Protein AF-A0A946W293-F1 (afdb_monomer_lite)

pLDDT: mean 84.21, std 13.29, range [35.47, 98.38]

Sequence (820 aa):
MEEGNEYVFERINNSFSIKEGKSREVYISENETFKIKIEKNTPDSLIIFTYKFLESYEEGTARKGVINRTDRFFPAFNETQTTLTHAQDFIKSILSRSVFRFSINHKTKEIELLNRVELLEEFHLRLVEQGNTNREIENAINYLNRERLFISEEQLSFLTLFHNTKISDGRIVHQNKSGEKYIINERNGEFIKFGDQNFDNVVSGKEYQKYWINIENGLITNYSTIQYDSIKSNNIQFRLNKRIWRVKETDFRLLYSQRVPQKTIFISGEIENPLSNKIHVRILDKPFGTDLKTKTLILDENGSFSANINYCHEGFVYVENENNNKFNPPATYVFYAEPGDTIRFDSKGMQMPWKTTFSGIRKTEAELIQELREKINIAKDSRISGTSKKILDYEPIFGISIVNGEAKLVGEIEPIFNAIKNLEQIAKNYEPQISEMAFSFITNEIKAYFLGGIFDFGSKIIRRQDLSLREIPRENDYQNLLSQIDLIDVHEVYNNYGLHSRKCINHYLNYHFTKANKIKTRYITSYGFHFMPGTEMKIQFSRMVLSGSPLYREIANALSEILIEDKSKIYLVRKVQLSDFAINNFNLLIRLCNDLELVNEIKNIIKQHEKLQNDTYLPELEFVNRKDQTVIFNDFKGDKPSIFYFSSNWIGGRYQFDELVTEHPEINFIMIVEGSNFKQWEDYTKAADPKATHLLYYNDSSSFSDIFQRNTTHLVFNKSGEFEEYASSTKDAIQKAKASLQPKKIELNKSQLELIIILLGVVLALFIIGLVIWKWRVRQRFRKEAQIRKLRELELTAIRSQMNPHFLFNSLNSVQNLVQ

Radius of gyration: 41.63 Å; chains: 1; bounding box: 131×132×122 Å

Secondary structure (DSSP, 8-state):
--TTEEEEEEEEEEEEEEETTS-EEEEEEEEEEEEEEEEEEETTTEEEEEEEEEEEEEEEE-STT-EEEEESSS----SSTTS-TTHHHHHHHHHHH-EEEEEEETTT--EEETTHHHHHHHHHHHHHHTT--HHHHHHHHHHHHH-SSSS-HHHHHTTTTTTT--EETTTEEEPTTT--EEEEEEEETTEEEEE-TTTTSPPTT-EEEEEEEETTT--EEEEEEEEE-SS----HHHHHTTEEEEEEEEEEEEEEEEEPPPSEEEEEEEESS-SSSEEEEEE--SSSSSPPEEEEEE--TTSEEEEEEE--S-EEEEEEE--SSTTS--EEEEEEE-TT-EEEEEEE-SSSSPEEEEEETTHHHHHHHHHHHHH------TTS-S--SSTTSS----EEEEETTEEEEES-SHHHHHHHHHHHHHHTTTGGGS-HHHHHHHHHHHHHHHHHHHHHHHHHHHHHHHH-SSPPP--HHHHHHHHHHTT--GGGG--TT-HHHHHHHHHHHHHHHHHH-------EETTEE-----HHHHHHHHHHH--HHHHHHHHHHHHHHHHSGGG----GGGHHHHHHHHHHHHHHHHHH---HHHHHHHHHHHHHHHHHTSTT------EE-TTS-EE-GGGG-SSS-EEEEEESSSSTTHHHHHHHHHH-TTSEEEEEEEES-HHHHHHHHHHH--SSEEEEEETTS--HHHHHSSSEEEEEE-TT--EEEEESSHHHHHHHHHHHHS-------HHHHHHHHHHHHHHHHHHHHHHHHHHHHHHHHHHHHHHHHHHHHHHHHHHHHHS-HHHHHHHHHHHHTT--

Structure (mmCIF, N/CA/C/O backbone):
data_AF-A0A946W293-F1
#
_entry.id   AF-A0A946W293-F1
#
loop_
_atom_site.group_PDB
_atom_site.id
_atom_site.type_symbol
_atom_site.label_atom_id
_atom_site.label_alt_id
_atom_site.label_comp_id
_atom_site.label_asym_id
_atom_site.label_entity_id
_atom_site.label_seq_id
_atom_site.pdbx_PDB_ins_code
_atom_site.Cartn_x
_atom_site.Cartn_y
_atom_site.Cartn_z
_atom_site.occupancy
_atom_site.B_iso_or_equiv
_atom_site.auth_seq_id
_atom_site.auth_comp_id
_atom_site.auth_asym_id
_atom_site.auth_atom_id
_atom_site.pdbx_PDB_model_num
ATOM 1 N N . MET A 1 1 ? -29.892 -0.212 11.013 1.00 83.31 1 MET A N 1
ATOM 2 C CA . MET A 1 1 ? -28.800 -0.363 10.020 1.00 83.31 1 MET A CA 1
ATOM 3 C C . MET A 1 1 ? -29.385 -0.249 8.621 1.00 83.31 1 MET A C 1
ATOM 5 O O . MET A 1 1 ? -30.474 -0.763 8.403 1.00 83.31 1 MET A O 1
ATOM 9 N N . GLU A 1 2 ? -28.712 0.424 7.697 1.00 88.31 2 GLU A N 1
ATOM 10 C CA . GLU A 1 2 ? -29.261 0.792 6.381 1.00 88.31 2 GLU A CA 1
ATOM 11 C C . GLU A 1 2 ? -28.607 0.005 5.244 1.00 88.31 2 GLU A C 1
ATOM 13 O O . GLU A 1 2 ? -27.416 -0.294 5.298 1.00 88.31 2 GLU A O 1
ATOM 18 N N . GLU A 1 3 ? -29.385 -0.321 4.211 1.00 93.00 3 GLU A N 1
ATOM 19 C CA . GLU A 1 3 ? -28.896 -1.022 3.022 1.00 93.00 3 GLU A CA 1
ATOM 20 C C . GLU A 1 3 ? -27.856 -0.188 2.262 1.00 93.00 3 GLU A C 1
ATOM 22 O O . GLU A 1 3 ? -28.058 0.997 2.005 1.00 93.00 3 GLU A O 1
ATOM 27 N N . GLY A 1 4 ? -26.732 -0.808 1.893 1.00 92.88 4 GLY A N 1
ATOM 28 C CA . GLY A 1 4 ? -25.633 -0.131 1.203 1.00 92.88 4 GLY A CA 1
ATOM 29 C C . GLY A 1 4 ? -24.685 0.652 2.116 1.00 92.88 4 GLY A C 1
ATOM 30 O O . GLY A 1 4 ? -23.723 1.230 1.604 1.00 92.88 4 GLY A O 1
ATOM 31 N N . ASN A 1 5 ? -24.902 0.637 3.435 1.00 94.25 5 ASN A N 1
ATOM 32 C CA . ASN A 1 5 ? -23.978 1.216 4.410 1.00 94.25 5 ASN A CA 1
ATOM 33 C C . ASN A 1 5 ? -23.011 0.171 4.979 1.00 94.25 5 ASN A C 1
ATOM 35 O O . ASN A 1 5 ? -23.312 -1.024 5.074 1.00 94.25 5 ASN A O 1
ATOM 39 N N . GLU A 1 6 ? -21.839 0.652 5.380 1.00 95.06 6 GLU A N 1
ATOM 40 C CA . GLU A 1 6 ? -20.861 -0.070 6.178 1.00 95.06 6 GLU A CA 1
ATOM 41 C C . GLU A 1 6 ? -20.699 0.563 7.565 1.00 95.06 6 GLU A C 1
ATOM 43 O O . GLU A 1 6 ? -20.819 1.775 7.745 1.00 95.06 6 GLU A O 1
ATOM 48 N N . TYR A 1 7 ? -20.445 -0.292 8.548 1.00 94.12 7 TYR A N 1
ATOM 49 C CA . TYR A 1 7 ? -20.261 0.032 9.954 1.00 94.12 7 TYR A CA 1
ATOM 50 C C . TYR A 1 7 ? -18.963 -0.622 10.407 1.00 94.12 7 TYR A C 1
ATOM 52 O O . TYR A 1 7 ? -18.803 -1.836 10.241 1.00 94.12 7 TYR A O 1
ATOM 60 N N . VAL A 1 8 ? -18.041 0.157 10.962 1.00 94.00 8 VAL A N 1
ATOM 61 C CA . VAL A 1 8 ? -16.779 -0.365 11.489 1.00 94.00 8 VAL A CA 1
ATOM 62 C C . VAL A 1 8 ? -16.781 -0.259 12.998 1.00 94.00 8 VAL A C 1
ATOM 64 O O . VAL A 1 8 ? -17.025 0.807 13.564 1.00 94.00 8 VAL A O 1
ATOM 67 N N . PHE A 1 9 ? -16.518 -1.391 13.635 1.00 94.31 9 PHE A N 1
ATOM 68 C CA . PHE A 1 9 ? -16.503 -1.543 15.076 1.00 94.31 9 PHE A CA 1
ATOM 69 C C . PHE A 1 9 ? -15.120 -1.973 15.541 1.00 94.31 9 PHE A C 1
ATOM 71 O O . PHE A 1 9 ? -14.425 -2.717 14.850 1.00 94.31 9 PHE A O 1
ATOM 78 N N . GLU A 1 10 ? -14.772 -1.544 16.742 1.00 95.31 10 GLU A N 1
ATOM 79 C CA . GLU A 1 10 ? -13.630 -2.025 17.500 1.00 95.31 10 GLU A CA 1
ATOM 80 C C . GLU A 1 10 ? -14.145 -2.768 18.728 1.00 95.31 10 GLU A C 1
ATOM 82 O O . GLU A 1 10 ? -15.101 -2.337 19.387 1.00 95.31 10 GLU A O 1
ATOM 87 N N . ARG A 1 11 ? -13.494 -3.885 19.040 1.00 94.44 11 ARG A N 1
ATOM 88 C CA . ARG A 1 11 ? -13.686 -4.614 20.280 1.00 94.44 11 ARG A CA 1
ATOM 89 C C . ARG A 1 11 ? -12.347 -4.926 20.927 1.00 94.44 11 ARG A C 1
ATOM 91 O O . ARG A 1 11 ? -11.474 -5.522 20.298 1.00 94.44 11 ARG A O 1
ATOM 98 N N . ILE A 1 12 ? -12.248 -4.606 22.209 1.00 94.31 12 ILE A N 1
ATOM 99 C CA . ILE A 1 12 ? -11.079 -4.858 23.043 1.00 94.31 12 ILE A CA 1
ATOM 100 C C . ILE A 1 12 ? -11.509 -5.740 24.213 1.00 94.31 12 ILE A C 1
ATOM 102 O O . ILE A 1 12 ? -12.321 -5.331 25.039 1.00 94.31 12 ILE A O 1
ATOM 106 N N . ASN A 1 13 ? -10.959 -6.950 24.299 1.00 92.19 13 ASN A N 1
ATOM 107 C CA . ASN A 1 13 ? -11.162 -7.857 25.425 1.00 92.19 13 ASN A CA 1
ATOM 108 C C . ASN A 1 13 ? -9.906 -7.877 26.295 1.00 92.19 13 ASN A C 1
ATOM 110 O O . ASN A 1 13 ? -8.884 -8.463 25.936 1.00 92.19 13 ASN A O 1
ATOM 114 N N . ASN A 1 14 ? -9.995 -7.284 27.477 1.00 91.50 14 ASN A N 1
ATOM 115 C CA . ASN A 1 14 ? -8.913 -7.224 28.441 1.00 91.50 14 ASN A CA 1
ATOM 116 C C . ASN A 1 14 ? -9.081 -8.288 29.525 1.00 91.50 14 ASN A C 1
ATOM 118 O O . ASN A 1 14 ? -10.124 -8.416 30.166 1.00 91.50 14 ASN A O 1
ATOM 122 N N . SER A 1 15 ? -7.999 -9.010 29.800 1.00 88.12 15 SER A N 1
ATOM 123 C CA . SER A 1 15 ? -7.855 -9.858 30.981 1.00 88.12 15 SER A CA 1
ATOM 124 C C . SER A 1 15 ? -6.751 -9.298 31.869 1.00 88.12 15 SER A C 1
ATOM 126 O O . SER A 1 15 ? -5.567 -9.329 31.522 1.00 88.12 15 SER A O 1
ATOM 128 N N . PHE A 1 16 ? -7.120 -8.795 33.046 1.00 85.75 16 PHE A N 1
ATOM 129 C CA . PHE A 1 16 ? -6.193 -8.126 33.960 1.00 85.75 16 PHE A CA 1
ATOM 130 C C . PHE A 1 16 ? -6.392 -8.545 35.414 1.00 85.75 16 PHE A C 1
ATOM 132 O O . PHE A 1 16 ? -7.347 -9.235 35.772 1.00 85.75 16 PHE A O 1
ATOM 139 N N . SER A 1 17 ? -5.460 -8.150 36.282 1.00 82.06 17 SER A N 1
ATOM 140 C CA . SER A 1 17 ? -5.677 -8.201 37.729 1.00 82.06 17 SER A CA 1
ATOM 141 C C . SER A 1 17 ? -5.714 -6.825 38.353 1.00 82.06 17 SER A C 1
ATOM 143 O O . SER A 1 17 ? -5.031 -5.911 37.894 1.00 82.06 17 SER A O 1
ATOM 145 N N . ILE A 1 18 ? -6.435 -6.726 39.462 1.00 78.62 18 ILE A N 1
ATOM 146 C CA . ILE A 1 18 ? -6.460 -5.541 40.315 1.00 78.62 18 ILE A CA 1
ATOM 147 C C . ILE A 1 18 ? -5.609 -5.801 41.560 1.00 78.62 18 ILE A C 1
ATOM 149 O O . ILE A 1 18 ? -5.798 -6.824 42.222 1.00 78.62 18 ILE A O 1
ATOM 153 N N . LYS A 1 19 ? -4.697 -4.881 41.899 1.00 75.38 19 LYS A N 1
ATOM 154 C CA . LYS A 1 19 ? -3.853 -4.949 43.109 1.00 75.38 19 LYS A CA 1
ATOM 155 C C . LYS A 1 19 ? -4.466 -4.250 44.331 1.00 75.38 19 LYS A C 1
ATOM 157 O O . LYS A 1 19 ? -5.359 -3.413 44.193 1.00 75.38 19 LYS A O 1
ATOM 162 N N . GLU A 1 20 ? -3.960 -4.547 45.532 1.00 66.94 20 GLU A N 1
ATOM 163 C CA . GLU A 1 20 ? -4.176 -3.754 46.753 1.00 66.94 20 GLU A CA 1
ATOM 164 C C . GLU A 1 20 ? -3.676 -2.328 46.498 1.00 66.94 20 GLU A C 1
ATOM 166 O O . GLU A 1 20 ? -2.476 -2.085 46.395 1.00 66.94 20 GLU A O 1
ATOM 171 N N . GLY A 1 21 ? -4.622 -1.403 46.294 1.00 67.38 21 GLY A N 1
ATOM 172 C CA . GLY A 1 21 ? -4.373 -0.048 45.782 1.00 67.38 21 GLY A CA 1
ATOM 173 C C . GLY A 1 21 ? -5.111 0.301 44.480 1.00 67.38 21 GLY A C 1
ATOM 174 O O . GLY A 1 21 ? -4.962 1.414 43.993 1.00 67.38 21 GLY A O 1
ATOM 175 N N . LYS A 1 22 ? -5.920 -0.617 43.925 1.00 67.12 22 LYS A N 1
ATOM 176 C CA . LYS A 1 22 ? -6.733 -0.453 42.699 1.00 67.12 22 LYS A CA 1
ATOM 177 C C . LYS A 1 22 ? -5.949 -0.268 41.387 1.00 67.12 22 LYS A C 1
ATOM 179 O O . LYS A 1 22 ? -6.559 0.041 40.367 1.00 67.12 22 LYS A O 1
ATOM 184 N N . SER A 1 23 ? -4.635 -0.500 41.360 1.00 76.69 23 SER A N 1
ATOM 185 C CA . SER A 1 23 ? -3.886 -0.492 40.097 1.00 76.69 23 SER A CA 1
ATOM 186 C C . SER A 1 23 ? -4.216 -1.721 39.242 1.00 76.69 23 SER A C 1
ATOM 188 O O . SER A 1 23 ? -4.349 -2.835 39.763 1.00 76.69 23 SER A O 1
ATOM 190 N N . ARG A 1 24 ? -4.368 -1.499 37.929 1.00 79.50 24 ARG A N 1
ATOM 191 C CA . ARG A 1 24 ? -4.620 -2.536 36.922 1.00 79.50 24 ARG A CA 1
ATOM 192 C C . ARG A 1 24 ? -3.291 -3.072 36.390 1.00 79.50 24 ARG A C 1
ATOM 194 O O . ARG A 1 24 ? -2.370 -2.310 36.114 1.00 79.50 24 ARG A O 1
ATOM 201 N N . GLU A 1 25 ? -3.194 -4.387 36.254 1.00 77.12 25 GLU A N 1
ATOM 202 C CA . GLU A 1 25 ? -2.090 -5.067 35.574 1.00 77.12 25 GLU A CA 1
ATOM 203 C C . GLU A 1 25 ? -2.697 -5.977 34.506 1.00 77.12 25 GLU A C 1
ATOM 205 O O . GLU A 1 25 ? -3.203 -7.054 34.836 1.00 77.12 25 GLU A O 1
ATOM 210 N N . VAL A 1 26 ? -2.721 -5.490 33.260 1.00 74.50 26 VAL A N 1
ATOM 211 C CA . VAL A 1 26 ? -3.220 -6.225 32.089 1.00 74.50 26 VAL A CA 1
ATOM 212 C C . VAL A 1 26 ? -2.249 -7.340 31.754 1.00 74.50 26 VAL A C 1
ATOM 214 O O . VAL A 1 26 ? -1.045 -7.118 31.744 1.00 74.50 26 VAL A O 1
ATOM 217 N N . TYR A 1 27 ? -2.772 -8.542 31.531 1.00 77.44 27 TYR A N 1
ATOM 218 C CA . TYR A 1 27 ? -1.967 -9.693 31.132 1.00 77.44 27 TYR A CA 1
ATOM 219 C C . TYR A 1 27 ? -2.100 -9.990 29.655 1.00 77.44 27 TYR A C 1
ATOM 221 O O . TYR A 1 27 ? -1.113 -10.388 29.045 1.00 77.44 27 TYR A O 1
ATOM 229 N N . ILE A 1 28 ? -3.325 -9.859 29.142 1.00 85.69 28 ILE A N 1
ATOM 230 C CA . ILE A 1 28 ? -3.716 -10.161 27.771 1.00 85.69 28 ILE A CA 1
ATOM 231 C C . ILE A 1 28 ? -4.770 -9.132 27.357 1.00 85.69 28 ILE A C 1
ATOM 233 O O . ILE A 1 28 ? -5.695 -8.859 28.130 1.00 85.69 28 ILE A O 1
ATOM 237 N N . SER A 1 29 ? -4.621 -8.587 26.157 1.00 88.88 29 SER A N 1
ATOM 238 C CA . SER A 1 29 ? -5.587 -7.734 25.475 1.00 88.88 29 SER A CA 1
ATOM 239 C C . SER A 1 29 ? -5.796 -8.280 24.063 1.00 88.88 29 SER A C 1
ATOM 241 O O . SER A 1 29 ? -4.865 -8.288 23.259 1.00 88.88 29 SER A O 1
ATOM 243 N N . GLU A 1 30 ? -6.991 -8.784 23.764 1.00 90.50 30 GLU A N 1
ATOM 244 C CA . GLU A 1 30 ? -7.372 -9.141 22.395 1.00 90.50 30 GLU A CA 1
ATOM 245 C C . GLU A 1 30 ? -8.069 -7.948 21.749 1.00 90.50 30 GLU A C 1
ATOM 247 O O . GLU A 1 30 ? -9.084 -7.475 22.259 1.00 90.50 30 GLU A O 1
ATOM 252 N N . ASN A 1 31 ? -7.539 -7.485 20.624 1.00 92.81 31 ASN A N 1
ATOM 253 C CA . ASN A 1 31 ? -8.018 -6.315 19.905 1.00 92.81 31 ASN A CA 1
ATOM 254 C C . ASN A 1 31 ? -8.483 -6.750 18.520 1.00 92.81 31 ASN A C 1
ATOM 256 O O . ASN A 1 31 ? -7.751 -7.414 17.779 1.00 92.81 31 ASN A O 1
ATOM 260 N N . GLU A 1 32 ? -9.718 -6.403 18.182 1.00 93.94 32 GLU A N 1
ATOM 261 C CA . GLU A 1 32 ? -10.331 -6.754 16.912 1.00 93.94 32 GLU A CA 1
ATOM 262 C C . GLU A 1 32 ? -11.094 -5.565 16.349 1.00 93.94 32 GLU A C 1
ATOM 264 O O . GLU A 1 32 ? -12.043 -5.071 16.958 1.00 93.94 32 GLU A O 1
ATOM 269 N N . THR A 1 33 ? -10.722 -5.168 15.140 1.00 94.75 33 THR A N 1
ATOM 270 C CA . THR A 1 33 ? -11.469 -4.194 14.349 1.00 94.75 33 THR A CA 1
ATOM 271 C C . THR A 1 33 ? -12.159 -4.953 13.234 1.00 94.75 33 THR A C 1
ATOM 273 O O . THR A 1 33 ? -11.529 -5.749 12.535 1.00 94.75 33 THR A O 1
ATOM 276 N N . PHE A 1 34 ? -13.456 -4.743 13.045 1.00 95.06 34 PHE A N 1
ATOM 277 C CA . PHE A 1 34 ? -14.222 -5.455 12.031 1.00 95.06 34 PHE A CA 1
ATOM 278 C C . PHE A 1 34 ? -15.276 -4.575 11.378 1.00 95.06 34 PHE A C 1
ATOM 280 O O . PHE A 1 34 ? -15.775 -3.604 11.942 1.00 95.06 34 PHE A O 1
ATOM 287 N N . LYS A 1 35 ? -15.630 -4.954 10.156 1.00 95.62 35 LYS A N 1
ATOM 288 C CA . LYS A 1 35 ? -16.569 -4.251 9.303 1.00 95.62 35 LYS A CA 1
ATOM 289 C C . LYS A 1 35 ? -17.809 -5.085 9.046 1.00 95.62 35 LYS A C 1
ATOM 291 O O . LYS A 1 35 ? -17.712 -6.233 8.613 1.00 95.62 35 LYS A O 1
ATOM 296 N N . ILE A 1 36 ? -18.965 -4.462 9.234 1.00 96.06 36 ILE A N 1
ATOM 297 C CA . ILE A 1 36 ? -20.269 -4.971 8.825 1.00 96.06 36 ILE A CA 1
ATOM 298 C C . ILE A 1 36 ? -20.767 -4.140 7.647 1.00 96.06 36 ILE A C 1
ATOM 300 O O . ILE A 1 36 ? -20.940 -2.934 7.777 1.00 96.06 36 ILE A O 1
ATOM 304 N N . LYS A 1 37 ? -21.035 -4.775 6.507 1.00 96.81 37 LYS A N 1
ATOM 305 C CA . LYS A 1 37 ? -21.672 -4.134 5.347 1.00 96.81 37 LYS A CA 1
ATOM 306 C C . LYS A 1 37 ? -23.055 -4.724 5.141 1.00 96.81 37 LYS A C 1
ATOM 308 O O . LYS A 1 37 ? -23.185 -5.938 5.005 1.00 96.81 37 LYS A O 1
ATOM 313 N N . ILE A 1 38 ? -24.070 -3.873 5.077 1.00 95.81 38 ILE A N 1
ATOM 314 C CA . ILE A 1 38 ? -25.452 -4.299 4.857 1.00 95.81 38 ILE A CA 1
ATOM 315 C C . ILE A 1 38 ? -25.694 -4.442 3.359 1.00 95.81 38 ILE A C 1
ATOM 317 O O . ILE A 1 38 ? -25.649 -3.465 2.610 1.00 95.81 38 ILE A O 1
ATOM 321 N N . GLU A 1 39 ? -25.950 -5.669 2.921 1.00 95.75 39 GLU A N 1
ATOM 322 C CA . GLU A 1 39 ? -26.249 -5.975 1.521 1.00 95.75 39 GLU A CA 1
ATOM 323 C C . GLU A 1 39 ? -27.724 -5.774 1.198 1.00 95.75 39 GLU A C 1
ATOM 325 O O . GLU A 1 39 ? -28.056 -5.338 0.102 1.00 95.75 39 GLU A O 1
ATOM 330 N N . LYS A 1 40 ? -28.599 -6.130 2.142 1.00 94.19 40 LYS A N 1
ATOM 331 C CA . LYS A 1 40 ? -30.047 -6.045 1.983 1.00 94.19 40 LYS A CA 1
ATOM 332 C C . LYS A 1 40 ? -30.706 -5.810 3.330 1.00 94.19 40 LYS A C 1
ATOM 334 O O . LYS A 1 40 ? -30.386 -6.512 4.291 1.00 94.19 40 LYS A O 1
ATOM 339 N N . ASN A 1 41 ? -31.664 -4.893 3.392 1.00 90.00 41 ASN A N 1
ATOM 340 C CA . ASN A 1 41 ? -32.513 -4.718 4.567 1.00 90.00 41 ASN A CA 1
ATOM 341 C C . ASN A 1 41 ? -33.989 -4.702 4.153 1.00 90.00 41 ASN A C 1
ATOM 343 O O . ASN A 1 41 ? -34.473 -3.746 3.556 1.00 90.00 41 ASN A O 1
ATOM 347 N N . THR A 1 42 ? -34.714 -5.777 4.470 1.00 87.06 42 THR A N 1
ATOM 348 C CA . THR A 1 42 ? -36.175 -5.833 4.341 1.00 87.06 42 THR A CA 1
ATOM 349 C C . THR A 1 42 ? -36.794 -5.613 5.723 1.00 87.06 42 THR A C 1
ATOM 351 O O . THR A 1 42 ? -36.698 -6.526 6.557 1.00 87.06 42 THR A O 1
ATOM 354 N N . PRO A 1 43 ? -37.436 -4.452 5.966 1.00 78.31 43 PRO A N 1
ATOM 355 C CA . PRO A 1 43 ? -38.003 -4.107 7.266 1.00 78.31 43 PRO A CA 1
ATOM 356 C C . PRO A 1 43 ? -38.867 -5.231 7.844 1.00 78.31 43 PRO A C 1
ATOM 358 O O . PRO A 1 43 ? -39.636 -5.865 7.120 1.00 78.31 43 PRO A O 1
ATOM 361 N N . ASP A 1 44 ? -38.695 -5.503 9.139 1.00 74.94 44 ASP A N 1
ATOM 362 C CA . ASP A 1 44 ? -39.435 -6.512 9.918 1.00 74.94 44 ASP A CA 1
ATOM 363 C C . ASP A 1 44 ? -39.382 -7.955 9.381 1.00 74.94 44 ASP A C 1
ATOM 365 O O . ASP A 1 44 ? -40.132 -8.834 9.822 1.00 74.94 44 ASP A O 1
ATOM 369 N N . SER A 1 45 ? -38.474 -8.230 8.442 1.00 85.44 45 SER A N 1
ATOM 370 C CA . SER A 1 45 ? -38.320 -9.543 7.823 1.00 85.44 45 SER A CA 1
ATOM 371 C C . SER A 1 45 ? -36.890 -10.054 7.939 1.00 85.44 45 SER A C 1
ATOM 373 O O . SER A 1 45 ? -36.641 -11.007 8.678 1.00 85.44 45 SER A O 1
ATOM 375 N N . LEU A 1 46 ? -35.954 -9.450 7.204 1.00 90.69 46 LEU A N 1
ATOM 376 C CA . LEU A 1 46 ? -34.625 -10.018 6.995 1.00 90.69 46 LEU A CA 1
ATOM 377 C C . LEU A 1 46 ? -33.579 -8.927 6.750 1.00 90.69 46 LEU A C 1
ATOM 379 O O . LEU A 1 46 ? -33.769 -8.081 5.875 1.00 90.69 46 LEU A O 1
ATOM 383 N N . ILE A 1 47 ? -32.440 -9.025 7.432 1.00 91.94 47 ILE A N 1
ATOM 384 C CA . ILE A 1 47 ? -31.213 -8.296 7.082 1.00 91.94 47 ILE A CA 1
ATOM 385 C C . ILE A 1 47 ? -30.183 -9.297 6.572 1.00 91.94 47 ILE A C 1
ATOM 387 O O . ILE A 1 47 ? -29.964 -10.322 7.211 1.00 91.94 47 ILE A O 1
ATOM 391 N N . ILE A 1 48 ? -29.533 -8.988 5.451 1.00 96.19 48 ILE A N 1
ATOM 392 C CA . ILE A 1 48 ? -28.359 -9.710 4.949 1.00 96.19 48 ILE A CA 1
ATOM 393 C C . ILE A 1 48 ? -27.160 -8.774 5.034 1.00 96.19 48 ILE A C 1
ATOM 395 O O . ILE A 1 48 ? -27.225 -7.627 4.581 1.00 96.19 48 ILE A O 1
ATOM 399 N N . PHE A 1 49 ? -26.064 -9.260 5.604 1.00 96.19 49 PHE A N 1
ATOM 400 C CA . PHE A 1 49 ? -24.853 -8.473 5.785 1.00 96.19 49 PHE A CA 1
ATOM 401 C C . PHE A 1 49 ? -23.596 -9.326 5.661 1.00 96.19 49 PHE A C 1
ATOM 403 O O . PHE A 1 49 ? -23.617 -10.533 5.900 1.00 96.19 49 PHE A O 1
ATOM 410 N N . THR A 1 50 ? -22.481 -8.684 5.326 1.00 97.75 50 THR A N 1
ATOM 411 C CA . THR A 1 50 ? -21.155 -9.296 5.420 1.00 97.75 50 THR A CA 1
ATOM 412 C C . THR A 1 50 ? -20.433 -8.808 6.659 1.00 97.75 50 THR A C 1
ATOM 414 O O . THR A 1 50 ? -20.470 -7.614 6.944 1.00 97.75 50 THR A O 1
ATOM 417 N N . TYR A 1 51 ? -19.719 -9.702 7.328 1.00 96.50 51 TYR A N 1
ATOM 418 C CA . TYR A 1 51 ? -18.803 -9.428 8.424 1.00 96.50 51 TYR A CA 1
ATOM 419 C C . TYR A 1 51 ? -17.376 -9.744 7.962 1.00 96.50 51 TYR A C 1
ATOM 421 O O . TYR A 1 51 ? -17.122 -10.825 7.424 1.00 96.50 51 TYR A O 1
ATOM 429 N N . LYS A 1 52 ? -16.444 -8.813 8.164 1.00 95.81 52 LYS A N 1
ATOM 430 C CA . LYS A 1 52 ? -15.033 -8.976 7.796 1.00 95.81 52 LYS A CA 1
ATOM 431 C C . LYS A 1 52 ? -14.134 -8.359 8.864 1.00 95.81 52 LYS A C 1
ATOM 433 O O . LYS A 1 52 ? -14.322 -7.195 9.204 1.00 95.81 52 LYS A O 1
ATOM 438 N N . PHE A 1 53 ? -13.125 -9.090 9.330 1.00 94.81 53 PHE A N 1
ATOM 439 C CA . PHE A 1 53 ? -12.076 -8.506 10.167 1.00 94.81 53 PHE A CA 1
ATOM 440 C C . PHE A 1 53 ? -11.210 -7.538 9.346 1.00 94.81 53 PHE A C 1
ATOM 442 O O . PHE A 1 53 ? -10.863 -7.808 8.195 1.00 94.81 53 PHE A O 1
ATOM 449 N N . LEU A 1 54 ? -10.889 -6.393 9.935 1.00 92.25 54 LEU A N 1
ATOM 450 C CA . LEU A 1 54 ? -9.919 -5.427 9.419 1.00 92.25 54 LEU A CA 1
ATOM 451 C C . LEU A 1 54 ? -8.592 -5.560 10.166 1.00 92.25 54 LEU A C 1
ATOM 453 O O . LEU A 1 54 ? -7.537 -5.500 9.547 1.00 92.25 54 LEU A O 1
ATOM 457 N N . GLU A 1 55 ? -8.660 -5.807 11.474 1.00 91.56 55 GLU A N 1
ATOM 458 C CA . GLU A 1 55 ? -7.505 -6.052 12.332 1.00 91.56 55 GLU A CA 1
ATOM 459 C C . GLU A 1 55 ? -7.854 -7.112 13.373 1.00 91.56 55 GLU A C 1
ATOM 461 O O . GLU A 1 55 ? -9.003 -7.224 13.811 1.00 91.56 55 GLU A O 1
ATOM 466 N N . SER A 1 56 ? -6.868 -7.917 13.762 1.00 92.12 56 SER A N 1
ATOM 467 C CA . SER A 1 56 ? -7.048 -8.917 14.807 1.00 92.12 56 SER A CA 1
ATOM 468 C C . SER A 1 56 ? -5.699 -9.296 15.402 1.00 92.12 56 SER A C 1
ATOM 470 O O . SER A 1 56 ? -4.872 -9.929 14.738 1.00 92.12 56 SER A O 1
ATOM 472 N N . TYR A 1 57 ? -5.457 -8.898 16.645 1.00 89.94 57 TYR A N 1
ATOM 473 C CA . TYR A 1 57 ? -4.211 -9.195 17.336 1.00 89.94 57 TYR A CA 1
ATOM 474 C C . TYR A 1 57 ? -4.428 -9.395 18.835 1.00 89.94 57 TYR A C 1
ATOM 476 O O . TYR A 1 57 ? -5.391 -8.915 19.427 1.00 89.94 57 TYR A O 1
ATOM 484 N N . GLU A 1 58 ? -3.515 -10.133 19.450 1.00 88.25 58 GLU A N 1
ATOM 485 C CA . GLU A 1 58 ? -3.447 -10.304 20.897 1.00 88.25 58 GLU A CA 1
ATOM 486 C C . GLU A 1 58 ? -2.137 -9.711 21.408 1.00 88.25 58 GLU A C 1
ATOM 488 O O . GLU A 1 58 ? -1.076 -9.985 20.853 1.00 88.25 58 GLU A O 1
ATOM 493 N N . GLU A 1 59 ? -2.199 -8.921 22.472 1.00 85.69 59 GLU A N 1
ATOM 494 C CA . GLU A 1 59 ? -1.029 -8.388 23.163 1.00 85.69 59 GLU A CA 1
ATOM 495 C C . GLU A 1 59 ? -0.970 -8.914 24.591 1.00 85.69 59 GLU A C 1
ATOM 497 O O . GLU A 1 59 ? -1.927 -8.804 25.357 1.00 85.69 59 GLU A O 1
ATOM 502 N N . GLY A 1 60 ? 0.178 -9.477 24.962 1.00 74.88 60 GLY A N 1
ATOM 503 C CA . GLY A 1 60 ? 0.447 -9.978 26.301 1.00 74.88 60 GLY A CA 1
ATOM 504 C C . GLY A 1 60 ? 1.667 -9.333 26.951 1.00 74.88 60 GLY A C 1
ATOM 505 O O . GLY A 1 60 ? 2.621 -8.925 26.286 1.00 74.88 60 GLY A O 1
ATOM 506 N N . THR A 1 61 ? 1.687 -9.283 28.284 1.00 62.69 61 THR A N 1
ATOM 507 C CA . THR A 1 61 ? 2.862 -8.797 29.028 1.00 62.69 61 THR A CA 1
ATOM 508 C C . THR A 1 61 ? 3.931 -9.886 29.134 1.00 62.69 61 THR A C 1
ATOM 510 O O . THR A 1 61 ? 3.819 -10.793 29.966 1.00 62.69 61 THR A O 1
ATOM 513 N N . ALA A 1 62 ? 5.007 -9.795 28.351 1.00 48.44 62 ALA A N 1
ATOM 514 C CA . ALA A 1 62 ? 6.137 -10.719 28.419 1.00 48.44 62 ALA A CA 1
ATOM 515 C C . ALA A 1 62 ? 7.288 -10.126 29.243 1.00 48.44 62 ALA A C 1
ATOM 517 O O . ALA A 1 62 ? 8.307 -9.704 28.717 1.00 48.44 62 ALA A O 1
ATOM 518 N N . ARG A 1 63 ? 7.158 -10.140 30.579 1.00 49.91 63 ARG A N 1
ATOM 519 C CA . ARG A 1 63 ? 8.142 -9.546 31.519 1.00 49.91 63 ARG A CA 1
ATOM 520 C C . ARG A 1 63 ? 8.341 -8.032 31.277 1.00 49.91 63 ARG A C 1
ATOM 522 O O . ARG A 1 63 ? 7.803 -7.448 30.348 1.00 49.91 63 ARG A O 1
ATOM 529 N N . LYS A 1 64 ? 9.026 -7.354 32.208 1.00 42.72 64 LYS A N 1
ATOM 530 C CA . LYS A 1 64 ? 9.168 -5.883 32.223 1.00 42.72 64 LYS A CA 1
ATOM 531 C C . LYS A 1 64 ? 9.614 -5.336 30.854 1.00 42.72 64 LYS A C 1
ATOM 533 O O . LYS A 1 64 ? 10.777 -5.497 30.502 1.00 42.72 64 LYS A O 1
ATOM 538 N N . GLY A 1 65 ? 8.709 -4.646 30.159 1.00 45.81 65 GLY A N 1
ATOM 539 C CA . GLY A 1 65 ? 9.014 -3.820 28.987 1.00 45.81 65 GLY A CA 1
ATOM 540 C C . GLY A 1 65 ? 8.965 -4.503 27.616 1.00 45.81 65 GLY A C 1
ATOM 541 O O . GLY A 1 65 ? 9.283 -3.831 26.647 1.00 45.81 65 GLY A O 1
ATOM 542 N N . VAL A 1 66 ? 8.574 -5.780 27.502 1.00 50.34 66 VAL A N 1
ATOM 543 C CA . VAL A 1 66 ? 8.380 -6.436 26.191 1.00 50.34 66 VAL A CA 1
ATOM 544 C C . VAL A 1 66 ? 6.905 -6.798 26.019 1.00 50.34 66 VAL A C 1
ATOM 546 O O . VAL A 1 66 ? 6.361 -7.609 26.775 1.00 50.34 66 VAL A O 1
ATOM 549 N N . ILE A 1 67 ? 6.256 -6.178 25.033 1.00 57.91 67 ILE A N 1
ATOM 550 C CA . ILE A 1 67 ? 4.920 -6.565 24.573 1.00 57.91 67 ILE A CA 1
ATOM 551 C C . ILE A 1 67 ? 5.101 -7.792 23.679 1.00 57.91 67 ILE A C 1
ATOM 553 O O . ILE A 1 67 ? 5.859 -7.754 22.712 1.00 57.91 67 ILE A O 1
ATOM 557 N N . ASN A 1 68 ? 4.444 -8.898 24.018 1.00 70.94 68 ASN A N 1
ATOM 558 C CA . ASN A 1 68 ? 4.352 -10.045 23.123 1.00 70.94 68 ASN A CA 1
ATOM 559 C C . ASN A 1 68 ? 3.072 -9.899 22.309 1.00 70.94 68 ASN A C 1
ATOM 561 O O . ASN A 1 68 ? 1.988 -10.068 22.864 1.00 70.94 68 ASN A O 1
ATOM 565 N N . ARG A 1 69 ? 3.203 -9.545 21.030 1.00 79.56 69 ARG A N 1
ATOM 566 C CA . ARG A 1 69 ? 2.075 -9.351 20.120 1.00 79.56 69 ARG A CA 1
ATOM 567 C C . ARG A 1 69 ? 1.954 -10.531 19.160 1.00 79.56 69 ARG A C 1
ATOM 569 O O . ARG A 1 69 ? 2.894 -10.836 18.429 1.00 79.56 69 ARG A O 1
ATOM 576 N N . THR A 1 70 ? 0.779 -11.143 19.124 1.00 84.69 70 THR A N 1
ATOM 577 C CA . THR A 1 70 ? 0.384 -12.148 18.135 1.00 84.69 70 THR A CA 1
ATOM 578 C C . THR A 1 70 ? -0.585 -11.499 17.159 1.00 84.69 70 THR A C 1
ATOM 580 O O . THR A 1 70 ? -1.771 -11.356 17.448 1.00 84.69 70 THR A O 1
ATOM 583 N N . ASP A 1 71 ? -0.078 -11.084 16.002 1.00 88.94 71 ASP A N 1
ATOM 584 C CA . ASP A 1 71 ? -0.889 -10.506 14.932 1.00 88.94 71 ASP A CA 1
ATOM 585 C C . ASP A 1 71 ? -1.405 -11.616 14.006 1.00 88.94 71 ASP A C 1
ATOM 587 O O . ASP A 1 71 ? -0.630 -12.405 13.462 1.00 88.94 71 ASP A O 1
ATOM 591 N N . ARG A 1 72 ? -2.727 -11.713 13.850 1.00 90.12 72 ARG A N 1
ATOM 592 C CA . ARG A 1 72 ? -3.366 -12.799 13.093 1.00 90.12 72 ARG A CA 1
ATOM 593 C C . ARG A 1 72 ? -3.384 -12.523 11.590 1.00 90.12 72 ARG A C 1
ATOM 595 O O . ARG A 1 72 ? -3.476 -13.477 10.816 1.00 90.12 72 ARG A O 1
ATOM 602 N N . PHE A 1 73 ? -3.250 -11.262 11.169 1.00 91.06 73 PHE A N 1
ATOM 603 C CA . PHE A 1 73 ? -3.062 -10.880 9.764 1.00 91.06 73 PHE A CA 1
ATOM 604 C C . PHE A 1 73 ? -1.606 -11.030 9.327 1.00 91.06 73 PHE A C 1
ATOM 606 O O . PHE A 1 73 ? -1.329 -11.481 8.209 1.00 91.06 73 PHE A O 1
ATOM 613 N N . PHE A 1 74 ? -0.689 -10.715 10.238 1.00 90.25 74 PHE A N 1
ATOM 614 C CA . PHE A 1 74 ? 0.752 -10.708 10.015 1.00 90.25 74 PHE A CA 1
ATOM 615 C C . PHE A 1 74 ? 1.497 -11.528 11.088 1.00 90.25 74 PHE A C 1
ATOM 617 O O . PHE A 1 74 ? 2.217 -10.949 11.907 1.00 90.25 74 PHE A O 1
ATOM 624 N N . PRO A 1 75 ? 1.367 -12.873 11.089 1.00 86.69 75 PRO A N 1
ATOM 625 C CA . PRO A 1 75 ? 2.028 -13.742 12.069 1.00 86.69 75 PRO A CA 1
ATOM 626 C C . PRO A 1 75 ? 3.554 -13.597 12.065 1.00 86.69 75 PRO A C 1
ATOM 628 O O . PRO A 1 75 ? 4.133 -13.046 11.128 1.00 86.69 75 PRO A O 1
ATOM 631 N N . ALA A 1 76 ? 4.256 -14.128 13.069 1.00 80.88 76 ALA A N 1
ATOM 632 C CA . ALA A 1 76 ? 5.716 -14.028 13.077 1.00 80.88 76 ALA A CA 1
ATOM 633 C C . ALA A 1 76 ? 6.330 -14.707 11.835 1.00 80.88 76 ALA A C 1
ATOM 635 O O . ALA A 1 76 ? 5.991 -15.833 11.473 1.00 80.88 76 ALA A O 1
ATOM 636 N N . PHE A 1 77 ? 7.250 -14.009 11.168 1.00 80.94 77 PHE A N 1
ATOM 637 C CA . PHE A 1 77 ? 7.798 -14.448 9.886 1.00 80.94 77 PHE A CA 1
ATOM 638 C C . PHE A 1 77 ? 8.932 -15.473 10.068 1.00 80.94 77 PHE A C 1
ATOM 640 O O . PHE A 1 77 ? 10.117 -15.143 9.975 1.00 80.94 77 PHE A O 1
ATOM 647 N N . ASN A 1 78 ? 8.575 -16.725 10.365 1.00 73.62 78 ASN A N 1
ATOM 648 C CA . ASN A 1 78 ? 9.510 -17.842 10.508 1.00 73.62 78 ASN A CA 1
ATOM 649 C C . ASN A 1 78 ? 8.983 -19.126 9.838 1.00 73.62 78 ASN A C 1
ATOM 651 O O . ASN A 1 78 ? 7.787 -19.301 9.634 1.00 73.62 78 ASN A O 1
ATOM 655 N N . GLU A 1 79 ? 9.895 -20.031 9.470 1.00 64.75 79 GLU A N 1
ATOM 656 C CA . GLU A 1 79 ? 9.542 -21.278 8.770 1.00 64.75 79 GLU A CA 1
ATOM 657 C C . GLU A 1 79 ? 8.938 -22.346 9.697 1.00 64.75 79 GLU A C 1
ATOM 659 O O . GLU A 1 79 ? 8.292 -23.276 9.221 1.00 64.75 79 GLU A O 1
ATOM 664 N N . THR A 1 80 ? 9.146 -22.229 11.013 1.00 55.12 80 THR A N 1
ATOM 665 C CA . THR A 1 80 ? 8.850 -23.286 11.993 1.00 55.12 80 THR A CA 1
ATOM 666 C C . THR A 1 80 ? 7.489 -23.156 12.682 1.00 55.12 80 THR A C 1
ATOM 668 O O . THR A 1 80 ? 7.097 -24.081 13.385 1.00 55.12 80 THR A O 1
ATOM 671 N N . GLN A 1 81 ? 6.760 -22.045 12.526 1.00 52.56 81 GLN A N 1
ATOM 672 C CA . GLN A 1 81 ? 5.440 -21.847 13.156 1.00 52.56 81 GLN A CA 1
ATOM 673 C C . GLN A 1 81 ? 4.262 -22.467 12.394 1.00 52.56 81 GLN A C 1
ATOM 675 O O . GLN A 1 81 ? 3.117 -22.307 12.805 1.00 52.56 81 GLN A O 1
ATOM 680 N N . THR A 1 82 ? 4.510 -23.199 11.312 1.00 46.50 82 THR A N 1
ATOM 681 C CA . THR A 1 82 ? 3.448 -23.825 10.509 1.00 46.50 82 THR A CA 1
ATOM 682 C C . THR A 1 82 ? 2.808 -25.050 11.169 1.00 46.50 82 THR A C 1
ATOM 684 O O . THR A 1 82 ? 1.823 -25.560 10.650 1.00 46.50 82 THR 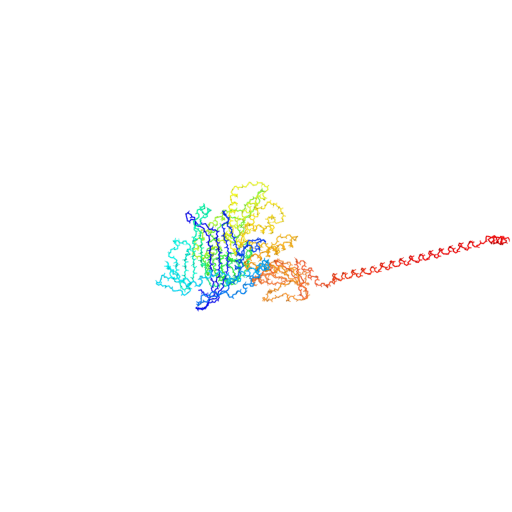A O 1
ATOM 687 N N . THR A 1 83 ? 3.313 -25.525 12.314 1.00 44.62 83 THR A N 1
ATOM 688 C CA . THR A 1 83 ? 2.731 -26.678 13.017 1.00 44.62 83 THR A CA 1
ATOM 689 C C . THR A 1 83 ? 1.610 -26.269 13.975 1.00 44.62 83 THR A C 1
ATOM 691 O O . THR A 1 83 ? 1.767 -25.335 14.762 1.00 44.62 83 THR A O 1
ATOM 694 N N . LEU A 1 84 ? 0.516 -27.038 13.978 1.00 49.84 84 LEU A N 1
ATOM 695 C CA . LEU A 1 84 ? -0.708 -26.914 14.796 1.00 49.84 84 LEU A CA 1
ATOM 696 C C . LEU A 1 84 ? -0.516 -27.059 16.328 1.00 49.84 84 LEU A C 1
ATOM 698 O O . LEU A 1 84 ? -1.394 -27.550 17.037 1.00 49.84 84 LEU A O 1
ATOM 702 N N . THR A 1 85 ? 0.612 -26.631 16.894 1.00 42.62 85 THR A N 1
ATOM 703 C CA . THR A 1 85 ? 0.886 -26.721 18.338 1.00 42.62 85 THR A CA 1
ATOM 704 C C . THR A 1 85 ? 0.009 -25.789 19.187 1.00 42.62 85 THR A C 1
ATOM 706 O O . THR A 1 85 ? -0.185 -26.064 20.369 1.00 42.62 85 THR A O 1
ATOM 709 N N . HIS A 1 86 ? -0.594 -24.751 18.588 1.00 51.28 86 HIS A N 1
ATOM 710 C CA . HIS A 1 86 ? -1.593 -23.869 19.213 1.00 51.28 86 HIS A CA 1
ATOM 711 C C . HIS A 1 86 ? -2.855 -23.769 18.337 1.00 51.28 86 HIS A C 1
ATOM 713 O O . HIS A 1 86 ? -3.089 -22.772 17.658 1.00 51.28 86 HIS A O 1
ATOM 719 N N . ALA A 1 87 ? -3.675 -24.826 18.328 1.00 52.47 87 ALA A N 1
ATOM 720 C CA . ALA A 1 87 ? -4.832 -24.954 17.432 1.00 52.47 87 ALA A CA 1
ATOM 721 C C . ALA A 1 87 ? -5.819 -23.765 17.461 1.00 52.47 87 ALA A C 1
ATOM 723 O O . ALA A 1 87 ? -6.454 -23.485 16.451 1.00 52.47 87 ALA A O 1
ATOM 724 N N . GLN A 1 88 ? -5.944 -23.043 18.580 1.00 60.38 88 GLN A N 1
ATOM 725 C CA . GLN A 1 88 ? -6.870 -21.907 18.688 1.00 60.38 88 GLN A CA 1
ATOM 726 C C . GLN A 1 88 ? -6.400 -20.663 17.921 1.00 60.38 88 GLN A C 1
ATOM 728 O O . GLN A 1 88 ? -7.196 -20.085 17.184 1.00 60.38 88 GLN A O 1
ATOM 733 N N . ASP A 1 89 ? -5.128 -20.276 18.032 1.00 65.69 89 ASP A N 1
ATOM 734 C CA . ASP A 1 89 ? -4.599 -19.093 17.331 1.00 65.69 89 ASP A CA 1
ATOM 735 C C . ASP A 1 89 ? -4.572 -19.303 15.821 1.00 65.69 89 ASP A C 1
ATOM 737 O O . ASP A 1 89 ? -4.888 -18.407 15.038 1.00 65.69 89 ASP A O 1
ATOM 741 N N . PHE A 1 90 ? -4.278 -20.535 15.421 1.00 68.06 90 PHE A N 1
ATOM 742 C CA . PHE A 1 90 ? -4.307 -20.959 14.036 1.00 68.06 90 PHE A CA 1
ATOM 743 C C . PHE A 1 90 ? -5.703 -20.842 13.407 1.00 68.06 90 PHE A C 1
ATOM 745 O O . PHE A 1 90 ? -5.852 -20.257 12.336 1.00 68.06 90 PHE A O 1
ATOM 752 N N . ILE A 1 91 ? -6.746 -21.333 14.086 1.00 79.56 91 ILE A N 1
ATOM 753 C CA . ILE A 1 91 ? -8.124 -21.190 13.601 1.00 79.56 91 ILE A CA 1
ATOM 754 C C . ILE A 1 91 ? -8.515 -19.714 13.519 1.00 79.56 91 ILE A C 1
ATOM 756 O O . ILE A 1 91 ? -9.020 -19.284 12.484 1.00 79.56 91 ILE A O 1
ATOM 760 N N . LYS A 1 92 ? -8.228 -18.913 14.554 1.00 82.25 92 LYS A N 1
ATOM 761 C CA . LYS A 1 92 ? -8.519 -17.470 14.530 1.00 82.25 92 LYS A CA 1
ATOM 762 C C . LYS A 1 92 ? -7.840 -16.772 13.346 1.00 82.25 92 LYS A C 1
ATOM 764 O O . LYS A 1 92 ? -8.460 -15.925 12.719 1.00 82.25 92 LYS A O 1
ATOM 769 N N . SER A 1 93 ? -6.619 -17.172 12.996 1.00 82.94 93 SER A N 1
ATOM 770 C CA . SER A 1 93 ? -5.876 -16.647 11.846 1.00 82.94 93 SER A CA 1
ATOM 771 C C . SER A 1 93 ? -6.576 -16.902 10.505 1.00 82.94 93 SER A C 1
ATOM 773 O O . SER A 1 93 ? -6.665 -15.996 9.675 1.00 82.94 93 SER A O 1
ATOM 775 N N . ILE A 1 94 ? -7.144 -18.095 10.317 1.00 87.62 94 ILE A N 1
ATOM 776 C CA . ILE A 1 94 ? -7.954 -18.420 9.135 1.00 87.62 94 ILE A CA 1
ATOM 777 C C . ILE A 1 94 ? -9.232 -17.576 9.121 1.00 87.62 94 ILE A C 1
ATOM 779 O O . ILE A 1 94 ? -9.548 -16.962 8.105 1.00 87.62 94 ILE A O 1
ATOM 783 N N . LEU A 1 95 ? -9.927 -17.478 10.260 1.00 89.75 95 LEU A N 1
ATOM 784 C CA . LEU A 1 95 ? -11.160 -16.693 10.373 1.00 89.75 95 LEU A CA 1
ATOM 785 C C . LEU A 1 95 ? -10.932 -15.205 10.076 1.00 89.75 95 LEU A C 1
ATOM 787 O O . LEU A 1 95 ? -11.778 -14.574 9.448 1.00 89.75 95 LEU A O 1
ATOM 791 N N . SER A 1 96 ? -9.786 -14.648 10.480 1.00 87.56 96 SER A N 1
ATOM 792 C CA . SER A 1 96 ? -9.428 -13.248 10.229 1.00 87.56 96 SER A CA 1
ATOM 793 C C . SER A 1 96 ? -9.331 -12.904 8.737 1.00 87.56 96 SER A C 1
ATOM 795 O O . SER A 1 96 ? -9.598 -11.767 8.360 1.00 87.56 96 SER A O 1
ATOM 797 N N . ARG A 1 97 ? -8.995 -13.868 7.870 1.00 88.81 97 ARG A N 1
ATOM 798 C CA . ARG A 1 97 ? -8.872 -13.654 6.417 1.00 88.81 97 ARG A CA 1
ATOM 799 C C . ARG A 1 97 ? -10.216 -13.610 5.685 1.00 88.81 97 ARG A C 1
ATOM 801 O O . ARG A 1 97 ? -10.294 -13.033 4.599 1.00 88.81 97 ARG A O 1
ATOM 808 N N . SER A 1 98 ? -11.248 -14.225 6.252 1.00 92.62 98 SER A N 1
ATOM 809 C CA . SER A 1 98 ? -12.458 -14.585 5.514 1.00 92.62 98 SER A CA 1
ATOM 810 C C . SER A 1 98 ? -13.578 -13.553 5.616 1.00 92.62 98 SER A C 1
ATOM 812 O O . SER A 1 98 ? -13.637 -12.719 6.523 1.00 92.62 98 SER A O 1
ATOM 814 N N . VAL A 1 99 ? -14.489 -13.611 4.642 1.00 95.69 99 VAL A N 1
ATOM 815 C CA . VAL A 1 99 ? -15.690 -12.773 4.596 1.00 95.69 99 VAL A CA 1
ATOM 816 C C . VAL A 1 99 ? -16.902 -13.640 4.901 1.00 95.69 99 VAL A C 1
ATOM 818 O O . VAL A 1 99 ? -17.276 -14.519 4.126 1.00 95.69 99 VAL A O 1
ATOM 821 N N . PHE A 1 100 ? -17.541 -13.374 6.031 1.00 97.00 100 PHE A N 1
ATOM 822 C CA . PHE A 1 100 ? -18.712 -14.117 6.476 1.00 97.00 100 PHE A CA 1
ATOM 823 C C . PHE A 1 100 ? -19.965 -13.406 5.997 1.00 97.00 100 PHE A C 1
ATOM 825 O O . PHE A 1 100 ? -20.091 -12.197 6.171 1.00 97.00 100 PHE A O 1
ATOM 832 N N . ARG A 1 101 ? -20.903 -14.140 5.409 1.00 97.81 101 ARG A N 1
ATOM 833 C CA . ARG A 1 101 ? -22.168 -13.599 4.921 1.00 97.81 101 ARG A CA 1
ATOM 834 C C . ARG A 1 101 ? -23.295 -14.145 5.776 1.00 97.81 101 ARG A C 1
ATOM 836 O O . ARG A 1 101 ? -23.580 -15.336 5.743 1.00 97.81 101 ARG A O 1
ATOM 843 N N . PHE A 1 102 ? -23.936 -13.277 6.539 1.00 96.75 102 PHE A N 1
ATOM 844 C CA . PHE A 1 102 ? -24.960 -13.649 7.502 1.00 96.75 102 PHE A CA 1
ATOM 845 C C . PHE A 1 102 ? -26.336 -13.143 7.085 1.00 96.75 102 PHE A C 1
ATOM 847 O O . PHE A 1 102 ? -26.465 -12.157 6.354 1.00 96.75 102 PHE A O 1
ATOM 854 N N . SER A 1 103 ? -27.369 -13.789 7.619 1.00 95.06 103 SER A N 1
ATOM 855 C CA . SER A 1 103 ? -28.712 -13.234 7.683 1.00 95.06 103 SER A CA 1
ATOM 856 C C . SER A 1 103 ? -29.208 -13.140 9.124 1.00 95.06 103 SER A C 1
ATOM 858 O O . SER A 1 103 ? -28.857 -13.970 9.960 1.00 95.06 103 SER A O 1
ATOM 860 N N . ILE A 1 104 ? -30.013 -12.117 9.412 1.00 91.81 104 ILE A N 1
ATOM 861 C CA . ILE A 1 104 ? -30.778 -11.977 10.655 1.00 91.81 104 ILE A CA 1
ATOM 862 C C . ILE A 1 104 ? -32.255 -12.017 10.298 1.00 91.81 104 ILE A C 1
ATOM 864 O O . ILE A 1 104 ? -32.744 -11.144 9.577 1.00 91.81 104 ILE A O 1
ATOM 868 N N . ASN A 1 105 ? -32.973 -12.996 10.840 1.00 88.88 105 ASN A N 1
ATOM 869 C CA . ASN A 1 105 ? -34.427 -13.037 10.769 1.00 88.88 105 ASN A CA 1
ATOM 870 C C . ASN A 1 105 ? -35.015 -12.204 11.916 1.00 88.88 105 ASN A C 1
ATOM 872 O O . ASN A 1 105 ? -34.848 -12.539 13.087 1.00 88.88 105 ASN A O 1
ATOM 876 N N . HIS A 1 106 ? -35.739 -11.133 11.597 1.00 80.62 106 HIS A N 1
ATOM 877 C CA . HIS A 1 106 ? -36.297 -10.231 12.611 1.00 80.62 106 HIS A CA 1
ATOM 878 C C . HIS A 1 106 ? -37.393 -10.869 13.473 1.00 80.62 106 HIS A C 1
ATOM 880 O O . HIS A 1 106 ? -37.567 -10.498 14.636 1.00 80.62 106 HIS A O 1
ATOM 886 N N . LYS A 1 107 ? -38.115 -11.854 12.930 1.00 81.56 107 LYS A N 1
ATOM 887 C CA . LYS A 1 107 ? -39.207 -12.537 13.634 1.00 81.56 107 LYS A CA 1
ATOM 888 C C . LYS A 1 107 ? -38.680 -13.567 14.624 1.00 81.56 107 LYS A C 1
ATOM 890 O O . LYS A 1 107 ? -39.146 -13.600 15.760 1.00 81.56 107 LYS A O 1
ATOM 895 N N . THR A 1 108 ? -37.720 -14.394 14.207 1.00 84.50 108 THR A N 1
ATOM 896 C CA . THR A 1 108 ? -37.145 -15.447 15.065 1.00 84.50 108 THR A CA 1
ATOM 897 C C . THR A 1 108 ? -35.956 -14.959 15.890 1.00 84.50 108 THR A C 1
ATOM 899 O O . THR A 1 108 ? -35.630 -15.572 16.902 1.00 84.50 108 THR A O 1
ATOM 902 N N . LYS A 1 109 ? -35.350 -13.824 15.510 1.00 82.31 109 LYS A N 1
ATOM 903 C CA . LYS A 1 109 ? -34.103 -13.270 16.072 1.00 82.31 109 LYS A CA 1
ATOM 904 C C . LYS A 1 109 ? -32.891 -14.180 15.854 1.00 82.31 109 LYS A C 1
ATOM 906 O O . LYS A 1 109 ? -31.871 -14.025 16.523 1.00 82.31 109 LYS A O 1
ATOM 911 N N . GLU A 1 110 ? -33.000 -15.128 14.931 1.00 87.56 110 GLU A N 1
ATOM 912 C CA . GLU A 1 110 ? -31.931 -16.066 14.615 1.00 87.56 110 GLU A CA 1
ATOM 913 C C . GLU A 1 110 ? -30.962 -15.461 13.603 1.00 87.56 110 GLU A C 1
ATOM 915 O O . GLU A 1 110 ? -31.364 -14.789 12.649 1.00 87.56 110 GLU A O 1
ATOM 920 N N . ILE A 1 111 ? -29.678 -15.731 13.834 1.00 91.44 111 ILE A N 1
ATOM 921 C CA . ILE A 1 111 ? -28.590 -15.413 12.912 1.00 91.44 111 ILE A CA 1
ATOM 922 C C . ILE A 1 111 ? -28.200 -16.696 12.188 1.00 91.44 111 ILE A C 1
ATOM 924 O O . ILE A 1 111 ? -27.936 -17.708 12.843 1.00 91.44 111 ILE A O 1
ATOM 928 N N . GLU A 1 112 ? -28.131 -16.654 10.864 1.00 94.25 112 GLU A N 1
ATOM 929 C CA . GLU A 1 112 ? -27.728 -17.772 10.009 1.00 94.25 112 GLU A CA 1
ATOM 930 C C . GLU A 1 112 ? -26.526 -17.381 9.145 1.00 94.25 112 GLU A C 1
ATOM 932 O O . GLU A 1 112 ? -26.480 -16.276 8.606 1.00 94.25 112 GLU A O 1
ATOM 937 N N . LEU A 1 113 ? -25.552 -18.285 9.006 1.00 96.50 113 LEU A N 1
ATOM 938 C CA . LEU A 1 113 ? -24.408 -18.124 8.108 1.00 96.50 113 LEU A CA 1
ATOM 939 C C . LEU A 1 113 ? -24.765 -18.677 6.723 1.00 96.50 113 LEU A C 1
ATOM 941 O O . LEU A 1 113 ? -24.946 -19.882 6.564 1.00 96.50 113 LEU A O 1
ATOM 945 N N . LEU A 1 114 ? -24.840 -17.798 5.726 1.00 97.12 114 LEU A N 1
ATOM 946 C CA . LEU A 1 114 ? -25.317 -18.115 4.381 1.00 97.12 114 LEU A CA 1
ATOM 947 C C . LEU A 1 114 ? -24.256 -18.780 3.496 1.00 97.12 114 LEU A C 1
ATOM 949 O O . LEU A 1 114 ? -24.613 -19.582 2.644 1.00 97.12 114 LEU A O 1
ATOM 953 N N . ASN A 1 115 ? -22.974 -18.446 3.673 1.00 97.25 115 ASN A N 1
ATOM 954 C CA . ASN A 1 115 ? -21.866 -18.921 2.828 1.00 97.25 115 ASN A CA 1
ATOM 955 C C . ASN A 1 115 ? -20.988 -19.978 3.520 1.00 97.25 115 ASN A C 1
ATOM 957 O O . ASN A 1 115 ? -19.760 -19.968 3.424 1.00 97.25 115 ASN A O 1
ATOM 961 N N . ARG A 1 116 ? -21.605 -20.861 4.313 1.00 95.50 116 ARG A N 1
ATOM 962 C CA . ARG A 1 116 ? -20.871 -21.811 5.161 1.00 95.50 116 ARG A CA 1
ATOM 963 C C . ARG A 1 116 ? -20.074 -22.843 4.357 1.00 95.50 116 ARG A C 1
ATOM 965 O O . ARG A 1 116 ? -18.988 -23.224 4.787 1.00 95.50 116 ARG A O 1
ATOM 972 N N . VAL A 1 117 ? -20.624 -23.331 3.244 1.00 94.88 117 VAL A N 1
ATOM 973 C CA . VAL A 1 117 ? -19.981 -24.368 2.419 1.00 94.88 117 VAL A CA 1
ATOM 974 C C . VAL A 1 117 ? -18.754 -23.787 1.726 1.00 94.88 117 VAL A C 1
ATOM 976 O O . VAL A 1 117 ? -17.671 -24.355 1.831 1.00 94.88 117 VAL A O 1
ATOM 979 N N . GLU A 1 118 ? -18.905 -22.607 1.129 1.00 96.50 118 GLU A N 1
ATOM 980 C CA . GLU A 1 118 ? -17.829 -21.876 0.465 1.00 96.50 118 GLU A CA 1
ATOM 981 C C . GLU A 1 118 ? -16.687 -21.556 1.440 1.00 96.50 118 GLU A C 1
ATOM 983 O O . GLU A 1 118 ? -15.518 -21.725 1.103 1.00 96.50 118 GLU A O 1
ATOM 988 N N . LEU A 1 119 ? -17.012 -21.166 2.679 1.00 96.06 119 LEU A N 1
ATOM 989 C CA . LEU A 1 119 ? -16.009 -20.918 3.718 1.00 96.06 119 LEU A CA 1
ATOM 990 C C . LEU A 1 119 ? -15.238 -22.184 4.105 1.00 96.06 119 LEU A C 1
ATOM 992 O O . LEU A 1 119 ? -14.030 -22.120 4.290 1.00 96.06 119 LEU A O 1
ATOM 996 N N . LEU A 1 120 ? -15.891 -23.345 4.211 1.00 94.19 120 LEU A N 1
ATOM 997 C CA . LEU A 1 120 ? -15.185 -24.597 4.511 1.00 94.19 120 LEU A CA 1
ATOM 998 C C . LEU A 1 120 ? -14.227 -25.008 3.393 1.00 94.19 120 LEU A C 1
ATOM 1000 O O . LEU A 1 120 ? -13.142 -25.515 3.685 1.00 94.19 120 LEU A O 1
ATOM 1004 N N . GLU A 1 121 ? -14.609 -24.783 2.137 1.00 94.44 121 GLU A N 1
ATOM 1005 C CA . GLU A 1 121 ? -13.726 -24.984 0.987 1.00 94.44 121 GLU A CA 1
ATOM 1006 C C . GLU A 1 121 ? -12.540 -24.011 1.027 1.00 94.44 121 GLU A C 1
ATOM 1008 O O . GLU A 1 121 ? -11.394 -24.440 0.884 1.00 94.44 121 GLU A O 1
ATOM 1013 N N . GLU A 1 122 ? -12.787 -22.727 1.309 1.00 93.62 122 GLU A N 1
ATOM 1014 C CA . GLU A 1 122 ? -11.743 -21.709 1.488 1.00 93.62 122 GLU A CA 1
ATOM 1015 C C . GLU A 1 122 ? -10.773 -22.093 2.613 1.00 93.62 122 GLU A C 1
ATOM 1017 O O . GLU A 1 122 ? -9.554 -22.050 2.428 1.00 93.62 122 GLU A O 1
ATOM 1022 N N . PHE A 1 123 ? -11.295 -22.532 3.761 1.00 93.38 123 PHE A N 1
ATOM 1023 C CA . PHE A 1 123 ? -10.493 -22.990 4.891 1.00 93.38 123 PHE A CA 1
ATOM 1024 C C . PHE A 1 123 ? -9.653 -24.201 4.501 1.00 93.38 123 PHE A C 1
ATOM 1026 O O . PHE A 1 123 ? -8.451 -24.208 4.747 1.00 93.38 123 PHE A O 1
ATOM 1033 N N . HIS A 1 124 ? -10.242 -25.203 3.845 1.00 93.00 124 HIS A N 1
ATOM 1034 C CA . HIS A 1 124 ? -9.508 -26.380 3.391 1.00 93.00 124 HIS A CA 1
ATOM 1035 C C . HIS A 1 124 ? -8.357 -25.999 2.450 1.00 93.00 124 HIS A C 1
ATOM 1037 O O . HIS A 1 124 ? -7.215 -26.399 2.681 1.00 93.00 124 HIS A O 1
ATOM 1043 N N . LEU A 1 125 ? -8.631 -25.175 1.434 1.00 91.38 125 LEU A N 1
ATOM 1044 C CA . LEU A 1 125 ? -7.618 -24.687 0.496 1.00 91.38 125 LEU A CA 1
ATOM 1045 C C . LEU A 1 125 ? -6.513 -23.902 1.208 1.00 91.38 125 LEU A C 1
ATOM 1047 O O . LEU A 1 125 ? -5.337 -24.089 0.899 1.00 91.38 125 LEU A O 1
ATOM 1051 N N . ARG A 1 126 ? -6.866 -23.068 2.193 1.00 89.69 126 ARG A N 1
ATOM 1052 C CA . ARG A 1 126 ? -5.890 -22.312 2.983 1.00 89.69 126 ARG A CA 1
ATOM 1053 C C . ARG A 1 126 ? -4.986 -23.228 3.802 1.00 89.69 126 ARG A C 1
ATOM 1055 O O . ARG A 1 126 ? -3.775 -23.018 3.832 1.00 89.69 126 ARG A O 1
ATOM 1062 N N . LEU A 1 127 ? -5.548 -24.259 4.427 1.00 88.12 127 LEU A N 1
ATOM 1063 C CA . LEU A 1 127 ? -4.778 -25.236 5.195 1.00 88.12 127 LEU A CA 1
ATOM 1064 C C . LEU A 1 127 ? -3.795 -26.010 4.301 1.00 88.12 127 LEU A C 1
ATOM 1066 O O . LEU A 1 127 ? -2.658 -26.253 4.712 1.00 88.12 127 LEU A O 1
ATOM 1070 N N . VAL A 1 128 ? -4.207 -26.351 3.075 1.00 88.88 128 VAL A N 1
ATOM 1071 C CA . VAL A 1 128 ? -3.332 -26.963 2.061 1.00 88.88 128 VAL A CA 1
ATOM 1072 C C . VAL A 1 128 ? -2.225 -25.994 1.643 1.00 88.88 128 VAL A C 1
ATOM 1074 O O . VAL A 1 128 ? -1.058 -26.375 1.632 1.00 88.88 128 VAL A O 1
ATOM 1077 N N . GLU A 1 129 ? -2.564 -24.735 1.348 1.00 86.19 129 GLU A N 1
ATOM 1078 C CA . GLU A 1 129 ? -1.598 -23.698 0.961 1.00 86.19 129 GLU A CA 1
ATOM 1079 C C . GLU A 1 129 ? -0.524 -23.498 2.039 1.00 86.19 129 GLU A C 1
ATOM 1081 O O . GLU A 1 129 ? 0.654 -23.369 1.719 1.00 86.19 129 GLU A O 1
ATOM 1086 N N . GLN A 1 130 ? -0.906 -23.557 3.316 1.00 83.81 130 GLN A N 1
ATOM 1087 C CA . GLN A 1 130 ? 0.000 -23.477 4.466 1.00 83.81 130 GLN A CA 1
ATOM 1088 C C . GLN A 1 130 ? 0.925 -24.697 4.632 1.00 83.81 130 GLN A C 1
ATOM 1090 O O . GLN A 1 130 ? 1.879 -24.631 5.409 1.00 83.81 130 GLN A O 1
ATOM 1095 N N . GLY A 1 131 ? 0.698 -25.784 3.888 1.00 83.19 131 GLY A N 1
ATOM 1096 C CA . GLY A 1 131 ? 1.518 -26.997 3.928 1.00 83.19 131 GLY A CA 1
ATOM 1097 C C . GLY A 1 131 ? 1.188 -27.949 5.079 1.00 83.19 131 GLY A C 1
ATOM 1098 O O . GLY A 1 131 ? 2.049 -28.735 5.469 1.00 83.19 131 GLY A O 1
ATOM 1099 N N . ASN A 1 132 ? -0.029 -27.884 5.631 1.00 84.00 132 ASN A N 1
ATOM 1100 C CA . ASN A 1 132 ? -0.470 -28.802 6.683 1.00 84.00 132 ASN A CA 1
ATOM 1101 C C . ASN A 1 132 ? -0.626 -30.235 6.148 1.00 84.00 132 ASN A C 1
ATOM 1103 O O . ASN A 1 132 ? -0.971 -30.457 4.986 1.00 84.00 132 ASN A O 1
ATOM 1107 N N . THR A 1 133 ? -0.424 -31.230 7.010 1.00 88.06 133 THR A N 1
ATOM 1108 C CA . THR A 1 133 ? -0.668 -32.638 6.668 1.00 88.06 133 THR A CA 1
ATOM 1109 C C . THR A 1 133 ? -2.166 -32.942 6.543 1.00 88.06 133 THR A C 1
ATOM 1111 O O . THR A 1 133 ? -2.995 -32.320 7.201 1.00 88.06 133 THR A O 1
ATOM 1114 N N . ASN A 1 134 ? -2.542 -33.974 5.778 1.00 89.75 134 ASN A N 1
ATOM 1115 C CA . ASN A 1 134 ? -3.955 -34.372 5.633 1.00 89.75 134 ASN A CA 1
ATOM 1116 C C . ASN A 1 134 ? -4.665 -34.595 6.983 1.00 89.75 134 ASN A C 1
ATOM 1118 O O . ASN A 1 134 ? -5.819 -34.209 7.141 1.00 89.75 134 ASN A O 1
ATOM 1122 N N . ARG A 1 135 ? -3.965 -35.165 7.975 1.00 88.19 135 ARG A N 1
ATOM 1123 C CA . ARG A 1 135 ? -4.504 -35.395 9.326 1.00 88.19 135 ARG A CA 1
ATOM 1124 C C . ARG A 1 135 ? -4.764 -34.088 10.078 1.00 88.19 135 ARG A C 1
ATOM 1126 O O . ARG A 1 135 ? -5.756 -33.965 10.790 1.00 88.19 135 ARG A O 1
ATOM 1133 N N . GLU A 1 136 ? -3.852 -33.133 9.963 1.00 86.19 136 GLU A N 1
ATOM 1134 C CA . GLU A 1 136 ? -3.979 -31.798 10.549 1.00 86.19 136 GLU A CA 1
ATOM 1135 C C . GLU A 1 136 ? -5.150 -31.026 9.941 1.00 86.19 136 GLU A C 1
ATOM 1137 O O . GLU A 1 136 ? -5.967 -30.468 10.676 1.00 86.19 136 GLU A O 1
ATOM 1142 N N . ILE A 1 137 ? -5.273 -31.078 8.612 1.00 89.38 137 ILE A N 1
ATOM 1143 C CA . ILE A 1 137 ? -6.385 -30.488 7.867 1.00 89.38 137 ILE A CA 1
ATOM 1144 C C . ILE A 1 137 ? -7.709 -31.095 8.337 1.00 89.38 137 ILE A C 1
ATOM 1146 O O . ILE A 1 137 ? -8.631 -30.365 8.694 1.00 89.38 137 ILE A O 1
ATOM 1150 N N . GLU A 1 138 ? -7.799 -32.425 8.392 1.00 90.12 138 GLU A N 1
ATOM 1151 C CA . GLU A 1 138 ? -9.006 -33.129 8.828 1.00 90.12 138 GLU A CA 1
ATOM 1152 C C . GLU A 1 138 ? -9.404 -32.744 10.261 1.00 90.12 138 GLU A C 1
ATOM 1154 O O . GLU A 1 138 ? -10.569 -32.447 10.524 1.00 90.12 138 GLU A O 1
ATOM 1159 N N . ASN A 1 139 ? -8.443 -32.662 11.186 1.00 87.88 139 ASN A N 1
ATOM 1160 C CA . ASN A 1 139 ? -8.697 -32.229 12.562 1.00 87.88 139 ASN A CA 1
ATOM 1161 C C . ASN A 1 139 ? -9.222 -30.786 12.636 1.00 87.88 139 ASN A C 1
ATOM 1163 O O . ASN A 1 139 ? -10.188 -30.527 13.357 1.00 87.88 139 ASN A O 1
ATOM 1167 N N . ALA A 1 140 ? -8.606 -29.857 11.900 1.00 87.69 140 ALA A N 1
ATOM 1168 C CA . ALA A 1 140 ? -9.011 -28.453 11.875 1.00 87.69 140 ALA A CA 1
ATOM 1169 C C . ALA A 1 140 ? -10.416 -28.281 11.276 1.00 87.69 140 ALA A C 1
ATOM 1171 O O . ALA A 1 140 ? -11.262 -27.607 11.864 1.00 87.69 140 ALA A O 1
ATOM 1172 N N . ILE A 1 141 ? -10.700 -28.953 10.157 1.00 90.69 141 ILE A N 1
ATOM 1173 C CA . ILE A 1 141 ? -12.019 -28.933 9.514 1.00 90.69 141 ILE A CA 1
ATOM 1174 C C . ILE A 1 141 ? -13.079 -29.586 10.407 1.00 90.69 141 ILE A C 1
ATOM 1176 O O . ILE A 1 141 ? -14.181 -29.057 10.526 1.00 90.69 141 ILE A O 1
ATOM 1180 N N . ASN A 1 142 ? -12.761 -30.684 11.096 1.00 90.00 142 ASN A N 1
ATOM 1181 C CA . ASN A 1 142 ? -13.673 -31.311 12.056 1.00 90.00 142 ASN A CA 1
ATOM 1182 C C . ASN A 1 142 ? -13.974 -30.408 13.258 1.00 90.00 142 ASN A C 1
ATOM 1184 O O . ASN A 1 142 ? -15.102 -30.414 13.749 1.00 90.00 142 ASN A O 1
ATOM 1188 N N . TYR A 1 143 ? -12.993 -29.636 13.731 1.00 87.81 143 TYR A N 1
ATOM 1189 C CA . TYR A 1 143 ? -13.204 -28.630 14.770 1.00 87.81 143 TYR A CA 1
ATOM 1190 C C . TYR A 1 143 ? -14.128 -27.513 14.272 1.00 87.81 143 TYR A C 1
ATOM 1192 O O . TYR A 1 143 ? -15.171 -27.276 14.876 1.00 87.81 143 TYR A O 1
ATOM 1200 N N . LEU A 1 144 ? -13.801 -26.900 13.130 1.00 88.81 144 LEU A N 1
ATOM 1201 C CA . LEU A 1 144 ? -14.610 -25.850 12.504 1.00 88.81 144 LEU A CA 1
ATOM 1202 C C . LEU A 1 144 ? -16.036 -26.327 12.228 1.00 88.81 144 LEU A C 1
ATOM 1204 O O . LEU A 1 144 ? -16.988 -25.587 12.447 1.00 88.81 144 LEU A O 1
ATOM 1208 N N . ASN A 1 145 ? -16.212 -27.583 11.818 1.00 90.38 145 ASN A N 1
ATOM 1209 C CA . ASN A 1 145 ? -17.529 -28.131 11.521 1.00 90.38 145 ASN A CA 1
ATOM 1210 C C . ASN A 1 145 ? -18.475 -28.204 12.725 1.00 90.38 145 ASN A C 1
ATOM 1212 O O . ASN A 1 145 ? -19.687 -28.248 12.521 1.00 90.38 145 ASN A O 1
ATOM 1216 N N . ARG A 1 146 ? -17.950 -28.198 13.956 1.00 89.69 146 ARG A N 1
ATOM 1217 C CA . ARG A 1 146 ? -18.765 -28.143 15.181 1.00 89.69 146 ARG A CA 1
ATOM 1218 C C . ARG A 1 146 ? -19.323 -26.748 15.439 1.00 89.69 146 ARG A C 1
ATOM 1220 O O . ARG A 1 146 ? -20.344 -26.622 16.109 1.00 89.69 146 ARG A O 1
ATOM 1227 N N . GLU A 1 147 ? -18.685 -25.723 14.887 1.00 88.69 147 GLU A N 1
ATOM 1228 C CA . GLU A 1 147 ? -19.110 -24.340 15.025 1.00 88.69 147 GLU A CA 1
ATOM 1229 C C . GLU A 1 147 ? -20.160 -24.000 13.960 1.00 88.69 147 GLU A C 1
ATOM 1231 O O . GLU A 1 147 ? -19.938 -24.114 12.750 1.00 88.69 147 GLU A O 1
ATOM 1236 N N . ARG A 1 148 ? -21.340 -23.567 14.417 1.00 90.62 148 ARG A N 1
ATOM 1237 C CA . ARG A 1 148 ? -22.468 -23.231 13.533 1.00 90.62 148 ARG A CA 1
ATOM 1238 C C . ARG A 1 148 ? -22.185 -21.993 12.680 1.00 90.62 148 ARG A C 1
ATOM 1240 O O . ARG A 1 148 ? -22.528 -21.979 11.502 1.00 90.62 148 ARG A O 1
ATOM 1247 N N . LEU A 1 149 ? -21.577 -20.970 13.283 1.00 91.00 149 LEU A N 1
ATOM 1248 C CA . LEU A 1 149 ? -21.340 -19.657 12.668 1.00 91.00 149 LEU A CA 1
ATOM 1249 C C . LEU A 1 149 ? -19.852 -19.343 12.434 1.00 91.00 149 LEU A C 1
ATOM 1251 O O . LEU A 1 149 ? -19.556 -18.295 11.864 1.00 91.00 149 LEU A O 1
ATOM 1255 N N . PHE A 1 150 ? -18.937 -20.217 12.878 1.00 91.00 150 PHE A N 1
ATOM 1256 C CA . PHE A 1 150 ? -17.474 -20.030 12.985 1.00 91.00 150 PHE A CA 1
ATOM 1257 C C . PHE A 1 150 ? -17.010 -18.868 13.881 1.00 91.00 150 PHE A C 1
ATOM 1259 O O . PHE A 1 150 ? -16.032 -19.003 14.611 1.00 91.00 150 PHE A O 1
ATOM 1266 N N . ILE A 1 151 ? -17.724 -17.747 13.856 1.00 86.12 151 ILE A N 1
ATOM 1267 C CA . ILE A 1 151 ? -17.614 -16.627 14.785 1.00 86.12 151 ILE A CA 1
ATOM 1268 C C . ILE A 1 151 ? -18.540 -16.890 15.982 1.00 86.12 151 ILE A C 1
ATOM 1270 O O . ILE A 1 151 ? -19.643 -17.414 15.807 1.00 86.12 151 ILE A O 1
ATOM 1274 N N . SER A 1 152 ? -18.118 -16.532 17.202 1.00 83.00 152 SER A N 1
ATOM 1275 C CA . SER A 1 152 ? -18.953 -16.774 18.387 1.00 83.00 152 SER A CA 1
ATOM 1276 C C . SER A 1 152 ? -20.253 -15.958 18.346 1.00 83.00 152 SER A C 1
ATOM 1278 O O . SER A 1 152 ? -20.267 -14.793 17.943 1.00 83.00 152 SER A O 1
ATOM 1280 N N . GLU A 1 153 ? -21.365 -16.554 18.793 1.00 80.69 153 GLU A N 1
ATOM 1281 C CA . GLU A 1 153 ? -22.666 -15.861 18.836 1.00 80.69 153 GLU A CA 1
ATOM 1282 C C . GLU A 1 153 ? -22.621 -14.590 19.688 1.00 80.69 153 GLU A C 1
ATOM 1284 O O . GLU A 1 153 ? -23.323 -13.626 19.398 1.00 80.69 153 GLU A O 1
ATOM 1289 N N . GLU A 1 154 ? -21.768 -14.566 20.712 1.00 79.19 154 GLU A N 1
ATOM 1290 C CA . GLU A 1 154 ? -21.519 -13.390 21.540 1.00 79.19 154 GLU A CA 1
ATOM 1291 C C . GLU A 1 154 ? -21.052 -12.191 20.701 1.00 79.19 154 GLU A C 1
ATOM 1293 O O . GLU A 1 154 ? -21.570 -11.091 20.888 1.00 79.19 154 GLU A O 1
ATOM 1298 N N . GLN A 1 155 ? -20.174 -12.400 19.707 1.00 82.75 155 GLN A N 1
ATOM 1299 C CA . GLN A 1 155 ? -19.666 -11.310 18.858 1.00 82.75 155 GLN A CA 1
ATOM 1300 C C . GLN A 1 155 ? -20.749 -10.687 17.972 1.00 82.75 155 GLN A C 1
ATOM 1302 O O . GLN A 1 155 ? -20.629 -9.532 17.578 1.00 82.75 155 GLN A O 1
ATOM 1307 N N . LEU A 1 156 ? -21.799 -11.444 17.651 1.00 88.31 156 LEU A N 1
ATOM 1308 C CA . LEU A 1 156 ? -22.913 -10.993 16.813 1.00 88.31 156 LEU A CA 1
ATOM 1309 C C . LEU A 1 156 ? -24.151 -10.619 17.641 1.00 88.31 156 LEU A C 1
ATOM 1311 O O . LEU A 1 156 ? -25.111 -10.060 17.114 1.00 88.31 156 LEU A O 1
ATOM 1315 N N . SER A 1 157 ? -24.144 -10.913 18.943 1.00 82.81 157 SER A N 1
ATOM 1316 C CA . SER A 1 157 ? -25.311 -10.779 19.819 1.00 82.81 157 SER A CA 1
ATOM 1317 C C . SER A 1 157 ? -25.825 -9.342 19.922 1.00 82.81 157 SER A C 1
ATOM 1319 O O . SER A 1 157 ? -27.037 -9.132 20.004 1.00 82.81 157 SER A O 1
ATOM 1321 N N . PHE A 1 158 ? -24.934 -8.351 19.820 1.00 87.12 158 PHE A N 1
ATOM 1322 C CA . PHE A 1 158 ? -25.285 -6.929 19.841 1.00 87.12 158 PHE A CA 1
ATOM 1323 C C . PHE A 1 158 ? -26.273 -6.542 18.722 1.00 87.12 158 PHE A C 1
ATOM 1325 O O . PHE A 1 158 ? -27.050 -5.605 18.885 1.00 87.12 158 PHE A O 1
ATOM 1332 N N . LEU A 1 159 ? -26.316 -7.303 17.621 1.00 87.25 159 LEU A N 1
ATOM 1333 C CA . LEU A 1 159 ? -27.245 -7.090 16.506 1.00 87.25 159 LEU A CA 1
ATOM 1334 C C . LEU A 1 159 ? -28.698 -7.452 16.851 1.00 87.25 159 LEU A C 1
ATOM 1336 O O . LEU A 1 159 ? -29.624 -6.982 16.195 1.00 87.25 159 LEU A O 1
ATOM 1340 N N . THR A 1 160 ? -28.915 -8.302 17.860 1.00 84.50 160 THR A N 1
ATOM 1341 C CA . THR A 1 160 ? -30.239 -8.872 18.180 1.00 84.50 160 THR A CA 1
ATOM 1342 C C . THR A 1 160 ? -30.695 -8.613 19.620 1.00 84.50 160 THR A C 1
ATOM 1344 O O . THR A 1 160 ? -31.892 -8.712 19.908 1.00 84.50 160 THR A O 1
ATOM 1347 N N . LEU A 1 161 ? -29.779 -8.227 20.520 1.00 83.31 161 LEU A N 1
ATOM 1348 C CA . LEU A 1 161 ? -29.991 -8.145 21.972 1.00 83.31 161 LEU A CA 1
ATOM 1349 C C . LEU A 1 161 ? -31.241 -7.342 22.381 1.00 83.31 161 LEU A C 1
ATOM 1351 O O . LEU A 1 161 ? -32.035 -7.802 23.207 1.00 83.31 161 LEU A O 1
ATOM 1355 N N . PHE A 1 162 ? -31.435 -6.173 21.763 1.00 81.75 162 PHE A N 1
ATOM 1356 C CA . PHE A 1 162 ? -32.523 -5.230 22.064 1.00 81.75 162 PHE A CA 1
ATOM 1357 C C . PHE A 1 162 ? -33.525 -5.057 20.912 1.00 81.75 162 PHE A C 1
ATOM 1359 O O . PHE A 1 162 ? -34.300 -4.102 20.882 1.00 81.75 162 PHE A O 1
ATOM 1366 N N . HIS A 1 163 ? -33.533 -5.975 19.943 1.00 78.31 163 HIS A N 1
ATOM 1367 C CA . HIS A 1 163 ? -34.424 -5.870 18.790 1.00 78.31 163 HIS A CA 1
ATOM 1368 C C . HIS A 1 163 ? -35.912 -5.915 19.202 1.00 78.31 163 HIS A C 1
ATOM 1370 O O . HIS A 1 163 ? -36.352 -6.872 19.840 1.00 78.31 163 HIS A O 1
ATOM 1376 N N . ASN A 1 164 ? -36.698 -4.894 18.841 1.00 75.12 164 ASN A N 1
ATOM 1377 C CA . ASN A 1 164 ? -38.106 -4.728 19.247 1.00 75.12 164 ASN A CA 1
ATOM 1378 C C . ASN A 1 164 ? -38.338 -4.702 20.774 1.00 75.12 164 ASN A C 1
ATOM 1380 O O . ASN A 1 164 ? -39.429 -5.020 21.256 1.00 75.12 164 ASN A O 1
ATOM 1384 N N . THR A 1 165 ? -37.323 -4.314 21.552 1.00 78.38 165 THR A N 1
ATOM 1385 C CA . THR A 1 165 ? -37.455 -4.105 22.996 1.00 78.38 165 THR A CA 1
ATOM 1386 C C . THR A 1 165 ? -38.338 -2.891 23.293 1.00 78.38 165 THR A C 1
ATOM 1388 O O . THR A 1 165 ? -38.186 -1.825 22.700 1.00 78.38 165 THR A O 1
ATOM 1391 N N . LYS A 1 166 ? -39.237 -3.026 24.275 1.00 76.31 166 LYS A N 1
ATOM 1392 C CA . LYS A 1 166 ? -40.005 -1.898 24.821 1.00 76.31 166 LYS A CA 1
ATOM 1393 C C . LYS A 1 166 ? -39.208 -1.181 25.909 1.00 76.31 166 LYS A C 1
ATOM 1395 O O . LYS A 1 166 ? -38.539 -1.828 26.713 1.00 76.31 166 LYS A O 1
ATOM 1400 N N . ILE A 1 167 ? -39.351 0.141 25.979 1.00 82.88 167 ILE A N 1
ATOM 1401 C CA . ILE A 1 167 ? -38.906 0.940 27.125 1.00 82.88 167 ILE A CA 1
ATOM 1402 C C . ILE A 1 167 ? -40.128 1.187 28.015 1.00 82.88 167 ILE A C 1
ATOM 1404 O O . ILE A 1 167 ? -41.049 1.893 27.604 1.00 82.88 167 ILE A O 1
ATOM 1408 N N . SER A 1 168 ? -40.172 0.596 29.211 1.00 83.06 168 SER A N 1
ATOM 1409 C CA . SER A 1 168 ? -41.270 0.828 30.160 1.00 83.06 168 SER A CA 1
ATOM 1410 C C . SER A 1 168 ? -40.977 2.025 31.061 1.00 83.06 168 SER A C 1
ATOM 1412 O O . SER A 1 168 ? -39.830 2.261 31.454 1.00 83.06 168 SER A O 1
ATOM 1414 N N . ASP A 1 169 ? -42.023 2.794 31.368 1.00 78.31 169 ASP A N 1
ATOM 1415 C CA . ASP A 1 169 ? -41.988 3.976 32.244 1.00 78.31 169 ASP A CA 1
ATOM 1416 C C . ASP A 1 169 ? -40.945 5.036 31.838 1.00 78.31 169 ASP A C 1
ATOM 1418 O O . ASP A 1 169 ? -40.485 5.831 32.656 1.00 78.31 169 ASP A O 1
ATOM 1422 N N . GLY A 1 170 ? -40.516 5.016 30.570 1.00 76.38 170 GLY A N 1
ATOM 1423 C CA . GLY A 1 170 ? -39.461 5.881 30.037 1.00 76.38 170 GLY A CA 1
ATOM 1424 C C . GLY A 1 170 ? -38.077 5.679 30.667 1.00 76.38 170 GLY A C 1
ATOM 1425 O O . GLY A 1 170 ? -37.194 6.500 30.428 1.00 76.38 170 GLY A O 1
ATOM 1426 N N . ARG A 1 171 ? -37.878 4.633 31.483 1.00 82.31 171 ARG A N 1
ATOM 1427 C CA . ARG A 1 171 ? -36.657 4.437 32.288 1.00 82.31 171 ARG A CA 1
ATOM 1428 C C . ARG A 1 171 ? -36.089 3.025 32.261 1.00 82.31 171 ARG A C 1
ATOM 1430 O O . ARG A 1 171 ? -34.921 2.863 32.599 1.00 82.31 171 ARG A O 1
ATOM 1437 N N . ILE A 1 172 ? -36.881 2.017 31.902 1.00 81.56 172 ILE A N 1
ATOM 1438 C CA . ILE A 1 172 ? -36.468 0.613 31.981 1.00 81.56 172 ILE A CA 1
ATOM 1439 C C . ILE A 1 172 ? -36.419 0.011 30.581 1.00 81.56 172 ILE A C 1
ATOM 1441 O O . ILE A 1 172 ? -37.425 0.002 29.874 1.00 81.56 172 ILE A O 1
ATOM 1445 N N . VAL A 1 173 ? -35.262 -0.532 30.211 1.00 81.00 173 VAL A N 1
ATOM 1446 C CA . VAL A 1 173 ? -35.033 -1.266 28.960 1.00 81.00 173 VAL A CA 1
ATOM 1447 C C . VAL A 1 173 ? -35.069 -2.766 29.260 1.00 81.00 173 VAL A C 1
ATOM 1449 O O . VAL A 1 173 ? -34.379 -3.229 30.168 1.00 81.00 173 VAL A O 1
ATOM 1452 N N . HIS A 1 174 ? -35.872 -3.530 28.514 1.00 78.25 174 HIS A N 1
ATOM 1453 C CA . HIS A 1 174 ? -36.039 -4.980 28.716 1.00 78.25 174 HIS A CA 1
ATOM 1454 C C . HIS A 1 174 ? -35.175 -5.786 27.735 1.00 78.25 174 HIS A C 1
ATOM 1456 O O . HIS A 1 174 ? -35.381 -5.726 26.522 1.00 78.25 174 HIS A O 1
ATOM 1462 N N . GLN A 1 175 ? -34.221 -6.572 28.229 1.00 78.19 175 GLN A N 1
ATOM 1463 C CA . GLN A 1 175 ? -33.397 -7.432 27.378 1.00 78.19 175 GLN A CA 1
ATOM 1464 C C . GLN A 1 175 ? -34.195 -8.651 26.901 1.00 78.19 175 GLN A C 1
ATOM 1466 O O . GLN A 1 175 ? -34.817 -9.359 27.692 1.00 78.19 175 GLN A O 1
ATOM 1471 N N . ASN A 1 176 ? -34.140 -8.939 25.599 1.00 66.12 176 ASN A N 1
ATOM 1472 C CA . ASN A 1 176 ? -34.970 -9.981 24.993 1.00 66.12 176 ASN A CA 1
ATOM 1473 C C . ASN A 1 176 ? -34.613 -11.417 25.400 1.00 66.12 176 ASN A C 1
ATOM 1475 O O . ASN A 1 176 ? -35.499 -12.266 25.421 1.00 66.12 176 ASN A O 1
ATOM 1479 N N . LYS A 1 177 ? -33.325 -11.713 25.620 1.00 66.06 177 LYS A N 1
ATOM 1480 C CA . LYS A 1 177 ? -32.822 -13.098 25.714 1.00 66.06 177 LYS A CA 1
ATOM 1481 C C . LYS A 1 177 ? -32.846 -13.648 27.145 1.00 66.06 177 LYS A C 1
ATOM 1483 O O . LYS A 1 177 ? -33.158 -14.815 27.337 1.00 66.06 177 LYS A O 1
ATOM 1488 N N . SER A 1 178 ? -32.544 -12.810 28.136 1.00 67.44 178 SER A N 1
ATOM 1489 C CA . SER A 1 178 ? -32.461 -13.178 29.560 1.00 67.44 178 SER A CA 1
ATOM 1490 C C . SER A 1 178 ? -33.680 -12.729 30.382 1.00 67.44 178 SER A C 1
ATOM 1492 O O . SER A 1 178 ? -33.892 -13.222 31.487 1.00 67.44 178 SER A O 1
ATOM 1494 N N . GLY A 1 179 ? -34.469 -11.774 29.869 1.00 68.31 179 GLY A N 1
ATOM 1495 C CA . GLY A 1 179 ? -35.492 -11.071 30.646 1.00 68.31 179 GLY A CA 1
ATOM 1496 C C . GLY A 1 179 ? -34.930 -10.038 31.634 1.00 68.31 179 GLY A C 1
ATOM 1497 O O . GLY A 1 179 ? -35.685 -9.512 32.456 1.00 68.31 179 GLY A O 1
ATOM 1498 N N . GLU A 1 180 ? -33.628 -9.740 31.572 1.00 76.38 180 GLU A N 1
ATOM 1499 C CA . GLU A 1 180 ? -32.995 -8.716 32.400 1.00 76.38 180 GLU A CA 1
ATOM 1500 C C . GLU A 1 180 ? -33.561 -7.322 32.123 1.00 76.38 180 GLU A C 1
ATOM 1502 O O . GLU A 1 180 ? -34.001 -6.987 31.018 1.00 76.38 180 GLU A O 1
ATOM 1507 N N . LYS A 1 181 ? -33.551 -6.495 33.168 1.00 81.31 181 LYS A N 1
ATOM 1508 C CA . LYS A 1 181 ? -34.037 -5.120 33.131 1.00 81.31 181 LYS A CA 1
ATOM 1509 C C . LYS A 1 181 ? -32.880 -4.185 33.416 1.00 81.31 181 LYS A C 1
ATOM 1511 O O . LYS A 1 181 ? -32.292 -4.244 34.493 1.00 81.31 181 LYS A O 1
ATOM 1516 N N . TYR A 1 182 ? -32.617 -3.289 32.479 1.00 85.69 182 TYR A N 1
ATOM 1517 C CA . TYR A 1 182 ? -31.610 -2.252 32.628 1.00 85.69 182 TYR A CA 1
ATOM 1518 C C . TYR A 1 182 ? -32.260 -0.897 32.833 1.00 85.69 182 TYR A C 1
ATOM 1520 O O . TYR A 1 182 ? -33.374 -0.646 32.369 1.00 85.69 182 TYR A O 1
ATOM 1528 N N . ILE A 1 183 ? -31.545 -0.009 33.515 1.00 85.69 183 ILE A N 1
ATOM 1529 C CA . ILE A 1 183 ? -32.034 1.334 33.807 1.00 85.69 183 ILE A CA 1
ATOM 1530 C C . ILE A 1 183 ? -31.315 2.338 32.925 1.00 85.69 183 ILE A C 1
ATOM 1532 O O . ILE A 1 183 ? -30.098 2.271 32.758 1.00 85.69 183 ILE A O 1
ATOM 1536 N N . ILE A 1 184 ? -32.090 3.260 32.358 1.00 87.38 184 ILE A N 1
ATOM 1537 C CA . ILE A 1 184 ? -31.580 4.410 31.621 1.00 87.38 184 ILE A CA 1
ATOM 1538 C C . ILE A 1 184 ? -30.953 5.375 32.623 1.00 87.38 184 ILE A C 1
ATOM 1540 O O . ILE A 1 184 ? -31.640 5.938 33.476 1.00 87.38 184 ILE A O 1
ATOM 1544 N N . ASN A 1 185 ? -29.643 5.554 32.495 1.00 85.88 185 ASN A N 1
ATOM 1545 C CA . ASN A 1 185 ? -28.837 6.406 33.360 1.00 85.88 185 ASN A CA 1
ATOM 1546 C C . ASN A 1 185 ? -28.700 7.819 32.774 1.00 85.88 185 ASN A C 1
ATOM 1548 O O . ASN A 1 185 ? -28.721 8.794 33.517 1.00 85.88 185 ASN A O 1
ATOM 1552 N N . GLU A 1 186 ? -28.589 7.936 31.446 1.00 86.88 186 GLU A N 1
ATOM 1553 C CA . GLU A 1 186 ? -28.461 9.213 30.731 1.00 86.88 186 GLU A CA 1
ATOM 1554 C C . GLU A 1 186 ? -29.277 9.177 29.428 1.00 86.88 186 GLU A C 1
ATOM 1556 O O . GLU A 1 186 ? -29.399 8.129 28.784 1.00 86.88 186 GLU A O 1
ATOM 1561 N N . ARG A 1 187 ? -29.823 10.332 29.029 1.00 88.00 187 ARG A N 1
ATOM 1562 C CA . ARG A 1 187 ? -30.530 10.525 27.756 1.00 88.00 187 ARG A CA 1
ATOM 1563 C C . ARG A 1 187 ? -30.152 11.871 27.151 1.00 88.00 187 ARG A C 1
ATOM 1565 O O . ARG A 1 187 ? -30.499 12.904 27.715 1.00 88.00 187 ARG A O 1
ATOM 1572 N N . ASN A 1 188 ? -29.511 11.837 25.987 1.00 86.44 188 ASN A N 1
ATOM 1573 C CA . ASN A 1 188 ? -29.084 13.008 25.227 1.00 86.44 188 ASN A CA 1
ATOM 1574 C C . ASN A 1 188 ? -29.672 12.918 23.815 1.00 86.44 188 ASN A C 1
ATOM 1576 O O . ASN A 1 188 ? -29.130 12.231 22.952 1.00 86.44 188 ASN A O 1
ATOM 1580 N N . GLY A 1 189 ? -30.812 13.579 23.596 1.00 86.12 189 GLY A N 1
ATOM 1581 C CA . GLY A 1 189 ? -31.549 13.496 22.332 1.00 86.12 189 GLY A CA 1
ATOM 1582 C C . GLY A 1 189 ? -31.955 12.055 21.997 1.00 86.12 189 GLY A C 1
ATOM 1583 O O . GLY A 1 189 ? -32.676 11.404 22.763 1.00 86.12 189 GLY A O 1
ATOM 1584 N N . GLU A 1 190 ? -31.468 11.572 20.858 1.00 85.88 190 GLU A N 1
ATOM 1585 C CA . GLU A 1 190 ? -31.690 10.227 20.312 1.00 85.88 190 GLU A CA 1
ATOM 1586 C C . GLU A 1 190 ? -30.772 9.157 20.917 1.00 85.88 190 GLU A C 1
ATOM 1588 O O . GLU A 1 190 ? -30.898 7.977 20.600 1.00 85.88 190 GLU A O 1
ATOM 1593 N N . PHE A 1 191 ? -29.840 9.532 21.790 1.00 89.38 191 PHE A N 1
ATOM 1594 C CA . PHE A 1 191 ? -28.933 8.585 22.424 1.00 89.38 191 PHE A CA 1
ATOM 1595 C C . PHE A 1 191 ? -29.350 8.338 23.867 1.00 89.38 191 PHE A C 1
ATOM 1597 O O . PHE A 1 191 ? -29.525 9.272 24.658 1.00 89.38 191 PHE A O 1
ATOM 1604 N N . ILE A 1 192 ? -29.487 7.063 24.227 1.00 90.44 192 ILE A N 1
ATOM 1605 C CA . ILE A 1 192 ? -29.673 6.644 25.617 1.00 90.44 192 ILE A CA 1
ATOM 1606 C C . ILE A 1 192 ? -28.508 5.766 26.056 1.00 90.44 192 ILE A C 1
ATOM 1608 O O . ILE A 1 192 ? -28.012 4.927 25.301 1.00 90.44 192 ILE A O 1
ATOM 1612 N N . LYS A 1 193 ? -28.113 5.945 27.313 1.00 90.75 193 LYS A N 1
ATOM 1613 C CA . LYS A 1 193 ? -27.143 5.105 28.007 1.00 90.75 193 LYS A CA 1
ATOM 1614 C C . LYS A 1 193 ? -27.855 4.371 29.125 1.00 90.75 193 LYS A C 1
ATOM 1616 O O . LYS A 1 193 ? -28.506 4.994 29.967 1.00 90.75 193 LYS A O 1
ATOM 1621 N N . PHE A 1 194 ? -27.721 3.056 29.152 1.00 90.12 194 PHE A N 1
ATOM 1622 C CA . PHE A 1 194 ? -28.404 2.208 30.121 1.00 90.12 194 PHE A CA 1
ATOM 1623 C C . PHE A 1 194 ? -27.541 1.011 30.520 1.00 90.12 194 PHE A C 1
ATOM 1625 O O . PHE A 1 194 ? -26.576 0.673 29.839 1.00 90.12 194 PHE A O 1
ATOM 1632 N N . GLY A 1 195 ? -27.854 0.385 31.649 1.00 88.56 195 GLY A N 1
ATOM 1633 C CA . GLY A 1 195 ? -27.108 -0.778 32.129 1.00 88.56 195 GLY A CA 1
ATOM 1634 C C . GLY A 1 195 ? -27.451 -1.153 33.564 1.00 88.56 195 GLY A C 1
ATOM 1635 O O . GLY A 1 195 ? -28.496 -0.756 34.091 1.00 88.56 195 GLY A O 1
ATOM 1636 N N . ASP A 1 196 ? -26.559 -1.909 34.201 1.00 83.75 196 ASP A N 1
ATOM 1637 C CA . ASP A 1 196 ? -26.648 -2.246 35.623 1.00 83.75 196 ASP A CA 1
ATOM 1638 C C . ASP A 1 196 ? -26.500 -1.005 36.526 1.00 83.75 196 ASP A C 1
ATOM 1640 O O . ASP A 1 196 ? -25.562 -0.220 36.375 1.00 83.75 196 ASP A O 1
ATOM 1644 N N . GLN A 1 197 ? -27.376 -0.867 37.535 1.00 67.88 197 GLN A N 1
ATOM 1645 C CA . GLN A 1 197 ? -27.380 0.263 38.489 1.00 67.88 197 GLN A CA 1
ATOM 1646 C C . GLN A 1 197 ? -26.060 0.449 39.258 1.00 67.88 197 GLN A C 1
ATOM 1648 O O . GLN A 1 197 ? -25.716 1.564 39.631 1.00 67.88 197 GLN A O 1
ATOM 1653 N N . ASN A 1 198 ? -25.340 -0.644 39.520 1.00 65.75 198 ASN A N 1
ATOM 1654 C CA . ASN A 1 198 ? -24.174 -0.693 40.406 1.00 65.75 198 ASN A CA 1
ATOM 1655 C C . ASN A 1 198 ? -22.919 -1.168 39.666 1.00 65.75 198 ASN A C 1
ATOM 1657 O O . ASN A 1 198 ? -22.161 -1.975 40.195 1.00 65.75 198 ASN A O 1
ATOM 1661 N N . PHE A 1 199 ? -22.684 -0.686 38.446 1.00 63.47 199 PHE A N 1
ATOM 1662 C CA . PHE A 1 199 ? -21.481 -1.051 37.686 1.00 63.47 199 PHE A CA 1
ATOM 1663 C C . PHE A 1 199 ? -20.169 -0.768 38.452 1.00 63.47 199 PHE A C 1
ATOM 1665 O O . PHE A 1 199 ? -19.180 -1.460 38.240 1.00 63.47 199 PHE A O 1
ATOM 1672 N N . ASP A 1 200 ? -20.172 0.190 39.390 1.00 60.50 200 ASP A N 1
ATOM 1673 C CA . ASP A 1 200 ? -19.004 0.525 40.221 1.00 60.50 200 ASP A CA 1
ATOM 1674 C C . ASP A 1 200 ? -18.936 -0.272 41.548 1.00 60.50 200 ASP A C 1
ATOM 1676 O O . ASP A 1 200 ? -17.891 -0.307 42.203 1.00 60.50 200 ASP A O 1
ATOM 1680 N N . ASN A 1 201 ? -20.029 -0.940 41.946 1.00 63.56 201 ASN A N 1
ATOM 1681 C CA . ASN A 1 201 ? -20.156 -1.728 43.179 1.00 63.56 201 ASN A CA 1
ATOM 1682 C C . ASN A 1 201 ? -20.297 -3.218 42.837 1.00 63.56 201 ASN A C 1
ATOM 1684 O O . ASN A 1 201 ? -21.398 -3.760 42.695 1.00 63.56 201 ASN A O 1
ATOM 1688 N N . VAL A 1 202 ? -19.145 -3.869 42.691 1.00 61.84 202 VAL A N 1
ATOM 1689 C CA . VAL A 1 202 ? -19.041 -5.164 42.019 1.00 61.84 202 VAL A CA 1
ATOM 1690 C C . VAL A 1 202 ? -19.159 -6.347 42.981 1.00 61.84 202 VAL A C 1
ATOM 1692 O O . VAL A 1 202 ? -18.417 -6.465 43.958 1.00 61.84 202 VAL A O 1
ATOM 1695 N N . VAL A 1 203 ? -20.078 -7.258 42.662 1.00 68.81 203 VAL A N 1
ATOM 1696 C CA . VAL A 1 203 ? -20.242 -8.573 43.278 1.00 68.81 203 VAL A CA 1
ATOM 1697 C C . VAL A 1 203 ? -19.441 -9.602 42.481 1.00 68.81 203 VAL A C 1
ATOM 1699 O O . VAL A 1 203 ? -19.566 -9.703 41.263 1.00 68.81 203 VAL A O 1
ATOM 1702 N N . SER A 1 204 ? -18.633 -10.384 43.195 1.00 69.19 204 SER A N 1
ATOM 1703 C CA . SER A 1 204 ? -17.834 -11.483 42.645 1.00 69.19 204 SER A CA 1
ATOM 1704 C C . SER A 1 204 ? -18.689 -12.454 41.819 1.00 69.19 204 SER A C 1
ATOM 1706 O O . SER A 1 204 ? -19.733 -12.903 42.289 1.00 69.19 204 SER A O 1
ATOM 1708 N N . GLY A 1 205 ? -18.248 -12.795 40.607 1.00 71.31 205 GLY A N 1
ATOM 1709 C CA . GLY A 1 205 ? -18.916 -13.737 39.705 1.00 71.31 205 GLY A CA 1
ATOM 1710 C C . GLY A 1 205 ? -20.038 -13.152 38.839 1.00 71.31 205 GLY A C 1
ATOM 1711 O O . GLY A 1 205 ? -20.357 -13.762 37.818 1.00 71.31 205 GLY A O 1
ATOM 1712 N N . LYS A 1 206 ? -20.600 -11.980 39.175 1.00 80.56 206 LYS A N 1
ATOM 1713 C CA . LYS A 1 206 ? -21.582 -11.292 38.321 1.00 80.56 206 LYS A CA 1
ATOM 1714 C C . LYS A 1 206 ? -20.865 -10.517 37.208 1.00 80.56 206 LYS A C 1
ATOM 1716 O O . LYS A 1 206 ? -19.892 -9.810 37.468 1.00 80.56 206 LYS A O 1
ATOM 1721 N N . GLU A 1 207 ? -21.367 -10.642 35.985 1.00 82.38 207 GLU A N 1
ATOM 1722 C CA . GLU A 1 207 ? -21.011 -9.773 34.864 1.00 82.38 207 GLU A CA 1
ATOM 1723 C C . GLU A 1 207 ? -21.907 -8.530 34.880 1.00 82.38 207 GLU A C 1
ATOM 1725 O O . GLU A 1 207 ? -23.118 -8.627 35.079 1.00 82.38 207 GLU A O 1
ATOM 1730 N N . TYR A 1 208 ? -21.298 -7.361 34.725 1.00 85.62 208 TYR A N 1
ATOM 1731 C CA . TYR A 1 208 ? -21.978 -6.073 34.688 1.00 85.62 208 TYR A CA 1
ATOM 1732 C C . TYR A 1 208 ? -21.890 -5.493 33.290 1.00 85.62 208 TYR A C 1
ATOM 1734 O O . TYR A 1 208 ? -20.826 -5.556 32.676 1.00 85.62 208 TYR A O 1
ATOM 1742 N N . GLN A 1 209 ? -22.976 -4.889 32.812 1.00 88.25 209 GLN A N 1
ATOM 1743 C CA . GLN A 1 209 ? -23.087 -4.443 31.426 1.00 88.25 209 GLN A CA 1
ATOM 1744 C C . GLN A 1 209 ? -23.598 -3.001 31.323 1.00 88.25 209 GLN A C 1
ATOM 1746 O O . GLN A 1 209 ? -24.450 -2.549 32.097 1.00 88.25 209 GLN A O 1
ATOM 1751 N N . LYS A 1 210 ? -23.058 -2.266 30.349 1.00 90.50 210 LYS A N 1
ATOM 1752 C CA . LYS A 1 210 ? -23.452 -0.903 29.969 1.00 90.50 210 LYS A CA 1
ATOM 1753 C C . LYS A 1 210 ? -23.569 -0.815 28.455 1.00 90.50 210 LYS A C 1
ATOM 1755 O O . LYS A 1 210 ? -22.709 -1.328 27.751 1.00 90.50 210 LYS A O 1
ATOM 1760 N N . TYR A 1 211 ? -24.591 -0.116 27.978 1.00 91.62 211 TYR A N 1
ATOM 1761 C CA . TYR A 1 211 ? -24.910 0.024 26.563 1.00 91.62 211 TYR A CA 1
ATOM 1762 C C . TYR A 1 211 ? -25.216 1.479 26.211 1.00 91.62 211 TYR A C 1
ATOM 1764 O O . TYR A 1 211 ? -25.830 2.207 26.997 1.00 91.62 211 TYR A O 1
ATOM 1772 N N . TRP A 1 212 ? -24.835 1.864 24.996 1.00 92.06 212 TRP A N 1
ATOM 1773 C CA . TRP A 1 212 ? -25.195 3.112 24.340 1.00 92.06 212 TRP A CA 1
ATOM 1774 C C . TRP A 1 212 ? -25.898 2.768 23.035 1.00 92.06 212 TRP A C 1
ATOM 1776 O O . TRP A 1 212 ? -25.360 2.024 22.214 1.00 92.06 212 TRP A O 1
ATOM 1786 N N . ILE A 1 213 ? -27.109 3.286 22.859 1.00 90.12 213 ILE A N 1
ATOM 1787 C CA . ILE A 1 213 ? -27.932 3.007 21.682 1.00 90.12 213 ILE A CA 1
ATOM 1788 C C . ILE A 1 213 ? -28.487 4.310 21.113 1.00 90.12 213 ILE A C 1
ATOM 1790 O O . ILE A 1 213 ? -28.919 5.189 21.867 1.00 90.12 213 ILE A O 1
ATOM 1794 N N . ASN A 1 214 ? -28.503 4.407 19.787 1.00 87.75 214 ASN A N 1
ATOM 1795 C CA . ASN A 1 214 ? -29.324 5.379 19.079 1.00 87.75 214 ASN A CA 1
ATOM 1796 C C . ASN A 1 214 ? -30.747 4.806 18.956 1.00 87.75 214 ASN A C 1
ATOM 1798 O O . ASN A 1 214 ? -30.950 3.743 18.366 1.00 87.75 214 ASN A O 1
ATOM 1802 N N . ILE A 1 215 ? -31.734 5.485 19.542 1.00 84.75 215 ILE A N 1
ATOM 1803 C CA . ILE A 1 215 ? -33.120 4.999 19.586 1.00 84.75 215 ILE A CA 1
ATOM 1804 C C . ILE A 1 215 ? -33.888 5.187 18.272 1.00 84.75 215 ILE A C 1
ATOM 1806 O O . ILE A 1 215 ? -34.926 4.549 18.120 1.00 84.75 215 ILE A O 1
ATOM 1810 N N . GLU A 1 216 ? -33.416 6.013 17.334 1.00 82.00 216 GLU A N 1
ATOM 1811 C CA . GLU A 1 216 ? -34.070 6.174 16.027 1.00 82.00 216 GLU A CA 1
ATOM 1812 C C . GLU A 1 216 ? -33.815 4.979 15.116 1.00 82.00 216 GLU A C 1
ATOM 1814 O O . GLU A 1 216 ? -34.733 4.464 14.481 1.00 82.00 216 GLU A O 1
ATOM 1819 N N . ASN A 1 217 ? -32.568 4.509 15.069 1.00 78.88 217 ASN A N 1
ATOM 1820 C CA . ASN A 1 217 ? -32.156 3.434 14.164 1.00 78.88 217 ASN A CA 1
ATOM 1821 C C . ASN A 1 217 ? -31.855 2.101 14.876 1.00 78.88 217 ASN A C 1
ATOM 1823 O O . ASN A 1 217 ? -31.553 1.103 14.208 1.00 78.88 217 ASN A O 1
ATOM 1827 N N . GLY A 1 218 ? -31.927 2.081 16.212 1.00 80.06 218 GLY A N 1
ATOM 1828 C CA . GLY A 1 218 ? -31.700 0.911 17.063 1.00 80.06 218 GLY A CA 1
ATOM 1829 C C . GLY A 1 218 ? -30.245 0.435 17.117 1.00 80.06 218 GLY A C 1
ATOM 1830 O O . GLY A 1 218 ? -29.994 -0.691 17.545 1.00 80.06 218 GLY A O 1
ATOM 1831 N N . LEU A 1 219 ? -29.286 1.241 16.652 1.00 86.19 219 LEU A N 1
ATOM 1832 C CA . LEU A 1 219 ? -27.875 0.872 16.585 1.00 86.19 219 LEU A CA 1
ATOM 1833 C C . LEU A 1 219 ? -27.215 0.995 17.959 1.00 86.19 219 LEU A C 1
ATOM 1835 O O . LEU A 1 219 ? -27.170 2.082 18.537 1.00 86.19 219 LEU A O 1
ATOM 1839 N N . ILE A 1 220 ? -26.653 -0.110 18.455 1.00 89.38 220 ILE A N 1
ATOM 1840 C CA . ILE A 1 220 ? -25.745 -0.082 19.604 1.00 89.38 220 ILE A CA 1
ATOM 1841 C C . ILE A 1 220 ? -24.425 0.521 19.128 1.00 89.38 220 ILE A C 1
ATOM 1843 O O . ILE A 1 220 ? -23.709 -0.096 18.338 1.00 89.38 220 ILE A O 1
ATOM 1847 N N . THR A 1 221 ? -24.116 1.729 19.588 1.00 89.44 221 THR A N 1
ATOM 1848 C CA . THR A 1 221 ? -22.863 2.407 19.246 1.00 89.44 221 THR A CA 1
ATOM 1849 C C . THR A 1 221 ? -21.738 1.972 20.162 1.00 89.44 221 THR A C 1
ATOM 1851 O O . THR A 1 221 ? -20.596 1.918 19.729 1.00 89.44 221 THR A O 1
ATOM 1854 N N . ASN A 1 222 ? -22.033 1.649 21.421 1.00 92.62 222 ASN A N 1
ATOM 1855 C CA . ASN A 1 222 ? -21.026 1.215 22.377 1.00 92.62 222 ASN A CA 1
ATOM 1856 C C . ASN A 1 222 ? -21.631 0.220 23.360 1.00 92.62 222 ASN A C 1
ATOM 1858 O O . ASN A 1 222 ? -22.806 0.328 23.725 1.00 92.62 222 ASN A O 1
ATOM 1862 N N . TYR A 1 223 ? -20.814 -0.701 23.850 1.00 91.75 223 TYR A N 1
ATOM 1863 C CA . TYR A 1 223 ? -21.116 -1.419 25.078 1.00 91.75 223 TYR A CA 1
ATOM 1864 C C . TYR A 1 223 ? -19.832 -1.744 25.832 1.00 91.75 223 TYR A C 1
ATOM 1866 O O . TYR A 1 223 ? -18.773 -1.894 25.228 1.00 91.75 223 TYR A O 1
ATOM 1874 N N . SER A 1 224 ? -19.944 -1.864 27.149 1.00 91.69 224 SER A N 1
ATOM 1875 C CA . SER A 1 224 ? -18.855 -2.351 27.989 1.00 91.69 224 SER A CA 1
ATOM 1876 C C . SER A 1 224 ? -19.380 -3.415 28.937 1.00 91.69 224 SER A C 1
ATOM 1878 O O . SER A 1 224 ? -20.443 -3.238 29.545 1.00 91.69 224 SER A O 1
ATOM 1880 N N . THR A 1 225 ? -18.626 -4.498 29.092 1.00 89.81 225 THR A N 1
ATOM 1881 C CA . THR A 1 225 ? -18.886 -5.526 30.100 1.00 89.81 225 THR A CA 1
ATOM 1882 C C . THR A 1 225 ? -17.702 -5.645 31.047 1.00 89.81 225 THR A C 1
ATOM 1884 O O . THR A 1 225 ? -16.555 -5.433 30.661 1.00 89.81 225 THR A O 1
ATOM 1887 N N . ILE A 1 226 ? -17.969 -5.948 32.316 1.00 88.19 226 ILE A N 1
ATOM 1888 C CA . ILE A 1 226 ? -16.922 -6.216 33.302 1.00 88.19 226 ILE A CA 1
ATOM 1889 C C . ILE A 1 226 ? -17.349 -7.343 34.237 1.00 88.19 226 ILE A C 1
ATOM 1891 O O . ILE A 1 226 ? -18.443 -7.330 34.804 1.00 88.19 226 ILE A O 1
ATOM 1895 N N . GLN A 1 227 ? -16.473 -8.327 34.423 1.00 87.12 227 GLN A N 1
ATOM 1896 C CA . GLN A 1 227 ? -16.705 -9.469 35.299 1.00 87.12 227 GLN A CA 1
ATOM 1897 C C . GLN A 1 227 ? -15.507 -9.697 36.216 1.00 87.12 227 GLN A C 1
ATOM 1899 O O . GLN A 1 227 ? -14.361 -9.798 35.772 1.00 87.12 227 GLN A O 1
ATOM 1904 N N . TYR A 1 228 ? -15.790 -9.830 37.510 1.00 83.75 228 TYR A N 1
ATOM 1905 C CA . TYR A 1 228 ? -14.796 -10.150 38.527 1.00 83.75 228 TYR A CA 1
ATOM 1906 C C . TYR A 1 228 ? -14.862 -11.641 38.824 1.00 83.75 228 TYR A C 1
ATOM 1908 O O . TYR A 1 228 ? -15.940 -12.184 39.072 1.00 83.75 228 TYR A O 1
ATOM 1916 N N . ASP A 1 229 ? -13.708 -12.298 38.799 1.00 77.44 229 ASP A N 1
ATOM 1917 C CA . ASP A 1 229 ? -13.616 -13.743 38.975 1.00 77.44 229 ASP A CA 1
ATOM 1918 C C . ASP A 1 229 ? -14.140 -14.165 40.357 1.00 77.44 229 ASP A C 1
ATOM 1920 O O . ASP A 1 229 ? -13.850 -13.510 41.358 1.00 77.44 229 ASP A O 1
ATOM 1924 N N . SER A 1 230 ? -14.903 -15.263 40.422 1.00 64.06 230 SER A N 1
ATOM 1925 C CA . SER A 1 230 ? -15.665 -15.641 41.629 1.00 64.06 230 SER A CA 1
ATOM 1926 C C . SER A 1 230 ? -14.785 -15.972 42.850 1.00 64.06 230 SER A C 1
ATOM 1928 O O . SER A 1 230 ? -15.230 -15.869 43.998 1.00 64.06 230 SER A O 1
ATOM 1930 N N . ILE A 1 231 ? -13.518 -16.329 42.610 1.00 59.62 231 ILE A N 1
ATOM 1931 C CA . ILE A 1 231 ? -12.549 -16.793 43.605 1.00 59.62 231 ILE A CA 1
ATOM 1932 C C . ILE A 1 231 ? -11.469 -15.719 43.810 1.00 59.62 231 ILE A C 1
ATOM 1934 O O . ILE A 1 231 ? -10.644 -15.477 42.927 1.00 59.62 231 ILE A O 1
ATOM 1938 N N . LYS A 1 232 ? -11.385 -15.137 45.017 1.00 58.88 232 LYS A N 1
ATOM 1939 C CA . LYS A 1 232 ? -10.169 -14.417 45.440 1.00 58.88 232 LYS A CA 1
ATOM 1940 C C . LYS A 1 232 ? -9.009 -15.413 45.454 1.00 58.88 232 LYS A C 1
ATOM 1942 O O . LYS A 1 232 ? -9.027 -16.373 46.222 1.00 58.88 232 LYS A O 1
ATOM 1947 N N . SER A 1 233 ? -8.017 -15.208 44.591 1.00 52.78 233 SER A N 1
ATOM 1948 C CA . SER A 1 233 ? -6.902 -16.143 44.418 1.00 52.78 233 SER A CA 1
ATOM 1949 C C . SER A 1 233 ? -6.155 -16.375 45.739 1.00 52.78 233 SER A C 1
ATOM 1951 O O . SER A 1 233 ? -5.484 -15.483 46.255 1.00 52.78 233 SER A O 1
ATOM 1953 N N . ASN A 1 234 ? -6.241 -17.593 46.284 1.00 53.09 234 ASN A N 1
ATOM 1954 C CA . ASN A 1 234 ? -5.475 -18.024 47.463 1.00 53.09 234 ASN A CA 1
ATOM 1955 C C . ASN A 1 234 ? -4.034 -18.453 47.119 1.00 53.09 234 ASN A C 1
ATOM 1957 O O . ASN A 1 234 ? -3.324 -18.986 47.970 1.00 53.09 234 ASN A O 1
ATOM 1961 N N . ASN A 1 235 ? -3.583 -18.228 45.881 1.00 61.91 235 ASN A N 1
ATOM 1962 C CA . ASN A 1 235 ? -2.234 -18.565 45.446 1.00 61.91 235 ASN A CA 1
ATOM 1963 C C . ASN A 1 235 ? -1.199 -17.633 46.114 1.00 61.91 235 ASN A C 1
ATOM 1965 O O . ASN A 1 235 ? -1.325 -16.407 46.070 1.00 61.91 235 ASN A O 1
ATOM 1969 N N . ILE A 1 236 ? -0.150 -18.216 46.705 1.00 61.09 236 ILE A N 1
ATOM 1970 C CA . ILE A 1 236 ? 0.946 -17.504 47.383 1.00 61.09 236 ILE A CA 1
ATOM 1971 C C . ILE A 1 236 ? 1.589 -16.447 46.469 1.00 61.09 236 ILE A C 1
ATOM 1973 O O . ILE A 1 236 ? 1.831 -15.330 46.920 1.00 61.09 236 ILE A O 1
ATOM 1977 N N . GLN A 1 237 ? 1.781 -16.734 45.175 1.00 58.22 237 GLN A N 1
ATOM 1978 C CA . GLN A 1 237 ? 2.295 -15.747 44.211 1.00 58.22 237 GLN A CA 1
ATOM 1979 C C . GLN A 1 237 ? 1.345 -14.557 44.000 1.00 58.22 237 GLN A C 1
ATOM 1981 O O . GLN A 1 237 ? 1.803 -13.435 43.795 1.00 58.22 237 GLN A O 1
ATOM 1986 N N . PHE A 1 238 ? 0.027 -14.775 44.068 1.00 62.66 238 PHE A N 1
ATOM 1987 C CA . PHE A 1 238 ? -0.968 -13.704 43.947 1.00 62.66 238 PHE A CA 1
ATOM 1988 C C . PHE A 1 238 ? -0.937 -12.774 45.167 1.00 62.66 238 PHE A C 1
ATOM 1990 O O . PHE A 1 238 ? -0.939 -11.555 44.990 1.00 62.66 238 PHE A O 1
ATOM 1997 N N . ARG A 1 239 ? -0.811 -13.327 46.385 1.00 61.41 239 ARG A N 1
ATOM 1998 C CA . ARG A 1 239 ? -0.653 -12.532 47.619 1.00 61.41 239 ARG A CA 1
ATOM 1999 C C . ARG A 1 239 ? 0.679 -11.784 47.677 1.00 61.41 239 ARG A C 1
ATOM 2001 O O . ARG A 1 239 ? 0.680 -10.606 48.015 1.00 61.41 239 ARG A O 1
ATOM 2008 N N . LEU A 1 240 ? 1.791 -12.424 47.302 1.00 59.72 240 LEU A N 1
ATOM 2009 C CA . LEU A 1 240 ? 3.115 -11.780 47.265 1.00 59.72 240 LEU A CA 1
ATOM 2010 C C . LEU A 1 240 ? 3.145 -10.571 46.315 1.00 59.72 240 LEU A C 1
ATOM 2012 O O . LEU A 1 240 ? 3.778 -9.564 46.618 1.00 59.72 240 LEU A O 1
ATOM 2016 N N . ASN A 1 241 ? 2.398 -10.637 45.208 1.00 60.28 241 ASN A N 1
ATOM 2017 C CA . ASN A 1 241 ? 2.264 -9.544 44.241 1.00 60.28 241 ASN A CA 1
ATOM 2018 C C . ASN A 1 241 ? 1.117 -8.566 44.560 1.00 60.28 241 ASN A C 1
ATOM 2020 O O . ASN A 1 241 ? 0.802 -7.711 43.726 1.00 60.28 241 ASN A O 1
ATOM 2024 N N . LYS A 1 242 ? 0.489 -8.686 45.741 1.00 65.88 242 LYS A N 1
ATOM 2025 C CA . LYS A 1 242 ? -0.647 -7.871 46.198 1.00 65.88 242 LYS A CA 1
ATOM 2026 C C . LYS A 1 242 ? -1.843 -7.866 45.235 1.00 65.88 242 LYS A C 1
ATOM 2028 O O . LYS A 1 242 ? -2.521 -6.855 45.122 1.00 65.88 242 LYS A O 1
ATOM 2033 N N . ARG A 1 243 ? -2.107 -8.946 44.494 1.00 66.88 243 ARG A N 1
ATOM 2034 C CA . ARG A 1 243 ? -3.220 -9.040 43.526 1.00 66.88 243 ARG A CA 1
ATOM 2035 C C . ARG A 1 243 ? -4.487 -9.572 44.215 1.00 66.88 243 ARG A C 1
ATOM 2037 O O . ARG A 1 243 ? -4.431 -10.609 44.866 1.00 66.88 243 ARG A O 1
ATOM 2044 N N . ILE A 1 244 ? -5.622 -8.886 44.051 1.00 70.38 244 ILE A N 1
ATOM 2045 C CA . ILE A 1 244 ? -6.898 -9.171 44.739 1.00 70.38 244 ILE A CA 1
ATOM 2046 C C . ILE A 1 244 ? -7.896 -9.895 43.828 1.00 70.38 244 ILE A C 1
ATOM 2048 O O . ILE A 1 244 ? -8.516 -10.870 44.249 1.00 70.38 244 ILE A O 1
ATOM 2052 N N . TRP A 1 245 ? -8.054 -9.419 42.591 1.00 74.44 245 TRP A N 1
ATOM 2053 C CA . TRP A 1 245 ? -9.061 -9.909 41.645 1.00 74.44 245 TRP A CA 1
ATOM 2054 C C . TRP A 1 245 ? -8.437 -10.193 40.289 1.00 74.44 245 TRP A C 1
ATOM 2056 O O . TRP A 1 245 ? -7.531 -9.468 39.874 1.00 74.44 245 TRP A O 1
ATOM 2066 N N . ARG A 1 246 ? -8.951 -11.207 39.593 1.00 79.88 246 ARG A N 1
ATOM 2067 C CA . ARG A 1 246 ? -8.842 -11.320 38.137 1.00 79.88 246 ARG A CA 1
ATOM 2068 C C . ARG A 1 246 ? -10.123 -10.741 37.539 1.00 79.88 246 ARG A C 1
ATOM 2070 O O . ARG A 1 246 ? -11.204 -10.962 38.081 1.00 79.88 246 ARG A O 1
ATOM 2077 N N . VAL A 1 247 ? -9.980 -9.959 36.481 1.00 85.06 247 VAL A N 1
ATOM 2078 C CA . VAL A 1 247 ? -11.074 -9.228 35.846 1.00 85.06 247 VAL A CA 1
ATOM 2079 C C . VAL A 1 247 ? -11.014 -9.469 34.349 1.00 85.06 247 VAL A C 1
ATOM 2081 O O . VAL A 1 247 ? -9.928 -9.454 33.763 1.00 85.06 247 VAL A O 1
ATOM 2084 N N . LYS A 1 248 ? -12.185 -9.709 33.767 1.00 89.25 248 LYS A N 1
ATOM 2085 C CA . LYS A 1 248 ? -12.414 -9.663 32.327 1.00 89.25 248 LYS A CA 1
ATOM 2086 C C . LYS A 1 248 ? -13.225 -8.413 32.024 1.00 89.25 248 LYS A C 1
ATOM 2088 O O . LYS A 1 248 ? -14.207 -8.153 32.716 1.00 89.25 248 LYS A O 1
ATOM 2093 N N . GLU A 1 249 ? -12.790 -7.646 31.044 1.00 91.25 249 GLU A N 1
ATOM 2094 C CA . GLU A 1 249 ? -13.448 -6.422 30.594 1.00 91.25 249 GLU A CA 1
ATOM 2095 C C . GLU A 1 249 ? -13.522 -6.472 29.072 1.00 91.25 249 GLU A C 1
ATOM 2097 O O . GLU A 1 249 ? -12.521 -6.779 28.426 1.00 91.25 249 GLU A O 1
ATOM 2102 N N . THR A 1 250 ? -14.694 -6.206 28.515 1.00 92.56 250 THR A N 1
ATOM 2103 C CA . THR A 1 250 ? -14.875 -6.040 27.075 1.00 92.56 250 THR A CA 1
ATOM 2104 C C . THR A 1 250 ? -15.330 -4.624 26.828 1.00 92.56 250 THR A C 1
ATOM 2106 O O . THR A 1 250 ? -16.349 -4.214 27.377 1.00 92.56 250 THR A O 1
ATOM 2109 N N . ASP A 1 251 ? -14.617 -3.912 25.970 1.00 93.62 251 ASP A N 1
ATOM 2110 C CA . ASP A 1 251 ? -15.030 -2.626 25.436 1.00 93.62 251 ASP A CA 1
ATOM 2111 C C . ASP A 1 251 ? -15.351 -2.781 23.955 1.00 93.62 251 ASP A C 1
ATOM 2113 O O . ASP A 1 251 ? -14.600 -3.389 23.195 1.00 93.62 251 ASP A O 1
ATOM 2117 N N . PHE A 1 252 ? -16.495 -2.248 23.551 1.00 94.44 252 PHE A N 1
ATOM 2118 C CA . PHE A 1 252 ? -16.978 -2.277 22.183 1.00 94.44 252 PHE A CA 1
ATOM 2119 C C . PHE A 1 252 ? -17.422 -0.883 21.771 1.00 94.44 252 PHE A C 1
ATOM 2121 O O . PHE A 1 252 ? -18.195 -0.231 22.485 1.00 94.44 252 PH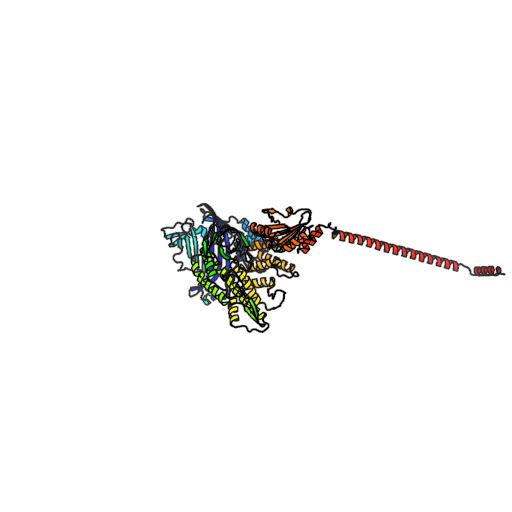E A O 1
ATOM 2128 N N . ARG A 1 253 ? -16.979 -0.431 20.598 1.00 94.12 253 ARG A N 1
ATOM 2129 C CA . ARG A 1 253 ? -17.372 0.865 20.043 1.00 94.12 253 ARG A CA 1
ATOM 2130 C C . ARG A 1 253 ? -17.517 0.828 18.528 1.00 94.12 253 ARG A C 1
ATOM 2132 O O . ARG A 1 253 ? -16.728 0.209 17.826 1.00 94.12 253 ARG A O 1
ATOM 2139 N N . LEU A 1 254 ? -18.514 1.542 18.027 1.00 92.62 254 LEU A N 1
ATOM 2140 C CA . LEU A 1 254 ? -18.629 1.955 16.638 1.00 92.62 254 LEU A CA 1
ATOM 2141 C C . LEU A 1 254 ? -17.599 3.060 16.404 1.00 92.62 254 LEU A C 1
ATOM 2143 O O . LEU A 1 254 ? -17.687 4.119 17.023 1.00 92.62 254 LEU A O 1
ATOM 2147 N N . LEU A 1 255 ? -16.641 2.809 15.517 1.00 91.12 255 LEU A N 1
ATOM 2148 C CA . LEU A 1 255 ? -15.666 3.811 15.095 1.00 91.12 255 LEU A CA 1
ATOM 2149 C C . LEU A 1 255 ? -16.313 4.788 14.111 1.00 91.12 255 LEU A C 1
ATOM 2151 O O . LEU A 1 255 ? -16.226 6.000 14.285 1.00 91.12 255 LEU A O 1
ATOM 2155 N N . TYR A 1 256 ? -17.001 4.257 13.097 1.00 88.69 256 TYR A N 1
ATOM 2156 C CA . TYR A 1 256 ? -17.734 5.054 12.118 1.00 88.69 256 TYR A CA 1
ATOM 2157 C C . TYR A 1 256 ? -18.789 4.231 11.374 1.00 88.69 256 TYR A C 1
ATOM 2159 O O . TYR A 1 256 ? -18.756 2.997 11.340 1.00 88.69 256 TYR A O 1
ATOM 2167 N N . SER A 1 257 ? -19.716 4.941 10.732 1.00 90.38 257 SER A N 1
ATOM 2168 C CA . SER A 1 257 ? -20.681 4.371 9.797 1.00 90.38 257 SER A CA 1
ATOM 2169 C C . SER A 1 257 ? -20.875 5.295 8.606 1.00 90.38 257 SER A C 1
ATOM 2171 O O . SER A 1 257 ? -21.078 6.494 8.797 1.00 90.38 257 SER A O 1
ATOM 2173 N N . GLN A 1 258 ? -20.862 4.740 7.400 1.00 89.81 258 GLN A N 1
ATOM 2174 C CA . GLN A 1 258 ? -21.011 5.509 6.168 1.00 89.81 258 GLN A CA 1
ATOM 2175 C C . GLN A 1 258 ? -21.626 4.671 5.051 1.00 89.81 258 GLN A C 1
ATOM 2177 O O . GLN A 1 258 ? -21.686 3.443 5.133 1.00 89.81 258 GLN A O 1
ATOM 2182 N N . ARG A 1 259 ? -22.055 5.329 3.973 1.00 91.81 259 ARG A N 1
ATOM 2183 C CA . ARG A 1 259 ? -22.396 4.626 2.736 1.00 91.81 259 ARG A CA 1
ATOM 2184 C C . ARG A 1 259 ? -21.135 4.014 2.148 1.00 91.81 259 ARG A C 1
ATOM 2186 O O . ARG A 1 259 ? -20.098 4.667 2.146 1.00 91.81 259 ARG A O 1
ATOM 2193 N N . VAL A 1 260 ? -21.228 2.784 1.641 1.00 90.75 260 VAL A N 1
ATOM 2194 C CA . VAL A 1 260 ? -20.076 2.095 1.045 1.00 90.75 260 VAL A CA 1
ATOM 2195 C C . VAL A 1 260 ? -19.489 2.980 -0.058 1.00 90.75 260 VAL A C 1
ATOM 2197 O O . VAL A 1 260 ? -20.194 3.259 -1.038 1.00 90.75 260 VAL A O 1
ATOM 2200 N N . PRO A 1 261 ? -18.236 3.436 0.096 1.00 89.31 261 PRO A N 1
ATOM 2201 C CA . PRO A 1 261 ? -17.667 4.405 -0.819 1.00 89.31 261 PRO A CA 1
ATOM 2202 C C . PRO A 1 261 ? -17.406 3.793 -2.196 1.00 89.31 261 PRO A C 1
ATOM 2204 O O . PRO A 1 261 ? -17.158 2.591 -2.344 1.00 89.31 261 PRO A O 1
ATOM 2207 N N . GLN A 1 262 ? -17.438 4.640 -3.225 1.00 91.19 262 GLN A N 1
ATOM 2208 C CA . GLN A 1 262 ? -16.924 4.266 -4.541 1.00 91.19 262 GLN A CA 1
ATOM 2209 C C . GLN A 1 262 ? -15.396 4.165 -4.471 1.00 91.19 262 GLN A C 1
ATOM 2211 O O . GLN A 1 262 ? -14.754 4.948 -3.779 1.00 91.19 262 GLN A O 1
ATOM 2216 N N . LYS A 1 263 ? -14.791 3.218 -5.199 1.00 94.06 263 LYS A N 1
ATOM 2217 C CA . LYS A 1 263 ? -13.324 3.038 -5.253 1.00 94.06 263 LYS A CA 1
ATOM 2218 C C . LYS A 1 263 ? -12.636 4.069 -6.155 1.00 94.06 263 LYS A C 1
ATOM 2220 O O . LYS A 1 263 ? -11.832 3.730 -7.025 1.00 94.06 263 LYS A O 1
ATOM 2225 N N . THR A 1 264 ? -13.020 5.325 -5.996 1.00 95.06 264 THR A N 1
ATOM 2226 C CA . THR A 1 264 ? -12.557 6.448 -6.799 1.00 95.06 264 THR A CA 1
ATOM 2227 C C . THR A 1 264 ? -12.499 7.711 -5.952 1.00 95.06 264 THR A C 1
ATOM 2229 O O . THR A 1 264 ? -13.249 7.831 -4.990 1.00 95.06 264 THR A O 1
ATOM 2232 N N . ILE A 1 265 ? -11.675 8.675 -6.343 1.00 95.25 265 ILE A N 1
ATOM 2233 C CA . ILE A 1 265 ? -11.705 10.046 -5.822 1.00 95.25 265 ILE A CA 1
ATOM 2234 C C . ILE A 1 265 ? -12.004 11.013 -6.954 1.00 95.25 265 ILE A C 1
ATOM 2236 O O . ILE A 1 265 ? -11.463 10.885 -8.057 1.00 95.25 265 ILE A O 1
ATOM 2240 N N . PHE A 1 266 ? -12.838 12.006 -6.665 1.00 96.12 266 PHE A N 1
ATOM 2241 C CA . PHE A 1 266 ? -13.080 13.111 -7.579 1.00 96.12 266 PHE A CA 1
ATOM 2242 C C . PHE A 1 266 ? -12.236 14.311 -7.156 1.00 96.12 266 PHE A C 1
ATOM 2244 O O . PHE A 1 266 ? -12.380 14.818 -6.046 1.00 96.12 266 PHE A O 1
ATOM 2251 N N . ILE A 1 267 ? -11.353 14.774 -8.037 1.00 95.94 267 ILE A N 1
ATOM 2252 C CA . ILE A 1 267 ? -10.494 15.934 -7.786 1.00 95.94 267 ILE A CA 1
ATOM 2253 C C . ILE A 1 267 ? -10.826 17.007 -8.809 1.00 95.94 267 ILE A C 1
ATOM 2255 O O . ILE A 1 267 ? -10.897 16.731 -10.006 1.00 95.94 267 ILE A O 1
ATOM 2259 N N . SER A 1 268 ? -11.001 18.239 -8.345 1.00 96.56 268 SER A N 1
ATOM 2260 C CA . SER A 1 268 ? -11.227 19.400 -9.202 1.00 96.56 268 SER A CA 1
ATOM 2261 C C . SER A 1 268 ? -10.576 20.655 -8.636 1.00 96.56 268 SER A C 1
ATOM 2263 O O . SER A 1 268 ? -10.211 20.705 -7.461 1.00 96.56 268 SER A O 1
ATOM 2265 N N . GLY A 1 269 ? -10.441 21.681 -9.462 1.00 96.06 269 GLY A N 1
ATOM 2266 C CA . GLY A 1 269 ? -9.915 22.953 -8.999 1.00 96.06 269 GLY A CA 1
ATOM 2267 C C . GLY A 1 269 ? -9.623 23.935 -10.113 1.00 96.06 269 GLY A C 1
ATOM 2268 O O . GLY A 1 269 ? -9.785 23.618 -11.292 1.00 96.06 269 GLY A O 1
ATOM 2269 N N . GLU A 1 270 ? -9.167 25.111 -9.705 1.00 96.50 270 GLU A N 1
ATOM 2270 C CA . GLU A 1 270 ? -8.727 26.201 -10.572 1.00 96.50 270 GLU A CA 1
ATOM 2271 C C . GLU A 1 270 ? -7.390 26.751 -10.058 1.00 96.50 270 GLU A C 1
ATOM 2273 O O . GLU A 1 270 ? -7.223 26.990 -8.859 1.00 96.50 270 GLU A O 1
ATOM 2278 N N . ILE A 1 271 ? -6.424 26.951 -10.954 1.00 95.12 271 ILE A N 1
ATOM 2279 C CA . ILE A 1 271 ? -5.147 27.598 -10.639 1.00 95.12 271 ILE A CA 1
ATOM 2280 C C . ILE A 1 271 ? -5.014 28.842 -11.513 1.00 95.12 271 ILE A C 1
ATOM 2282 O O . ILE A 1 271 ? -4.825 28.747 -12.723 1.00 95.12 271 ILE A O 1
ATOM 2286 N N . GLU A 1 272 ? -5.074 30.015 -10.889 1.00 93.44 272 GLU A N 1
ATOM 2287 C CA . GLU A 1 272 ? -4.847 31.295 -11.552 1.00 93.44 272 GLU A CA 1
ATOM 2288 C C . GLU A 1 272 ? -3.349 31.456 -11.874 1.00 93.44 272 GLU A C 1
ATOM 2290 O O . GLU A 1 272 ? -2.502 31.389 -10.982 1.00 93.44 272 GLU A O 1
ATOM 2295 N N . ASN A 1 273 ? -3.014 31.699 -13.146 1.00 90.44 273 ASN A N 1
ATOM 2296 C CA . ASN A 1 273 ? -1.633 31.828 -13.645 1.00 90.44 273 ASN A CA 1
ATOM 2297 C C . ASN A 1 273 ? -0.740 30.604 -13.336 1.00 90.44 273 ASN A C 1
ATOM 2299 O O . ASN A 1 273 ? 0.295 30.753 -12.680 1.00 90.44 273 ASN A O 1
ATOM 2303 N N . PRO A 1 274 ? -1.103 29.394 -13.795 1.00 92.88 274 PRO A N 1
ATOM 2304 C CA . PRO A 1 274 ? -0.376 28.177 -13.453 1.00 92.88 274 PRO A CA 1
ATOM 2305 C C . PRO A 1 274 ? 1.044 28.169 -14.056 1.00 92.88 274 PRO A C 1
ATOM 2307 O O . PRO A 1 274 ? 1.301 28.756 -15.108 1.00 92.88 274 PRO A O 1
ATOM 2310 N N . LEU A 1 275 ? 1.981 27.461 -13.413 1.00 91.06 275 LEU A N 1
ATOM 2311 C CA . LEU A 1 275 ? 3.378 27.308 -13.859 1.00 91.06 275 LEU A CA 1
ATOM 2312 C C . LEU A 1 275 ? 3.500 26.581 -15.211 1.00 91.06 275 LEU A C 1
ATOM 2314 O O . LEU A 1 275 ? 4.473 26.768 -15.948 1.00 91.06 275 LEU A O 1
ATOM 2318 N N . SER A 1 276 ? 2.512 25.747 -15.524 1.00 92.69 276 SER A N 1
ATOM 2319 C CA . SER A 1 276 ? 2.278 25.118 -16.823 1.00 92.69 276 SER A CA 1
ATOM 2320 C C . SER A 1 276 ? 0.803 24.735 -16.948 1.00 92.69 276 SER A C 1
ATOM 2322 O O . SER A 1 276 ? 0.065 24.745 -15.966 1.00 92.69 276 SER A O 1
ATOM 2324 N N . ASN A 1 277 ? 0.374 24.313 -18.135 1.00 92.75 277 ASN A N 1
ATOM 2325 C CA . ASN A 1 277 ? -0.965 23.762 -18.337 1.00 92.75 277 ASN A CA 1
ATOM 2326 C C . ASN A 1 277 ? -1.108 22.299 -17.872 1.00 92.75 277 ASN A C 1
ATOM 2328 O O . ASN A 1 277 ? -2.119 21.675 -18.183 1.00 92.75 277 ASN A O 1
ATOM 2332 N N . LYS A 1 278 ? -0.118 21.721 -17.175 1.00 93.50 278 LYS A N 1
ATOM 2333 C CA . LYS A 1 278 ? -0.154 20.319 -16.743 1.00 93.50 278 LYS A CA 1
ATOM 2334 C C . LYS A 1 278 ? -0.231 20.192 -15.232 1.00 93.50 278 LYS A C 1
ATOM 2336 O O . LYS A 1 278 ? 0.463 20.885 -14.483 1.00 93.50 278 LYS A O 1
ATOM 2341 N N . ILE A 1 279 ? -1.048 19.243 -14.799 1.00 95.31 279 ILE A N 1
ATOM 2342 C CA . ILE A 1 279 ? -1.159 18.824 -13.409 1.00 95.31 279 ILE A CA 1
ATOM 2343 C C . ILE A 1 279 ? -0.900 17.326 -13.319 1.00 95.31 279 ILE A C 1
ATOM 2345 O O . ILE A 1 279 ? -1.439 16.546 -14.099 1.00 95.31 279 ILE A O 1
ATOM 2349 N N . HIS A 1 280 ? -0.105 16.920 -12.338 1.00 95.19 280 HIS A N 1
ATOM 2350 C CA . HIS A 1 280 ? 0.114 15.524 -11.995 1.00 95.19 280 HIS A CA 1
ATOM 2351 C C . HIS A 1 280 ? -0.570 15.221 -10.669 1.00 95.19 280 HIS A C 1
ATOM 2353 O O . HIS A 1 280 ? -0.223 15.796 -9.641 1.00 95.19 280 HIS A O 1
ATOM 2359 N N . VAL A 1 281 ? -1.529 14.300 -10.692 1.00 96.38 281 VAL A N 1
ATOM 2360 C CA . VAL A 1 281 ? -2.090 13.709 -9.478 1.00 96.38 281 VAL A CA 1
ATOM 2361 C C . VAL A 1 281 ? -1.320 12.431 -9.181 1.00 96.38 281 VAL A C 1
ATOM 2363 O O . VAL A 1 281 ? -1.269 11.534 -10.025 1.00 96.38 281 VAL A O 1
ATOM 2366 N N . ARG A 1 282 ? -0.720 12.343 -7.994 1.00 95.94 282 ARG A N 1
ATOM 2367 C CA . ARG A 1 282 ? 0.094 11.206 -7.564 1.00 95.94 282 ARG A CA 1
ATOM 2368 C C . ARG A 1 282 ? -0.483 10.560 -6.312 1.00 95.94 282 ARG A C 1
ATOM 2370 O O . ARG A 1 282 ? -0.722 11.247 -5.318 1.00 95.94 282 ARG A O 1
ATOM 2377 N N . ILE A 1 283 ? -0.658 9.242 -6.363 1.00 95.75 283 ILE A N 1
ATOM 2378 C CA . ILE A 1 283 ? -1.251 8.435 -5.288 1.00 95.75 283 ILE A CA 1
ATOM 2379 C C . ILE A 1 283 ? -0.450 7.154 -5.047 1.00 95.75 283 ILE A C 1
ATOM 2381 O O . ILE A 1 283 ? 0.140 6.594 -5.975 1.00 95.75 283 ILE A O 1
ATOM 2385 N N . LEU A 1 284 ? -0.433 6.680 -3.802 1.00 95.06 284 LEU A N 1
ATOM 2386 C CA . LEU A 1 284 ? 0.183 5.407 -3.434 1.00 95.06 284 LEU A CA 1
ATOM 2387 C C . LEU A 1 284 ? -0.866 4.289 -3.484 1.00 95.06 284 LEU A C 1
ATOM 2389 O O . LEU A 1 284 ? -1.649 4.135 -2.558 1.00 95.06 284 LEU A O 1
ATOM 2393 N N . ASP A 1 285 ? -0.875 3.520 -4.573 1.00 90.38 285 ASP A N 1
ATOM 2394 C CA . ASP A 1 285 ? -1.930 2.523 -4.846 1.00 90.38 285 ASP A CA 1
ATOM 2395 C C . ASP A 1 285 ? -1.503 1.088 -4.473 1.00 90.38 285 ASP A C 1
ATOM 2397 O O . ASP A 1 285 ? -2.316 0.254 -4.090 1.00 90.38 285 ASP A O 1
ATOM 2401 N N . LYS A 1 286 ? -0.198 0.782 -4.540 1.00 92.19 286 LYS A N 1
ATOM 2402 C CA . LYS A 1 286 ? 0.316 -0.574 -4.284 1.00 92.19 286 LYS A CA 1
ATOM 2403 C C . LYS A 1 286 ? 0.355 -0.915 -2.788 1.00 92.19 286 LYS A C 1
ATOM 2405 O O . LYS A 1 286 ? 0.705 -0.046 -1.977 1.00 92.19 286 LYS A O 1
ATOM 2410 N N . PRO A 1 287 ? 0.145 -2.189 -2.396 1.00 95.00 287 PRO A N 1
ATOM 2411 C CA . PRO A 1 287 ? 0.213 -2.612 -0.995 1.00 95.00 287 PRO A CA 1
ATOM 2412 C C . PRO A 1 287 ? 1.629 -2.526 -0.400 1.00 95.00 287 PRO A C 1
ATOM 2414 O O . PRO A 1 287 ? 1.793 -2.517 0.815 1.00 95.00 287 PRO A O 1
ATOM 2417 N N . PHE A 1 288 ? 2.681 -2.422 -1.203 1.00 95.06 288 PHE A N 1
ATOM 2418 C CA . PHE A 1 288 ? 4.039 -2.189 -0.709 1.00 95.06 288 PHE A CA 1
ATOM 2419 C C . PHE A 1 288 ? 4.866 -1.400 -1.723 1.00 95.06 288 PHE A C 1
ATOM 2421 O O . PHE A 1 288 ? 4.423 -1.140 -2.841 1.00 95.06 288 PHE A O 1
ATOM 2428 N N . GLY A 1 289 ? 6.063 -0.985 -1.307 1.00 92.94 289 GLY A N 1
ATOM 2429 C CA . GLY A 1 289 ? 6.918 -0.089 -2.083 1.00 92.94 289 GLY A CA 1
ATOM 2430 C C . GLY A 1 289 ? 6.469 1.371 -2.011 1.00 92.94 289 GLY A C 1
ATOM 2431 O O . GLY A 1 289 ? 5.513 1.716 -1.318 1.00 92.94 289 GLY A O 1
ATOM 2432 N N . THR A 1 290 ? 7.192 2.252 -2.694 1.00 94.00 290 THR A N 1
ATOM 2433 C CA . THR A 1 290 ? 7.008 3.714 -2.604 1.00 94.00 290 THR A CA 1
ATOM 2434 C C . THR A 1 290 ? 6.698 4.364 -3.951 1.00 94.00 290 THR A C 1
ATOM 2436 O O . THR A 1 290 ? 6.762 5.587 -4.068 1.00 94.00 290 THR A O 1
ATOM 2439 N N . ASP A 1 291 ? 6.411 3.563 -4.977 1.00 90.19 291 ASP A N 1
ATOM 2440 C CA . ASP A 1 291 ? 6.107 4.071 -6.313 1.00 90.19 291 ASP A CA 1
ATOM 2441 C C . ASP A 1 291 ? 4.711 4.696 -6.325 1.00 90.19 291 ASP A C 1
ATOM 2443 O O . ASP A 1 291 ? 3.720 4.042 -5.993 1.00 90.19 291 ASP A O 1
ATOM 2447 N N . LEU A 1 292 ? 4.634 5.968 -6.718 1.00 92.62 292 LEU A N 1
ATOM 2448 C CA . LEU A 1 292 ? 3.368 6.676 -6.852 1.00 92.62 292 LEU A CA 1
ATOM 2449 C C . LEU A 1 292 ? 2.817 6.515 -8.267 1.00 92.62 292 LEU A C 1
ATOM 2451 O O . LEU A 1 292 ? 3.474 6.859 -9.255 1.00 92.62 292 LEU A O 1
ATOM 2455 N N . LYS A 1 293 ? 1.567 6.071 -8.360 1.00 91.69 293 LYS A N 1
ATOM 2456 C CA . LYS A 1 293 ? 0.802 6.103 -9.602 1.00 91.69 293 LYS A CA 1
ATOM 2457 C C . LYS A 1 293 ? 0.516 7.555 -9.963 1.00 91.69 293 LYS A C 1
ATOM 2459 O O . LYS A 1 293 ? 0.042 8.310 -9.119 1.00 91.69 293 LYS A O 1
ATOM 2464 N N . THR A 1 294 ? 0.809 7.938 -11.204 1.00 91.81 294 THR A N 1
ATOM 2465 C CA . THR A 1 294 ? 0.713 9.330 -11.664 1.00 91.81 294 THR A CA 1
ATOM 2466 C C . THR A 1 294 ? -0.308 9.475 -12.792 1.00 91.81 294 THR A C 1
ATOM 2468 O O . THR A 1 294 ? -0.134 8.915 -13.877 1.00 91.81 294 THR A O 1
ATOM 2471 N N . LYS A 1 295 ? -1.350 10.280 -12.567 1.00 92.19 295 LYS A N 1
ATOM 2472 C CA . LYS A 1 295 ? -2.323 10.687 -13.588 1.00 92.19 295 LYS A CA 1
ATOM 2473 C C . LYS A 1 295 ? -2.041 12.122 -14.025 1.00 92.19 295 LYS A C 1
ATOM 2475 O O . LYS A 1 295 ? -2.064 13.028 -13.196 1.00 92.19 295 LYS A O 1
ATOM 2480 N N . THR A 1 296 ? -1.780 12.333 -15.315 1.00 93.25 296 THR A N 1
ATOM 2481 C CA . THR A 1 296 ? -1.582 13.682 -15.866 1.00 93.25 296 THR A CA 1
ATOM 2482 C C . THR A 1 296 ? -2.894 14.254 -16.392 1.00 93.25 296 THR A C 1
ATOM 2484 O O . THR A 1 296 ? -3.559 13.650 -17.237 1.00 93.25 296 THR A O 1
ATOM 2487 N N . LEU A 1 297 ? -3.231 15.451 -15.926 1.00 93.88 297 LEU A N 1
ATOM 2488 C CA . LEU A 1 297 ? -4.371 16.258 -16.341 1.00 93.88 297 LEU A CA 1
ATOM 2489 C C . LEU A 1 297 ? -3.873 17.505 -17.076 1.00 93.88 297 LEU A C 1
ATOM 2491 O O . LEU A 1 297 ? -2.804 18.033 -16.762 1.00 93.88 297 LEU A O 1
ATOM 2495 N N . ILE A 1 298 ? -4.653 17.966 -18.051 1.00 92.94 298 ILE A N 1
ATOM 2496 C CA . ILE A 1 298 ? -4.396 19.212 -18.777 1.00 92.94 298 ILE A CA 1
ATOM 2497 C C . ILE A 1 298 ? -5.410 20.245 -18.292 1.00 92.94 298 ILE A C 1
ATOM 2499 O O . ILE A 1 298 ? -6.605 19.955 -18.261 1.00 92.94 298 ILE A O 1
ATOM 2503 N N . LEU A 1 299 ? -4.918 21.413 -17.891 1.00 94.12 299 LEU A N 1
ATOM 2504 C CA . LEU A 1 299 ? -5.740 22.561 -17.528 1.00 94.12 299 LEU A CA 1
ATOM 2505 C C . LEU A 1 299 ? -6.448 23.114 -18.766 1.00 94.12 299 LEU A C 1
ATOM 2507 O O . LEU A 1 299 ? -5.857 23.164 -19.849 1.00 94.12 299 LEU A O 1
ATOM 2511 N N . ASP A 1 300 ? -7.691 23.554 -18.598 1.00 94.12 300 ASP A N 1
ATOM 2512 C CA . ASP A 1 300 ? -8.387 24.322 -19.627 1.00 94.12 300 ASP A CA 1
ATOM 2513 C C . ASP A 1 300 ? -7.846 25.762 -19.740 1.00 94.12 300 ASP A C 1
ATOM 2515 O O . ASP A 1 300 ? -6.923 26.170 -19.028 1.00 94.12 300 ASP A O 1
ATOM 2519 N N . GLU A 1 301 ? -8.417 26.548 -20.656 1.00 90.94 301 GLU A N 1
ATOM 2520 C CA . GLU A 1 301 ? -8.014 27.942 -20.899 1.00 90.94 301 GLU A CA 1
ATOM 2521 C C . GLU A 1 301 ? -8.167 28.848 -19.664 1.00 90.94 301 GLU A C 1
ATOM 2523 O O . GLU A 1 301 ? -7.477 29.861 -19.560 1.00 90.94 301 GLU A O 1
ATOM 2528 N N . ASN A 1 302 ? -9.019 28.465 -18.708 1.00 90.56 302 ASN A N 1
ATOM 2529 C CA . ASN A 1 302 ? -9.253 29.184 -17.458 1.00 90.56 302 ASN A CA 1
ATOM 2530 C C . ASN A 1 302 ? -8.393 28.646 -16.300 1.00 90.56 302 ASN A C 1
ATOM 2532 O O . ASN A 1 302 ? -8.583 29.055 -15.158 1.00 90.56 302 ASN A O 1
ATOM 2536 N N . GLY A 1 303 ? -7.472 27.708 -16.552 1.00 93.06 303 GLY A N 1
ATOM 2537 C CA . GLY A 1 303 ? -6.671 27.080 -15.500 1.00 93.06 303 GLY A CA 1
ATOM 2538 C C . GLY A 1 303 ? -7.455 26.079 -14.644 1.00 93.06 303 GLY A C 1
ATOM 2539 O O . GLY A 1 303 ? -6.997 25.722 -13.556 1.00 93.06 303 GLY A O 1
ATOM 2540 N N . SER A 1 304 ? -8.626 25.629 -15.103 1.00 96.38 304 SER A N 1
ATOM 2541 C CA . SER A 1 304 ? -9.483 24.678 -14.395 1.00 96.38 304 SER A CA 1
ATOM 2542 C C . SER A 1 304 ? -9.225 23.234 -14.817 1.00 96.38 304 SER A C 1
ATOM 2544 O O . SER A 1 304 ? -8.791 22.945 -15.934 1.00 96.38 304 SER A O 1
ATOM 2546 N N . PHE A 1 305 ? -9.506 22.301 -13.909 1.00 95.62 305 PHE A N 1
ATOM 2547 C CA . PHE A 1 305 ? -9.418 20.867 -14.168 1.00 95.62 305 PHE A CA 1
ATOM 2548 C C . PHE A 1 305 ? -10.415 20.076 -13.324 1.00 95.62 305 PHE A C 1
ATOM 2550 O O . PHE A 1 305 ? -10.846 20.497 -12.247 1.00 95.62 305 PHE A O 1
ATOM 2557 N N . SER A 1 306 ? -10.755 18.883 -13.806 1.00 95.56 306 SER A N 1
ATOM 2558 C CA . SER A 1 306 ? -11.451 17.876 -13.012 1.00 95.56 306 SER A CA 1
ATOM 2559 C C . SER A 1 306 ? -11.107 16.473 -13.495 1.00 95.56 306 SER A C 1
ATOM 2561 O O . SER A 1 306 ? -10.848 16.263 -14.682 1.00 95.56 306 SER A O 1
ATOM 2563 N N . ALA A 1 307 ? -11.080 15.512 -12.578 1.00 94.12 307 ALA A N 1
ATOM 2564 C CA . ALA A 1 307 ? -10.875 14.111 -12.900 1.00 94.12 307 ALA A CA 1
ATOM 2565 C C . ALA A 1 307 ? -11.497 13.204 -11.844 1.00 94.12 307 ALA A C 1
ATOM 2567 O O . ALA A 1 307 ? -11.462 13.501 -10.651 1.00 94.12 307 ALA A O 1
ATOM 2568 N N . ASN A 1 308 ? -12.006 12.061 -12.300 1.00 94.94 308 ASN A N 1
ATOM 2569 C CA . ASN A 1 308 ? -12.325 10.934 -11.439 1.00 94.94 308 ASN A CA 1
ATOM 2570 C C . ASN A 1 308 ? -11.208 9.890 -11.570 1.00 94.94 308 ASN A C 1
ATOM 2572 O O . ASN A 1 308 ? -10.873 9.491 -12.688 1.00 94.94 308 ASN A O 1
ATOM 2576 N N . ILE A 1 309 ? -10.595 9.492 -10.458 1.00 92.88 309 ILE A N 1
ATOM 2577 C CA . ILE A 1 309 ? -9.384 8.659 -10.436 1.00 92.88 309 ILE A CA 1
ATOM 2578 C C . ILE A 1 309 ? -9.641 7.435 -9.563 1.00 92.88 309 ILE A C 1
ATOM 2580 O O . ILE A 1 309 ? -10.158 7.572 -8.459 1.00 92.88 309 ILE A O 1
ATOM 2584 N N . ASN A 1 310 ? -9.256 6.246 -10.033 1.00 92.81 310 ASN A N 1
ATOM 2585 C CA . ASN A 1 310 ? -9.312 5.023 -9.226 1.00 92.81 310 ASN A CA 1
ATOM 2586 C C . ASN A 1 310 ? -8.482 5.193 -7.949 1.00 92.81 310 ASN A C 1
ATOM 2588 O O . ASN A 1 310 ? -7.307 5.550 -8.023 1.00 92.81 310 ASN A O 1
ATOM 2592 N N . TYR A 1 311 ? -9.098 4.928 -6.800 1.00 94.06 311 TYR A N 1
ATOM 2593 C CA . TYR A 1 311 ? -8.498 5.152 -5.489 1.00 94.06 311 TYR A CA 1
ATOM 2594 C C . TYR A 1 311 ? -9.124 4.204 -4.472 1.00 94.06 311 TYR A C 1
ATOM 2596 O O . TYR A 1 311 ? -10.333 4.244 -4.232 1.00 94.06 311 TYR A O 1
ATOM 2604 N N . CYS A 1 312 ? -8.312 3.297 -3.934 1.00 91.69 312 CYS A N 1
ATOM 2605 C CA . CYS A 1 312 ? -8.810 2.160 -3.160 1.00 91.69 312 CYS A CA 1
ATOM 2606 C C . CYS A 1 312 ? -8.592 2.281 -1.651 1.00 91.69 312 CYS A C 1
ATOM 2608 O O . CYS A 1 312 ? -9.285 1.583 -0.913 1.00 91.69 312 CYS A O 1
ATOM 2610 N N . HIS A 1 313 ? -7.680 3.151 -1.216 1.00 93.19 313 HIS A N 1
ATOM 2611 C CA . HIS A 1 313 ? -7.202 3.230 0.165 1.00 93.19 313 HIS A CA 1
ATOM 2612 C C . HIS A 1 313 ? -7.087 4.669 0.613 1.00 93.19 313 HIS A C 1
ATOM 2614 O O . HIS A 1 313 ? -6.787 5.539 -0.197 1.00 93.19 313 HIS A O 1
ATOM 2620 N N . GLU A 1 314 ? -7.289 4.916 1.898 1.00 94.06 314 GLU A N 1
ATOM 2621 C CA . GLU A 1 314 ? -6.976 6.197 2.506 1.00 94.06 314 GLU A CA 1
ATOM 2622 C C . GLU A 1 314 ? -5.480 6.519 2.408 1.00 94.06 314 GLU A C 1
ATOM 2624 O O . GLU A 1 314 ? -4.619 5.638 2.481 1.00 94.06 314 GLU A O 1
ATOM 2629 N N . GLY A 1 315 ? -5.151 7.792 2.209 1.00 96.56 315 GLY A N 1
ATOM 2630 C CA . GLY A 1 315 ? -3.798 8.146 1.804 1.00 96.56 315 GLY A CA 1
ATOM 2631 C C . GLY A 1 315 ? -3.574 9.624 1.550 1.00 96.56 315 GLY A C 1
ATOM 2632 O O . GLY A 1 315 ? -4.508 10.428 1.510 1.00 96.56 315 GLY A O 1
ATOM 2633 N N . PHE A 1 316 ? -2.302 9.978 1.356 1.00 98.00 316 PHE A N 1
ATOM 2634 C CA . PHE A 1 316 ? -1.940 11.280 0.810 1.00 98.00 316 PHE A CA 1
ATOM 2635 C C . PHE A 1 316 ? -2.052 11.289 -0.715 1.00 98.00 316 PHE A C 1
ATOM 2637 O O . PHE A 1 316 ? -1.507 10.428 -1.408 1.00 98.00 316 PHE A O 1
ATOM 2644 N N . VAL A 1 317 ? -2.717 12.322 -1.224 1.00 97.56 317 VAL A N 1
ATOM 2645 C CA . VAL A 1 317 ? -2.840 12.640 -2.643 1.00 97.56 317 VAL A CA 1
ATOM 2646 C C . VAL A 1 317 ? -2.035 13.901 -2.918 1.00 97.56 317 VAL A C 1
ATOM 2648 O O . VAL A 1 317 ? -2.321 14.966 -2.366 1.00 97.56 317 VAL A O 1
ATOM 2651 N N . TYR A 1 318 ? -1.031 13.786 -3.782 1.00 97.31 318 TYR A N 1
ATOM 2652 C CA . TYR A 1 318 ? -0.209 14.917 -4.202 1.00 97.31 318 TYR A CA 1
ATOM 2653 C C . TYR A 1 318 ? -0.743 15.442 -5.527 1.00 97.31 318 TYR A C 1
ATOM 2655 O O . TYR A 1 318 ? -0.876 14.685 -6.488 1.00 97.31 318 TYR A O 1
ATOM 2663 N N . VAL A 1 319 ? -1.035 16.735 -5.590 1.00 96.69 319 VAL A N 1
ATOM 2664 C CA . VAL A 1 319 ? -1.395 17.429 -6.827 1.00 96.69 319 VAL A CA 1
ATOM 2665 C C . VAL A 1 319 ? -0.275 18.410 -7.143 1.00 96.69 319 VAL A C 1
ATOM 2667 O O . VAL A 1 319 ? -0.003 19.318 -6.364 1.00 96.69 319 VAL A O 1
ATOM 2670 N N . GLU A 1 320 ? 0.406 18.210 -8.265 1.00 95.25 320 GLU A N 1
ATOM 2671 C CA . GLU A 1 320 ? 1.579 18.988 -8.664 1.00 95.25 320 GLU A CA 1
ATOM 2672 C C . GLU A 1 320 ? 1.304 19.721 -9.975 1.00 95.25 320 GLU A C 1
ATOM 2674 O O . GLU A 1 320 ? 1.110 19.084 -11.009 1.00 95.25 320 GLU A O 1
ATOM 2679 N N . ASN A 1 321 ? 1.328 21.054 -9.967 1.00 93.88 321 ASN A N 1
ATOM 2680 C CA . ASN A 1 321 ? 1.353 21.822 -11.209 1.00 93.88 321 ASN A CA 1
ATOM 2681 C C . ASN A 1 321 ? 2.796 21.891 -11.729 1.00 93.88 321 ASN A C 1
ATOM 2683 O O . ASN A 1 321 ? 3.669 22.472 -11.077 1.00 93.88 321 ASN A O 1
ATOM 2687 N N . GLU A 1 322 ? 3.043 21.247 -12.875 1.00 91.56 322 GLU A N 1
ATOM 2688 C CA . GLU A 1 322 ? 4.375 21.105 -13.476 1.00 91.56 322 GLU A CA 1
ATOM 2689 C C . GLU A 1 322 ? 4.999 22.484 -13.718 1.00 91.56 322 GLU A C 1
ATOM 2691 O O . GLU A 1 322 ? 4.324 23.421 -14.145 1.00 91.56 322 GLU A O 1
ATOM 2696 N N . ASN A 1 323 ? 6.304 22.605 -13.475 1.00 89.06 323 ASN A N 1
ATOM 2697 C CA . ASN A 1 323 ? 7.057 23.793 -13.845 1.00 89.06 323 ASN A CA 1
ATOM 2698 C C . ASN A 1 323 ? 7.720 23.577 -15.206 1.00 89.06 323 ASN A C 1
ATOM 2700 O O . ASN A 1 323 ? 8.523 22.656 -15.370 1.00 89.06 323 ASN A O 1
ATOM 2704 N N . ASN A 1 324 ? 7.429 24.448 -16.175 1.00 85.31 324 ASN A N 1
ATOM 2705 C CA . ASN A 1 324 ? 8.070 24.392 -17.492 1.00 85.31 324 ASN A CA 1
ATOM 2706 C C . ASN A 1 324 ? 9.603 24.513 -17.396 1.00 85.31 324 ASN A C 1
ATOM 2708 O O . ASN A 1 324 ? 10.330 23.946 -18.216 1.00 85.31 324 ASN A O 1
ATOM 2712 N N . ASN A 1 325 ? 10.110 25.224 -16.382 1.00 83.19 325 ASN A N 1
ATOM 2713 C CA . ASN A 1 325 ? 11.527 25.219 -16.059 1.00 83.19 325 ASN A CA 1
ATOM 2714 C C . ASN A 1 325 ? 11.855 24.025 -15.151 1.00 83.19 325 ASN A C 1
ATOM 2716 O O . ASN A 1 325 ? 11.655 24.085 -13.941 1.00 83.19 325 ASN A O 1
ATOM 2720 N N . LYS A 1 326 ? 12.449 22.979 -15.735 1.00 73.50 326 LYS A N 1
ATOM 2721 C CA . LYS A 1 326 ? 12.830 21.741 -15.031 1.00 73.50 326 LYS A CA 1
ATOM 2722 C C . LYS A 1 326 ? 13.848 21.924 -13.896 1.00 73.50 326 LYS A C 1
ATOM 2724 O O . LYS A 1 326 ? 14.048 20.993 -13.124 1.00 73.50 326 LYS A O 1
ATOM 2729 N N . PHE A 1 327 ? 14.508 23.081 -13.799 1.00 75.81 327 PHE A N 1
ATOM 2730 C CA . PHE A 1 327 ? 15.399 23.401 -12.678 1.00 75.81 327 PHE A CA 1
ATOM 2731 C C . PHE A 1 327 ? 14.646 23.894 -11.434 1.00 75.81 327 PHE A C 1
ATOM 2733 O O . PHE A 1 327 ? 15.228 23.941 -10.353 1.00 75.81 327 PHE A O 1
ATOM 2740 N N . ASN A 1 328 ? 13.368 24.248 -11.580 1.00 79.81 328 ASN A N 1
ATOM 2741 C CA . ASN A 1 328 ? 12.505 24.699 -10.498 1.00 79.81 328 ASN A CA 1
ATOM 2742 C C . ASN A 1 328 ? 11.499 23.595 -10.127 1.00 79.81 328 ASN A C 1
ATOM 2744 O O . ASN A 1 328 ? 11.056 22.845 -11.000 1.00 79.81 328 ASN A O 1
ATOM 2748 N N . PRO A 1 329 ? 11.099 23.495 -8.849 1.00 80.94 329 PRO A N 1
ATOM 2749 C CA . PRO A 1 329 ? 10.105 22.522 -8.416 1.00 80.94 329 PRO A CA 1
ATOM 2750 C C . PRO A 1 329 ? 8.717 22.847 -8.996 1.00 80.94 329 PRO A C 1
ATOM 2752 O O . PRO A 1 329 ? 8.443 24.009 -9.340 1.00 80.94 329 PRO A O 1
ATOM 2755 N N . PRO A 1 330 ? 7.818 21.850 -9.057 1.00 88.62 330 PRO A N 1
ATOM 2756 C CA . PRO A 1 330 ? 6.401 22.101 -9.278 1.00 88.62 330 PRO A CA 1
ATOM 2757 C C . PRO A 1 330 ? 5.780 22.849 -8.090 1.00 88.62 330 PRO A C 1
ATOM 2759 O O . PRO A 1 330 ? 6.349 22.919 -6.997 1.00 88.62 330 PRO A O 1
ATOM 2762 N N . ALA A 1 331 ? 4.576 23.378 -8.296 1.00 90.38 331 ALA A N 1
ATOM 2763 C CA . ALA A 1 331 ? 3.733 23.807 -7.189 1.00 90.38 331 ALA A CA 1
ATOM 2764 C C . ALA A 1 331 ? 2.963 22.600 -6.641 1.00 90.38 331 ALA A C 1
ATOM 2766 O O . ALA A 1 331 ? 2.125 22.038 -7.347 1.00 90.38 331 ALA A O 1
ATOM 2767 N N . THR A 1 332 ? 3.248 22.215 -5.397 1.00 92.56 332 THR A N 1
ATOM 2768 C CA . THR A 1 332 ? 2.699 21.000 -4.780 1.00 92.56 332 THR A CA 1
ATOM 2769 C C . THR A 1 332 ? 1.594 21.314 -3.774 1.00 92.56 332 THR A C 1
ATOM 2771 O O . THR A 1 332 ? 1.761 22.126 -2.852 1.00 92.56 332 THR A O 1
ATOM 2774 N N . TYR A 1 333 ? 0.489 20.592 -3.902 1.00 94.62 333 TYR A N 1
ATOM 2775 C CA . TYR A 1 333 ? -0.623 20.524 -2.962 1.00 94.62 333 TYR A CA 1
ATOM 2776 C C . TYR A 1 333 ? -0.719 19.098 -2.428 1.00 94.62 333 TYR A C 1
ATOM 2778 O O . TYR A 1 333 ? -0.526 18.146 -3.180 1.00 94.62 333 TYR A O 1
ATOM 2786 N N . VAL A 1 334 ? -0.993 18.950 -1.134 1.00 96.62 334 VAL A N 1
ATOM 2787 C CA . VAL A 1 334 ? -1.073 17.642 -0.475 1.00 96.62 334 VAL A CA 1
ATOM 2788 C C . VAL A 1 334 ? -2.401 17.563 0.253 1.00 96.62 334 VAL A C 1
ATOM 2790 O O . VAL A 1 334 ? -2.737 18.471 1.013 1.00 96.62 334 VAL A O 1
ATOM 2793 N N . PHE A 1 335 ? -3.134 16.484 0.018 1.00 97.31 335 PHE A N 1
ATOM 2794 C CA . PHE A 1 335 ? -4.439 16.225 0.612 1.00 97.31 335 PHE A CA 1
ATOM 2795 C C . PHE A 1 335 ? -4.432 14.871 1.301 1.00 97.31 335 PHE A C 1
ATOM 2797 O O . PHE A 1 335 ? -3.787 13.948 0.815 1.00 97.31 335 PHE A O 1
ATOM 2804 N N . TYR A 1 336 ? -5.186 14.741 2.387 1.00 97.50 336 TYR A N 1
ATOM 2805 C CA . TYR A 1 336 ? -5.648 13.440 2.853 1.00 97.50 336 TYR A CA 1
ATOM 2806 C C . TYR A 1 336 ? -6.979 13.129 2.171 1.00 97.50 336 TYR A C 1
ATOM 2808 O O . TYR A 1 336 ? -7.836 14.009 2.079 1.00 97.50 336 TYR A O 1
ATOM 2816 N N . ALA A 1 337 ? -7.131 11.903 1.680 1.00 96.00 337 ALA A N 1
ATOM 2817 C CA . ALA A 1 337 ? -8.336 11.455 0.997 1.00 96.00 337 ALA A CA 1
ATOM 2818 C C . ALA A 1 337 ? -8.656 10.011 1.369 1.00 96.00 337 ALA A C 1
ATOM 2820 O O . ALA A 1 337 ? -7.740 9.190 1.475 1.00 96.00 337 ALA A O 1
ATOM 2821 N N . GLU A 1 338 ? -9.942 9.698 1.459 1.00 94.44 338 GLU A N 1
ATOM 2822 C CA . GLU A 1 338 ? -10.495 8.348 1.516 1.00 94.44 338 GLU A CA 1
ATOM 2823 C C . GLU A 1 338 ? -11.226 8.009 0.196 1.00 94.44 338 GLU A C 1
ATOM 2825 O O . GLU A 1 338 ? -11.602 8.909 -0.565 1.00 94.44 338 GLU A O 1
ATOM 2830 N N . PRO A 1 339 ? -11.434 6.720 -0.135 1.00 94.56 339 PRO A N 1
ATOM 2831 C CA . PRO A 1 339 ? -12.255 6.336 -1.282 1.00 94.56 339 PRO A CA 1
ATOM 2832 C C . PRO A 1 339 ? -13.641 6.992 -1.234 1.00 94.56 339 PRO A C 1
ATOM 2834 O O . PRO A 1 339 ? -14.288 7.020 -0.193 1.00 94.56 339 PRO A O 1
ATOM 2837 N N . GLY A 1 340 ? -14.113 7.500 -2.369 1.00 93.25 340 GLY A N 1
ATOM 2838 C CA . GLY A 1 340 ? -15.393 8.195 -2.505 1.00 93.25 340 GLY A CA 1
ATOM 2839 C C . GLY A 1 340 ? -15.330 9.700 -2.234 1.00 93.25 340 GLY A C 1
ATOM 2840 O O . GLY A 1 340 ? -16.312 10.393 -2.514 1.00 93.25 340 GLY A O 1
ATOM 2841 N N . ASP A 1 341 ? -14.202 10.220 -1.741 1.00 94.50 341 ASP A N 1
ATOM 2842 C CA . ASP A 1 341 ? -14.063 11.640 -1.431 1.00 94.50 341 ASP A CA 1
ATOM 2843 C C . ASP A 1 341 ? -14.083 12.533 -2.680 1.00 94.50 341 ASP A C 1
ATOM 2845 O O . ASP A 1 341 ? -13.708 12.156 -3.797 1.00 94.50 341 ASP A O 1
ATOM 2849 N N . THR A 1 342 ? -14.508 13.776 -2.457 1.00 94.25 342 THR A N 1
ATOM 2850 C CA . THR A 1 342 ? -14.432 14.869 -3.426 1.00 94.25 342 THR A CA 1
ATOM 2851 C C . THR A 1 342 ? -13.515 15.957 -2.895 1.00 94.25 342 THR A C 1
ATOM 2853 O O . THR A 1 342 ? -13.854 16.618 -1.916 1.00 94.25 342 THR A O 1
ATOM 2856 N N . ILE A 1 343 ? -12.398 16.184 -3.579 1.00 93.75 343 ILE A N 1
ATOM 2857 C CA . ILE A 1 343 ? -11.430 17.235 -3.269 1.00 93.75 343 ILE A CA 1
ATOM 2858 C C . ILE A 1 343 ? -11.618 18.383 -4.253 1.00 93.75 343 ILE A C 1
ATOM 2860 O O . ILE A 1 343 ? -11.592 18.186 -5.473 1.00 93.75 343 ILE A O 1
ATOM 2864 N N . ARG A 1 344 ? -11.748 19.603 -3.730 1.00 95.38 344 ARG A N 1
ATOM 2865 C CA . ARG A 1 344 ? -11.688 20.816 -4.540 1.00 95.38 344 ARG A CA 1
ATOM 2866 C C . ARG A 1 344 ? -10.762 21.860 -3.928 1.00 95.38 344 ARG A C 1
ATOM 2868 O O . ARG A 1 344 ? -10.882 22.186 -2.746 1.00 95.38 344 ARG A O 1
ATOM 2875 N N . PHE A 1 345 ? -9.886 22.439 -4.745 1.00 96.12 345 PHE A N 1
ATOM 2876 C CA . PHE A 1 345 ? -9.093 23.601 -4.348 1.00 96.12 345 PHE A CA 1
ATOM 2877 C C . PHE A 1 345 ? -9.035 24.657 -5.445 1.00 96.12 345 PHE A C 1
ATOM 2879 O O . PHE A 1 345 ? -8.939 24.334 -6.622 1.00 96.12 345 PHE A O 1
ATOM 2886 N N . ASP A 1 346 ? -9.052 25.921 -5.040 1.00 95.94 346 ASP A N 1
ATOM 2887 C CA . ASP A 1 346 ? -8.890 27.054 -5.944 1.00 95.94 346 ASP A CA 1
ATOM 2888 C C . ASP A 1 346 ? -7.697 27.893 -5.455 1.00 95.94 346 ASP A C 1
ATOM 2890 O O . ASP A 1 346 ? -7.656 28.312 -4.293 1.00 95.94 346 ASP A O 1
ATOM 2894 N N . SER A 1 347 ? -6.708 28.118 -6.319 1.00 94.44 347 SER A N 1
ATOM 2895 C CA . SER A 1 347 ? -5.489 28.878 -6.027 1.00 94.44 347 SER A CA 1
ATOM 2896 C C . SER A 1 347 ? -5.451 30.166 -6.836 1.00 94.44 347 SER A C 1
ATOM 2898 O O . SER A 1 347 ? -5.471 30.128 -8.061 1.00 94.44 347 SER A O 1
ATOM 2900 N N . LYS A 1 348 ? -5.364 31.308 -6.147 1.00 93.38 348 LYS A N 1
ATOM 2901 C CA . LYS A 1 348 ? -5.411 32.646 -6.755 1.00 93.38 348 LYS A CA 1
ATOM 2902 C C . LYS A 1 348 ? -4.154 33.465 -6.481 1.00 93.38 348 LYS A C 1
ATOM 2904 O O . LYS A 1 348 ? -3.585 33.402 -5.384 1.00 93.38 348 LYS A O 1
ATOM 2909 N N . GLY A 1 349 ? -3.751 34.267 -7.463 1.00 86.56 349 GLY A N 1
ATOM 2910 C CA . GLY A 1 349 ? -2.614 35.186 -7.399 1.00 86.56 349 GLY A CA 1
ATOM 2911 C C . GLY A 1 349 ? -1.780 35.249 -8.685 1.00 86.56 349 GLY A C 1
ATOM 2912 O O . GLY A 1 349 ? -1.744 34.320 -9.486 1.00 86.56 349 GLY A O 1
ATOM 2913 N N . MET A 1 350 ? -1.059 36.360 -8.862 1.00 79.38 350 MET A N 1
ATOM 2914 C CA . MET A 1 350 ? -0.184 36.572 -10.026 1.00 79.38 350 MET A CA 1
ATOM 2915 C C . MET A 1 350 ? 1.157 35.831 -9.932 1.00 79.38 350 MET A C 1
ATOM 2917 O O . MET A 1 350 ? 1.769 35.536 -10.954 1.00 79.38 350 MET A O 1
ATOM 2921 N N . GLN A 1 351 ? 1.650 35.584 -8.714 1.00 76.75 351 GLN A N 1
ATOM 2922 C CA . GLN A 1 351 ? 2.923 34.911 -8.434 1.00 76.75 351 GLN A CA 1
ATOM 2923 C C . GLN A 1 351 ? 2.801 34.077 -7.152 1.00 76.75 351 GLN A C 1
ATOM 2925 O O . GLN A 1 351 ? 1.968 34.368 -6.292 1.00 76.75 351 GLN A O 1
ATOM 2930 N N . MET A 1 352 ? 3.648 33.055 -7.010 1.00 75.25 352 MET A N 1
ATOM 2931 C CA . MET A 1 352 ? 3.695 32.225 -5.803 1.00 75.25 352 MET A CA 1
ATOM 2932 C C . MET A 1 352 ? 4.221 33.009 -4.578 1.00 75.25 352 MET A C 1
ATOM 2934 O O . MET A 1 352 ? 5.101 33.858 -4.739 1.00 75.25 352 MET A O 1
ATOM 2938 N N . PRO A 1 353 ? 3.775 32.684 -3.344 1.00 76.31 353 PRO A N 1
ATOM 2939 C CA . PRO A 1 353 ? 2.791 31.653 -3.006 1.00 76.31 353 PRO A CA 1
ATOM 2940 C C . PRO A 1 353 ? 1.349 32.108 -3.283 1.00 76.31 353 PRO A C 1
ATOM 2942 O O . PRO A 1 353 ? 0.940 33.188 -2.863 1.00 76.31 353 PRO A O 1
ATOM 2945 N N . TRP A 1 354 ? 0.563 31.260 -3.951 1.00 85.19 354 TRP A N 1
ATOM 2946 C CA . TRP A 1 354 ? -0.855 31.532 -4.191 1.00 85.19 354 TRP A CA 1
ATOM 2947 C C . TRP A 1 354 ? -1.686 31.388 -2.924 1.00 85.19 354 TRP A C 1
ATOM 2949 O O . TRP A 1 354 ? -1.447 30.504 -2.092 1.00 85.19 354 TRP A O 1
ATOM 2959 N N . LYS A 1 355 ? -2.739 32.200 -2.827 1.00 89.81 355 LYS A N 1
ATOM 2960 C CA . LYS A 1 355 ? -3.770 32.008 -1.813 1.00 89.81 355 LYS A CA 1
ATOM 2961 C C . LYS A 1 355 ? -4.666 30.860 -2.257 1.00 89.81 355 LYS A C 1
ATOM 2963 O O . LYS A 1 355 ? -5.329 30.966 -3.284 1.00 89.81 355 LYS A O 1
ATOM 2968 N N . THR A 1 356 ? -4.674 29.781 -1.484 1.00 93.06 356 THR A N 1
ATOM 2969 C CA . THR A 1 356 ? -5.437 28.570 -1.806 1.00 93.06 356 THR A CA 1
ATOM 2970 C C . THR A 1 356 ? -6.622 28.430 -0.866 1.00 93.06 356 THR A C 1
ATOM 2972 O O . THR A 1 356 ? -6.474 28.591 0.344 1.00 93.06 356 THR A O 1
ATOM 2975 N N . THR A 1 357 ? -7.796 28.152 -1.422 1.00 94.94 357 THR A N 1
ATOM 2976 C CA . THR A 1 357 ? -9.017 27.853 -0.672 1.00 94.94 357 THR A CA 1
ATOM 2977 C C . THR A 1 357 ? -9.490 26.447 -0.984 1.00 94.94 357 THR A C 1
ATOM 2979 O O . THR A 1 357 ? -9.478 26.039 -2.143 1.00 94.94 357 THR A O 1
ATOM 2982 N N . PHE A 1 358 ? -9.937 25.731 0.043 1.00 94.75 358 PHE A N 1
ATOM 2983 C CA . PHE A 1 358 ? -10.387 24.347 -0.064 1.00 94.75 358 PHE A CA 1
ATOM 2984 C C . PHE A 1 358 ? -11.908 24.250 0.073 1.00 94.75 358 PHE A C 1
ATOM 2986 O O . PHE A 1 358 ? -12.532 24.985 0.845 1.00 94.75 358 PHE A O 1
ATOM 2993 N N . SER A 1 359 ? -12.506 23.332 -0.677 1.00 91.25 359 SER A N 1
ATOM 2994 C CA . SER A 1 359 ? -13.924 22.979 -0.607 1.00 91.25 359 SER A CA 1
ATOM 2995 C C . SER A 1 359 ? -14.122 21.497 -0.947 1.00 91.25 359 SER A C 1
ATOM 2997 O O . SER A 1 359 ? -13.182 20.813 -1.347 1.00 91.25 359 SER A O 1
ATOM 2999 N N . GLY A 1 360 ? -15.343 20.992 -0.766 1.00 84.56 360 GLY A N 1
ATOM 3000 C CA . GLY A 1 360 ? -15.640 19.564 -0.894 1.00 84.56 360 GLY A CA 1
ATOM 3001 C C . GLY A 1 360 ? -15.542 18.822 0.440 1.00 84.56 360 GLY A C 1
ATOM 3002 O O . GLY A 1 360 ? -15.703 19.419 1.508 1.00 84.56 360 GLY A O 1
ATOM 3003 N N . ILE A 1 361 ? -15.323 17.512 0.357 1.00 87.12 361 ILE A N 1
ATOM 3004 C CA . ILE A 1 361 ? -15.133 16.627 1.509 1.00 87.12 361 ILE A CA 1
ATOM 3005 C C . ILE A 1 361 ? -13.682 16.801 1.990 1.00 87.12 361 ILE A C 1
ATOM 3007 O O . ILE A 1 361 ? -12.795 17.096 1.192 1.00 87.12 361 ILE A O 1
ATOM 3011 N N . ARG A 1 362 ? -13.438 16.672 3.299 1.00 91.38 362 ARG A N 1
ATOM 3012 C CA . ARG A 1 362 ? -12.105 16.822 3.923 1.00 91.38 362 ARG A CA 1
ATOM 3013 C C . ARG A 1 362 ? -11.494 18.229 3.886 1.00 91.38 362 ARG A C 1
ATOM 3015 O O . ARG A 1 362 ? -10.274 18.399 3.912 1.00 91.38 362 ARG A O 1
ATOM 3022 N N . LYS A 1 363 ? -12.333 19.272 3.839 1.00 95.31 363 LYS A N 1
ATOM 3023 C CA . LYS A 1 363 ? -11.874 20.673 3.871 1.00 95.31 363 LYS A CA 1
ATOM 3024 C C . LYS A 1 363 ? -10.976 20.957 5.087 1.00 95.31 363 LYS A C 1
ATOM 3026 O O . LYS A 1 363 ? -9.921 21.563 4.928 1.00 95.31 363 LYS A O 1
ATOM 3031 N N . THR A 1 364 ? -11.391 20.529 6.277 1.00 96.31 364 THR A N 1
ATOM 3032 C CA . THR A 1 364 ? -10.680 20.801 7.534 1.00 96.31 364 THR A CA 1
ATOM 3033 C C . THR A 1 364 ? -9.333 20.072 7.596 1.00 96.31 364 THR A C 1
ATOM 3035 O O . THR A 1 364 ? -8.338 20.639 8.040 1.00 96.31 364 THR A O 1
ATOM 3038 N N . GLU A 1 365 ? -9.263 18.844 7.084 1.00 97.31 365 GLU A N 1
ATOM 3039 C CA . GLU A 1 365 ? -8.026 18.078 6.926 1.00 97.31 365 GLU A CA 1
ATOM 3040 C C . GLU A 1 365 ? -7.058 18.758 5.943 1.00 97.31 365 GLU A C 1
ATOM 3042 O O . GLU A 1 365 ? -5.859 18.841 6.213 1.00 97.31 365 GLU A O 1
ATOM 3047 N N . ALA A 1 366 ? -7.564 19.295 4.826 1.00 96.94 366 ALA A N 1
ATOM 3048 C CA . ALA A 1 366 ? -6.756 20.059 3.873 1.00 96.94 366 ALA A CA 1
ATOM 3049 C C . ALA A 1 366 ? -6.203 21.357 4.491 1.00 96.94 366 ALA A C 1
ATOM 3051 O O . ALA A 1 366 ? -5.037 21.696 4.278 1.00 96.94 366 ALA A O 1
ATOM 3052 N N . GLU A 1 367 ? -7.007 22.059 5.297 1.00 96.69 367 GLU A N 1
ATOM 3053 C CA . GLU A 1 367 ? -6.575 23.241 6.055 1.00 96.69 367 GLU A CA 1
ATOM 3054 C C . GLU A 1 367 ? -5.472 22.895 7.070 1.00 96.69 367 GLU A C 1
ATOM 3056 O O . GLU A 1 367 ? -4.450 23.585 7.104 1.00 96.69 367 GLU A O 1
ATOM 3061 N N . LEU A 1 368 ? -5.613 21.788 7.813 1.00 97.50 368 LEU A N 1
ATOM 3062 C CA . LEU A 1 368 ? -4.578 21.278 8.721 1.00 97.50 368 LEU A CA 1
ATOM 3063 C C . LEU A 1 368 ? -3.262 21.007 7.980 1.00 97.50 368 LEU A C 1
ATOM 3065 O O . LEU A 1 368 ? -2.208 21.499 8.389 1.00 97.50 368 LEU A O 1
ATOM 3069 N N . ILE A 1 369 ? -3.302 20.233 6.890 1.00 97.62 369 ILE A N 1
ATOM 3070 C CA . ILE A 1 369 ? -2.096 19.882 6.125 1.00 97.62 369 ILE A CA 1
ATOM 3071 C C . ILE A 1 369 ? -1.441 21.145 5.559 1.00 97.62 369 ILE A C 1
ATOM 3073 O O . ILE A 1 369 ? -0.218 21.288 5.637 1.00 97.62 369 ILE A O 1
ATOM 3077 N N . GLN A 1 370 ? -2.224 22.089 5.032 1.00 95.25 370 GLN A N 1
ATOM 3078 C CA . GLN A 1 370 ? -1.692 23.351 4.526 1.00 95.25 370 GLN A CA 1
ATOM 3079 C C . GLN A 1 370 ? -1.025 24.172 5.637 1.00 95.25 370 GLN A C 1
ATOM 3081 O O . GLN A 1 370 ? 0.090 24.660 5.440 1.00 95.25 370 GLN A O 1
ATOM 3086 N N . GLU A 1 371 ? -1.658 24.294 6.807 1.00 95.94 371 GLU A N 1
ATOM 3087 C CA . GLU A 1 371 ? -1.097 25.022 7.945 1.00 95.94 371 GLU A CA 1
ATOM 3088 C C . GLU A 1 371 ? 0.217 24.391 8.422 1.00 95.94 371 GLU A C 1
ATOM 3090 O O . GLU A 1 371 ? 1.201 25.104 8.636 1.00 95.94 371 GLU A O 1
ATOM 3095 N N . LEU A 1 372 ? 0.271 23.060 8.529 1.00 96.62 372 LEU A N 1
ATOM 3096 C CA . LEU A 1 372 ? 1.492 22.328 8.870 1.00 96.62 372 LEU A CA 1
ATOM 3097 C C . LEU A 1 372 ? 2.601 22.586 7.846 1.00 96.62 372 LEU A C 1
ATOM 3099 O O . LEU A 1 372 ? 3.733 22.889 8.228 1.00 96.62 372 LEU A O 1
ATOM 3103 N N . ARG A 1 373 ? 2.272 22.528 6.549 1.00 93.19 373 ARG A N 1
ATOM 3104 C CA . ARG A 1 373 ? 3.217 22.779 5.451 1.00 93.19 373 ARG A CA 1
ATOM 3105 C C . ARG A 1 373 ? 3.780 24.196 5.443 1.00 93.19 373 ARG A C 1
ATOM 3107 O O . ARG A 1 373 ? 4.918 24.388 5.021 1.00 93.19 373 ARG A O 1
ATOM 3114 N N . GLU A 1 374 ? 2.998 25.178 5.877 1.00 89.69 374 GLU A N 1
ATOM 3115 C CA . GLU A 1 374 ? 3.384 26.592 5.875 1.00 89.69 374 GLU A CA 1
ATOM 3116 C C . GLU A 1 374 ? 4.096 27.034 7.154 1.00 89.69 374 GLU A C 1
ATOM 3118 O O . GLU A 1 374 ? 5.037 27.827 7.083 1.00 89.69 374 GLU A O 1
ATOM 3123 N N . LYS A 1 375 ? 3.668 26.538 8.320 1.00 92.94 375 LYS A N 1
ATOM 3124 C CA . LYS A 1 375 ? 4.216 26.957 9.618 1.00 92.94 375 LYS A CA 1
ATOM 3125 C C . LYS A 1 375 ? 5.452 26.169 10.039 1.00 92.94 375 LYS A C 1
ATOM 3127 O O . LYS A 1 375 ? 6.262 26.691 10.805 1.00 92.94 375 LYS A O 1
ATOM 3132 N N . ILE A 1 376 ? 5.621 24.936 9.562 1.00 92.19 376 ILE A N 1
ATOM 3133 C CA . ILE A 1 376 ? 6.793 24.122 9.884 1.00 92.19 376 ILE A CA 1
ATOM 3134 C C . ILE A 1 376 ? 7.860 24.313 8.809 1.00 92.19 376 ILE A C 1
ATOM 3136 O O . ILE A 1 376 ? 7.662 23.969 7.647 1.00 92.19 376 ILE A O 1
ATOM 3140 N N . ASN A 1 377 ? 9.025 24.819 9.215 1.00 83.31 377 ASN A N 1
ATOM 3141 C CA . ASN A 1 377 ? 10.173 24.989 8.332 1.00 83.31 377 ASN A CA 1
ATOM 3142 C C . ASN A 1 377 ? 11.416 24.313 8.919 1.00 83.31 377 ASN A C 1
ATOM 3144 O O . ASN A 1 377 ? 11.871 24.662 10.009 1.00 83.31 377 ASN A O 1
ATOM 3148 N N . ILE A 1 378 ? 11.976 23.373 8.158 1.00 80.94 378 ILE A N 1
ATOM 3149 C CA . ILE A 1 378 ? 13.195 22.631 8.503 1.00 80.94 378 ILE A CA 1
ATOM 3150 C C . ILE A 1 378 ? 14.383 22.965 7.583 1.00 80.94 378 ILE A C 1
ATOM 3152 O O . ILE A 1 378 ? 15.493 22.503 7.832 1.00 80.94 378 ILE A O 1
ATOM 3156 N N . ALA A 1 379 ? 14.194 23.794 6.549 1.00 65.50 379 ALA A N 1
ATOM 3157 C CA . ALA A 1 379 ? 15.246 24.175 5.609 1.00 65.50 379 ALA A CA 1
ATOM 3158 C C . ALA A 1 379 ? 15.969 25.457 6.061 1.00 65.50 379 ALA A C 1
ATOM 3160 O O . ALA A 1 379 ? 15.389 26.547 6.072 1.00 65.50 379 ALA A O 1
ATOM 3161 N N . LYS A 1 380 ? 17.265 25.346 6.388 1.00 57.72 380 LYS A N 1
ATOM 3162 C CA . LYS A 1 380 ? 18.151 26.490 6.695 1.00 57.72 380 LYS A CA 1
ATOM 3163 C C . LYS A 1 380 ? 19.395 26.617 5.791 1.00 57.72 380 LYS A C 1
ATOM 3165 O O . LYS A 1 380 ? 20.214 27.493 6.045 1.00 57.72 380 LYS A O 1
ATOM 3170 N N . ASP A 1 381 ? 19.554 25.809 4.737 1.00 47.72 381 ASP A N 1
ATOM 3171 C CA . ASP A 1 381 ? 20.783 25.800 3.913 1.00 47.72 381 ASP A CA 1
ATOM 3172 C C . ASP A 1 381 ? 20.617 26.531 2.563 1.00 47.72 381 ASP A C 1
ATOM 3174 O O . ASP A 1 381 ? 19.698 26.263 1.790 1.00 47.72 381 ASP A O 1
ATOM 3178 N N . SER A 1 382 ? 21.549 27.441 2.269 1.00 40.72 382 SER A N 1
ATOM 3179 C CA . SER A 1 382 ? 21.683 28.219 1.030 1.00 40.72 382 SER A CA 1
ATOM 3180 C C . SER A 1 382 ? 22.326 27.450 -0.140 1.00 40.72 382 SER A C 1
ATOM 3182 O O . SER A 1 382 ? 22.573 28.037 -1.192 1.00 40.72 382 SER A O 1
ATOM 3184 N N . ARG A 1 383 ? 22.574 26.140 0.002 1.00 45.53 383 ARG A N 1
ATOM 3185 C CA . ARG A 1 383 ? 23.017 25.225 -1.074 1.00 45.53 383 ARG A CA 1
ATOM 3186 C C . ARG A 1 383 ? 21.910 24.321 -1.617 1.00 45.53 383 ARG A C 1
ATOM 3188 O O . ARG A 1 383 ? 22.168 23.506 -2.499 1.00 45.53 383 ARG A O 1
ATOM 3195 N N . ILE A 1 384 ? 20.683 24.474 -1.120 1.00 47.03 384 ILE A N 1
ATOM 3196 C CA . ILE A 1 384 ? 19.490 23.902 -1.747 1.00 47.03 384 ILE A CA 1
ATOM 3197 C C . ILE A 1 384 ? 19.221 24.756 -2.990 1.00 47.03 384 ILE A C 1
ATOM 3199 O O . ILE A 1 384 ? 18.615 25.824 -2.909 1.00 47.03 384 ILE A O 1
ATOM 3203 N N . SER A 1 385 ? 19.759 24.352 -4.139 1.00 39.84 385 SER A N 1
ATOM 3204 C CA . SER A 1 385 ? 19.525 25.053 -5.398 1.00 39.84 385 SER A CA 1
ATOM 3205 C C . SER A 1 385 ? 18.047 24.914 -5.794 1.00 39.84 385 SER A C 1
ATOM 3207 O O . SER A 1 385 ? 17.663 23.935 -6.421 1.00 39.84 385 SER A O 1
ATOM 3209 N N . GLY A 1 386 ? 17.218 25.890 -5.417 1.00 49.22 386 GLY A N 1
ATOM 3210 C CA . GLY A 1 386 ? 15.986 26.233 -6.138 1.00 49.22 386 GLY A CA 1
ATOM 3211 C C . GLY A 1 386 ? 14.643 25.643 -5.684 1.00 49.22 386 GLY A C 1
ATOM 3212 O O . GLY A 1 386 ? 13.639 25.993 -6.292 1.00 49.22 386 GLY A O 1
ATOM 3213 N N . THR A 1 387 ? 14.544 24.811 -4.645 1.00 58.78 387 THR A N 1
ATOM 3214 C CA . THR A 1 387 ? 13.309 24.039 -4.374 1.00 58.78 387 THR A CA 1
ATOM 3215 C C . THR A 1 387 ? 12.579 24.464 -3.083 1.00 58.78 387 THR A C 1
ATOM 3217 O O . THR A 1 387 ? 13.217 24.903 -2.134 1.00 58.78 387 THR A O 1
ATOM 3220 N N . SER A 1 388 ? 11.240 24.401 -3.068 1.00 66.44 388 SER A N 1
ATOM 3221 C CA . SER A 1 388 ? 10.306 24.901 -2.032 1.00 66.44 388 SER A CA 1
ATOM 3222 C C . SER A 1 388 ? 10.745 24.724 -0.564 1.00 66.44 388 SER A C 1
ATOM 3224 O O . SER A 1 388 ? 11.377 23.737 -0.206 1.00 66.44 388 SER A O 1
ATOM 3226 N N . LYS A 1 389 ? 10.358 25.665 0.317 1.00 74.25 389 LYS A N 1
ATOM 3227 C CA . LYS A 1 389 ? 10.613 25.595 1.776 1.00 74.25 389 LYS A CA 1
ATOM 3228 C C . LYS A 1 389 ? 9.548 24.818 2.559 1.00 74.25 389 LYS A C 1
ATOM 3230 O O . LYS A 1 389 ? 9.746 24.581 3.750 1.00 74.25 389 LYS A O 1
ATOM 3235 N N . LYS A 1 390 ? 8.433 24.448 1.923 1.00 86.81 390 LYS A N 1
ATOM 3236 C CA . LYS A 1 390 ? 7.338 23.720 2.576 1.00 86.81 390 LYS A CA 1
ATOM 3237 C C . LYS A 1 390 ? 7.735 22.260 2.791 1.00 86.81 390 LYS A C 1
ATOM 3239 O O . LYS A 1 390 ? 8.376 21.659 1.932 1.00 86.81 390 LYS A O 1
ATOM 3244 N N . ILE A 1 391 ? 7.361 21.685 3.933 1.00 91.44 391 ILE A N 1
ATOM 3245 C CA . ILE A 1 391 ? 7.539 20.241 4.159 1.00 91.44 391 ILE A CA 1
ATOM 3246 C C . ILE A 1 391 ? 6.727 19.434 3.130 1.00 91.44 391 ILE A C 1
ATOM 3248 O O . ILE A 1 391 ? 5.739 19.931 2.582 1.00 91.44 391 ILE A O 1
ATOM 3252 N N . LEU A 1 392 ? 7.143 18.185 2.896 1.00 91.88 392 LEU A N 1
ATOM 3253 C CA . LEU A 1 392 ? 6.580 17.248 1.907 1.00 91.88 392 LEU A CA 1
ATOM 3254 C C . LEU A 1 392 ? 6.895 17.569 0.430 1.00 91.88 392 LEU A C 1
ATOM 3256 O O . LEU A 1 392 ? 6.614 16.735 -0.425 1.00 91.88 392 LEU A O 1
ATOM 3260 N N . ASP A 1 393 ? 7.534 18.706 0.125 1.00 86.75 393 ASP A N 1
ATOM 3261 C CA . ASP A 1 393 ? 8.001 19.033 -1.240 1.00 86.75 393 ASP A CA 1
ATOM 3262 C C . ASP A 1 393 ? 9.386 18.444 -1.556 1.00 86.75 393 ASP A C 1
ATOM 3264 O O . ASP A 1 393 ? 9.820 18.406 -2.706 1.00 86.75 393 ASP A O 1
ATOM 3268 N N . TYR A 1 394 ? 10.100 18.006 -0.523 1.00 83.69 394 TYR A N 1
ATOM 3269 C CA . TYR A 1 394 ? 11.423 17.391 -0.579 1.00 83.69 394 TYR A CA 1
ATOM 3270 C C . TYR A 1 394 ? 11.561 16.403 0.578 1.00 83.69 394 TYR A C 1
ATOM 3272 O O . TYR A 1 394 ? 10.736 16.406 1.485 1.00 83.69 394 TYR A O 1
ATOM 3280 N N . GLU A 1 395 ? 12.602 15.569 0.572 1.00 84.69 395 GLU A N 1
ATOM 3281 C CA . GLU A 1 395 ? 12.922 14.693 1.705 1.00 84.69 395 GLU A CA 1
ATOM 3282 C C . GLU A 1 395 ? 13.989 15.325 2.612 1.00 84.69 395 GLU A C 1
ATOM 3284 O O . GLU A 1 395 ? 14.932 15.940 2.104 1.00 84.69 395 GLU A O 1
ATOM 3289 N N . PRO A 1 396 ? 13.899 15.160 3.945 1.00 85.19 396 PRO A N 1
ATOM 3290 C CA . PRO A 1 396 ? 14.865 15.697 4.897 1.00 85.19 396 PRO A CA 1
ATOM 3291 C C . PRO A 1 396 ? 16.133 14.829 4.943 1.00 85.19 396 PRO A C 1
ATOM 3293 O O . PRO A 1 396 ? 16.401 14.142 5.925 1.00 85.19 396 PRO A O 1
ATOM 3296 N N . ILE A 1 397 ? 16.906 14.837 3.856 1.00 83.38 397 ILE A N 1
ATOM 3297 C CA . ILE A 1 397 ? 18.139 14.054 3.709 1.00 83.38 397 ILE A CA 1
ATOM 3298 C C . ILE A 1 397 ? 19.389 14.871 4.041 1.00 83.38 397 ILE A C 1
ATOM 3300 O O . ILE A 1 397 ? 19.478 16.065 3.750 1.00 83.38 397 ILE A O 1
ATOM 3304 N N . PHE A 1 398 ? 20.397 14.201 4.594 1.00 84.19 398 PHE A N 1
ATOM 3305 C CA . PHE A 1 398 ? 21.638 14.816 5.046 1.00 84.19 398 PHE A CA 1
ATOM 3306 C C . PHE A 1 398 ? 22.852 14.360 4.230 1.00 84.19 398 PHE A C 1
ATOM 3308 O O . PHE A 1 398 ? 23.006 13.199 3.817 1.00 84.19 398 PHE A O 1
ATOM 3315 N N . GLY A 1 399 ? 23.753 15.314 4.000 1.00 82.25 399 GLY A N 1
ATOM 3316 C CA . GLY A 1 399 ? 24.989 15.120 3.250 1.00 82.25 399 GLY A CA 1
ATOM 3317 C C . GLY A 1 399 ? 26.206 14.948 4.154 1.00 82.25 399 GLY A C 1
ATOM 3318 O O . GLY A 1 399 ? 26.230 15.400 5.297 1.00 82.25 399 GLY A O 1
ATOM 3319 N N . ILE A 1 400 ? 27.256 14.336 3.612 1.00 80.62 400 ILE A N 1
ATOM 3320 C CA . ILE A 1 400 ? 28.598 14.364 4.199 1.00 80.62 400 ILE A CA 1
ATOM 3321 C C . ILE A 1 400 ? 29.503 15.059 3.185 1.00 80.62 400 ILE A C 1
ATOM 3323 O O . ILE A 1 400 ? 29.549 14.658 2.025 1.00 80.62 400 ILE A O 1
ATOM 3327 N N . SER A 1 401 ? 30.222 16.091 3.616 1.00 83.06 401 SER A N 1
ATOM 3328 C CA . SER A 1 401 ? 31.258 16.751 2.816 1.00 83.06 401 SER A CA 1
ATOM 3329 C C . SER A 1 401 ? 32.639 16.409 3.366 1.00 83.06 401 SER A C 1
ATOM 3331 O O . SER A 1 401 ? 32.787 16.188 4.565 1.00 83.06 401 SER A O 1
ATOM 3333 N N . ILE A 1 402 ? 33.654 16.346 2.504 1.00 81.38 402 ILE A N 1
ATOM 3334 C CA . ILE A 1 402 ? 35.046 16.153 2.928 1.00 81.38 402 ILE A CA 1
ATOM 3335 C C . ILE A 1 402 ? 35.741 17.506 2.843 1.00 81.38 402 ILE A C 1
ATOM 3337 O O . ILE A 1 402 ? 35.854 18.079 1.763 1.00 81.38 402 ILE A O 1
ATOM 3341 N N . VAL A 1 403 ? 36.212 18.011 3.980 1.00 81.00 403 VAL A N 1
ATOM 3342 C CA . VAL A 1 403 ? 36.933 19.283 4.077 1.00 81.00 403 VAL A CA 1
ATOM 3343 C C . VAL A 1 403 ? 38.246 19.016 4.800 1.00 81.00 403 VAL A C 1
ATOM 3345 O O . VAL A 1 403 ? 38.244 18.546 5.932 1.00 81.00 403 VAL A O 1
ATOM 3348 N N . ASN A 1 404 ? 39.377 19.287 4.144 1.00 83.44 404 ASN A N 1
ATOM 3349 C CA . ASN A 1 404 ? 40.726 19.075 4.695 1.00 83.44 404 ASN A CA 1
ATOM 3350 C C . ASN A 1 404 ? 40.996 17.639 5.204 1.00 83.44 404 ASN A C 1
ATOM 3352 O O . ASN A 1 404 ? 41.720 17.445 6.179 1.00 83.44 404 ASN A O 1
ATOM 3356 N N . GLY A 1 405 ? 40.420 16.624 4.547 1.00 77.25 405 GLY A N 1
ATOM 3357 C CA . GLY A 1 405 ? 40.571 15.211 4.930 1.00 77.25 405 GLY A CA 1
ATOM 3358 C C . GLY A 1 405 ? 39.658 14.751 6.075 1.00 77.25 405 GLY A C 1
ATOM 3359 O O . GLY A 1 405 ? 39.708 13.583 6.463 1.00 77.25 405 GLY A O 1
ATOM 3360 N N . GLU A 1 406 ? 38.800 15.637 6.584 1.00 80.31 406 GLU A N 1
ATOM 3361 C CA . GLU A 1 406 ? 37.804 15.344 7.612 1.00 80.31 406 GLU A CA 1
ATOM 3362 C C . GLU A 1 406 ? 36.404 15.325 7.002 1.00 80.31 406 GLU A C 1
ATOM 3364 O O . GLU A 1 406 ? 36.004 16.243 6.279 1.00 80.31 406 GLU A O 1
ATOM 3369 N N . ALA A 1 407 ? 35.642 14.272 7.299 1.00 81.69 407 ALA A N 1
ATOM 3370 C CA . ALA A 1 407 ? 34.242 14.212 6.920 1.00 81.69 407 ALA A CA 1
ATOM 3371 C C . ALA A 1 407 ? 33.425 15.096 7.878 1.00 81.69 407 ALA A C 1
ATOM 3373 O O . ALA A 1 407 ? 33.472 14.919 9.098 1.00 81.69 407 ALA A O 1
ATOM 3374 N N . LYS A 1 408 ? 32.657 16.040 7.332 1.00 81.44 408 LYS A N 1
ATOM 3375 C CA . LYS A 1 408 ? 31.743 16.927 8.060 1.00 81.44 408 LYS A CA 1
ATOM 3376 C C . LYS A 1 408 ? 30.309 16.692 7.617 1.00 81.44 408 LYS A C 1
ATOM 3378 O O . LYS A 1 408 ? 30.031 16.538 6.427 1.00 81.44 408 LYS A O 1
ATOM 3383 N N . LEU A 1 409 ? 29.410 16.677 8.592 1.00 81.69 409 LEU A N 1
ATOM 3384 C CA . LEU A 1 409 ? 27.981 16.563 8.348 1.00 81.69 409 LEU A CA 1
ATOM 3385 C C . LEU A 1 409 ? 27.447 17.890 7.796 1.00 81.69 409 LEU A C 1
ATOM 3387 O O . LEU A 1 409 ? 27.896 18.959 8.206 1.00 81.69 409 LEU A O 1
ATOM 3391 N N . VAL A 1 410 ? 26.532 17.813 6.837 1.00 81.69 410 VAL A N 1
ATOM 3392 C CA . VAL A 1 410 ? 25.876 18.974 6.232 1.00 81.69 410 VAL A CA 1
ATOM 3393 C C . VAL A 1 410 ? 24.440 19.036 6.739 1.00 81.69 410 VAL A C 1
ATOM 3395 O O . VAL A 1 410 ? 23.669 18.127 6.445 1.00 81.69 410 VAL A O 1
ATOM 3398 N N . GLY A 1 411 ? 24.102 20.108 7.461 1.00 77.94 411 GLY A N 1
ATOM 3399 C CA . GLY A 1 411 ? 22.780 20.340 8.055 1.00 77.94 411 GLY A CA 1
ATOM 3400 C C . GLY A 1 411 ? 22.758 20.191 9.582 1.00 77.94 411 GLY A C 1
ATOM 3401 O O . GLY A 1 411 ? 23.685 19.644 10.176 1.00 77.94 411 GLY A O 1
ATOM 3402 N N . GLU A 1 412 ? 21.685 20.689 10.199 1.00 81.69 412 GLU A N 1
ATOM 3403 C CA . GLU A 1 412 ? 21.390 20.614 11.641 1.00 81.69 412 GLU A CA 1
ATOM 3404 C C . GLU A 1 412 ? 20.160 19.724 11.867 1.00 81.69 412 GLU A C 1
ATOM 3406 O O . GLU A 1 412 ? 19.250 19.718 11.033 1.00 81.69 412 GLU A O 1
ATOM 3411 N N . ILE A 1 413 ? 20.107 18.994 12.985 1.00 86.06 413 ILE A N 1
ATOM 3412 C CA . ILE A 1 413 ? 19.001 18.065 13.289 1.00 86.06 413 ILE A CA 1
ATOM 3413 C C . ILE A 1 413 ? 17.930 18.691 14.188 1.00 86.06 413 ILE A C 1
ATOM 3415 O O . ILE A 1 413 ? 16.760 18.311 14.147 1.00 86.06 413 ILE A O 1
ATOM 3419 N N . GLU A 1 414 ? 18.309 19.701 14.966 1.00 87.69 414 GLU A N 1
ATOM 3420 C CA . GLU A 1 414 ? 17.466 20.455 15.890 1.00 87.69 414 GLU A CA 1
ATOM 3421 C C . GLU A 1 414 ? 16.189 21.005 15.227 1.00 87.69 414 GLU A C 1
ATOM 3423 O O . GLU A 1 414 ? 15.124 20.920 15.850 1.00 87.69 414 GLU A O 1
ATOM 3428 N N . PRO A 1 415 ? 16.213 21.510 13.971 1.00 88.44 415 PRO A N 1
ATOM 3429 C CA . PRO A 1 415 ? 14.991 21.913 13.278 1.00 88.44 415 PRO A CA 1
ATOM 3430 C C . PRO A 1 415 ? 13.970 20.780 13.119 1.00 88.44 415 PRO A C 1
ATOM 3432 O O . PRO A 1 415 ? 12.775 21.045 13.217 1.00 88.44 415 PRO A O 1
ATOM 3435 N N . ILE A 1 416 ? 14.408 19.529 12.927 1.00 90.69 416 ILE A N 1
ATOM 3436 C CA . ILE A 1 416 ? 13.507 18.376 12.775 1.00 90.69 416 ILE A CA 1
ATOM 3437 C C . ILE A 1 416 ? 12.857 18.010 14.116 1.00 90.69 416 ILE A C 1
ATOM 3439 O O . ILE A 1 416 ? 11.647 17.802 14.176 1.00 90.69 416 ILE A O 1
ATOM 3443 N N . PHE A 1 417 ? 13.611 18.015 15.219 1.00 89.56 417 PHE A N 1
ATOM 3444 C CA . PHE A 1 417 ? 13.024 17.793 16.548 1.00 89.56 417 PHE A CA 1
ATOM 3445 C C . PHE A 1 417 ? 12.013 18.880 16.929 1.00 89.56 417 PHE A C 1
ATOM 3447 O O . PHE A 1 417 ? 10.960 18.586 17.498 1.00 89.56 417 PHE A O 1
ATOM 3454 N N . ASN A 1 418 ? 12.302 20.138 16.590 1.00 91.19 418 ASN A N 1
ATOM 3455 C CA . ASN A 1 418 ? 11.359 21.236 16.793 1.00 91.19 418 ASN A CA 1
ATOM 3456 C C . ASN A 1 418 ? 10.126 21.104 15.889 1.00 91.19 418 ASN A C 1
ATOM 3458 O O . ASN A 1 418 ? 9.019 21.409 16.325 1.00 91.19 418 ASN A O 1
ATOM 3462 N N . ALA A 1 419 ? 10.291 20.606 14.662 1.00 93.31 419 ALA A N 1
ATOM 3463 C CA . ALA A 1 419 ? 9.187 20.355 13.744 1.00 93.31 419 ALA A CA 1
ATOM 3464 C C . ALA A 1 419 ? 8.185 19.327 14.288 1.00 93.31 419 ALA A C 1
ATOM 3466 O O . ALA A 1 419 ? 6.984 19.559 14.182 1.00 93.31 419 ALA A O 1
ATOM 3467 N N . ILE A 1 420 ? 8.650 18.253 14.938 1.00 94.12 420 ILE A N 1
ATOM 3468 C CA . ILE A 1 420 ? 7.767 17.261 15.579 1.00 94.12 420 ILE A CA 1
ATOM 3469 C C . ILE A 1 420 ? 6.940 17.906 16.704 1.00 94.12 420 ILE A C 1
ATOM 3471 O O . ILE A 1 420 ? 5.730 17.704 16.768 1.00 94.12 420 ILE A O 1
ATOM 3475 N N . LYS A 1 421 ? 7.553 18.748 17.546 1.00 94.00 421 LYS A N 1
ATOM 3476 C CA . LYS A 1 421 ? 6.826 19.478 18.606 1.00 94.00 421 LYS A CA 1
ATOM 3477 C C . LYS A 1 421 ? 5.791 20.447 18.031 1.00 94.00 421 LYS A C 1
ATOM 3479 O O . LYS A 1 421 ? 4.669 20.529 18.523 1.00 94.00 421 LYS A O 1
ATOM 3484 N N . ASN A 1 422 ? 6.163 21.170 16.975 1.00 95.50 422 ASN A N 1
ATOM 3485 C CA . ASN A 1 422 ? 5.270 22.113 16.306 1.00 95.50 422 ASN A CA 1
ATOM 3486 C C . ASN A 1 422 ? 4.093 21.398 15.631 1.00 95.50 422 ASN A C 1
ATOM 3488 O O . ASN A 1 422 ? 2.975 21.905 15.683 1.00 95.50 422 ASN A O 1
ATOM 3492 N N . LEU A 1 423 ? 4.327 20.222 15.037 1.00 96.69 423 LEU A N 1
ATOM 3493 C CA . LEU A 1 423 ? 3.276 19.365 14.490 1.00 96.69 423 LEU A CA 1
ATOM 3494 C C . LEU A 1 423 ? 2.231 19.039 15.558 1.00 96.69 423 LEU A C 1
ATOM 3496 O O . LEU A 1 423 ? 1.050 19.270 15.328 1.00 96.69 423 LEU A O 1
ATOM 3500 N N . GLU A 1 424 ? 2.656 18.565 16.730 1.00 94.50 424 GLU A N 1
ATOM 3501 C CA . GLU A 1 424 ? 1.740 18.214 17.823 1.00 94.50 424 GLU A CA 1
ATOM 3502 C C . GLU A 1 424 ? 0.945 19.427 18.320 1.00 94.50 424 GLU A C 1
ATOM 3504 O O . GLU A 1 424 ? -0.260 19.334 18.552 1.00 94.50 424 GLU A O 1
ATOM 3509 N N . GLN A 1 425 ? 1.593 20.590 18.425 1.00 95.88 425 GLN A N 1
ATOM 3510 C CA . GLN A 1 425 ? 0.935 21.822 18.852 1.00 95.88 425 GLN A CA 1
ATOM 3511 C C . GLN A 1 425 ? -0.111 22.319 17.844 1.00 95.88 425 GLN A C 1
ATOM 3513 O O . GLN A 1 425 ? -1.190 22.747 18.253 1.00 95.88 425 GLN A O 1
ATOM 3518 N N . ILE A 1 426 ? 0.202 22.290 16.545 1.00 96.62 426 ILE A N 1
ATOM 3519 C CA . ILE A 1 426 ? -0.714 22.737 15.487 1.00 96.62 426 ILE A CA 1
ATOM 3520 C C . ILE A 1 426 ? -1.872 21.746 15.347 1.00 96.62 426 ILE A C 1
ATOM 3522 O O . ILE A 1 426 ? -3.032 22.159 15.368 1.00 96.62 426 ILE A O 1
ATOM 3526 N N . ALA A 1 427 ? -1.569 20.448 15.258 1.00 95.56 427 ALA A N 1
ATOM 3527 C CA . ALA A 1 427 ? -2.562 19.403 15.033 1.00 95.56 427 ALA A CA 1
ATOM 3528 C C . ALA A 1 427 ? -3.620 19.362 16.144 1.00 95.56 427 ALA A C 1
ATOM 3530 O O . ALA A 1 427 ? -4.802 19.215 15.849 1.00 95.56 427 ALA A O 1
ATOM 3531 N N . LYS A 1 428 ? -3.242 19.605 17.405 1.00 94.50 428 LYS A N 1
ATOM 3532 C CA . LYS A 1 428 ? -4.172 19.618 18.547 1.00 94.50 428 LYS A CA 1
ATOM 3533 C C . LYS A 1 428 ? -5.383 20.547 18.371 1.00 94.50 428 LYS A C 1
ATOM 3535 O O . LYS A 1 428 ? -6.453 20.267 18.900 1.00 94.50 428 LYS A O 1
ATOM 3540 N N . ASN A 1 429 ? -5.246 21.640 17.616 1.00 94.94 429 ASN A N 1
ATOM 3541 C CA . ASN A 1 429 ? -6.368 22.549 17.347 1.00 94.94 429 ASN A CA 1
ATOM 3542 C C . ASN A 1 429 ? -7.418 21.939 16.402 1.00 94.94 429 ASN A C 1
ATOM 3544 O O . ASN A 1 429 ? -8.572 22.367 16.406 1.00 94.94 429 ASN A O 1
ATOM 3548 N N . TYR A 1 430 ? -7.019 20.954 15.600 1.00 96.19 430 TYR A N 1
ATOM 3549 C CA . TYR A 1 430 ? -7.845 20.288 14.596 1.00 96.19 430 TYR A CA 1
ATOM 3550 C C . TYR A 1 430 ? -8.394 18.942 15.071 1.00 96.19 430 TYR A C 1
ATOM 3552 O O . TYR A 1 430 ? -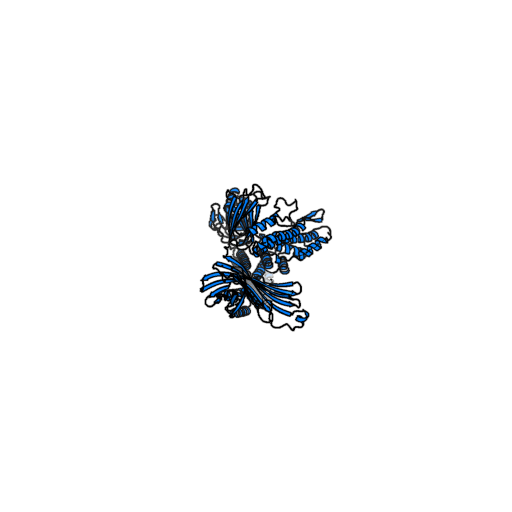9.415 18.509 14.550 1.00 96.19 430 TYR A O 1
ATOM 3560 N N . GLU A 1 431 ? -7.777 18.320 16.079 1.00 93.31 431 GLU A N 1
ATOM 3561 C CA . GLU A 1 431 ? -8.203 17.045 16.678 1.00 93.31 431 GLU A CA 1
ATOM 3562 C C . GLU A 1 431 ? -9.723 16.938 16.938 1.00 93.31 431 GLU A C 1
ATOM 3564 O O . GLU A 1 431 ? -10.311 15.953 16.502 1.00 93.31 431 GLU A O 1
ATOM 3569 N N . PRO A 1 432 ? -10.420 17.928 17.542 1.00 93.75 432 PRO A N 1
ATOM 3570 C CA . PRO A 1 432 ? -11.866 17.816 17.770 1.00 93.75 432 PRO A CA 1
ATOM 3571 C C . PRO A 1 432 ? -12.727 18.075 16.520 1.00 93.75 432 PRO A C 1
ATOM 3573 O O . PRO A 1 432 ? -13.949 17.957 16.595 1.00 93.75 432 PRO A O 1
ATOM 3576 N N . GLN A 1 433 ? -12.129 18.501 15.404 1.00 94.44 433 GLN A N 1
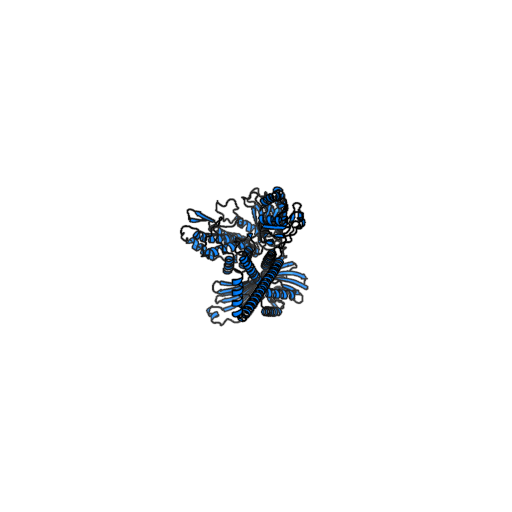ATOM 3577 C CA . GLN A 1 433 ? -12.834 18.942 14.194 1.00 94.44 433 GLN A CA 1
ATOM 3578 C C . GLN A 1 433 ? -12.824 17.901 13.069 1.00 94.44 433 GLN A C 1
ATOM 3580 O O . GLN A 1 433 ? -13.589 18.037 12.117 1.00 94.44 433 GLN A O 1
ATOM 3585 N N . ILE A 1 434 ? -11.961 16.887 13.158 1.00 93.75 434 ILE A N 1
ATOM 3586 C CA . ILE A 1 434 ? -11.815 15.830 12.151 1.00 93.75 434 ILE A CA 1
ATOM 3587 C C . ILE A 1 434 ? -11.922 14.453 12.811 1.00 93.75 434 ILE A C 1
ATOM 3589 O O . ILE A 1 434 ? -11.826 14.326 14.029 1.00 93.75 434 ILE A O 1
ATOM 3593 N N . SER A 1 435 ? -12.141 13.403 12.019 1.00 90.12 435 SER A N 1
ATOM 3594 C CA . SER A 1 435 ? -12.241 12.037 12.555 1.00 90.12 435 SER A CA 1
ATOM 3595 C C . SER A 1 435 ? -10.916 11.553 13.160 1.00 90.12 435 SER A C 1
ATOM 3597 O O . SER A 1 435 ? -9.858 11.843 12.600 1.00 90.12 435 SER A O 1
ATOM 3599 N N . GLU A 1 436 ? -10.983 10.728 14.212 1.00 89.69 436 GLU A N 1
ATOM 3600 C CA . GLU A 1 436 ? -9.819 10.100 14.871 1.00 89.69 436 GLU A CA 1
ATOM 3601 C C . GLU A 1 436 ? -8.892 9.390 13.867 1.00 89.69 436 GLU A C 1
ATOM 3603 O O . GLU A 1 436 ? -7.674 9.542 13.928 1.00 89.69 436 GLU A O 1
ATOM 3608 N N . MET A 1 437 ? -9.465 8.690 12.881 1.00 88.56 437 MET A N 1
ATOM 3609 C CA . MET A 1 437 ? -8.706 7.994 11.836 1.00 88.56 437 MET A CA 1
ATOM 3610 C C . MET A 1 437 ? -7.927 8.957 10.935 1.00 88.56 437 MET A C 1
ATOM 3612 O O . MET A 1 437 ? -6.719 8.799 10.779 1.00 88.56 437 MET A O 1
ATOM 3616 N N . ALA A 1 438 ? -8.590 9.982 10.383 1.00 94.31 438 ALA A N 1
ATOM 3617 C CA . ALA A 1 438 ? -7.932 10.997 9.558 1.00 94.31 438 ALA A CA 1
ATOM 3618 C C . ALA A 1 438 ? -6.845 11.747 10.344 1.00 94.31 438 ALA A C 1
ATOM 3620 O O . ALA A 1 438 ? -5.742 11.959 9.840 1.00 94.31 438 ALA A O 1
ATOM 3621 N N . PHE A 1 439 ? -7.131 12.106 11.600 1.00 96.25 439 PHE A N 1
ATOM 3622 C CA . PHE A 1 439 ? -6.168 12.753 12.487 1.00 96.25 439 PHE A CA 1
ATOM 3623 C C . PHE A 1 439 ? -4.928 11.881 12.713 1.00 96.25 439 PHE A C 1
ATOM 3625 O O . PHE A 1 439 ? -3.801 12.344 12.511 1.00 96.25 439 PHE A O 1
ATOM 3632 N N . SER A 1 440 ? -5.134 10.614 13.082 1.00 95.19 440 SER A N 1
ATOM 3633 C CA . SER A 1 440 ? -4.066 9.635 13.287 1.00 95.19 440 SER A CA 1
ATOM 3634 C C . SER A 1 440 ? -3.247 9.445 12.011 1.00 95.19 440 SER A C 1
ATOM 3636 O O . SER A 1 440 ? -2.032 9.616 12.038 1.00 95.19 440 SER A O 1
ATOM 3638 N N . PHE A 1 441 ? -3.898 9.233 10.862 1.00 97.19 441 PHE A N 1
ATOM 3639 C CA . PHE A 1 441 ? -3.212 9.062 9.583 1.00 97.19 441 PHE A CA 1
ATOM 3640 C C . PHE A 1 441 ? -2.321 10.265 9.249 1.00 97.19 441 PHE A C 1
ATOM 3642 O O . PHE A 1 441 ? -1.121 10.096 9.023 1.00 97.19 441 PHE A O 1
ATOM 3649 N N . ILE A 1 442 ? -2.883 11.482 9.243 1.00 98.38 442 ILE A N 1
ATOM 3650 C CA . ILE A 1 442 ? -2.167 12.715 8.872 1.00 98.38 442 ILE A CA 1
ATOM 3651 C C . ILE A 1 442 ? -0.975 12.945 9.801 1.00 98.38 442 ILE A C 1
ATOM 3653 O O . ILE A 1 442 ? 0.135 13.223 9.341 1.00 98.38 442 ILE A O 1
ATOM 3657 N N . THR A 1 443 ? -1.194 12.839 11.112 1.00 97.94 443 THR A N 1
ATOM 3658 C CA . THR A 1 443 ? -0.143 13.105 12.098 1.00 97.94 443 THR A CA 1
ATOM 3659 C C . THR A 1 443 ? 0.949 12.042 12.060 1.00 97.94 443 THR A C 1
ATOM 3661 O O . THR A 1 443 ? 2.124 12.409 12.055 1.00 97.94 443 THR A O 1
ATOM 3664 N N . ASN A 1 444 ? 0.600 10.759 11.947 1.00 98.00 444 ASN A N 1
ATOM 3665 C CA . ASN A 1 444 ? 1.557 9.660 11.820 1.00 98.00 444 ASN A CA 1
ATOM 3666 C C . ASN A 1 444 ? 2.397 9.780 10.551 1.00 98.00 444 ASN A C 1
ATOM 3668 O O . ASN A 1 444 ? 3.617 9.655 10.605 1.00 98.00 444 ASN A O 1
ATOM 3672 N N . GLU A 1 445 ? 1.778 10.124 9.425 1.00 98.12 445 GLU A N 1
ATOM 3673 C CA . GLU A 1 445 ? 2.478 10.240 8.150 1.00 98.12 445 GLU A CA 1
ATOM 3674 C C . GLU A 1 445 ? 3.485 11.403 8.144 1.00 98.12 445 GLU A C 1
ATOM 3676 O O . GLU A 1 445 ? 4.621 11.261 7.678 1.00 98.12 445 GLU A O 1
ATOM 3681 N N . ILE A 1 446 ? 3.117 12.547 8.730 1.00 98.06 446 ILE A N 1
ATOM 3682 C CA . ILE A 1 446 ? 4.023 13.695 8.868 1.00 98.06 446 ILE A CA 1
ATOM 3683 C C . ILE A 1 446 ? 5.090 13.430 9.949 1.00 98.06 446 ILE A C 1
ATOM 3685 O O . ILE A 1 446 ? 6.243 13.835 9.784 1.00 98.06 446 ILE A O 1
ATOM 3689 N N . LYS A 1 447 ? 4.772 12.698 11.029 1.00 97.81 447 LYS A N 1
ATOM 3690 C CA . LYS A 1 447 ? 5.780 12.218 11.994 1.00 97.81 447 LYS A CA 1
ATOM 3691 C C . LYS A 1 447 ? 6.787 11.297 11.309 1.00 97.81 447 LYS A C 1
ATOM 3693 O O . LYS A 1 447 ? 7.985 11.536 11.433 1.00 97.81 447 LYS A O 1
ATOM 3698 N N . ALA A 1 448 ? 6.330 10.313 10.536 1.00 98.12 448 ALA A N 1
ATOM 3699 C CA . ALA A 1 448 ? 7.185 9.396 9.787 1.00 98.12 448 ALA A CA 1
ATOM 3700 C C . ALA A 1 448 ? 8.104 10.135 8.800 1.00 98.12 448 ALA A C 1
ATOM 3702 O O . ALA A 1 448 ? 9.285 9.803 8.693 1.00 98.12 448 ALA A O 1
ATOM 3703 N N . TYR A 1 449 ? 7.611 11.192 8.144 1.00 97.25 449 TYR A N 1
ATOM 3704 C CA . TYR A 1 449 ? 8.435 12.081 7.317 1.00 97.25 449 TYR A CA 1
ATOM 3705 C C . TYR A 1 449 ? 9.626 12.671 8.097 1.00 97.25 449 TYR A C 1
ATOM 3707 O O . TYR A 1 449 ? 10.765 12.610 7.627 1.00 97.25 449 TYR A O 1
ATOM 3715 N N . PHE A 1 450 ? 9.395 13.192 9.306 1.00 96.25 450 PHE A N 1
ATOM 3716 C CA . PHE A 1 450 ? 10.463 13.739 10.152 1.00 96.25 450 PHE A CA 1
ATOM 3717 C C . PHE A 1 450 ? 11.380 12.657 10.731 1.00 96.25 450 PHE A C 1
ATOM 3719 O O . PHE A 1 450 ? 12.602 12.823 10.720 1.00 96.25 450 PHE A O 1
ATOM 3726 N N . LEU A 1 451 ? 10.817 11.539 11.198 1.00 96.62 451 LEU A N 1
ATOM 3727 C CA . LEU A 1 451 ? 11.585 10.407 11.719 1.00 96.62 451 LEU A CA 1
ATOM 3728 C C . LEU A 1 451 ? 12.521 9.823 10.653 1.00 96.62 451 LEU A C 1
ATOM 3730 O O . LEU A 1 451 ? 13.672 9.518 10.961 1.00 96.62 451 LEU A O 1
ATOM 3734 N N . GLY A 1 452 ? 12.085 9.754 9.391 1.00 95.44 452 GLY A N 1
ATOM 3735 C CA . GLY A 1 452 ? 12.940 9.358 8.271 1.00 95.44 452 GLY A CA 1
ATOM 3736 C C . GLY A 1 452 ? 14.210 10.211 8.174 1.00 95.44 452 GLY A C 1
ATOM 3737 O O . GLY A 1 452 ? 15.308 9.667 8.043 1.00 95.44 452 GLY A O 1
ATOM 3738 N N . GLY A 1 453 ? 14.084 11.532 8.343 1.00 92.81 453 GLY A N 1
ATOM 3739 C CA . GLY A 1 453 ? 15.231 12.444 8.396 1.00 92.81 453 GLY A CA 1
ATOM 3740 C C . GLY A 1 453 ? 16.126 12.231 9.619 1.00 92.81 453 GLY A C 1
ATOM 3741 O O . GLY A 1 453 ? 17.350 12.263 9.498 1.00 92.81 453 GLY A O 1
ATOM 3742 N N . ILE A 1 454 ? 15.543 11.943 10.787 1.00 94.75 454 ILE A N 1
ATOM 3743 C CA . ILE A 1 454 ? 16.298 11.603 12.006 1.00 94.75 454 ILE A CA 1
ATOM 3744 C C . ILE A 1 454 ? 17.135 10.334 11.801 1.00 94.75 454 ILE A C 1
ATOM 3746 O O . ILE A 1 454 ? 18.324 10.320 12.132 1.00 94.75 454 ILE A O 1
ATOM 3750 N N . PHE A 1 455 ? 16.560 9.284 11.213 1.00 95.06 455 PHE A N 1
ATOM 3751 C CA . PHE A 1 455 ? 17.291 8.051 10.921 1.00 95.06 455 PHE A CA 1
ATOM 3752 C C . PHE A 1 455 ? 18.360 8.247 9.840 1.00 95.06 455 PHE A C 1
ATOM 3754 O O . PHE A 1 455 ? 19.472 7.728 9.989 1.00 95.06 455 PHE A O 1
ATOM 3761 N N . ASP A 1 456 ? 18.083 9.026 8.785 1.00 92.12 456 ASP A N 1
ATOM 3762 C CA . ASP A 1 456 ? 19.105 9.378 7.793 1.00 92.12 456 ASP A CA 1
ATOM 3763 C C . ASP A 1 456 ? 20.277 10.111 8.456 1.00 92.12 456 ASP A C 1
ATOM 3765 O O . ASP A 1 456 ? 21.422 9.674 8.318 1.00 92.12 456 ASP A O 1
ATOM 3769 N N . PHE A 1 457 ? 20.003 11.143 9.261 1.00 90.12 457 PHE A N 1
ATOM 3770 C CA . PHE A 1 457 ? 21.013 11.881 10.022 1.00 90.12 457 PHE A CA 1
ATOM 3771 C C . PHE A 1 457 ? 21.847 10.959 10.917 1.00 90.12 457 PHE A C 1
ATOM 3773 O O . PHE A 1 457 ? 23.080 10.984 10.863 1.00 90.12 457 PHE A O 1
ATOM 3780 N N . GLY A 1 458 ? 21.189 10.087 11.688 1.00 91.19 458 GLY A N 1
ATOM 3781 C CA . GLY A 1 458 ? 21.848 9.078 12.515 1.00 91.19 458 GLY A CA 1
ATOM 3782 C C . GLY A 1 458 ? 22.774 8.172 11.698 1.00 91.19 458 GLY A C 1
ATOM 3783 O O . GLY A 1 458 ? 23.905 7.901 12.111 1.00 91.19 458 GLY A O 1
ATOM 3784 N N . SER A 1 459 ? 22.346 7.753 10.501 1.00 89.38 459 SER A N 1
ATOM 3785 C CA . SER A 1 459 ? 23.164 6.941 9.593 1.00 89.38 459 SER A CA 1
ATOM 3786 C C . SER A 1 459 ? 24.389 7.722 9.108 1.00 89.38 459 SER A C 1
ATOM 3788 O O . SER A 1 459 ? 25.495 7.172 9.057 1.00 89.38 459 SER A O 1
ATOM 3790 N N . LYS A 1 460 ? 24.242 9.021 8.807 1.00 87.19 460 LYS A N 1
ATOM 3791 C CA . LYS A 1 460 ? 25.369 9.881 8.413 1.00 87.19 460 LYS A CA 1
ATOM 3792 C C . LYS A 1 460 ? 26.353 10.125 9.550 1.00 87.19 460 LYS A C 1
ATOM 3794 O O . LYS A 1 460 ? 27.549 10.135 9.271 1.00 87.19 460 LYS A O 1
ATOM 3799 N N . ILE A 1 461 ? 25.906 10.270 10.801 1.00 87.12 461 ILE A N 1
ATOM 3800 C CA . ILE A 1 461 ? 26.810 10.378 11.962 1.00 87.12 461 ILE A CA 1
ATOM 3801 C C . ILE A 1 461 ? 27.732 9.159 12.026 1.00 87.12 461 ILE A C 1
ATOM 3803 O O . ILE A 1 461 ? 28.946 9.308 12.175 1.00 87.12 461 ILE A O 1
ATOM 3807 N N . ILE A 1 462 ? 27.167 7.958 11.882 1.00 84.88 462 ILE A N 1
ATOM 3808 C CA . ILE A 1 462 ? 27.935 6.711 11.937 1.00 84.88 462 ILE A CA 1
ATOM 3809 C C . ILE A 1 462 ? 28.896 6.639 10.740 1.00 84.88 462 ILE A C 1
ATOM 3811 O O . ILE A 1 462 ? 30.097 6.447 10.920 1.00 84.88 462 ILE A O 1
ATOM 3815 N N . ARG A 1 463 ? 28.409 6.907 9.520 1.00 80.88 463 ARG A N 1
ATOM 3816 C CA . ARG A 1 463 ? 29.235 6.886 8.296 1.00 80.88 463 ARG A CA 1
ATOM 3817 C C . ARG A 1 463 ? 30.339 7.940 8.272 1.00 80.88 463 ARG A C 1
ATOM 3819 O O . ARG A 1 463 ? 31.412 7.678 7.736 1.00 80.88 463 ARG A O 1
ATOM 3826 N N . ARG A 1 464 ? 30.112 9.127 8.839 1.00 81.25 464 ARG A N 1
ATOM 3827 C CA . ARG A 1 464 ? 31.122 10.194 8.953 1.00 81.25 464 ARG A CA 1
ATOM 3828 C C . ARG A 1 464 ? 32.376 9.682 9.666 1.00 81.25 464 ARG A C 1
ATOM 3830 O O . ARG A 1 464 ? 33.487 9.999 9.240 1.00 81.25 464 ARG A O 1
ATOM 3837 N N . GLN A 1 465 ? 32.203 8.862 10.705 1.00 73.94 465 GLN A N 1
ATOM 3838 C CA . GLN A 1 465 ? 33.316 8.243 11.433 1.00 73.94 465 GLN A CA 1
ATOM 3839 C C . GLN A 1 465 ? 34.093 7.264 10.543 1.00 73.94 465 GLN A C 1
ATOM 3841 O O . GLN A 1 465 ? 35.317 7.235 10.588 1.00 73.94 465 GLN A O 1
ATOM 3846 N N . ASP A 1 466 ? 33.402 6.513 9.683 1.00 74.00 466 ASP A N 1
ATOM 3847 C CA . ASP A 1 466 ? 34.019 5.525 8.785 1.00 74.00 466 ASP A CA 1
ATOM 3848 C C . ASP A 1 466 ? 34.768 6.135 7.588 1.00 74.00 466 ASP A C 1
ATOM 3850 O O . ASP A 1 466 ? 35.698 5.522 7.044 1.00 74.00 466 ASP A O 1
ATOM 3854 N N . LEU A 1 467 ? 34.338 7.323 7.154 1.00 74.00 467 LEU A N 1
ATOM 3855 C CA . LEU A 1 467 ? 34.877 8.029 5.987 1.00 74.00 467 LEU A CA 1
ATOM 3856 C C . LEU A 1 467 ? 36.059 8.948 6.313 1.00 74.00 467 LEU A C 1
ATOM 3858 O O . LEU A 1 467 ? 36.786 9.342 5.403 1.00 74.00 467 LEU A O 1
ATOM 3862 N N . SER A 1 468 ? 36.259 9.305 7.581 1.00 68.62 468 SER A N 1
ATOM 3863 C CA . SER A 1 468 ? 37.329 10.223 7.975 1.00 68.62 468 SER A CA 1
ATOM 3864 C C . SER A 1 468 ? 38.706 9.560 7.866 1.00 68.62 468 SER A C 1
ATOM 3866 O O . SER A 1 468 ? 38.900 8.432 8.312 1.00 68.62 468 SER A O 1
ATOM 3868 N N . LEU A 1 469 ? 39.675 10.261 7.262 1.00 65.56 469 LEU A N 1
ATOM 3869 C CA . LEU A 1 469 ? 41.064 9.783 7.134 1.00 65.56 469 LEU A CA 1
ATOM 3870 C C . LEU A 1 469 ? 41.874 9.962 8.427 1.00 65.56 469 LEU A C 1
ATOM 3872 O O . LEU A 1 469 ? 42.985 9.450 8.542 1.00 65.56 469 LEU A O 1
ATOM 3876 N N . ARG A 1 470 ? 41.316 10.702 9.386 1.00 66.12 470 ARG A N 1
ATOM 3877 C CA . ARG A 1 470 ? 41.836 10.913 10.737 1.00 66.12 470 ARG A CA 1
ATOM 3878 C C . ARG A 1 470 ? 40.837 10.345 11.736 1.00 66.12 470 ARG A C 1
ATOM 3880 O O . ARG A 1 470 ? 39.633 10.385 11.481 1.00 66.12 470 ARG A O 1
ATOM 3887 N N . GLU A 1 471 ? 41.327 9.845 12.866 1.00 63.56 471 GLU A N 1
ATOM 3888 C CA . GLU A 1 471 ? 40.453 9.464 13.975 1.00 63.56 471 GLU A CA 1
ATOM 3889 C C . GLU A 1 471 ? 39.723 10.706 14.495 1.00 63.56 471 GLU A C 1
ATOM 3891 O O . GLU A 1 471 ? 40.347 11.678 14.919 1.00 63.56 471 GLU A O 1
ATOM 3896 N N . ILE A 1 472 ? 38.392 10.677 14.438 1.00 64.62 472 ILE A N 1
ATOM 3897 C CA . ILE A 1 472 ? 37.540 11.709 15.025 1.00 64.62 472 ILE A CA 1
ATOM 3898 C C . ILE A 1 472 ? 36.999 11.148 16.346 1.00 64.62 472 ILE A C 1
ATOM 3900 O O . ILE A 1 472 ? 36.339 10.101 16.319 1.00 64.62 472 ILE A O 1
ATOM 3904 N N . PRO A 1 473 ? 37.248 11.802 17.498 1.00 60.44 473 PRO A N 1
ATOM 3905 C CA . PRO A 1 473 ? 36.652 11.388 18.759 1.00 60.44 473 PRO A CA 1
ATOM 3906 C C . PRO A 1 473 ? 35.126 11.414 18.648 1.00 60.44 473 PRO A C 1
ATOM 3908 O O . PRO A 1 473 ? 34.547 12.323 18.054 1.00 60.44 473 PRO A O 1
ATOM 3911 N N . ARG A 1 474 ? 34.455 10.423 19.240 1.00 66.56 474 ARG A N 1
ATOM 3912 C CA . ARG A 1 474 ? 32.993 10.451 19.342 1.00 66.56 474 ARG A CA 1
ATOM 3913 C C . ARG A 1 474 ? 32.590 11.603 20.259 1.00 66.56 474 ARG A C 1
ATOM 3915 O O . ARG A 1 474 ? 32.822 11.534 21.461 1.00 66.56 474 ARG A O 1
ATOM 3922 N N . GLU A 1 475 ? 31.994 12.644 19.687 1.00 71.06 475 GLU A N 1
ATOM 3923 C CA . GLU A 1 475 ? 31.419 13.750 20.455 1.00 71.06 475 GLU A CA 1
ATOM 3924 C C . GLU A 1 475 ? 30.310 13.204 21.374 1.00 71.06 475 GLU A C 1
ATOM 3926 O O . GLU A 1 475 ? 29.475 12.398 20.946 1.00 71.06 475 GLU A O 1
ATOM 3931 N N . ASN A 1 476 ? 30.321 13.612 22.647 1.00 72.62 476 ASN A N 1
ATOM 3932 C CA . ASN A 1 476 ? 29.395 13.105 23.666 1.00 72.62 476 ASN A CA 1
ATOM 3933 C C . ASN A 1 476 ? 27.925 13.383 23.288 1.00 72.62 476 ASN A C 1
ATOM 3935 O O . ASN A 1 476 ? 27.053 12.537 23.487 1.00 72.62 476 ASN A O 1
ATOM 3939 N N . ASP A 1 477 ? 27.680 14.522 22.637 1.00 73.62 477 ASP A N 1
ATOM 3940 C CA . ASP A 1 477 ? 26.359 14.935 22.161 1.00 73.62 477 ASP A CA 1
ATOM 3941 C C . ASP A 1 477 ? 25.801 13.976 21.098 1.00 73.62 477 ASP A C 1
ATOM 3943 O O . ASP A 1 477 ? 24.632 13.592 21.161 1.00 73.62 477 ASP A O 1
ATOM 3947 N N . TYR A 1 478 ? 26.641 13.472 20.183 1.00 84.06 478 TYR A N 1
ATOM 3948 C CA . TYR A 1 478 ? 26.204 12.469 19.207 1.00 84.06 478 TYR A CA 1
ATOM 3949 C C . TYR A 1 478 ? 25.928 11.105 19.835 1.00 84.06 478 TYR A C 1
ATOM 3951 O O . TYR A 1 478 ? 25.058 10.391 19.346 1.00 84.06 478 TYR A O 1
ATOM 3959 N N . GLN A 1 479 ? 26.641 10.707 20.894 1.00 84.75 479 GLN A N 1
ATOM 3960 C CA . GLN A 1 479 ? 26.318 9.453 21.588 1.00 84.75 479 GLN A CA 1
ATOM 3961 C C . GLN A 1 479 ? 24.952 9.531 22.268 1.00 84.75 479 GLN A C 1
ATOM 3963 O O . GLN A 1 479 ? 24.150 8.609 22.120 1.00 84.75 479 GLN A O 1
ATOM 3968 N N . ASN A 1 480 ? 24.666 10.646 22.944 1.00 87.56 480 ASN A N 1
ATOM 3969 C CA . ASN A 1 480 ? 23.356 10.888 23.538 1.00 87.56 480 ASN A CA 1
ATOM 3970 C C . ASN A 1 480 ? 22.261 10.890 22.460 1.00 87.56 480 ASN A C 1
ATOM 3972 O O . ASN A 1 480 ? 21.292 10.140 22.567 1.00 87.56 480 ASN A O 1
ATOM 3976 N N . LEU A 1 481 ? 22.462 11.624 21.362 1.00 88.12 481 LEU A N 1
ATOM 3977 C CA . LEU A 1 481 ? 21.509 11.654 20.255 1.00 88.12 481 LEU A CA 1
ATOM 3978 C C . LEU A 1 481 ? 21.252 10.259 19.667 1.00 88.12 481 LEU A C 1
ATOM 3980 O O . LEU A 1 481 ? 20.103 9.861 19.521 1.00 88.12 481 LEU A O 1
ATOM 3984 N N . LEU A 1 482 ? 22.299 9.484 19.367 1.00 90.88 482 LEU A N 1
ATOM 3985 C CA . LEU A 1 482 ? 22.139 8.128 18.832 1.00 90.88 482 LEU A CA 1
ATOM 3986 C C . LEU A 1 482 ? 21.375 7.213 19.799 1.00 90.88 482 LEU A C 1
ATOM 3988 O O . LEU A 1 482 ? 20.598 6.386 19.337 1.00 90.88 482 LEU A O 1
ATOM 3992 N N . SER A 1 483 ? 21.567 7.377 21.113 1.00 90.81 483 SER A N 1
ATOM 3993 C CA . SER A 1 483 ? 20.817 6.624 22.124 1.00 90.81 483 SER A CA 1
ATOM 3994 C C . SER A 1 483 ? 19.340 7.014 22.187 1.00 90.81 483 SER A C 1
ATOM 3996 O O . SER A 1 483 ? 18.505 6.166 22.471 1.00 90.81 483 SER A O 1
ATOM 3998 N N . GLN A 1 484 ? 19.002 8.270 21.877 1.00 90.69 484 GLN A N 1
ATOM 3999 C CA . GLN A 1 484 ? 17.611 8.711 21.760 1.00 90.69 484 GLN A CA 1
ATOM 4000 C C . GLN A 1 484 ? 16.969 8.164 20.485 1.00 90.69 484 GLN A C 1
ATOM 4002 O O . GLN A 1 484 ? 15.829 7.717 20.526 1.00 90.69 484 GLN A O 1
ATOM 4007 N N . ILE A 1 485 ? 17.713 8.146 19.371 1.00 92.25 485 ILE A N 1
ATOM 4008 C CA . ILE A 1 485 ? 17.252 7.559 18.104 1.00 92.25 485 ILE A CA 1
ATOM 4009 C C . ILE A 1 485 ? 16.935 6.065 18.277 1.00 92.25 485 ILE A C 1
ATOM 4011 O O . ILE A 1 485 ? 15.941 5.594 17.737 1.00 92.25 485 ILE A O 1
ATOM 4015 N N . ASP A 1 486 ? 17.728 5.331 19.063 1.00 91.31 486 ASP A N 1
ATOM 4016 C CA . ASP A 1 486 ? 17.490 3.905 19.343 1.00 91.31 486 ASP A CA 1
ATOM 4017 C C . ASP A 1 486 ? 16.177 3.612 20.083 1.00 91.31 486 ASP A C 1
ATOM 4019 O O . ASP A 1 486 ? 15.719 2.472 20.062 1.00 91.31 486 ASP A O 1
ATOM 4023 N N . LEU A 1 487 ? 15.604 4.604 20.769 1.00 91.38 487 LEU A N 1
ATOM 4024 C CA . LEU A 1 487 ? 14.365 4.451 21.536 1.00 91.38 487 LEU A CA 1
ATOM 4025 C C . LEU A 1 487 ? 13.110 4.692 20.690 1.00 91.38 487 LEU A C 1
ATOM 4027 O O . LEU A 1 487 ? 12.005 4.529 21.198 1.00 91.38 487 LEU A O 1
ATOM 4031 N N . ILE A 1 488 ? 13.265 5.112 19.434 1.00 92.00 488 ILE A N 1
ATOM 4032 C CA . ILE A 1 488 ? 12.142 5.422 18.551 1.00 92.00 488 ILE A CA 1
ATOM 4033 C C . ILE A 1 488 ? 11.546 4.117 18.020 1.00 92.00 488 ILE A C 1
ATOM 4035 O O . ILE A 1 488 ? 12.211 3.380 17.288 1.00 92.00 488 ILE A O 1
ATOM 4039 N N . ASP A 1 489 ? 10.275 3.869 18.338 1.00 90.12 489 ASP A N 1
ATOM 4040 C CA . ASP A 1 489 ? 9.505 2.777 17.751 1.00 90.12 489 ASP A CA 1
ATOM 4041 C C . ASP A 1 489 ? 8.769 3.251 16.490 1.00 90.12 489 ASP A C 1
ATOM 4043 O O . ASP A 1 489 ? 7.843 4.059 16.534 1.00 90.12 489 ASP A O 1
ATOM 4047 N N . VAL A 1 490 ? 9.193 2.740 15.334 1.00 92.88 490 VAL A N 1
ATOM 4048 C CA . VAL A 1 490 ? 8.595 3.078 14.036 1.00 92.88 490 VAL A CA 1
ATOM 4049 C C . VAL A 1 490 ? 7.210 2.467 13.824 1.00 92.88 490 VAL A C 1
ATOM 4051 O O . VAL A 1 490 ? 6.495 2.925 12.934 1.00 92.88 490 VAL A O 1
ATOM 4054 N N . HIS A 1 491 ? 6.812 1.464 14.614 1.00 91.44 491 HIS A N 1
ATOM 4055 C CA . HIS A 1 491 ? 5.493 0.838 14.491 1.00 91.44 491 HIS A CA 1
ATOM 4056 C C . HIS A 1 491 ? 4.371 1.775 14.954 1.00 91.44 491 HIS A C 1
ATOM 4058 O O . HIS A 1 491 ? 3.274 1.704 14.409 1.00 91.44 491 HIS A O 1
ATOM 4064 N N . GLU A 1 492 ? 4.650 2.689 15.892 1.00 90.81 492 GLU A N 1
ATOM 4065 C CA . GLU A 1 492 ? 3.655 3.622 16.444 1.00 90.81 492 GLU A CA 1
ATOM 4066 C C . GLU A 1 492 ? 3.159 4.664 15.430 1.00 90.81 492 GLU A C 1
ATOM 4068 O O . GLU A 1 492 ? 2.082 5.227 15.602 1.00 90.81 492 GLU A O 1
ATOM 4073 N N . VAL A 1 493 ? 3.931 4.930 14.370 1.00 94.12 493 VAL A N 1
ATOM 4074 C CA . VAL A 1 493 ? 3.610 5.953 13.359 1.00 94.12 493 VAL A CA 1
ATOM 4075 C C . VAL A 1 493 ? 3.400 5.370 11.960 1.00 94.12 493 VAL A C 1
ATOM 4077 O O . VAL A 1 493 ? 3.398 6.109 10.976 1.00 94.12 493 VAL A O 1
ATOM 4080 N N . TYR A 1 494 ? 3.293 4.047 11.835 1.00 95.81 494 TYR A N 1
ATOM 4081 C CA . TYR A 1 494 ? 3.248 3.393 10.533 1.00 95.81 494 TYR A CA 1
ATOM 4082 C C . TYR A 1 494 ? 1.824 3.320 9.973 1.00 95.81 494 TYR A C 1
ATOM 4084 O O . TYR A 1 494 ? 0.976 2.603 10.496 1.00 95.81 494 TYR A O 1
ATOM 4092 N N . ASN A 1 495 ? 1.598 3.973 8.834 1.00 96.38 495 ASN A N 1
ATOM 4093 C CA . ASN A 1 495 ? 0.392 3.797 8.030 1.00 96.38 495 ASN A CA 1
ATOM 4094 C C . ASN A 1 495 ? 0.636 2.795 6.890 1.00 96.38 495 ASN A C 1
ATOM 4096 O O . ASN A 1 495 ? 1.601 2.923 6.128 1.00 96.38 495 ASN A O 1
ATOM 4100 N N . ASN A 1 496 ? -0.285 1.843 6.696 1.00 94.00 496 ASN A N 1
ATOM 4101 C CA . ASN A 1 496 ? -0.186 0.823 5.639 1.00 94.00 496 ASN A CA 1
ATOM 4102 C C . ASN A 1 496 ? -0.044 1.433 4.235 1.00 94.00 496 ASN A C 1
ATOM 4104 O O . ASN A 1 496 ? 0.790 0.974 3.449 1.00 94.00 496 ASN A O 1
ATOM 4108 N N . TYR A 1 497 ? -0.811 2.487 3.942 1.00 95.31 497 TYR A N 1
ATOM 4109 C CA . TYR A 1 497 ? -0.780 3.261 2.692 1.00 95.31 497 TYR A CA 1
ATOM 4110 C C . TYR A 1 497 ? -0.128 4.646 2.864 1.00 95.31 497 TYR A C 1
ATOM 4112 O O . TYR A 1 497 ? -0.402 5.584 2.120 1.00 95.31 497 TYR A O 1
ATOM 4120 N N . GLY A 1 498 ? 0.798 4.762 3.823 1.00 96.88 498 GLY A N 1
ATOM 4121 C CA . GLY A 1 498 ? 1.647 5.938 4.009 1.00 96.88 498 GLY A CA 1
ATOM 4122 C C . GLY A 1 498 ? 2.945 5.876 3.197 1.00 96.88 498 GLY A C 1
ATOM 4123 O O . GLY A 1 498 ? 3.786 4.998 3.411 1.00 96.88 498 GLY A O 1
ATOM 4124 N N . LEU A 1 499 ? 3.154 6.827 2.284 1.00 97.19 499 LEU A N 1
ATOM 4125 C CA . LEU A 1 499 ? 4.400 6.988 1.527 1.00 97.19 499 LEU A CA 1
ATOM 4126 C C . LEU A 1 499 ? 5.602 7.221 2.454 1.00 97.19 499 LEU A C 1
ATOM 4128 O O . LEU A 1 499 ? 6.639 6.566 2.326 1.00 97.19 499 LEU A O 1
ATOM 4132 N N . HIS A 1 500 ? 5.471 8.165 3.377 1.00 97.62 500 HIS A N 1
ATOM 4133 C CA . HIS A 1 500 ? 6.489 8.548 4.340 1.00 97.62 500 HIS A CA 1
ATOM 4134 C C . HIS A 1 500 ? 6.648 7.509 5.444 1.00 97.62 500 HIS A C 1
ATOM 4136 O O . HIS A 1 500 ? 7.781 7.265 5.850 1.00 97.62 500 HIS A O 1
ATOM 4142 N N . SER A 1 501 ? 5.575 6.816 5.837 1.00 97.88 501 SER A N 1
ATOM 4143 C CA . SER A 1 501 ? 5.656 5.616 6.681 1.00 97.88 501 SER A CA 1
ATOM 4144 C C . SER A 1 501 ? 6.604 4.571 6.078 1.00 97.88 501 SER A C 1
ATOM 4146 O O . SER A 1 501 ? 7.571 4.150 6.716 1.00 97.88 501 SER A O 1
ATOM 4148 N N . ARG A 1 502 ? 6.416 4.215 4.799 1.00 96.50 502 ARG A N 1
ATOM 4149 C CA . ARG A 1 502 ? 7.272 3.241 4.092 1.00 96.50 502 ARG A CA 1
ATOM 4150 C C . ARG A 1 502 ? 8.708 3.745 3.891 1.00 96.50 502 ARG A C 1
ATOM 4152 O O . ARG A 1 502 ? 9.659 2.996 4.109 1.00 96.50 502 ARG A O 1
ATOM 4159 N N . LYS A 1 503 ? 8.899 5.023 3.543 1.00 95.94 503 LYS A N 1
ATOM 4160 C CA . LYS A 1 503 ? 10.243 5.631 3.437 1.00 95.94 503 LYS A CA 1
ATOM 4161 C C . LYS A 1 503 ? 10.975 5.661 4.782 1.00 95.94 503 LYS A C 1
ATOM 4163 O O . LYS A 1 503 ? 12.164 5.349 4.835 1.00 95.94 503 LYS A O 1
ATOM 4168 N N . CYS A 1 504 ? 10.273 5.979 5.869 1.00 96.75 504 CYS A N 1
ATOM 4169 C CA . CYS A 1 504 ? 10.820 5.978 7.223 1.00 96.75 504 CYS A CA 1
ATOM 4170 C C . CYS A 1 504 ? 11.355 4.596 7.607 1.00 96.75 504 CYS A C 1
ATOM 4172 O O . CYS A 1 504 ? 12.478 4.508 8.099 1.00 96.75 504 CYS A O 1
ATOM 4174 N N . ILE A 1 505 ? 10.621 3.517 7.305 1.00 95.38 505 ILE A N 1
ATOM 4175 C CA . ILE A 1 505 ? 11.098 2.139 7.517 1.00 95.38 505 ILE A CA 1
ATOM 4176 C C . ILE A 1 505 ? 12.414 1.878 6.771 1.00 95.38 505 ILE A C 1
ATOM 4178 O O . ILE A 1 505 ? 13.347 1.313 7.342 1.00 95.38 505 ILE A O 1
ATOM 4182 N N . ASN A 1 506 ? 12.548 2.340 5.526 1.00 91.56 506 ASN A N 1
ATOM 4183 C CA . ASN A 1 506 ? 13.800 2.193 4.781 1.00 91.56 506 ASN A CA 1
ATOM 4184 C C . ASN A 1 506 ? 14.970 2.919 5.477 1.00 91.56 506 ASN A C 1
ATOM 4186 O O . ASN A 1 506 ? 16.039 2.332 5.670 1.00 91.56 506 ASN A O 1
ATOM 4190 N N . HIS A 1 507 ? 14.769 4.167 5.917 1.00 93.00 507 HIS A N 1
ATOM 4191 C CA . HIS A 1 507 ? 15.783 4.916 6.669 1.00 93.00 507 HIS A CA 1
ATOM 4192 C C . HIS A 1 507 ? 16.115 4.267 8.018 1.00 93.00 507 HIS A C 1
ATOM 4194 O O . HIS A 1 507 ? 17.293 4.171 8.364 1.00 93.00 507 HIS A O 1
ATOM 4200 N N . TYR A 1 508 ? 15.112 3.764 8.736 1.00 93.94 508 TYR A N 1
ATOM 4201 C CA . TYR A 1 508 ? 15.258 3.027 9.990 1.00 93.94 508 TYR A CA 1
ATOM 4202 C C . TYR A 1 508 ? 16.145 1.787 9.822 1.00 93.94 508 TYR A C 1
ATOM 4204 O O . TYR A 1 508 ? 17.152 1.627 10.520 1.00 93.94 508 TYR A O 1
ATOM 4212 N N . LEU A 1 509 ? 15.842 0.945 8.829 1.00 90.56 509 LEU A N 1
ATOM 4213 C CA . LEU A 1 509 ? 16.645 -0.238 8.525 1.00 90.56 509 LEU A CA 1
ATOM 4214 C C . LEU A 1 509 ? 18.070 0.143 8.117 1.00 90.56 509 LEU A C 1
ATOM 4216 O O . LEU A 1 509 ? 19.027 -0.475 8.581 1.00 90.56 509 LEU A O 1
ATOM 4220 N N . ASN A 1 510 ? 18.238 1.186 7.299 1.00 86.88 510 ASN A N 1
ATOM 4221 C CA . ASN A 1 510 ? 19.560 1.677 6.910 1.00 86.88 510 ASN A CA 1
ATOM 4222 C C . ASN A 1 510 ? 20.365 2.188 8.111 1.00 86.88 510 ASN A C 1
ATOM 4224 O O . ASN A 1 510 ? 21.566 1.913 8.193 1.00 86.88 510 ASN A O 1
ATOM 4228 N N . TYR A 1 511 ? 19.736 2.916 9.036 1.00 90.00 511 TYR A N 1
ATOM 4229 C CA . TYR A 1 511 ? 20.356 3.408 10.265 1.00 90.00 511 TYR A CA 1
ATOM 4230 C C . TYR A 1 511 ? 20.885 2.253 11.113 1.00 90.00 511 TYR A C 1
ATOM 4232 O O . TYR A 1 511 ? 22.095 2.163 11.356 1.00 90.00 511 TYR A O 1
ATOM 4240 N N . HIS A 1 512 ? 20.006 1.331 11.506 1.00 87.88 512 HIS A N 1
ATOM 4241 C CA . HIS A 1 512 ? 20.400 0.238 12.382 1.00 87.88 512 HIS A CA 1
ATOM 4242 C C . HIS A 1 512 ? 21.341 -0.752 11.692 1.00 87.88 512 HIS A C 1
ATOM 4244 O O . HIS A 1 512 ? 22.270 -1.244 12.332 1.00 87.88 512 HIS A O 1
ATOM 4250 N N . PHE A 1 513 ? 21.190 -0.989 10.385 1.00 82.69 513 PHE A N 1
ATOM 4251 C CA . PHE A 1 513 ? 22.156 -1.788 9.636 1.00 82.69 513 PHE A CA 1
ATOM 4252 C C . PHE A 1 513 ? 23.540 -1.135 9.631 1.00 82.69 513 PHE A C 1
ATOM 4254 O O . PHE A 1 513 ? 24.532 -1.796 9.926 1.00 82.69 513 PHE A O 1
ATOM 4261 N N . THR A 1 514 ? 23.619 0.167 9.334 1.00 80.31 514 THR A N 1
ATOM 4262 C CA . THR A 1 514 ? 24.889 0.915 9.348 1.00 80.31 514 THR A CA 1
ATOM 4263 C C . THR A 1 514 ? 25.554 0.824 10.721 1.00 80.31 514 THR A C 1
ATOM 4265 O O . THR A 1 514 ? 26.768 0.672 10.814 1.00 80.31 514 THR A O 1
ATOM 4268 N N . LYS A 1 515 ? 24.756 0.862 11.791 1.00 82.69 515 LYS A N 1
ATOM 4269 C CA . LYS A 1 515 ? 25.222 0.720 13.172 1.00 82.69 515 LYS A CA 1
ATOM 4270 C C . LYS A 1 515 ? 25.709 -0.692 13.510 1.00 82.69 515 LYS A C 1
ATOM 4272 O O . LYS A 1 515 ? 26.714 -0.841 14.203 1.00 82.69 515 LYS A O 1
ATOM 4277 N N . ALA A 1 516 ? 24.993 -1.718 13.055 1.00 81.12 516 ALA A N 1
ATOM 4278 C CA . ALA A 1 516 ? 25.286 -3.118 13.352 1.00 81.12 516 ALA A CA 1
ATOM 4279 C C . ALA A 1 516 ? 26.427 -3.687 12.494 1.00 81.12 516 ALA A C 1
ATOM 4281 O O . ALA A 1 516 ? 27.139 -4.593 12.935 1.00 81.12 516 ALA A O 1
ATOM 4282 N N . ASN A 1 517 ? 26.613 -3.174 11.275 1.00 72.56 517 ASN A N 1
ATOM 4283 C CA . ASN A 1 517 ? 27.584 -3.708 10.334 1.00 72.56 517 ASN A CA 1
ATOM 4284 C C . ASN A 1 517 ? 29.027 -3.400 10.767 1.00 72.56 517 ASN A C 1
ATOM 4286 O O . ASN A 1 517 ? 29.533 -2.290 10.615 1.00 72.56 517 ASN A O 1
ATOM 4290 N N . LYS A 1 518 ? 29.719 -4.427 11.270 1.00 64.56 518 LYS A N 1
ATOM 4291 C CA . LYS A 1 518 ? 31.133 -4.352 11.670 1.00 64.56 518 LYS A CA 1
ATOM 4292 C C . LYS A 1 518 ? 32.105 -4.615 10.512 1.00 64.56 518 LYS A C 1
ATOM 4294 O O . LYS A 1 518 ? 33.293 -4.327 10.653 1.00 64.56 518 LYS A O 1
ATOM 4299 N N . ILE A 1 519 ? 31.631 -5.148 9.379 1.00 56.56 519 ILE A N 1
ATOM 4300 C CA . ILE A 1 519 ? 32.457 -5.463 8.205 1.00 56.56 519 ILE A CA 1
ATOM 4301 C C . ILE A 1 519 ? 32.428 -4.270 7.246 1.00 56.56 519 ILE A C 1
ATOM 4303 O O . ILE A 1 519 ? 31.474 -4.043 6.502 1.00 56.56 519 ILE A O 1
ATOM 4307 N N . LYS A 1 520 ? 33.514 -3.496 7.264 1.00 55.38 520 LYS A N 1
ATOM 4308 C CA . LYS A 1 520 ? 33.682 -2.268 6.478 1.00 55.38 520 LYS A CA 1
ATOM 4309 C C . LYS A 1 520 ? 34.375 -2.555 5.143 1.00 55.38 520 LYS A C 1
ATOM 4311 O O . LYS A 1 520 ? 35.464 -2.046 4.884 1.00 55.38 520 LYS A O 1
ATOM 4316 N N . THR A 1 521 ? 33.797 -3.396 4.287 1.00 43.00 521 THR A N 1
ATOM 4317 C CA . THR A 1 521 ? 34.331 -3.562 2.923 1.00 43.00 521 THR A CA 1
ATOM 4318 C C . THR A 1 521 ? 34.074 -2.294 2.112 1.00 43.00 521 THR A C 1
ATOM 4320 O O . THR A 1 521 ? 32.945 -2.018 1.713 1.00 43.00 521 THR A O 1
ATOM 4323 N N . ARG A 1 522 ? 35.131 -1.503 1.893 1.00 48.16 522 ARG A N 1
ATOM 4324 C CA . ARG A 1 522 ? 35.132 -0.348 0.988 1.00 48.16 522 ARG A CA 1
ATOM 4325 C C . ARG A 1 522 ? 35.156 -0.860 -0.453 1.00 48.16 522 ARG A C 1
ATOM 4327 O O . ARG A 1 522 ? 36.212 -1.262 -0.929 1.00 48.16 522 ARG A O 1
ATOM 4334 N N . TYR A 1 523 ? 34.026 -0.826 -1.150 1.00 42.88 523 TYR A N 1
ATOM 4335 C CA . TYR A 1 523 ? 34.026 -0.955 -2.607 1.00 42.88 523 TYR A CA 1
ATOM 4336 C C . TYR A 1 523 ? 33.936 0.438 -3.225 1.00 42.88 523 TYR A C 1
ATOM 4338 O O . TYR A 1 523 ? 33.017 1.204 -2.930 1.00 42.88 523 TYR A O 1
ATOM 4346 N N . ILE A 1 524 ? 34.928 0.768 -4.048 1.00 40.66 524 ILE A N 1
ATOM 4347 C CA . ILE A 1 524 ? 34.956 1.990 -4.848 1.00 40.66 524 ILE A CA 1
ATOM 4348 C C . ILE A 1 524 ? 34.267 1.662 -6.169 1.00 40.66 524 ILE A C 1
ATOM 4350 O O . ILE A 1 524 ? 34.706 0.771 -6.891 1.00 40.66 524 ILE A O 1
ATOM 4354 N N . THR A 1 525 ? 33.197 2.384 -6.482 1.00 44.16 525 THR A N 1
ATOM 4355 C CA . THR A 1 525 ? 32.659 2.448 -7.846 1.00 44.16 525 THR A CA 1
ATOM 4356 C C . THR A 1 525 ? 32.958 3.826 -8.430 1.00 44.16 525 THR A C 1
ATOM 4358 O O . THR A 1 525 ? 33.275 4.760 -7.690 1.00 44.16 525 THR A O 1
ATOM 4361 N N . SER A 1 526 ? 32.815 3.987 -9.745 1.00 35.47 526 SER A N 1
ATOM 4362 C CA . SER A 1 526 ? 32.952 5.279 -10.434 1.00 35.47 526 SER A CA 1
ATOM 4363 C C . SER A 1 526 ? 31.951 6.356 -9.974 1.00 35.47 526 SER A C 1
ATOM 4365 O O . SER A 1 526 ? 32.118 7.513 -10.343 1.00 35.47 526 SER A O 1
ATOM 4367 N N . TYR A 1 527 ? 30.943 6.007 -9.159 1.00 37.22 527 TYR A N 1
ATOM 4368 C CA . TYR A 1 527 ? 29.864 6.902 -8.714 1.00 37.22 527 TYR A CA 1
ATOM 4369 C C . TYR A 1 527 ? 29.756 7.069 -7.181 1.00 37.22 527 TYR A C 1
ATOM 4371 O O . TYR A 1 527 ? 28.811 7.693 -6.701 1.00 37.22 527 TYR A O 1
ATOM 4379 N N . GLY A 1 528 ? 30.721 6.564 -6.399 1.00 44.88 528 GLY A N 1
ATOM 4380 C CA . GLY A 1 528 ? 30.818 6.817 -4.952 1.00 44.88 528 GLY A CA 1
ATOM 4381 C C . GLY A 1 528 ? 30.896 5.572 -4.059 1.00 44.88 528 GLY A C 1
ATOM 4382 O O . GLY A 1 528 ? 31.058 4.443 -4.530 1.00 44.88 528 GLY A O 1
ATOM 4383 N N . PHE A 1 529 ? 30.818 5.804 -2.739 1.00 45.25 529 PHE A N 1
ATOM 4384 C CA . PHE A 1 529 ? 30.856 4.773 -1.694 1.00 45.25 529 PHE A CA 1
ATOM 4385 C C . PHE A 1 529 ? 29.472 4.133 -1.500 1.00 45.25 529 PHE A C 1
ATOM 4387 O O . PHE A 1 529 ? 28.515 4.823 -1.144 1.00 45.25 529 PHE A O 1
ATOM 4394 N N . HIS A 1 530 ? 29.365 2.811 -1.651 1.00 46.28 530 HIS A N 1
ATOM 4395 C CA . HIS A 1 530 ? 28.125 2.080 -1.379 1.00 46.28 530 HIS A CA 1
ATOM 4396 C C . HIS A 1 530 ? 28.281 1.146 -0.174 1.00 46.28 530 HIS A C 1
ATOM 4398 O O . HIS A 1 530 ? 29.069 0.207 -0.193 1.00 46.28 530 HIS A O 1
ATOM 4404 N N . PHE A 1 531 ? 27.482 1.404 0.863 1.00 48.66 531 PHE A N 1
ATOM 4405 C CA . PHE A 1 531 ? 27.323 0.553 2.044 1.00 48.66 531 PHE A CA 1
ATOM 4406 C C . PHE A 1 531 ? 25.843 0.184 2.167 1.00 48.66 531 PHE A C 1
ATOM 4408 O O . PHE A 1 531 ? 25.133 0.767 2.983 1.00 48.66 531 PHE A O 1
ATOM 4415 N N . MET A 1 532 ? 25.344 -0.700 1.307 1.00 49.88 532 MET A N 1
ATOM 4416 C CA . MET A 1 532 ? 24.010 -1.276 1.485 1.00 49.88 532 MET A CA 1
ATOM 4417 C C . MET A 1 532 ? 24.156 -2.765 1.800 1.00 49.88 532 MET A C 1
ATOM 4419 O O . MET A 1 532 ? 25.011 -3.417 1.192 1.00 49.88 532 MET A O 1
ATOM 4423 N N . PRO A 1 533 ? 23.368 -3.305 2.746 1.00 54.66 533 PRO A N 1
ATOM 4424 C CA . PRO A 1 533 ? 23.267 -4.747 2.901 1.00 54.66 533 PRO A CA 1
ATOM 4425 C C . PRO A 1 533 ? 22.865 -5.353 1.559 1.00 54.66 533 PRO A C 1
ATOM 4427 O O . PRO A 1 533 ? 22.012 -4.800 0.865 1.00 54.66 533 PRO A O 1
ATOM 4430 N N . GLY A 1 534 ? 23.429 -6.511 1.215 1.00 64.75 534 GLY A N 1
ATOM 4431 C CA . GLY A 1 534 ? 22.782 -7.362 0.218 1.00 64.75 534 GLY A CA 1
ATOM 4432 C C . GLY A 1 534 ? 21.335 -7.631 0.649 1.00 64.75 534 GLY A C 1
ATOM 4433 O O . GLY A 1 534 ? 21.058 -7.713 1.847 1.00 64.75 534 GLY A O 1
ATOM 4434 N N . THR A 1 535 ? 20.410 -7.746 -0.303 1.00 70.31 535 THR A N 1
ATOM 4435 C CA . THR A 1 535 ? 18.966 -7.843 -0.028 1.00 70.31 535 THR A CA 1
ATOM 4436 C C . THR A 1 535 ? 18.610 -8.961 0.961 1.00 70.31 535 THR A C 1
ATOM 4438 O O . THR A 1 535 ? 17.745 -8.784 1.814 1.00 70.31 535 THR A O 1
ATOM 4441 N N . GLU A 1 536 ? 19.354 -10.070 0.944 1.00 75.81 536 GLU A N 1
ATOM 4442 C CA . GLU A 1 536 ? 19.253 -11.158 1.927 1.00 75.81 536 GLU A CA 1
ATOM 4443 C C . GLU A 1 536 ? 19.468 -10.669 3.372 1.00 75.81 536 GLU A C 1
ATOM 4445 O O . GLU A 1 536 ? 18.655 -10.943 4.254 1.00 75.81 536 GLU A O 1
ATOM 4450 N N . MET A 1 537 ? 20.532 -9.891 3.620 1.00 76.00 537 MET A N 1
ATOM 4451 C CA . MET A 1 537 ? 20.808 -9.294 4.933 1.00 76.00 537 MET A CA 1
ATOM 4452 C C . MET A 1 537 ? 19.737 -8.278 5.323 1.00 76.00 537 MET A C 1
ATOM 4454 O O . MET A 1 537 ? 19.365 -8.228 6.491 1.00 76.00 537 MET A O 1
ATOM 4458 N N . LYS A 1 538 ? 19.220 -7.496 4.366 1.00 77.75 538 LYS A N 1
ATOM 4459 C CA . LYS A 1 538 ? 18.120 -6.554 4.617 1.00 77.75 538 LYS A CA 1
ATOM 4460 C C . LYS A 1 538 ? 16.878 -7.289 5.130 1.00 77.75 538 LYS A C 1
ATOM 4462 O O . LYS A 1 538 ? 16.274 -6.845 6.101 1.00 77.75 538 LYS A O 1
ATOM 4467 N N . ILE A 1 539 ? 16.542 -8.439 4.544 1.00 84.12 539 ILE A N 1
ATOM 4468 C CA . ILE A 1 539 ? 15.414 -9.274 4.983 1.00 84.12 539 ILE A CA 1
ATOM 4469 C C . ILE A 1 539 ? 15.663 -9.851 6.376 1.00 84.12 539 ILE A C 1
ATOM 4471 O O . ILE A 1 539 ? 14.797 -9.726 7.237 1.00 84.12 539 ILE A O 1
ATOM 4475 N N . GLN A 1 540 ? 16.840 -10.436 6.632 1.00 82.50 540 GLN A N 1
ATOM 4476 C CA . GLN A 1 540 ? 17.158 -10.968 7.965 1.00 82.50 540 GLN A CA 1
ATOM 4477 C C . GLN A 1 540 ? 17.128 -9.875 9.033 1.00 82.50 540 GLN A C 1
ATOM 4479 O O . GLN A 1 540 ? 16.569 -10.077 10.105 1.00 82.50 540 GLN A O 1
ATOM 4484 N N . PHE A 1 541 ? 17.672 -8.701 8.719 1.00 83.06 541 PHE A N 1
ATOM 4485 C CA . PHE A 1 541 ? 17.650 -7.564 9.623 1.00 83.06 541 PHE A CA 1
ATOM 4486 C C . PHE A 1 541 ? 16.218 -7.080 9.880 1.00 83.06 541 PHE A C 1
ATOM 4488 O O . PHE A 1 541 ? 15.845 -6.891 11.031 1.00 83.06 541 PHE A O 1
ATOM 4495 N N . SER A 1 542 ? 15.387 -6.981 8.836 1.00 88.50 542 SER A N 1
ATOM 4496 C CA . SER A 1 542 ? 13.968 -6.621 8.968 1.00 88.50 542 SER A CA 1
ATOM 4497 C C . SER A 1 542 ? 13.240 -7.557 9.936 1.00 88.50 542 SER A C 1
ATOM 4499 O O . SER A 1 542 ? 12.547 -7.077 10.823 1.00 88.50 542 SER A O 1
ATOM 4501 N N . ARG A 1 543 ? 13.478 -8.876 9.855 1.00 86.56 543 ARG A N 1
ATOM 4502 C CA . ARG A 1 543 ? 12.904 -9.879 10.779 1.00 86.56 543 ARG A CA 1
ATOM 4503 C C . ARG A 1 543 ? 13.300 -9.677 12.247 1.00 86.56 543 ARG A C 1
ATOM 4505 O O . ARG A 1 543 ? 12.613 -10.189 13.122 1.00 86.56 543 ARG A O 1
ATOM 4512 N N . MET A 1 544 ? 14.416 -9.000 12.519 1.00 83.75 544 MET A N 1
ATOM 4513 C CA . MET A 1 544 ? 14.899 -8.763 13.883 1.00 83.75 544 MET A CA 1
ATOM 4514 C C . MET A 1 544 ? 14.285 -7.521 14.530 1.00 83.75 544 MET A C 1
ATOM 4516 O O . MET A 1 544 ? 14.215 -7.469 15.755 1.00 83.75 544 MET A O 1
ATOM 4520 N N . VAL A 1 545 ? 13.913 -6.516 13.732 1.00 85.94 545 VAL A N 1
ATOM 4521 C CA . VAL A 1 545 ? 13.540 -5.182 14.240 1.00 85.94 545 VAL A CA 1
ATOM 4522 C C . VAL A 1 545 ? 12.135 -4.731 13.849 1.00 85.94 545 VAL A C 1
ATOM 4524 O O . VAL A 1 545 ? 11.643 -3.766 14.419 1.00 85.94 545 VAL A O 1
ATOM 4527 N N . LEU A 1 546 ? 11.486 -5.407 12.897 1.00 90.12 546 LEU A N 1
ATOM 4528 C CA . LEU A 1 546 ? 10.109 -5.135 12.491 1.00 90.12 546 LEU A CA 1
ATOM 4529 C C . LEU A 1 546 ? 9.192 -6.310 12.838 1.00 90.12 546 LEU A C 1
ATOM 4531 O O . LEU A 1 546 ? 9.613 -7.466 12.882 1.00 90.12 546 LEU A O 1
ATOM 4535 N N . SER A 1 547 ? 7.911 -6.005 13.011 1.00 88.25 547 SER A N 1
ATOM 4536 C CA . SER A 1 547 ? 6.823 -6.960 13.224 1.00 88.25 547 SER A CA 1
ATOM 4537 C C . SER A 1 547 ? 5.547 -6.496 12.509 1.00 88.25 547 SER A C 1
ATOM 4539 O O . SER A 1 547 ? 5.497 -5.384 11.986 1.00 88.25 547 SER A O 1
ATOM 4541 N N . GLY A 1 548 ? 4.521 -7.347 12.443 1.00 89.06 548 GLY A N 1
ATOM 4542 C CA . GLY A 1 548 ? 3.224 -6.975 11.874 1.00 89.06 548 GLY A CA 1
ATOM 4543 C C . GLY A 1 548 ? 3.274 -6.563 10.393 1.00 89.06 548 GLY A C 1
ATOM 4544 O O . GLY A 1 548 ? 4.131 -7.006 9.626 1.00 89.06 548 GLY A O 1
ATOM 4545 N N . SER A 1 549 ? 2.356 -5.682 9.993 1.00 92.56 549 SER A N 1
ATOM 4546 C CA . SER A 1 549 ? 2.256 -5.145 8.627 1.00 92.56 549 SER A CA 1
ATOM 4547 C C . SER A 1 549 ? 3.563 -4.554 8.053 1.00 92.56 549 SER A C 1
ATOM 4549 O O . SER A 1 549 ? 3.931 -4.946 6.936 1.00 92.56 549 SER A O 1
ATOM 4551 N N . PRO A 1 550 ? 4.319 -3.675 8.759 1.00 94.44 550 PRO A N 1
ATOM 4552 C CA . PRO A 1 550 ? 5.528 -3.075 8.187 1.00 94.44 550 PRO A CA 1
ATOM 4553 C C . PRO A 1 550 ? 6.602 -4.111 7.831 1.00 94.44 550 PRO A C 1
ATOM 4555 O O . PRO A 1 550 ? 7.253 -3.969 6.796 1.00 94.44 550 PRO A O 1
ATOM 4558 N N . LEU A 1 551 ? 6.750 -5.187 8.618 1.00 94.06 551 LEU A N 1
ATOM 4559 C CA . LEU A 1 551 ? 7.671 -6.287 8.305 1.00 94.06 551 LEU A CA 1
ATOM 4560 C C . LEU A 1 551 ? 7.326 -6.952 6.966 1.00 94.06 551 LEU A C 1
ATOM 4562 O O . LEU A 1 551 ? 8.193 -7.113 6.106 1.00 94.06 551 LEU A O 1
ATOM 4566 N N . TYR A 1 552 ? 6.065 -7.348 6.792 1.00 95.12 552 TYR A N 1
ATOM 4567 C CA . TYR A 1 552 ? 5.620 -8.084 5.608 1.00 95.12 552 TYR A CA 1
ATOM 4568 C C . TYR A 1 552 ? 5.722 -7.236 4.342 1.00 95.12 552 TYR A C 1
ATOM 4570 O O . TYR A 1 552 ? 6.219 -7.715 3.322 1.00 95.12 552 TYR A O 1
ATOM 4578 N N . ARG A 1 553 ? 5.297 -5.969 4.410 1.00 96.06 553 ARG A N 1
ATOM 4579 C CA . ARG A 1 553 ? 5.346 -5.042 3.272 1.00 96.06 553 ARG A CA 1
ATOM 4580 C C . ARG A 1 553 ? 6.787 -4.701 2.885 1.00 96.06 553 ARG A C 1
ATOM 4582 O O . ARG A 1 553 ? 7.092 -4.659 1.696 1.00 96.06 553 ARG A O 1
ATOM 4589 N N . GLU A 1 554 ? 7.691 -4.525 3.849 1.00 94.19 554 GLU A N 1
ATOM 4590 C CA . GLU A 1 554 ? 9.100 -4.239 3.553 1.00 94.19 554 GLU A CA 1
ATOM 4591 C C . GLU A 1 554 ? 9.841 -5.454 2.981 1.00 94.19 554 GLU A C 1
ATOM 4593 O O . GLU A 1 554 ? 10.611 -5.308 2.030 1.00 94.19 554 GLU A O 1
ATOM 4598 N N . ILE A 1 555 ? 9.576 -6.664 3.492 1.00 93.69 555 ILE A N 1
ATOM 4599 C CA . ILE A 1 555 ? 10.111 -7.893 2.891 1.00 93.69 555 ILE A CA 1
ATOM 4600 C C . ILE A 1 555 ? 9.556 -8.058 1.473 1.00 93.69 555 ILE A C 1
ATOM 4602 O O . ILE A 1 555 ? 10.340 -8.283 0.556 1.00 93.69 555 ILE A O 1
ATOM 4606 N N . ALA A 1 556 ? 8.246 -7.898 1.260 1.00 95.12 556 ALA A N 1
ATOM 4607 C CA . ALA A 1 556 ? 7.648 -7.987 -0.073 1.00 95.12 556 ALA A CA 1
ATOM 4608 C C . ALA A 1 556 ? 8.277 -6.978 -1.051 1.00 95.12 556 ALA A C 1
ATOM 4610 O O . ALA A 1 556 ? 8.641 -7.353 -2.167 1.00 95.12 556 ALA A O 1
ATOM 4611 N N . ASN A 1 557 ? 8.501 -5.734 -0.609 1.00 92.56 557 ASN A N 1
ATOM 4612 C CA . ASN A 1 557 ? 9.202 -4.729 -1.402 1.00 92.56 557 ASN A CA 1
ATOM 4613 C C . ASN A 1 557 ? 10.635 -5.168 -1.739 1.00 92.56 557 ASN A C 1
ATOM 4615 O O . ASN A 1 557 ? 10.997 -5.216 -2.913 1.00 92.56 557 ASN A O 1
ATOM 4619 N N . ALA A 1 558 ? 11.428 -5.565 -0.739 1.00 88.62 558 ALA A N 1
ATOM 4620 C CA . ALA A 1 558 ? 12.809 -6.004 -0.938 1.00 88.62 558 ALA A CA 1
ATOM 4621 C C . ALA A 1 558 ? 12.916 -7.207 -1.893 1.00 88.62 558 ALA A C 1
ATOM 4623 O O . ALA A 1 558 ? 13.828 -7.267 -2.712 1.00 88.62 558 ALA A O 1
ATOM 4624 N N . LEU A 1 559 ? 11.980 -8.154 -1.819 1.00 90.81 559 LEU A N 1
ATOM 4625 C CA . LEU A 1 559 ? 11.916 -9.301 -2.724 1.00 90.81 559 LEU A CA 1
ATOM 4626 C C . LEU A 1 559 ? 11.507 -8.892 -4.145 1.00 90.81 559 LEU A C 1
ATOM 4628 O O . LEU A 1 559 ? 12.073 -9.397 -5.113 1.00 90.81 559 LEU A O 1
ATOM 4632 N N . SER A 1 560 ? 10.576 -7.944 -4.286 1.00 89.44 560 SER A N 1
ATOM 4633 C CA . SER A 1 560 ? 10.169 -7.430 -5.600 1.00 89.44 560 SER A CA 1
ATOM 4634 C C . SER A 1 560 ? 11.318 -6.708 -6.311 1.00 89.44 560 SER A C 1
ATOM 4636 O O . SER A 1 560 ? 11.494 -6.876 -7.514 1.00 89.44 560 SER A O 1
ATOM 4638 N N . GLU A 1 561 ? 12.167 -5.994 -5.563 1.00 83.31 561 GLU A N 1
ATOM 4639 C CA . GLU A 1 561 ? 13.379 -5.345 -6.080 1.00 83.31 561 GLU A CA 1
ATOM 4640 C C . GLU A 1 561 ? 14.410 -6.350 -6.627 1.00 83.31 561 GLU A C 1
ATOM 4642 O O . GLU A 1 561 ? 15.236 -5.975 -7.455 1.00 83.31 561 GLU A O 1
ATOM 4647 N N . ILE A 1 562 ? 14.378 -7.617 -6.189 1.00 82.88 562 ILE A N 1
ATOM 4648 C CA . ILE A 1 562 ? 15.234 -8.679 -6.746 1.00 82.88 562 ILE A CA 1
ATOM 4649 C C . ILE A 1 562 ? 14.716 -9.132 -8.113 1.00 82.88 562 ILE A C 1
ATOM 4651 O O . ILE A 1 562 ? 15.515 -9.381 -9.016 1.00 82.88 562 ILE A O 1
ATOM 4655 N N . LEU A 1 563 ? 13.395 -9.267 -8.259 1.00 84.19 563 LEU A N 1
ATOM 4656 C CA . LEU A 1 563 ? 12.784 -9.758 -9.496 1.00 84.19 563 LEU A CA 1
ATOM 4657 C C . LEU A 1 563 ? 12.700 -8.673 -10.579 1.00 84.19 563 LEU A C 1
ATOM 4659 O O . LEU A 1 563 ? 12.780 -8.998 -11.761 1.00 84.19 563 LEU A O 1
ATOM 4663 N N . ILE A 1 564 ? 12.582 -7.401 -10.190 1.00 77.12 564 ILE A N 1
ATOM 4664 C CA . ILE A 1 564 ? 12.524 -6.260 -11.112 1.00 77.12 564 ILE A CA 1
ATOM 4665 C C . ILE A 1 564 ? 13.946 -5.767 -11.413 1.00 77.12 564 ILE A C 1
ATOM 4667 O O . ILE A 1 564 ? 14.599 -5.139 -10.577 1.00 77.12 564 ILE A O 1
ATOM 4671 N N . GLU A 1 565 ? 14.424 -6.019 -12.633 1.00 66.00 565 GLU A N 1
ATOM 4672 C CA . GLU A 1 565 ? 15.837 -5.876 -13.017 1.00 66.00 565 GLU A CA 1
ATOM 4673 C C . GLU A 1 565 ? 16.386 -4.456 -12.817 1.00 66.00 565 GLU A C 1
ATOM 4675 O O . GLU A 1 565 ? 17.489 -4.294 -12.296 1.00 66.00 565 GLU A O 1
ATOM 4680 N N . ASP A 1 566 ? 15.600 -3.426 -13.134 1.00 54.62 566 ASP A N 1
ATOM 4681 C CA . ASP A 1 566 ? 16.026 -2.021 -13.047 1.00 54.62 566 ASP A CA 1
ATOM 4682 C C . ASP A 1 566 ? 16.095 -1.463 -11.620 1.00 54.62 566 ASP A C 1
ATOM 4684 O O . ASP A 1 566 ? 16.730 -0.433 -11.383 1.00 54.62 566 ASP A O 1
ATOM 4688 N N . LYS A 1 567 ? 15.464 -2.133 -10.649 1.00 50.12 567 LYS A N 1
ATOM 4689 C CA . LYS A 1 567 ? 15.604 -1.805 -9.220 1.00 50.12 567 LYS A CA 1
ATOM 4690 C C . LYS A 1 567 ? 16.795 -2.521 -8.587 1.00 50.12 567 LYS A C 1
ATOM 4692 O O . LYS A 1 567 ? 17.266 -2.143 -7.512 1.00 50.12 567 LYS A O 1
ATOM 4697 N N . SER A 1 568 ? 17.323 -3.527 -9.275 1.00 50.09 568 SER A N 1
ATOM 4698 C CA . SER A 1 568 ? 18.395 -4.369 -8.789 1.00 50.09 568 SER A CA 1
ATOM 4699 C C . SER A 1 568 ? 19.763 -3.742 -9.111 1.00 50.09 568 SER A C 1
ATOM 4701 O O . SER A 1 568 ? 20.194 -3.653 -10.257 1.00 50.09 568 SER A O 1
ATOM 4703 N N . LYS A 1 569 ? 20.523 -3.317 -8.092 1.00 50.50 569 LYS A N 1
ATOM 4704 C CA . LYS A 1 569 ? 21.961 -2.980 -8.248 1.00 50.50 569 LYS A CA 1
ATOM 4705 C C . LYS A 1 569 ? 22.825 -4.253 -8.296 1.00 50.50 569 LYS A C 1
ATOM 4707 O O . LYS A 1 569 ? 23.891 -4.310 -7.681 1.00 50.50 569 LYS A O 1
ATOM 4712 N N . ILE A 1 570 ? 22.318 -5.322 -8.910 1.00 49.78 570 ILE A N 1
ATOM 4713 C CA . ILE A 1 570 ? 22.853 -6.679 -8.772 1.00 49.78 570 ILE A CA 1
ATOM 4714 C C . ILE A 1 570 ? 23.876 -6.956 -9.878 1.00 49.78 570 ILE A C 1
ATOM 4716 O O . ILE A 1 570 ? 23.624 -6.759 -11.063 1.00 49.78 570 ILE A O 1
ATOM 4720 N N . TYR A 1 571 ? 25.042 -7.470 -9.485 1.00 49.59 571 TYR A N 1
ATOM 4721 C CA . TYR A 1 571 ? 26.020 -8.027 -10.417 1.00 49.59 571 TYR A CA 1
ATOM 4722 C C . TYR A 1 571 ? 25.447 -9.289 -11.085 1.00 49.59 571 TYR A C 1
ATOM 4724 O O . TYR A 1 571 ? 25.025 -10.213 -10.388 1.00 49.59 571 TYR A O 1
ATOM 4732 N N . LEU A 1 572 ? 25.517 -9.363 -12.421 1.00 50.94 572 LEU A N 1
ATOM 4733 C CA . LEU A 1 572 ? 25.011 -10.460 -13.274 1.00 50.94 572 LEU A CA 1
ATOM 4734 C C . LEU A 1 572 ? 25.326 -11.888 -12.766 1.00 50.94 572 LEU A C 1
ATOM 4736 O O . LEU A 1 572 ? 24.570 -12.817 -13.028 1.00 50.94 572 LEU A O 1
ATOM 4740 N N . VAL A 1 573 ? 26.406 -12.069 -11.996 1.00 48.22 573 VAL A N 1
ATOM 4741 C CA . VAL A 1 573 ? 26.919 -13.369 -11.523 1.00 48.22 573 VAL A CA 1
ATOM 4742 C C . VAL A 1 573 ? 26.021 -14.062 -10.476 1.00 48.22 573 VAL A C 1
ATOM 4744 O O . VAL A 1 573 ? 26.111 -15.276 -10.328 1.00 48.22 573 VAL A O 1
ATOM 4747 N N . ARG A 1 574 ? 25.139 -13.346 -9.754 1.00 58.56 574 ARG A N 1
ATOM 4748 C CA . ARG A 1 574 ? 24.268 -13.936 -8.701 1.00 58.56 574 ARG A CA 1
ATOM 4749 C C . ARG A 1 574 ? 22.768 -13.945 -9.021 1.00 58.56 574 ARG A C 1
ATOM 4751 O O . ARG A 1 574 ? 21.972 -14.294 -8.153 1.00 58.56 574 ARG A O 1
ATOM 4758 N N . LYS A 1 575 ? 22.368 -13.571 -10.240 1.00 67.75 575 LYS A N 1
ATOM 4759 C CA . LYS A 1 575 ? 20.958 -13.305 -10.575 1.00 67.75 575 LYS A CA 1
ATOM 4760 C C . LYS A 1 575 ? 20.036 -14.507 -10.317 1.00 67.75 575 LYS A C 1
ATOM 4762 O O . LYS A 1 575 ? 19.061 -14.354 -9.598 1.00 67.75 575 LYS A O 1
ATOM 4767 N N . VAL A 1 576 ? 20.395 -15.698 -10.808 1.00 70.38 576 VAL A N 1
ATOM 4768 C CA . VAL A 1 576 ? 19.573 -16.921 -10.658 1.00 70.38 576 VAL A CA 1
ATOM 4769 C C . VAL A 1 576 ? 19.358 -17.293 -9.186 1.00 70.38 576 VAL A C 1
ATOM 4771 O O . VAL A 1 576 ? 18.225 -17.456 -8.753 1.00 70.38 576 VAL A O 1
ATOM 4774 N N . GLN A 1 577 ? 20.433 -17.336 -8.389 1.00 77.00 577 GLN A N 1
ATOM 4775 C CA . GLN A 1 577 ? 20.350 -17.670 -6.959 1.00 77.00 577 GLN A CA 1
ATOM 4776 C C . GLN A 1 577 ? 19.461 -16.691 -6.181 1.00 77.00 577 GLN A C 1
ATOM 4778 O O . GLN A 1 577 ? 18.725 -17.096 -5.285 1.00 77.00 577 GLN A O 1
ATOM 4783 N N . LEU A 1 578 ? 19.528 -15.401 -6.523 1.00 78.88 578 LEU A N 1
ATOM 4784 C CA . LEU A 1 578 ? 18.721 -14.371 -5.876 1.00 78.88 578 LEU A CA 1
ATOM 4785 C C . LEU A 1 578 ? 17.252 -14.446 -6.307 1.00 78.88 578 LEU A C 1
ATOM 4787 O O . LEU A 1 578 ? 16.383 -14.268 -5.457 1.00 78.88 578 LEU A O 1
ATOM 4791 N N . SER A 1 579 ? 16.962 -14.762 -7.573 1.00 85.12 579 SER A N 1
ATOM 4792 C CA . SER A 1 579 ? 15.595 -15.034 -8.032 1.00 85.12 579 SER A CA 1
ATOM 4793 C C . SER A 1 579 ? 14.980 -16.223 -7.288 1.00 85.12 579 SER A C 1
ATOM 4795 O O . SER A 1 579 ? 13.896 -16.076 -6.729 1.00 85.12 579 SER A O 1
ATOM 4797 N N . ASP A 1 580 ? 15.692 -17.348 -7.165 1.00 87.19 580 ASP A N 1
ATOM 4798 C CA . ASP A 1 580 ? 15.216 -18.516 -6.404 1.00 87.19 580 ASP A CA 1
ATOM 4799 C C . ASP A 1 580 ? 14.985 -18.177 -4.926 1.00 87.19 580 ASP A C 1
ATOM 4801 O O . ASP A 1 580 ? 13.953 -18.516 -4.341 1.00 87.19 580 ASP A O 1
ATOM 4805 N N . PHE A 1 581 ? 15.927 -17.455 -4.310 1.00 87.75 581 PHE A N 1
ATOM 4806 C CA . PHE A 1 581 ? 15.772 -16.937 -2.952 1.00 87.75 581 PHE A CA 1
ATOM 4807 C C . PHE A 1 581 ? 14.517 -16.062 -2.828 1.00 87.75 581 PHE A C 1
ATOM 4809 O O . PHE A 1 581 ? 13.785 -16.173 -1.836 1.00 87.75 581 PHE A O 1
ATOM 4816 N N . ALA A 1 582 ? 14.248 -15.218 -3.827 1.00 90.00 582 ALA A N 1
ATOM 4817 C CA . ALA A 1 582 ? 13.113 -14.317 -3.803 1.00 90.00 582 ALA A CA 1
ATOM 4818 C C . ALA A 1 582 ? 11.780 -15.065 -3.898 1.00 90.00 582 ALA A C 1
ATOM 4820 O O . ALA A 1 582 ? 10.900 -14.854 -3.062 1.00 90.00 582 ALA A O 1
ATOM 4821 N N . ILE A 1 583 ? 11.665 -15.998 -4.846 1.00 92.50 583 ILE A N 1
ATOM 4822 C CA . ILE A 1 583 ? 10.482 -16.849 -5.023 1.00 92.50 583 ILE A CA 1
ATOM 4823 C C . ILE A 1 583 ? 10.212 -17.686 -3.766 1.00 92.50 583 ILE A C 1
ATOM 4825 O O . ILE A 1 583 ? 9.081 -17.721 -3.281 1.00 92.50 583 ILE A O 1
ATOM 4829 N N . ASN A 1 584 ? 11.241 -18.286 -3.162 1.00 91.00 584 ASN A N 1
ATOM 4830 C CA . ASN A 1 584 ? 11.088 -19.066 -1.930 1.00 91.00 584 ASN A CA 1
ATOM 4831 C C . ASN A 1 584 ? 10.554 -18.224 -0.757 1.00 91.00 584 ASN A C 1
ATOM 4833 O O . ASN A 1 584 ? 9.660 -18.665 -0.029 1.00 91.00 584 ASN A O 1
ATOM 4837 N N . ASN A 1 585 ? 11.054 -16.996 -0.582 1.00 91.44 585 ASN A N 1
ATOM 4838 C CA . ASN A 1 585 ? 10.567 -16.103 0.472 1.00 91.44 585 ASN A CA 1
ATOM 4839 C C . ASN A 1 585 ? 9.179 -15.525 0.163 1.00 91.44 585 ASN A C 1
ATOM 4841 O O . ASN A 1 585 ? 8.387 -15.348 1.087 1.00 91.44 585 ASN A O 1
ATOM 4845 N N . PHE A 1 586 ? 8.844 -15.278 -1.105 1.00 94.50 586 PHE A N 1
ATOM 4846 C CA . PHE A 1 586 ? 7.483 -14.906 -1.485 1.00 94.50 586 PHE A CA 1
ATOM 4847 C C . PHE A 1 586 ? 6.488 -16.034 -1.205 1.00 94.50 586 PHE A C 1
ATOM 4849 O O . PHE A 1 586 ? 5.427 -15.782 -0.639 1.00 94.50 586 PHE A O 1
ATOM 4856 N N . ASN A 1 587 ? 6.850 -17.284 -1.493 1.00 92.94 587 ASN A N 1
ATOM 4857 C CA . ASN A 1 587 ? 6.039 -18.442 -1.121 1.00 92.94 587 ASN A CA 1
ATOM 4858 C C . ASN A 1 587 ? 5.882 -18.560 0.403 1.00 92.94 587 ASN A C 1
ATOM 4860 O O . ASN A 1 587 ? 4.813 -18.923 0.888 1.00 92.94 587 ASN A O 1
ATOM 4864 N N . LEU A 1 588 ? 6.905 -18.215 1.193 1.00 90.94 588 LEU A N 1
ATOM 4865 C CA . LEU A 1 588 ? 6.766 -18.113 2.650 1.00 90.94 588 LEU A CA 1
ATOM 4866 C C . LEU A 1 588 ? 5.793 -16.992 3.065 1.00 90.94 588 LEU A C 1
ATOM 4868 O O . LEU A 1 588 ? 4.941 -17.232 3.916 1.00 90.94 588 LEU A O 1
ATOM 4872 N N . LEU A 1 589 ? 5.858 -15.809 2.443 1.00 92.62 589 LEU A N 1
ATOM 4873 C CA . LEU A 1 589 ? 4.897 -14.721 2.681 1.00 92.62 589 LEU A CA 1
ATOM 4874 C C . LEU A 1 589 ? 3.464 -15.150 2.357 1.00 92.62 589 LEU A C 1
ATOM 4876 O O . LEU A 1 589 ? 2.579 -14.922 3.175 1.00 92.62 589 LEU A O 1
ATOM 4880 N N . ILE A 1 590 ? 3.235 -15.805 1.215 1.00 92.31 590 ILE A N 1
ATOM 4881 C CA . ILE A 1 590 ? 1.913 -16.319 0.825 1.00 92.31 590 ILE A CA 1
ATOM 4882 C C . ILE A 1 590 ? 1.385 -17.303 1.877 1.00 92.31 590 ILE A C 1
ATOM 4884 O O . ILE A 1 590 ? 0.219 -17.220 2.268 1.00 92.31 590 ILE A O 1
ATOM 4888 N N . ARG A 1 591 ? 2.240 -18.208 2.367 1.00 88.56 591 ARG A N 1
ATOM 4889 C CA . ARG A 1 591 ? 1.869 -19.197 3.389 1.00 88.56 591 ARG A CA 1
ATOM 4890 C C . ARG A 1 591 ? 1.479 -18.565 4.722 1.00 88.56 591 ARG A C 1
ATOM 4892 O O . ARG A 1 591 ? 0.537 -19.035 5.350 1.00 88.56 591 ARG A O 1
ATOM 4899 N N . LEU A 1 592 ? 2.180 -17.521 5.157 1.00 87.38 592 LEU A N 1
ATOM 4900 C CA . LEU A 1 592 ? 1.992 -16.945 6.493 1.00 87.38 592 LEU A CA 1
ATOM 4901 C C . LEU A 1 592 ? 0.989 -15.787 6.526 1.00 87.38 592 LEU A C 1
ATOM 4903 O O . LEU A 1 592 ? 0.185 -15.693 7.448 1.00 87.38 592 LEU A O 1
ATOM 4907 N N . CYS A 1 593 ? 1.024 -14.903 5.531 1.00 90.94 593 CYS A N 1
ATOM 4908 C CA . CYS A 1 593 ? 0.253 -13.666 5.533 1.00 90.94 593 CYS A CA 1
ATOM 4909 C C . CYS A 1 593 ? -1.234 -13.931 5.297 1.00 90.94 593 CYS A C 1
ATOM 4911 O O . CYS A 1 593 ? -1.600 -14.657 4.369 1.00 90.94 593 CYS A O 1
ATOM 4913 N N . ASN A 1 594 ? -2.092 -13.296 6.096 1.00 90.81 594 ASN A N 1
ATOM 4914 C CA . ASN A 1 594 ? -3.542 -13.369 5.932 1.00 90.81 594 ASN A CA 1
ATOM 4915 C C . ASN A 1 594 ? -4.156 -12.097 5.339 1.00 90.81 594 ASN A C 1
ATOM 4917 O O . ASN A 1 594 ? -5.333 -12.120 4.991 1.00 90.81 594 ASN A O 1
ATOM 4921 N N . ASP A 1 595 ? -3.365 -11.058 5.072 1.00 92.62 595 ASP A N 1
ATOM 4922 C CA . ASP A 1 595 ? -3.789 -9.930 4.239 1.00 92.62 595 ASP A CA 1
ATOM 4923 C C . ASP A 1 595 ? -3.954 -10.375 2.771 1.00 92.62 595 ASP A C 1
ATOM 4925 O O . ASP A 1 595 ? -3.009 -10.807 2.107 1.00 92.62 595 ASP A O 1
ATOM 4929 N N . LEU A 1 596 ? -5.194 -10.369 2.275 1.00 91.38 596 LEU A N 1
ATOM 4930 C CA . LEU A 1 596 ? -5.525 -10.872 0.935 1.00 91.38 596 LEU A CA 1
ATOM 4931 C C . LEU A 1 596 ? -4.950 -10.003 -0.181 1.00 91.38 596 LEU A C 1
ATOM 4933 O O . LEU A 1 596 ? -4.574 -10.530 -1.224 1.00 91.38 596 LEU A O 1
ATOM 4937 N N . GLU A 1 597 ? -4.894 -8.693 0.026 1.00 92.81 597 GLU A N 1
ATOM 4938 C CA . GLU A 1 597 ? -4.421 -7.758 -0.986 1.00 92.81 597 GLU A CA 1
ATOM 4939 C C . GLU A 1 597 ? -2.920 -7.923 -1.222 1.00 92.81 597 GLU A C 1
ATOM 4941 O O . GLU A 1 597 ? -2.493 -8.127 -2.359 1.00 92.81 597 GLU A O 1
ATOM 4946 N N . LEU A 1 598 ? -2.137 -7.956 -0.143 1.00 95.25 598 LEU A N 1
ATOM 4947 C CA . LEU A 1 598 ? -0.708 -8.228 -0.187 1.00 95.25 598 LEU A CA 1
ATOM 4948 C C . LEU A 1 598 ? -0.417 -9.598 -0.813 1.00 95.25 598 LEU A C 1
ATOM 4950 O O . LEU A 1 598 ? 0.444 -9.706 -1.684 1.00 95.25 598 LEU A O 1
ATOM 4954 N N . VAL A 1 599 ? -1.146 -10.646 -0.406 1.00 94.75 599 VAL A N 1
ATOM 4955 C CA . VAL A 1 599 ? -0.961 -11.999 -0.958 1.00 94.75 599 VAL A CA 1
ATOM 4956 C C . VAL A 1 599 ? -1.283 -12.050 -2.451 1.00 94.75 599 VAL A C 1
ATOM 4958 O O . VAL A 1 599 ? -0.546 -12.684 -3.204 1.00 94.75 599 VAL A O 1
ATOM 4961 N N . ASN A 1 600 ? -2.357 -11.397 -2.895 1.00 95.44 600 ASN A N 1
ATOM 4962 C CA . ASN A 1 600 ? -2.735 -11.382 -4.307 1.00 95.44 600 ASN A CA 1
ATOM 4963 C C . ASN A 1 600 ? -1.710 -10.628 -5.158 1.00 95.44 600 ASN A C 1
ATOM 4965 O O . ASN A 1 600 ? -1.345 -11.119 -6.224 1.00 95.44 600 ASN A O 1
ATOM 4969 N N . GLU A 1 601 ? -1.188 -9.500 -4.670 1.00 95.38 601 GLU A N 1
ATOM 4970 C CA . GLU A 1 601 ? -0.122 -8.768 -5.359 1.00 95.38 601 GLU A CA 1
ATOM 4971 C C . GLU A 1 601 ? 1.146 -9.622 -5.497 1.00 95.38 601 GLU A C 1
ATOM 4973 O O . GLU A 1 601 ? 1.711 -9.740 -6.584 1.00 95.38 601 GLU A O 1
ATOM 4978 N N . ILE A 1 602 ? 1.553 -10.315 -4.428 1.00 96.12 602 ILE A N 1
ATOM 4979 C CA . ILE A 1 602 ? 2.702 -11.230 -4.468 1.00 96.12 602 ILE A CA 1
ATOM 4980 C C . ILE A 1 602 ? 2.464 -12.374 -5.464 1.00 96.12 602 ILE A C 1
ATOM 4982 O O . ILE A 1 602 ? 3.340 -12.676 -6.275 1.00 96.12 602 ILE A O 1
ATOM 4986 N N . LYS A 1 603 ? 1.278 -12.999 -5.450 1.00 95.81 603 LYS A N 1
ATOM 4987 C CA . LYS A 1 603 ? 0.918 -14.057 -6.410 1.00 95.81 603 LYS A CA 1
ATOM 4988 C C . LYS A 1 603 ? 0.970 -13.557 -7.851 1.00 95.81 603 LYS A C 1
ATOM 4990 O O . LYS A 1 603 ? 1.456 -14.282 -8.717 1.00 95.81 603 LYS A O 1
ATOM 4995 N N . ASN A 1 604 ? 0.511 -12.332 -8.109 1.00 94.88 604 ASN A N 1
ATOM 4996 C CA . ASN A 1 604 ? 0.582 -11.718 -9.434 1.00 94.88 604 ASN A CA 1
ATOM 4997 C C . ASN A 1 604 ? 2.035 -11.532 -9.885 1.00 94.88 604 ASN A C 1
ATOM 4999 O O . ASN A 1 604 ? 2.363 -11.898 -11.012 1.00 94.88 604 ASN A O 1
ATOM 5003 N N . ILE A 1 605 ? 2.916 -11.055 -9.000 1.00 94.12 605 ILE A N 1
ATOM 5004 C CA . ILE A 1 605 ? 4.348 -10.896 -9.290 1.00 94.12 605 ILE A CA 1
ATOM 5005 C C . ILE A 1 605 ? 5.008 -12.241 -9.609 1.00 94.12 605 ILE A C 1
ATOM 5007 O O . ILE A 1 605 ? 5.722 -12.333 -10.608 1.00 94.12 605 ILE A O 1
ATOM 5011 N N . ILE A 1 606 ? 4.762 -13.288 -8.809 1.00 94.56 606 ILE A N 1
ATOM 5012 C CA . ILE A 1 606 ? 5.311 -14.634 -9.057 1.00 94.56 606 ILE A CA 1
ATOM 5013 C C . ILE A 1 606 ? 4.801 -15.179 -10.390 1.00 94.56 606 ILE A C 1
ATOM 5015 O O . ILE A 1 606 ? 5.598 -15.559 -11.240 1.00 94.56 606 ILE A O 1
ATOM 5019 N N . LYS A 1 607 ? 3.481 -15.158 -10.609 1.00 94.56 607 LYS A N 1
ATOM 5020 C CA . LYS A 1 607 ? 2.865 -15.653 -11.845 1.00 94.56 607 LYS A CA 1
ATOM 5021 C C . LYS A 1 607 ? 3.412 -14.928 -13.072 1.00 94.56 607 LYS A C 1
ATOM 5023 O O . LYS A 1 607 ? 3.619 -15.542 -14.117 1.00 94.56 607 LYS A O 1
ATOM 5028 N N . GLN A 1 608 ? 3.631 -13.620 -12.963 1.00 93.12 608 GLN A N 1
ATOM 5029 C CA . GLN A 1 608 ? 4.213 -12.844 -14.047 1.00 93.12 608 GLN A CA 1
ATOM 5030 C C . GLN A 1 608 ? 5.692 -13.174 -14.254 1.00 93.12 608 GLN A C 1
ATOM 5032 O O . GLN A 1 608 ? 6.117 -13.317 -15.397 1.00 93.12 608 GLN A O 1
ATOM 5037 N N . HIS A 1 609 ? 6.453 -13.377 -13.177 1.00 91.44 609 HIS A N 1
ATOM 5038 C CA . HIS A 1 609 ? 7.836 -13.842 -13.259 1.00 91.44 609 HIS A CA 1
ATOM 5039 C C . HIS A 1 609 ? 7.933 -15.187 -13.990 1.00 91.44 609 HIS A C 1
ATOM 5041 O O . HIS A 1 609 ? 8.730 -15.323 -14.911 1.00 91.44 609 HIS A O 1
ATOM 5047 N N . GLU A 1 610 ? 7.089 -16.157 -13.626 1.00 91.62 610 GLU A N 1
ATOM 5048 C CA . GLU A 1 610 ? 7.030 -17.489 -14.243 1.00 91.62 610 GLU A CA 1
ATOM 5049 C C . GLU A 1 610 ? 6.707 -17.420 -15.738 1.00 91.62 610 GLU A C 1
ATOM 5051 O O . GLU A 1 610 ? 7.363 -18.080 -16.542 1.00 91.62 610 GLU A O 1
ATOM 5056 N N . LYS A 1 611 ? 5.736 -16.585 -16.131 1.00 92.62 611 LYS A N 1
ATOM 5057 C CA . LYS A 1 611 ? 5.415 -16.346 -17.546 1.00 92.62 611 LYS A CA 1
ATOM 5058 C C . LYS A 1 611 ? 6.619 -15.822 -18.325 1.00 92.62 611 LYS A C 1
ATOM 5060 O O . LYS A 1 611 ? 6.872 -16.300 -19.424 1.00 92.62 611 LYS A O 1
ATOM 5065 N N . LEU A 1 612 ? 7.365 -14.877 -17.752 1.00 89.12 612 LEU A N 1
ATOM 5066 C CA . LEU A 1 612 ? 8.540 -14.271 -18.383 1.00 89.12 612 LEU A CA 1
ATOM 5067 C C . LEU A 1 612 ? 9.750 -15.218 -18.475 1.00 89.12 612 LEU A C 1
ATOM 5069 O O . LEU A 1 612 ? 10.672 -14.919 -19.226 1.00 89.12 612 LEU A O 1
ATOM 5073 N N . GLN A 1 613 ? 9.759 -16.351 -17.758 1.00 84.50 613 GLN A N 1
ATOM 5074 C CA . GLN A 1 613 ? 10.770 -17.404 -17.950 1.00 84.50 613 GLN A CA 1
ATOM 5075 C C . GLN A 1 613 ? 10.524 -18.244 -19.212 1.00 84.50 613 GLN A C 1
ATOM 5077 O O . GLN A 1 613 ? 11.403 -18.992 -19.634 1.00 84.50 613 GLN A O 1
ATOM 5082 N N . ASN A 1 614 ? 9.332 -18.162 -19.810 1.00 85.44 614 ASN A N 1
ATOM 5083 C CA . ASN A 1 614 ? 9.059 -18.782 -21.097 1.00 85.44 614 ASN A CA 1
ATOM 5084 C C . ASN A 1 614 ? 9.433 -17.808 -22.224 1.00 85.44 614 ASN A C 1
ATOM 5086 O O . ASN A 1 614 ? 8.714 -16.841 -22.463 1.00 85.44 614 ASN A O 1
ATOM 5090 N N . ASP A 1 615 ? 10.502 -18.111 -22.965 1.00 74.00 615 ASP A N 1
ATOM 5091 C CA . ASP A 1 615 ? 11.015 -17.273 -24.064 1.00 74.00 615 ASP A CA 1
ATOM 5092 C C . ASP A 1 615 ? 9.993 -17.014 -25.191 1.00 74.00 615 ASP A C 1
ATOM 5094 O O . ASP A 1 615 ? 10.162 -16.082 -25.974 1.00 74.00 615 ASP A O 1
ATOM 5098 N N . THR A 1 616 ? 8.916 -17.807 -25.258 1.00 79.69 616 THR A N 1
ATOM 5099 C CA . THR A 1 616 ? 7.821 -17.662 -26.238 1.00 79.69 616 THR A CA 1
ATOM 5100 C C . THR A 1 616 ? 6.603 -16.900 -25.711 1.00 79.69 616 THR A C 1
ATOM 5102 O O . THR A 1 616 ? 5.639 -16.692 -26.448 1.00 79.69 616 THR A O 1
ATOM 5105 N N . TYR A 1 617 ? 6.605 -16.492 -24.439 1.00 91.12 617 TYR A N 1
ATOM 5106 C CA . TYR A 1 617 ? 5.504 -15.723 -23.872 1.00 91.12 617 TYR A CA 1
ATOM 5107 C C . TYR A 1 617 ? 5.455 -14.325 -24.493 1.00 91.12 617 TYR A C 1
ATOM 5109 O O . TYR A 1 617 ? 6.429 -13.584 -24.450 1.00 91.12 617 TYR A O 1
ATOM 5117 N N . LEU A 1 618 ? 4.293 -13.947 -25.020 1.00 92.31 618 LEU A N 1
ATOM 5118 C CA . LEU A 1 618 ? 4.008 -12.595 -25.484 1.00 92.31 618 LEU A CA 1
ATOM 5119 C C . LEU A 1 618 ? 2.821 -12.055 -24.673 1.00 92.31 618 LEU A C 1
ATOM 5121 O O . LEU A 1 618 ? 1.757 -12.678 -24.700 1.00 92.31 618 LEU A O 1
ATOM 5125 N N . PRO A 1 619 ? 2.959 -10.935 -23.940 1.00 92.06 619 PRO A N 1
ATOM 5126 C CA . PRO A 1 619 ? 1.822 -10.341 -23.249 1.00 92.06 619 PRO A CA 1
ATOM 5127 C C . PRO A 1 619 ? 0.805 -9.792 -24.256 1.00 92.06 619 PRO A C 1
ATOM 5129 O O . PRO A 1 619 ? 1.180 -9.170 -25.245 1.00 92.06 619 PRO A O 1
ATOM 5132 N N . GLU A 1 620 ? -0.483 -9.982 -23.985 1.00 91.50 620 GLU A N 1
ATOM 5133 C CA . GLU A 1 620 ? -1.557 -9.340 -24.748 1.00 91.50 620 GLU A CA 1
ATOM 5134 C C . GLU A 1 620 ? -1.634 -7.865 -24.350 1.00 91.50 620 GLU A C 1
ATOM 5136 O O . GLU A 1 620 ? -1.937 -7.546 -23.201 1.00 91.50 620 GLU A O 1
ATOM 5141 N N . LEU A 1 621 ? -1.300 -6.971 -25.284 1.00 94.50 621 LEU A N 1
ATOM 5142 C CA . LEU A 1 621 ? -1.224 -5.532 -25.048 1.00 94.50 621 LEU A CA 1
ATOM 5143 C C . LEU A 1 621 ? -1.901 -4.764 -26.182 1.00 94.50 621 LEU A C 1
ATOM 5145 O O . LEU A 1 621 ? -1.744 -5.097 -27.359 1.00 94.50 621 LEU A O 1
ATOM 5149 N N . GLU A 1 622 ? -2.603 -3.704 -25.797 1.00 95.50 622 GLU A N 1
ATOM 5150 C CA . GLU A 1 622 ? -3.211 -2.730 -26.696 1.00 95.50 622 GLU A CA 1
ATOM 5151 C C . GLU A 1 622 ? -2.467 -1.400 -26.590 1.00 95.50 622 GLU A C 1
ATOM 5153 O O . GLU A 1 622 ? -2.080 -0.962 -25.502 1.00 95.50 622 GLU A O 1
ATOM 5158 N N . PHE A 1 623 ? -2.273 -0.746 -27.730 1.00 96.44 623 PHE A N 1
ATOM 5159 C CA . PHE A 1 623 ? -1.575 0.530 -27.828 1.00 96.44 623 PHE A CA 1
ATOM 5160 C C . PHE A 1 623 ? -2.415 1.535 -28.598 1.00 96.44 623 PHE A C 1
ATOM 5162 O O . PHE A 1 623 ? -3.311 1.161 -29.345 1.00 96.44 623 PHE A O 1
ATOM 5169 N N . VAL A 1 624 ? -2.082 2.813 -28.479 1.00 96.88 624 VAL A N 1
ATOM 5170 C CA . VAL A 1 624 ? -2.730 3.886 -29.231 1.00 96.88 624 VAL A CA 1
ATOM 5171 C C . VAL A 1 624 ? -1.722 4.550 -30.159 1.00 96.88 624 VAL A C 1
ATOM 5173 O O . VAL A 1 624 ? -0.607 4.896 -29.759 1.00 96.88 624 VAL A O 1
ATOM 5176 N N . ASN A 1 625 ? -2.105 4.706 -31.426 1.00 94.88 625 ASN A N 1
ATOM 5177 C CA . ASN A 1 625 ? -1.305 5.407 -32.427 1.00 94.88 625 ASN A CA 1
ATOM 5178 C C . ASN A 1 625 ? -1.607 6.922 -32.443 1.00 94.88 625 ASN A C 1
ATOM 5180 O O . ASN A 1 625 ? -2.518 7.407 -31.782 1.00 94.88 625 ASN A O 1
ATOM 5184 N N . ARG A 1 626 ? -0.883 7.702 -33.256 1.00 90.94 626 ARG A N 1
ATOM 5185 C CA . ARG A 1 626 ? -1.066 9.171 -33.351 1.00 90.94 626 ARG A CA 1
ATOM 5186 C C . ARG A 1 626 ? -2.447 9.629 -33.851 1.00 90.94 626 ARG A C 1
ATOM 5188 O O . ARG A 1 626 ? -2.721 10.822 -33.820 1.00 90.94 626 ARG A O 1
ATOM 5195 N N . LYS A 1 627 ? -3.284 8.719 -34.354 1.00 91.38 627 LYS A N 1
ATOM 5196 C CA . LYS A 1 627 ? -4.653 8.989 -34.819 1.00 91.38 627 LYS A CA 1
ATOM 5197 C C . LYS A 1 627 ? -5.710 8.616 -33.773 1.00 91.38 627 LYS A C 1
ATOM 5199 O O . LYS A 1 627 ? -6.883 8.569 -34.126 1.00 91.38 627 LYS A O 1
ATOM 5204 N N . ASP A 1 628 ? -5.291 8.325 -32.541 1.00 92.81 628 ASP A N 1
ATOM 5205 C CA . ASP A 1 628 ? -6.156 7.843 -31.457 1.00 92.81 628 ASP A CA 1
ATOM 5206 C C . ASP A 1 628 ? -6.863 6.519 -31.800 1.00 92.81 628 ASP A C 1
ATOM 5208 O O . ASP A 1 628 ? -8.018 6.282 -31.460 1.00 92.81 628 ASP A O 1
ATOM 5212 N N . GLN A 1 629 ? -6.177 5.652 -32.553 1.00 95.56 629 GLN A N 1
ATOM 5213 C CA . GLN A 1 629 ? -6.684 4.326 -32.897 1.00 95.56 629 GLN A CA 1
ATOM 5214 C C . GLN A 1 629 ? -5.960 3.275 -32.068 1.00 95.56 629 GLN A C 1
ATOM 5216 O O . GLN A 1 629 ? -4.723 3.269 -32.021 1.00 95.56 629 GLN A O 1
ATOM 5221 N N . THR A 1 630 ? -6.737 2.371 -31.473 1.00 96.81 630 THR A N 1
ATOM 5222 C CA . THR A 1 630 ? -6.208 1.173 -30.827 1.00 96.81 630 THR A CA 1
ATOM 5223 C C . THR A 1 630 ? -5.546 0.277 -31.869 1.00 96.81 630 THR A C 1
ATOM 5225 O O . THR A 1 630 ? -6.140 -0.019 -32.906 1.00 96.81 630 THR A O 1
ATOM 5228 N N . VAL A 1 631 ? -4.317 -0.142 -31.589 1.00 96.38 631 VAL A N 1
ATOM 5229 C CA . VAL A 1 631 ? -3.521 -1.064 -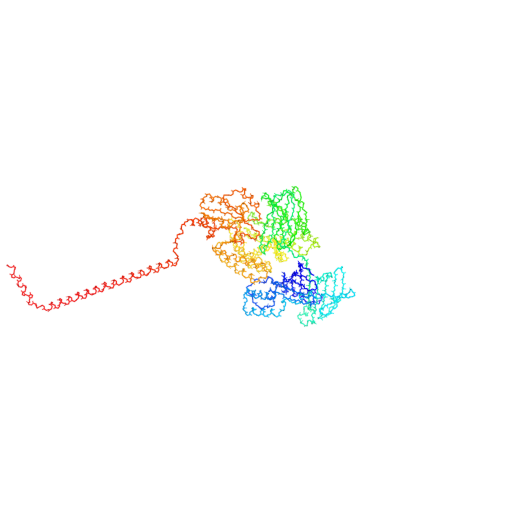32.400 1.00 96.38 631 VAL A CA 1
ATOM 5230 C C . VAL A 1 631 ? -2.917 -2.153 -31.517 1.00 96.38 631 VAL A C 1
ATOM 5232 O O . VAL A 1 631 ? -2.645 -1.939 -30.334 1.00 96.38 631 VAL A O 1
ATOM 5235 N N . ILE A 1 632 ? -2.671 -3.315 -32.107 1.00 95.31 632 ILE A N 1
ATOM 5236 C CA . ILE A 1 632 ? -2.053 -4.485 -31.475 1.00 95.31 632 ILE A CA 1
ATOM 5237 C C . ILE A 1 632 ? -0.803 -4.915 -32.251 1.00 95.31 632 ILE A C 1
ATOM 5239 O O . ILE A 1 632 ? -0.547 -4.445 -33.359 1.00 95.31 632 ILE A O 1
ATOM 5243 N N . PHE A 1 633 ? -0.022 -5.857 -31.711 1.00 93.44 633 PHE A N 1
ATOM 5244 C CA . PHE A 1 633 ? 1.178 -6.378 -32.391 1.00 93.44 633 PHE A CA 1
ATOM 5245 C C . PHE A 1 633 ? 0.913 -6.844 -33.830 1.00 93.44 633 PHE A C 1
ATOM 5247 O O . PHE A 1 633 ? 1.726 -6.616 -34.723 1.00 93.44 633 PHE A O 1
ATOM 5254 N N . ASN A 1 634 ? -0.243 -7.472 -34.058 1.00 90.31 634 ASN A N 1
ATOM 5255 C CA . ASN A 1 634 ? -0.621 -8.045 -35.347 1.00 90.31 634 ASN A CA 1
ATOM 5256 C C . ASN A 1 634 ? -0.797 -6.993 -36.460 1.00 90.31 634 ASN A C 1
ATOM 5258 O O . ASN A 1 634 ? -0.649 -7.337 -37.631 1.00 90.31 634 ASN A O 1
ATOM 5262 N N . ASP A 1 635 ? -1.053 -5.727 -36.115 1.00 91.00 635 ASP A N 1
ATOM 5263 C CA . ASP A 1 635 ? -1.225 -4.635 -37.085 1.00 91.00 635 ASP A CA 1
ATOM 5264 C C . ASP A 1 635 ? 0.098 -4.201 -37.737 1.00 91.00 635 ASP A C 1
ATOM 5266 O O . ASP A 1 635 ? 0.097 -3.494 -38.743 1.00 91.00 635 ASP A O 1
ATOM 5270 N N . PHE A 1 636 ? 1.234 -4.650 -37.194 1.00 88.50 636 PHE A N 1
ATOM 5271 C CA . PHE A 1 636 ? 2.578 -4.366 -37.708 1.00 88.50 636 PHE A CA 1
ATOM 5272 C C . PHE A 1 636 ? 3.167 -5.527 -38.525 1.00 88.50 636 PHE A C 1
ATOM 5274 O O . PHE A 1 636 ? 4.370 -5.553 -38.795 1.00 88.50 636 PHE A O 1
ATOM 5281 N N . LYS A 1 637 ? 2.329 -6.489 -38.933 1.00 84.94 637 LYS A N 1
ATOM 5282 C CA . LYS A 1 637 ? 2.685 -7.526 -39.911 1.00 84.94 637 LYS A CA 1
ATOM 5283 C C . LYS A 1 637 ? 3.007 -6.900 -41.269 1.00 84.94 637 LYS A C 1
ATOM 5285 O O . LYS A 1 637 ? 2.307 -5.997 -41.719 1.00 84.94 637 LYS A O 1
ATOM 5290 N N . GLY A 1 638 ? 4.045 -7.392 -41.944 1.00 80.50 638 GLY A N 1
ATOM 5291 C CA . GLY A 1 638 ? 4.465 -6.841 -43.234 1.00 80.50 638 GLY A CA 1
ATOM 5292 C C . GLY A 1 638 ? 5.545 -7.667 -43.924 1.00 80.50 638 GLY A C 1
ATOM 5293 O O . GLY A 1 638 ? 5.600 -8.876 -43.766 1.00 80.50 638 GLY A O 1
ATOM 5294 N N . ASP A 1 639 ? 6.417 -7.012 -44.691 1.00 82.00 639 ASP A N 1
ATOM 5295 C CA . ASP A 1 639 ? 7.510 -7.683 -45.420 1.00 82.00 639 ASP A CA 1
ATOM 5296 C C . ASP A 1 639 ? 8.863 -7.623 -44.687 1.00 82.00 639 ASP A C 1
ATOM 5298 O O . ASP A 1 639 ? 9.858 -8.193 -45.143 1.00 82.00 639 ASP A O 1
ATOM 5302 N N . LYS A 1 640 ? 8.915 -6.920 -43.548 1.00 91.31 640 LYS A N 1
ATOM 5303 C CA . LYS A 1 640 ? 10.122 -6.658 -42.754 1.00 91.31 640 LYS A CA 1
ATOM 5304 C C . LYS A 1 640 ? 9.949 -7.183 -41.328 1.00 91.31 640 LYS A C 1
ATOM 5306 O O . LYS A 1 640 ? 8.841 -7.096 -40.799 1.00 91.31 640 LYS A O 1
ATOM 5311 N N . PRO A 1 641 ? 11.014 -7.682 -40.679 1.00 94.06 641 PRO A N 1
ATOM 5312 C CA . PRO A 1 641 ? 10.988 -7.933 -39.246 1.00 94.06 641 PRO A CA 1
ATOM 5313 C C . PRO A 1 641 ? 10.753 -6.630 -38.482 1.00 94.06 641 PRO A C 1
ATOM 5315 O O . PRO A 1 641 ? 11.157 -5.553 -38.932 1.00 94.06 641 PRO A O 1
ATOM 5318 N N . SER A 1 642 ? 10.131 -6.742 -37.314 1.00 95.00 642 SER A N 1
ATOM 5319 C CA . SER A 1 642 ? 9.802 -5.605 -36.457 1.00 95.00 642 SER A CA 1
ATOM 5320 C C . SER A 1 642 ? 10.506 -5.721 -35.109 1.00 95.00 642 SER A C 1
ATOM 5322 O O . SER A 1 642 ? 10.526 -6.791 -34.503 1.00 95.00 642 SER A O 1
ATOM 5324 N N . ILE A 1 643 ? 11.062 -4.614 -34.621 1.00 95.56 643 ILE A N 1
ATOM 5325 C CA . ILE A 1 643 ? 11.596 -4.491 -33.264 1.00 95.56 643 ILE A CA 1
ATOM 5326 C C . ILE A 1 643 ? 10.697 -3.535 -32.490 1.00 95.56 643 ILE A C 1
ATOM 5328 O O . ILE A 1 643 ? 10.596 -2.357 -32.835 1.00 95.56 643 ILE A O 1
ATOM 5332 N N . PHE A 1 644 ? 10.090 -4.040 -31.421 1.00 95.31 644 PHE A N 1
ATOM 5333 C CA . PHE A 1 644 ? 9.331 -3.239 -30.469 1.00 95.31 644 PHE A CA 1
ATOM 5334 C C . PHE A 1 644 ? 10.206 -2.916 -29.264 1.00 95.31 644 PHE A C 1
ATOM 5336 O O . PHE A 1 644 ? 10.664 -3.820 -28.567 1.00 95.31 644 PHE A O 1
ATOM 5343 N N . TYR A 1 645 ? 10.428 -1.633 -29.013 1.00 94.44 645 TYR A N 1
ATOM 5344 C CA . TYR A 1 645 ? 11.147 -1.126 -27.854 1.00 94.44 645 TYR A CA 1
ATOM 5345 C C . TYR A 1 645 ? 10.175 -0.472 -26.876 1.00 94.44 645 TYR A C 1
ATOM 5347 O O . TYR A 1 645 ? 9.626 0.596 -27.141 1.00 94.44 645 TYR A O 1
ATOM 5355 N N . PHE A 1 646 ? 9.979 -1.123 -25.738 1.00 94.19 646 PHE A N 1
ATOM 5356 C CA . PHE A 1 646 ? 9.190 -0.637 -24.616 1.00 94.19 646 PHE A CA 1
ATOM 5357 C C . PHE A 1 646 ? 10.075 0.208 -23.709 1.00 94.19 646 PHE A C 1
ATOM 5359 O O . PHE A 1 646 ? 11.173 -0.221 -23.346 1.00 94.19 646 PHE A O 1
ATOM 5366 N N . SER A 1 647 ? 9.600 1.391 -23.329 1.00 91.38 647 SER A N 1
ATOM 5367 C CA . SER A 1 647 ? 10.332 2.321 -22.470 1.00 91.38 647 SER A CA 1
ATOM 5368 C C . SER A 1 647 ? 9.389 3.056 -21.527 1.00 91.38 647 SER A C 1
ATOM 5370 O O . SER A 1 647 ? 8.483 3.758 -21.972 1.00 91.38 647 SER A O 1
ATOM 5372 N N . SER A 1 648 ? 9.644 2.976 -20.220 1.00 87.81 648 SER A N 1
ATOM 5373 C CA . SER A 1 648 ? 8.918 3.776 -19.222 1.00 87.81 648 SER A CA 1
ATOM 5374 C C . SER A 1 648 ? 9.236 5.278 -19.294 1.00 87.81 648 SER A C 1
ATOM 5376 O O . SER A 1 648 ? 8.540 6.108 -18.715 1.00 87.81 648 SER A O 1
ATOM 5378 N N . ASN A 1 649 ? 10.282 5.659 -20.035 1.00 84.69 649 ASN A N 1
ATOM 5379 C CA . ASN A 1 649 ? 10.681 7.045 -20.268 1.00 84.69 649 ASN A CA 1
ATOM 5380 C C . ASN A 1 649 ? 10.422 7.453 -21.727 1.00 84.69 649 ASN A C 1
ATOM 5382 O O . ASN A 1 649 ? 10.867 6.771 -22.653 1.00 84.69 649 ASN A O 1
ATOM 5386 N N . TRP A 1 650 ? 9.771 8.604 -21.924 1.00 85.25 650 TRP A N 1
ATOM 5387 C CA . TRP A 1 650 ? 9.428 9.139 -23.246 1.00 85.25 650 TRP A CA 1
ATOM 5388 C C . TRP A 1 650 ? 10.646 9.573 -24.066 1.00 85.25 650 TRP A C 1
ATOM 5390 O O . TRP A 1 650 ? 10.629 9.443 -25.285 1.00 85.25 650 TRP A O 1
ATOM 5400 N N . ILE A 1 651 ? 11.706 10.068 -23.412 1.00 80.81 651 ILE A N 1
ATOM 5401 C CA . ILE A 1 651 ? 12.939 10.501 -24.088 1.00 80.81 651 ILE A CA 1
ATOM 5402 C C . ILE A 1 651 ? 13.831 9.293 -24.382 1.00 80.81 651 ILE A C 1
ATOM 5404 O O . ILE A 1 651 ? 14.242 9.127 -25.523 1.00 80.81 651 ILE A O 1
ATOM 5408 N N . GLY A 1 652 ? 14.090 8.451 -23.373 1.00 72.81 652 GLY A N 1
ATOM 5409 C CA . GLY A 1 652 ? 14.769 7.149 -23.478 1.00 72.81 652 GLY A CA 1
ATOM 5410 C C . GLY A 1 652 ? 15.820 6.996 -24.595 1.00 72.81 652 GLY A C 1
ATOM 5411 O O . GLY A 1 652 ? 16.608 7.896 -24.874 1.00 72.81 652 GLY A O 1
ATOM 5412 N N . GLY A 1 653 ? 15.822 5.830 -25.247 1.00 77.75 653 GLY A N 1
ATOM 5413 C CA . GLY A 1 653 ? 16.641 5.527 -26.428 1.00 77.75 653 GLY A CA 1
ATOM 5414 C C . GLY A 1 653 ? 16.091 6.087 -27.748 1.00 77.75 653 GLY A C 1
ATOM 5415 O O . GLY A 1 653 ? 16.463 5.589 -28.805 1.00 77.75 653 GLY A O 1
ATOM 5416 N N . ARG A 1 654 ? 15.201 7.093 -27.722 1.00 87.81 654 ARG A N 1
ATOM 5417 C CA . ARG A 1 654 ? 14.482 7.591 -28.911 1.00 87.81 654 ARG A CA 1
ATOM 5418 C C . ARG A 1 654 ? 15.423 8.043 -30.028 1.00 87.81 654 ARG A C 1
ATOM 5420 O O . ARG A 1 654 ? 15.288 7.588 -31.157 1.00 87.81 654 ARG A O 1
ATOM 5427 N N . TYR A 1 655 ? 16.387 8.912 -29.715 1.00 88.19 655 TYR A N 1
ATOM 5428 C CA . TYR A 1 655 ? 17.330 9.426 -30.719 1.00 88.19 655 TYR A CA 1
ATOM 5429 C C . TYR A 1 655 ? 18.156 8.305 -31.356 1.00 88.19 655 TYR A C 1
ATOM 5431 O O . TYR A 1 655 ? 18.319 8.276 -32.570 1.00 88.19 655 TYR A O 1
ATOM 5439 N N . GLN A 1 656 ? 18.593 7.341 -30.542 1.00 85.69 656 GLN A N 1
ATOM 5440 C CA . GLN A 1 656 ? 19.279 6.148 -31.029 1.00 85.69 656 GLN A CA 1
ATOM 5441 C C . GLN A 1 656 ? 18.377 5.332 -31.967 1.00 85.69 656 GLN A C 1
ATOM 5443 O O . GLN A 1 656 ? 18.829 4.864 -33.005 1.00 85.69 656 GLN A O 1
ATOM 5448 N N . PHE A 1 657 ? 17.094 5.174 -31.638 1.00 86.44 657 PHE A N 1
ATOM 5449 C CA . PHE A 1 657 ? 16.131 4.481 -32.496 1.00 86.44 657 PHE A CA 1
ATOM 5450 C C . PHE A 1 657 ? 15.903 5.206 -33.831 1.00 86.44 657 PHE A C 1
ATOM 5452 O O . PHE A 1 657 ? 15.857 4.560 -34.875 1.00 86.44 657 PHE A O 1
ATOM 5459 N N . ASP A 1 658 ? 15.828 6.539 -33.825 1.00 89.75 658 ASP A N 1
ATOM 5460 C CA . ASP A 1 658 ? 15.679 7.347 -35.043 1.00 89.75 658 ASP A CA 1
ATOM 5461 C C . ASP A 1 658 ? 16.905 7.237 -35.976 1.00 89.75 658 ASP A C 1
ATOM 5463 O O . ASP A 1 658 ? 16.765 7.232 -37.207 1.00 89.75 658 ASP A O 1
ATOM 5467 N N . GLU A 1 659 ? 18.111 7.123 -35.414 1.00 92.06 659 GLU A N 1
ATOM 5468 C CA . GLU A 1 659 ? 19.33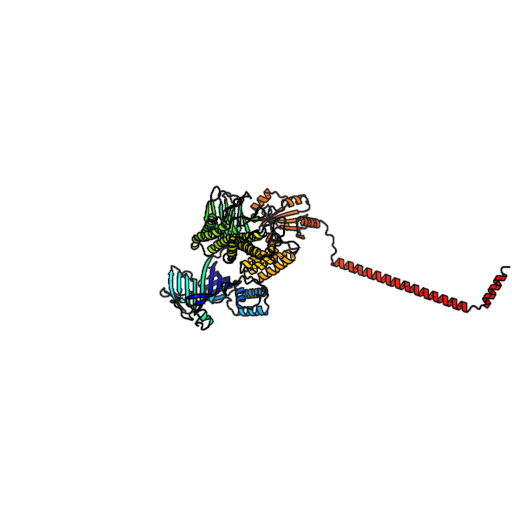3 6.818 -36.171 1.00 92.06 659 GLU A CA 1
ATOM 5469 C C . GLU A 1 659 ? 19.259 5.414 -36.789 1.00 92.06 659 GLU A C 1
ATOM 5471 O O . GLU A 1 659 ? 19.438 5.261 -38.000 1.00 92.06 659 GLU A O 1
ATOM 5476 N N . LEU A 1 660 ? 18.877 4.408 -35.997 1.00 92.56 660 LEU A N 1
ATOM 5477 C CA . LEU A 1 660 ? 18.781 3.010 -36.432 1.00 92.56 660 LEU A CA 1
ATOM 5478 C C . LEU A 1 660 ? 17.764 2.778 -37.556 1.00 92.56 660 LEU A C 1
ATOM 5480 O O . LEU A 1 660 ? 18.021 1.964 -38.441 1.00 92.56 660 LEU A O 1
ATOM 5484 N N . VAL A 1 661 ? 16.655 3.523 -37.580 1.00 93.50 661 VAL A N 1
ATOM 5485 C CA . VAL A 1 661 ? 15.700 3.514 -38.707 1.00 93.50 661 VAL A CA 1
ATOM 5486 C C . VAL A 1 661 ? 16.389 3.887 -40.023 1.00 93.50 661 VAL A C 1
ATOM 5488 O O . VAL A 1 661 ? 16.060 3.344 -41.076 1.00 93.50 661 VAL A O 1
ATOM 5491 N N . THR A 1 662 ? 17.347 4.815 -39.969 1.00 92.12 662 THR A N 1
ATOM 5492 C CA . THR A 1 662 ? 18.092 5.267 -41.151 1.00 92.12 662 THR A CA 1
ATOM 5493 C C . THR A 1 662 ? 19.178 4.256 -41.538 1.00 92.12 662 THR A C 1
ATOM 5495 O O . THR A 1 662 ? 19.401 4.020 -42.724 1.00 92.12 662 THR A O 1
ATOM 5498 N N . GLU A 1 663 ? 19.840 3.642 -40.554 1.00 94.44 663 GLU A N 1
ATOM 5499 C CA . GLU A 1 663 ? 20.919 2.665 -40.771 1.00 94.44 663 GLU A CA 1
ATOM 5500 C C . GLU A 1 663 ? 20.426 1.284 -41.224 1.00 94.44 663 GLU A C 1
ATOM 5502 O O . GLU A 1 663 ? 21.151 0.567 -41.921 1.00 94.44 663 GLU A O 1
ATOM 5507 N N . HIS A 1 664 ? 19.223 0.879 -40.811 1.00 94.06 664 HIS A N 1
ATOM 5508 C CA . HIS A 1 664 ? 18.657 -0.450 -41.059 1.00 94.06 664 HIS A CA 1
ATOM 5509 C C . HIS A 1 664 ? 17.246 -0.356 -41.660 1.00 94.06 664 HIS A C 1
ATOM 5511 O O . HIS A 1 664 ? 16.272 -0.773 -41.027 1.00 94.06 664 HIS A O 1
ATOM 5517 N N . PRO A 1 665 ? 17.104 0.171 -42.894 1.00 92.25 665 PRO A N 1
ATOM 5518 C CA . PRO A 1 665 ? 15.804 0.337 -43.546 1.00 92.25 665 PRO A CA 1
ATOM 5519 C C . PRO A 1 665 ? 15.077 -0.992 -43.809 1.00 92.25 665 PRO A C 1
ATOM 5521 O O . PRO A 1 665 ? 13.885 -0.993 -44.123 1.00 92.25 665 PRO A O 1
ATOM 5524 N N . GLU A 1 666 ? 15.769 -2.127 -43.712 1.00 92.44 666 GLU A N 1
ATOM 5525 C CA . GLU A 1 666 ? 15.225 -3.479 -43.809 1.00 92.44 666 GLU A CA 1
ATOM 5526 C C . GLU A 1 666 ? 14.474 -3.954 -42.552 1.00 92.44 666 GLU A C 1
ATOM 5528 O O . GLU A 1 666 ? 13.835 -5.002 -42.605 1.00 92.44 666 GLU A O 1
ATOM 5533 N N . ILE A 1 667 ? 14.503 -3.192 -41.452 1.00 94.06 667 ILE A N 1
ATOM 5534 C CA . ILE A 1 667 ? 13.828 -3.500 -40.181 1.00 94.06 667 ILE A CA 1
ATOM 5535 C C . ILE A 1 667 ? 12.803 -2.403 -39.873 1.00 94.06 667 ILE A C 1
ATOM 5537 O O . ILE A 1 667 ? 13.051 -1.218 -40.094 1.00 94.06 667 ILE A O 1
ATOM 5541 N N . ASN A 1 668 ? 11.641 -2.785 -39.349 1.00 94.00 668 ASN A N 1
ATOM 5542 C CA . ASN A 1 668 ? 10.669 -1.846 -38.806 1.00 94.00 668 ASN A CA 1
ATOM 5543 C C . ASN A 1 668 ? 10.955 -1.589 -37.317 1.00 94.00 668 ASN A C 1
ATOM 5545 O O . ASN A 1 668 ? 11.053 -2.528 -36.530 1.00 94.00 668 ASN A O 1
ATOM 5549 N N . PHE A 1 669 ? 11.070 -0.324 -36.921 1.00 94.75 669 PHE A N 1
ATOM 5550 C CA . PHE A 1 669 ? 11.346 0.066 -35.538 1.00 94.75 669 PHE A CA 1
ATOM 5551 C C . PHE A 1 669 ? 10.119 0.744 -34.929 1.00 94.75 669 PHE A C 1
ATOM 5553 O O . PHE A 1 669 ? 9.652 1.778 -35.419 1.00 94.75 669 PHE A O 1
ATOM 5560 N N . ILE A 1 670 ? 9.617 0.160 -33.842 1.00 94.81 670 ILE A N 1
ATOM 5561 C CA . ILE A 1 670 ? 8.464 0.647 -33.092 1.00 94.81 670 ILE A CA 1
ATOM 5562 C C . ILE A 1 670 ? 8.910 0.952 -31.664 1.00 94.81 670 ILE A C 1
ATOM 5564 O O . ILE A 1 670 ? 9.389 0.071 -30.957 1.00 94.81 670 ILE A O 1
ATOM 5568 N N . MET A 1 671 ? 8.738 2.192 -31.223 1.00 94.62 671 MET A N 1
ATOM 5569 C CA . MET A 1 671 ? 8.932 2.609 -29.840 1.00 94.62 671 MET A CA 1
ATOM 5570 C C . MET A 1 671 ? 7.574 2.750 -29.152 1.00 94.62 671 MET A C 1
ATOM 5572 O O . MET A 1 671 ? 6.687 3.456 -29.630 1.00 94.62 671 MET A O 1
ATOM 5576 N N . ILE A 1 672 ? 7.422 2.091 -28.009 1.00 95.75 672 ILE A N 1
ATOM 5577 C CA . ILE A 1 672 ? 6.220 2.130 -27.183 1.00 95.75 672 ILE A CA 1
ATOM 5578 C C . ILE A 1 672 ? 6.593 2.759 -25.848 1.00 95.75 672 ILE A C 1
ATOM 5580 O O . ILE A 1 672 ? 7.504 2.298 -25.157 1.00 95.75 672 ILE A O 1
ATOM 5584 N N . VAL A 1 673 ? 5.879 3.820 -25.488 1.00 94.94 673 VAL A N 1
ATOM 5585 C CA . VAL A 1 673 ? 6.050 4.510 -24.209 1.00 94.94 673 VAL A CA 1
ATOM 5586 C C . VAL A 1 673 ? 4.781 4.395 -23.389 1.00 94.94 673 VAL A C 1
ATOM 5588 O O . VAL A 1 673 ? 3.683 4.392 -23.942 1.00 94.94 673 VAL A O 1
ATOM 5591 N N . GLU A 1 674 ? 4.917 4.302 -22.073 1.00 93.56 674 GLU A N 1
ATOM 5592 C CA . GLU A 1 674 ? 3.760 4.301 -21.183 1.00 93.56 674 GLU A CA 1
ATOM 5593 C C . GLU A 1 674 ? 3.387 5.724 -20.748 1.00 93.56 674 GLU A C 1
ATOM 5595 O O . GLU A 1 674 ? 4.248 6.595 -20.595 1.00 93.56 674 GLU A O 1
ATOM 5600 N N . GLY A 1 675 ? 2.099 5.987 -20.550 1.00 91.88 675 GLY A N 1
ATOM 5601 C CA . GLY A 1 675 ? 1.615 7.278 -20.076 1.00 91.88 675 GLY A CA 1
ATOM 5602 C C . GLY A 1 675 ? 0.114 7.284 -19.823 1.00 91.88 675 GLY A C 1
ATOM 5603 O O . GLY A 1 675 ? -0.612 6.415 -20.289 1.00 91.88 675 GLY A O 1
ATOM 5604 N N . SER A 1 676 ? -0.364 8.286 -19.091 1.00 90.25 676 SER A N 1
ATOM 5605 C CA . SER A 1 676 ? -1.760 8.339 -18.638 1.00 90.25 676 SER A CA 1
ATOM 5606 C C . SER A 1 676 ? -2.622 9.376 -19.370 1.00 90.25 676 SER A C 1
ATOM 5608 O O . SER A 1 676 ? -3.801 9.531 -19.039 1.00 90.25 676 SER A O 1
ATOM 5610 N N . ASN A 1 677 ? -2.052 10.080 -20.360 1.00 91.12 677 ASN A N 1
ATOM 5611 C CA . ASN A 1 677 ? -2.709 11.147 -21.116 1.00 91.12 677 ASN A CA 1
ATOM 5612 C C . ASN A 1 677 ? -2.290 11.145 -22.600 1.00 91.12 677 ASN A C 1
ATOM 5614 O O . ASN A 1 677 ? -1.131 11.413 -22.925 1.00 91.12 677 ASN A O 1
ATOM 5618 N N . PHE A 1 678 ? -3.245 10.891 -23.501 1.00 92.25 678 PHE A N 1
ATOM 5619 C CA . PHE A 1 678 ? -2.998 10.864 -24.946 1.00 92.25 678 PHE A CA 1
ATOM 5620 C C . PHE A 1 678 ? -2.586 12.214 -25.509 1.00 92.25 678 PHE A C 1
ATOM 5622 O O . PHE A 1 678 ? -1.629 12.285 -26.273 1.00 92.25 678 PHE A O 1
ATOM 5629 N N . LYS A 1 679 ? -3.265 13.295 -25.113 1.00 90.44 679 LYS A N 1
ATOM 5630 C CA . LYS A 1 679 ? -3.010 14.620 -25.680 1.00 90.44 679 LYS A CA 1
ATOM 5631 C C . LYS A 1 679 ? -1.583 15.088 -25.396 1.00 90.44 679 LYS A C 1
ATOM 5633 O O . LYS A 1 679 ? -0.892 15.558 -26.295 1.00 90.44 679 LYS A O 1
ATOM 5638 N N . GLN A 1 680 ? -1.109 14.857 -24.173 1.00 89.88 680 GLN A N 1
ATOM 5639 C CA . GLN A 1 680 ? 0.273 15.123 -23.778 1.00 89.88 680 GLN A CA 1
ATOM 5640 C C . GLN A 1 680 ? 1.279 14.351 -24.648 1.00 89.88 680 GLN A C 1
ATOM 5642 O O . GLN A 1 680 ? 2.281 14.914 -25.092 1.00 89.88 680 GLN A O 1
ATOM 5647 N N . TRP A 1 681 ? 1.025 13.062 -24.874 1.00 93.06 681 TRP A N 1
ATOM 5648 C CA . TRP A 1 681 ? 1.881 12.212 -25.699 1.00 93.06 681 TRP A CA 1
ATOM 5649 C C . TRP A 1 681 ? 1.846 12.619 -27.177 1.00 93.06 681 TRP A C 1
ATOM 5651 O O . TRP A 1 681 ? 2.886 12.670 -27.838 1.00 93.06 681 TRP A O 1
ATOM 5661 N N . GLU A 1 682 ? 0.672 12.976 -27.690 1.00 93.56 682 GLU A N 1
ATOM 5662 C CA . GLU A 1 682 ? 0.477 13.466 -29.051 1.00 93.56 682 GLU A CA 1
ATOM 5663 C C . GLU A 1 682 ? 1.271 14.761 -29.288 1.00 93.56 682 GLU A C 1
ATOM 5665 O O . GLU A 1 682 ? 1.988 14.877 -30.282 1.00 93.56 682 GLU A O 1
ATOM 5670 N N . ASP A 1 683 ? 1.196 15.717 -28.361 1.00 90.06 683 ASP A N 1
ATOM 5671 C CA . ASP A 1 683 ? 1.918 16.987 -28.461 1.00 90.06 683 ASP A CA 1
ATOM 5672 C C . ASP A 1 683 ? 3.439 16.775 -28.367 1.00 90.06 683 ASP A C 1
ATOM 5674 O O . ASP A 1 683 ? 4.193 17.342 -29.163 1.00 90.06 683 ASP A O 1
ATOM 5678 N N . TYR A 1 684 ? 3.899 15.897 -27.464 1.00 90.56 684 TYR A N 1
ATOM 5679 C CA . TYR A 1 684 ? 5.310 15.505 -27.383 1.00 90.56 684 TYR A CA 1
ATOM 5680 C C . TYR A 1 684 ? 5.801 14.880 -28.692 1.00 90.56 684 TYR A C 1
ATOM 5682 O O . TYR A 1 684 ? 6.824 15.300 -29.225 1.00 90.56 684 TYR A O 1
ATOM 5690 N N . THR A 1 685 ? 5.081 13.894 -29.230 1.00 91.19 685 THR A N 1
ATOM 5691 C CA . THR A 1 685 ? 5.493 13.190 -30.454 1.00 91.19 685 THR A CA 1
ATOM 5692 C C . THR A 1 685 ? 5.427 14.086 -31.689 1.00 91.19 685 THR A C 1
ATOM 5694 O O . THR A 1 685 ? 6.289 13.972 -32.556 1.00 91.19 685 THR A O 1
ATOM 5697 N N . LYS A 1 686 ? 4.469 15.021 -31.765 1.00 91.12 686 LYS A N 1
ATOM 5698 C CA . LYS A 1 686 ? 4.428 16.065 -32.804 1.00 91.12 686 LYS A CA 1
ATOM 5699 C C . LYS A 1 686 ? 5.653 16.973 -32.751 1.00 91.12 686 LYS A C 1
ATOM 5701 O O . LYS A 1 686 ? 6.236 17.239 -33.793 1.00 91.12 686 LYS A O 1
ATOM 5706 N N . ALA A 1 687 ? 6.040 17.432 -31.561 1.00 90.06 687 ALA A N 1
ATOM 5707 C CA . ALA A 1 687 ? 7.208 18.294 -31.390 1.00 90.06 687 ALA A CA 1
ATOM 5708 C C . ALA A 1 687 ? 8.532 17.543 -31.600 1.00 90.06 687 ALA A C 1
ATOM 5710 O O . ALA A 1 687 ? 9.498 18.110 -32.103 1.00 90.06 687 ALA A O 1
ATOM 5711 N N . ALA A 1 688 ? 8.583 16.274 -31.195 1.00 89.12 688 ALA A N 1
ATOM 5712 C CA . ALA A 1 688 ? 9.756 15.425 -31.337 1.00 89.12 688 ALA A CA 1
ATOM 5713 C C . ALA A 1 688 ? 10.027 15.042 -32.799 1.00 89.12 688 ALA A C 1
ATOM 5715 O O . ALA A 1 688 ? 11.197 14.888 -33.145 1.00 89.12 688 ALA A O 1
ATOM 5716 N N . ASP A 1 689 ? 8.972 14.880 -33.605 1.00 90.75 689 ASP A N 1
ATOM 5717 C CA . ASP A 1 689 ? 8.997 14.393 -34.992 1.00 90.75 689 ASP A CA 1
ATOM 5718 C C . ASP A 1 689 ? 9.866 13.127 -35.165 1.00 90.75 689 ASP A C 1
ATOM 5720 O O . ASP A 1 689 ? 10.921 13.161 -35.804 1.00 90.75 689 ASP A O 1
ATOM 5724 N N . PRO A 1 690 ? 9.505 12.009 -34.499 1.00 91.94 690 PRO A N 1
ATOM 5725 C CA . PRO A 1 690 ? 10.300 10.788 -34.542 1.00 91.94 690 PRO A CA 1
ATOM 5726 C C . PRO A 1 690 ? 10.240 10.128 -35.923 1.00 91.94 690 PRO A C 1
ATOM 5728 O O . PRO A 1 690 ? 9.197 10.111 -36.580 1.00 91.94 690 PRO A O 1
ATOM 5731 N N . LYS A 1 691 ? 11.362 9.530 -36.335 1.00 92.56 691 LYS A N 1
ATOM 5732 C CA . LYS A 1 691 ? 11.455 8.703 -37.546 1.00 92.56 691 LYS A CA 1
ATOM 5733 C C . LYS A 1 691 ? 10.914 7.298 -37.298 1.00 92.56 691 LYS A C 1
ATOM 5735 O O . LYS A 1 691 ? 10.335 6.700 -38.202 1.00 92.56 691 LYS A O 1
ATOM 5740 N N . ALA A 1 692 ? 11.126 6.762 -36.096 1.00 91.88 692 ALA A N 1
ATOM 5741 C CA . ALA A 1 692 ? 10.544 5.492 -35.681 1.00 91.88 692 ALA A CA 1
ATOM 5742 C C . ALA A 1 692 ? 9.026 5.614 -35.472 1.00 91.88 692 ALA A C 1
ATOM 5744 O O . ALA A 1 692 ? 8.500 6.687 -35.160 1.00 91.88 692 ALA A O 1
ATOM 5745 N N . THR A 1 693 ? 8.308 4.494 -35.583 1.00 93.25 693 THR A N 1
ATOM 5746 C CA . THR A 1 693 ? 6.886 4.470 -35.216 1.00 93.25 693 THR A CA 1
ATOM 5747 C C . THR A 1 693 ? 6.764 4.620 -33.705 1.00 93.25 693 THR A C 1
ATOM 5749 O O . THR A 1 693 ? 7.375 3.856 -32.969 1.00 93.25 693 THR A O 1
ATOM 5752 N N . HIS A 1 694 ? 5.967 5.578 -33.235 1.00 94.62 694 HIS A N 1
ATOM 5753 C CA . HIS A 1 694 ? 5.715 5.789 -31.809 1.00 94.62 694 HIS A CA 1
ATOM 5754 C C . HIS A 1 694 ? 4.287 5.395 -31.441 1.00 94.62 694 HIS A C 1
ATOM 5756 O O . HIS A 1 694 ? 3.343 5.819 -32.111 1.00 94.62 694 HIS A O 1
ATOM 5762 N N . LEU A 1 695 ? 4.139 4.660 -30.338 1.00 96.31 695 LEU A N 1
ATOM 5763 C CA . LEU A 1 695 ? 2.852 4.272 -29.758 1.00 96.31 695 LEU A CA 1
ATOM 5764 C C . LEU A 1 695 ? 2.786 4.622 -28.266 1.00 96.31 695 LEU A C 1
ATOM 5766 O O . LEU A 1 695 ? 3.814 4.675 -27.582 1.00 96.31 695 LEU A O 1
ATOM 5770 N N . LEU A 1 696 ? 1.567 4.837 -27.775 1.00 96.62 696 LEU A N 1
ATOM 5771 C CA . LEU A 1 696 ? 1.264 5.033 -26.361 1.00 96.62 696 LEU A CA 1
ATOM 5772 C C . LEU A 1 696 ? 0.644 3.768 -25.768 1.00 96.62 696 LEU A C 1
ATOM 5774 O O . LEU A 1 696 ? -0.302 3.217 -26.325 1.00 96.62 696 LEU A O 1
ATOM 5778 N N . TYR A 1 697 ? 1.132 3.359 -24.606 1.00 96.31 697 TYR A N 1
ATOM 5779 C CA . TYR A 1 697 ? 0.480 2.393 -23.732 1.00 96.31 697 TYR A CA 1
ATOM 5780 C C . TYR A 1 697 ? -0.137 3.120 -22.530 1.00 96.31 697 TYR A C 1
ATOM 5782 O O . TYR A 1 697 ? 0.564 3.850 -21.823 1.00 96.31 697 TYR A O 1
ATOM 5790 N N . TYR A 1 698 ? -1.437 2.935 -22.287 1.00 92.94 698 TYR A N 1
ATOM 5791 C CA . TYR A 1 698 ? -2.096 3.520 -21.119 1.00 92.94 698 TYR A CA 1
ATOM 5792 C C . TYR A 1 698 ? -1.757 2.741 -19.848 1.00 92.94 698 TYR A C 1
ATOM 5794 O O . TYR A 1 698 ? -2.174 1.599 -19.678 1.00 92.94 698 TYR A O 1
ATOM 5802 N N . ASN A 1 699 ? -1.064 3.382 -18.908 1.00 90.06 699 ASN A N 1
ATOM 5803 C CA . ASN A 1 699 ? -0.633 2.754 -17.653 1.00 90.06 699 ASN A CA 1
ATOM 5804 C C . ASN A 1 699 ? -1.626 2.925 -16.489 1.00 90.06 699 ASN A C 1
ATOM 5806 O O . ASN A 1 699 ? -1.234 2.943 -15.321 1.00 90.06 699 ASN A O 1
ATOM 5810 N N . ASP A 1 700 ? -2.921 3.055 -16.789 1.00 82.69 700 ASP A N 1
ATOM 5811 C CA . ASP A 1 700 ? -3.954 3.218 -15.760 1.00 82.69 700 ASP A CA 1
ATOM 5812 C C . ASP A 1 700 ? -4.135 1.941 -14.910 1.00 82.69 700 ASP A C 1
ATOM 5814 O O . ASP A 1 700 ? -4.525 2.035 -13.742 1.00 82.69 700 ASP A O 1
ATOM 5818 N N . SER A 1 701 ? -3.843 0.759 -15.469 1.00 81.81 701 SER A N 1
ATOM 5819 C CA . SER A 1 701 ? -3.979 -0.544 -14.798 1.00 81.81 701 SER A CA 1
ATOM 5820 C C . SER A 1 701 ? -2.645 -1.162 -14.371 1.00 81.81 701 SER A C 1
ATOM 5822 O O . SER A 1 701 ? -2.544 -1.695 -13.271 1.00 81.81 701 SER A O 1
ATOM 5824 N N . SER A 1 702 ? -1.628 -1.104 -15.229 1.00 88.06 702 SER A N 1
ATOM 5825 C CA . SER A 1 702 ? -0.320 -1.726 -15.013 1.00 88.06 702 SER A CA 1
ATOM 5826 C C . SER A 1 702 ? 0.764 -0.933 -15.729 1.00 88.06 702 SER A C 1
ATOM 5828 O O . SER A 1 702 ? 0.496 -0.303 -16.749 1.00 88.06 702 SER A O 1
ATOM 5830 N N . SER A 1 703 ? 1.980 -0.958 -15.193 1.00 90.81 703 SER A N 1
ATOM 5831 C CA . SER A 1 703 ? 3.164 -0.370 -15.824 1.00 90.81 703 SER A CA 1
ATOM 5832 C C . SER A 1 703 ? 3.981 -1.416 -16.586 1.00 90.81 703 SER A C 1
ATOM 5834 O O . SER A 1 703 ? 3.826 -2.623 -16.385 1.00 90.81 703 SER A O 1
ATOM 5836 N N . PHE A 1 704 ? 4.931 -0.977 -17.408 1.00 91.62 704 PHE A N 1
ATOM 5837 C CA . PHE A 1 704 ? 5.922 -1.867 -18.016 1.00 91.62 704 PHE A CA 1
ATOM 5838 C C . PHE A 1 704 ? 6.765 -2.604 -16.975 1.00 91.62 704 PHE A C 1
ATOM 5840 O O . PHE A 1 704 ? 7.088 -3.771 -17.183 1.00 91.62 704 PHE A O 1
ATOM 5847 N N . SER A 1 705 ? 7.046 -1.976 -15.830 1.00 88.44 705 SER A N 1
ATOM 5848 C CA . SER A 1 705 ? 7.717 -2.640 -14.708 1.00 88.44 705 SER A CA 1
ATOM 5849 C C . SER A 1 705 ? 6.893 -3.819 -14.174 1.00 88.44 705 SER A C 1
ATOM 5851 O O . SER A 1 705 ? 7.457 -4.853 -13.831 1.00 88.44 705 SER A O 1
ATOM 5853 N N . ASP A 1 706 ? 5.561 -3.723 -14.190 1.00 89.44 706 ASP A N 1
ATOM 5854 C CA . ASP A 1 706 ? 4.674 -4.817 -13.777 1.00 89.44 706 ASP A CA 1
ATOM 5855 C C . ASP A 1 706 ? 4.598 -5.923 -14.836 1.00 89.44 706 ASP A C 1
ATOM 5857 O O . ASP A 1 706 ? 4.625 -7.105 -14.505 1.00 89.44 706 ASP A O 1
ATOM 5861 N N . ILE A 1 707 ? 4.541 -5.548 -16.118 1.00 92.69 707 ILE A N 1
ATOM 5862 C CA . ILE A 1 707 ? 4.374 -6.485 -17.239 1.00 92.69 707 ILE A CA 1
ATOM 5863 C C . ILE A 1 707 ? 5.675 -7.225 -17.558 1.00 92.69 707 ILE A C 1
ATOM 5865 O O . ILE A 1 707 ? 5.665 -8.432 -17.781 1.00 92.69 707 ILE A O 1
ATOM 5869 N N . PHE A 1 708 ? 6.802 -6.522 -17.610 1.00 91.38 708 PHE A N 1
ATOM 5870 C CA . PHE A 1 708 ? 8.077 -7.072 -18.072 1.00 91.38 708 PHE A CA 1
ATOM 5871 C C . PHE A 1 708 ? 9.087 -7.285 -16.946 1.00 91.38 708 PHE A C 1
ATOM 5873 O O . PHE A 1 708 ? 10.163 -7.817 -17.206 1.00 91.38 708 PHE A O 1
ATOM 5880 N N . GLN A 1 709 ? 8.783 -6.845 -15.715 1.00 89.50 709 GLN A N 1
ATOM 5881 C CA . GLN A 1 709 ? 9.753 -6.785 -14.608 1.00 89.50 709 GLN A CA 1
ATOM 5882 C C . GLN A 1 709 ? 11.008 -5.980 -14.980 1.00 89.50 709 GLN A C 1
ATOM 5884 O O . GLN A 1 709 ? 12.103 -6.187 -14.452 1.00 89.50 709 GLN A O 1
ATOM 5889 N N . ARG A 1 710 ? 10.820 -5.043 -15.917 1.00 85.94 710 ARG A N 1
ATOM 5890 C CA . ARG A 1 710 ? 11.811 -4.142 -16.498 1.00 85.94 710 ARG A CA 1
ATOM 5891 C C . ARG A 1 710 ? 11.120 -2.854 -16.944 1.00 85.94 710 ARG A C 1
ATOM 5893 O O . ARG A 1 710 ? 10.022 -2.874 -17.484 1.00 85.94 710 ARG A O 1
ATOM 5900 N N . ASN A 1 711 ? 11.800 -1.738 -16.779 1.00 84.12 711 ASN A N 1
ATOM 5901 C CA . ASN A 1 711 ? 11.465 -0.417 -17.292 1.00 84.12 711 ASN A CA 1
ATOM 5902 C C . ASN A 1 711 ? 11.707 -0.308 -18.800 1.00 84.12 711 ASN A C 1
ATOM 5904 O O . ASN A 1 711 ? 11.113 0.547 -19.457 1.00 84.12 711 ASN A O 1
ATOM 5908 N N . THR A 1 712 ? 12.595 -1.145 -19.345 1.00 87.38 712 THR A N 1
ATOM 5909 C CA . THR A 1 712 ? 12.858 -1.211 -20.785 1.00 87.38 712 THR A CA 1
ATOM 5910 C C . THR A 1 712 ? 12.885 -2.649 -21.282 1.00 87.38 712 THR A C 1
ATOM 5912 O O . THR A 1 712 ? 13.358 -3.551 -20.591 1.00 87.38 712 THR A O 1
ATOM 5915 N N . THR A 1 713 ? 12.345 -2.904 -22.471 1.00 91.69 713 THR A N 1
ATOM 5916 C CA . THR A 1 713 ? 12.298 -4.253 -23.061 1.00 91.69 713 THR A CA 1
ATOM 5917 C C . THR A 1 713 ? 12.288 -4.175 -24.580 1.00 91.69 713 THR A C 1
ATOM 5919 O O . THR A 1 713 ? 11.683 -3.275 -25.152 1.00 91.69 713 THR A O 1
ATOM 5922 N N . HIS A 1 714 ? 12.960 -5.122 -25.233 1.00 93.25 714 HIS A N 1
ATOM 5923 C CA . HIS A 1 714 ? 12.972 -5.249 -26.687 1.00 93.25 714 HIS A CA 1
ATOM 5924 C C . HIS A 1 714 ? 12.314 -6.574 -27.083 1.00 93.25 714 HIS A C 1
ATOM 5926 O O . HIS A 1 714 ? 12.735 -7.625 -26.597 1.00 93.25 714 HIS A O 1
ATOM 5932 N N . LEU A 1 715 ? 11.319 -6.529 -27.968 1.00 94.88 715 LEU A N 1
ATOM 5933 C CA . LEU A 1 715 ? 10.700 -7.708 -28.579 1.00 94.88 715 LEU A CA 1
ATOM 5934 C C . LEU A 1 715 ? 11.031 -7.743 -30.067 1.00 94.88 715 LEU A C 1
ATOM 5936 O O . LEU A 1 715 ? 10.939 -6.715 -30.743 1.00 94.88 715 LEU A O 1
ATOM 5940 N N . VAL A 1 716 ? 11.386 -8.921 -30.574 1.00 93.94 716 VAL A N 1
ATOM 5941 C CA . VAL A 1 716 ? 11.710 -9.132 -31.986 1.00 93.94 716 VAL A CA 1
ATOM 5942 C C . VAL A 1 716 ? 10.630 -9.990 -32.632 1.00 93.94 716 VAL A C 1
ATOM 5944 O O . VAL A 1 716 ? 10.292 -11.068 -32.145 1.00 93.94 716 VAL A O 1
ATOM 5947 N N . PHE A 1 717 ? 10.100 -9.501 -33.748 1.00 93.62 717 PHE A N 1
ATOM 5948 C CA . PHE A 1 717 ? 9.133 -10.194 -34.588 1.00 93.62 717 PHE A CA 1
ATOM 5949 C C . PHE A 1 717 ? 9.749 -10.456 -35.959 1.00 93.62 717 PHE A C 1
ATOM 5951 O O . PHE A 1 717 ? 10.433 -9.593 -36.520 1.00 93.62 717 PHE A O 1
ATOM 5958 N N . ASN A 1 718 ? 9.486 -11.635 -36.516 1.00 90.00 718 ASN A N 1
ATOM 5959 C CA . ASN A 1 718 ? 9.926 -11.980 -37.864 1.00 90.00 718 ASN A CA 1
ATOM 5960 C C . ASN A 1 718 ? 9.105 -11.240 -38.935 1.00 90.00 718 ASN A C 1
ATOM 5962 O O . ASN A 1 718 ? 8.150 -10.522 -38.640 1.00 90.00 718 ASN A O 1
ATOM 5966 N N . LYS A 1 719 ? 9.464 -11.425 -40.212 1.00 85.88 719 LYS A N 1
ATOM 5967 C CA . LYS A 1 719 ? 8.738 -10.797 -41.328 1.00 85.88 719 LYS A CA 1
ATOM 5968 C C . LYS A 1 719 ? 7.266 -11.222 -41.416 1.00 85.88 719 LYS A C 1
ATOM 5970 O O . LYS A 1 719 ? 6.434 -10.398 -41.739 1.00 85.88 719 LYS A O 1
ATOM 5975 N N . SER A 1 720 ? 6.902 -12.452 -41.049 1.00 83.50 720 SER A N 1
ATOM 5976 C CA . SER A 1 720 ? 5.490 -12.880 -40.958 1.00 83.50 720 SER A CA 1
ATOM 5977 C C . SER A 1 720 ? 4.725 -12.242 -39.783 1.00 83.50 720 SER A C 1
ATOM 5979 O O . SER A 1 720 ? 3.528 -12.489 -39.623 1.00 83.50 720 SER A O 1
ATOM 5981 N N . GLY A 1 721 ? 5.406 -11.419 -38.975 1.00 84.62 721 GLY A N 1
ATOM 5982 C CA . GLY A 1 721 ? 4.931 -10.789 -37.745 1.00 84.62 721 GLY A CA 1
ATOM 5983 C C . GLY A 1 721 ? 4.506 -11.794 -36.685 1.00 84.62 721 GLY A C 1
ATOM 5984 O O . GLY A 1 721 ? 3.544 -11.565 -35.954 1.00 84.62 721 GLY A O 1
ATOM 5985 N N . GLU A 1 722 ? 5.219 -12.912 -36.618 1.00 89.12 722 GLU A N 1
ATOM 5986 C CA . GLU A 1 722 ? 5.194 -13.819 -35.479 1.00 89.12 722 GLU A CA 1
ATOM 5987 C C . GLU A 1 722 ? 6.282 -13.385 -34.491 1.00 89.12 722 GLU A C 1
ATOM 5989 O O . GLU A 1 722 ? 7.362 -12.937 -34.893 1.00 89.12 722 GLU A O 1
ATOM 5994 N N . PHE A 1 723 ? 5.972 -13.477 -33.199 1.00 92.44 723 PHE A N 1
ATOM 5995 C CA . PHE A 1 723 ? 6.930 -13.198 -32.137 1.00 92.44 723 PHE A CA 1
ATOM 5996 C C . PHE A 1 723 ? 8.015 -14.278 -32.129 1.00 92.44 723 PHE A C 1
ATOM 5998 O O . PHE A 1 723 ? 7.694 -15.464 -32.086 1.00 92.44 723 PHE A O 1
ATOM 6005 N N . GLU A 1 724 ? 9.280 -13.865 -32.186 1.00 89.19 724 GLU A N 1
ATOM 6006 C CA . GLU A 1 724 ? 10.418 -14.787 -32.145 1.00 89.19 724 GLU A CA 1
ATOM 6007 C C . GLU A 1 724 ? 10.970 -14.886 -30.724 1.00 89.19 724 GLU A C 1
ATOM 6009 O O . GLU A 1 724 ? 11.009 -15.973 -30.155 1.00 89.19 724 GLU A O 1
ATOM 6014 N N . GLU A 1 725 ? 11.401 -13.757 -30.152 1.00 90.25 725 GLU A N 1
ATOM 6015 C CA . GLU A 1 725 ? 12.065 -13.742 -28.848 1.00 90.25 725 GLU A CA 1
ATOM 6016 C C . GLU A 1 725 ? 12.235 -12.329 -28.263 1.00 90.25 725 GLU A C 1
ATOM 6018 O O . GLU A 1 725 ? 12.130 -11.299 -28.942 1.00 90.25 725 GLU A O 1
ATOM 6023 N N . TYR A 1 726 ? 12.572 -12.293 -26.973 1.00 91.75 726 TYR A N 1
ATOM 6024 C CA . TYR A 1 726 ? 13.057 -11.105 -26.277 1.00 91.75 726 TYR A CA 1
ATOM 6025 C C . TYR A 1 726 ? 14.519 -10.801 -26.638 1.00 91.75 726 TYR A C 1
ATOM 6027 O O . TYR A 1 726 ? 15.338 -11.701 -26.833 1.00 91.75 726 TYR A O 1
ATOM 6035 N N . ALA A 1 727 ? 14.891 -9.522 -26.646 1.00 89.75 727 ALA A N 1
ATOM 6036 C CA . ALA A 1 727 ? 16.276 -9.085 -26.796 1.00 89.75 727 ALA A CA 1
ATOM 6037 C C . ALA A 1 727 ? 16.778 -8.335 -25.555 1.00 89.75 727 ALA A C 1
ATOM 6039 O O . ALA A 1 727 ? 16.077 -7.530 -24.941 1.00 89.75 727 ALA A O 1
ATOM 6040 N N . SER A 1 728 ? 18.031 -8.606 -25.197 1.00 83.88 728 SER A N 1
ATOM 6041 C CA . SER A 1 728 ? 18.695 -8.063 -24.004 1.00 83.88 728 SER A CA 1
ATOM 6042 C C . SER A 1 728 ? 19.182 -6.622 -24.182 1.00 83.88 728 SER A C 1
ATOM 6044 O O . SER A 1 728 ? 19.404 -5.903 -23.211 1.00 83.88 728 SER A O 1
ATOM 6046 N N . SER A 1 729 ? 19.360 -6.190 -25.429 1.00 87.56 729 SER A N 1
ATOM 6047 C CA . SER A 1 729 ? 19.790 -4.843 -25.791 1.00 87.56 729 SER A CA 1
ATOM 6048 C C . SER A 1 729 ? 19.333 -4.500 -27.205 1.00 87.56 729 SER A C 1
ATOM 6050 O O . SER A 1 729 ? 18.978 -5.380 -27.987 1.00 87.56 729 SER A O 1
ATOM 6052 N N . THR A 1 730 ? 19.426 -3.227 -27.578 1.00 88.62 730 THR A N 1
ATOM 6053 C CA . THR A 1 730 ? 19.128 -2.780 -28.944 1.00 88.62 730 THR A CA 1
ATOM 6054 C C . THR A 1 730 ? 20.024 -3.456 -29.988 1.00 88.62 730 THR A C 1
ATOM 6056 O O . THR A 1 730 ? 19.552 -3.838 -31.054 1.00 88.62 730 THR A O 1
ATOM 6059 N N . LYS A 1 731 ? 21.312 -3.668 -29.676 1.00 90.19 731 LYS A N 1
ATOM 6060 C CA . LYS A 1 731 ? 22.256 -4.360 -30.575 1.00 90.19 731 LYS A CA 1
ATOM 6061 C C . LYS A 1 731 ? 21.864 -5.821 -30.794 1.00 90.19 731 LYS A C 1
ATOM 6063 O O . LYS A 1 731 ? 21.870 -6.292 -31.927 1.00 90.19 731 LYS A O 1
ATOM 6068 N N . ASP A 1 732 ? 21.502 -6.502 -29.710 1.00 91.12 732 ASP A N 1
ATOM 6069 C CA . ASP A 1 732 ? 21.009 -7.881 -29.729 1.00 91.12 732 ASP A CA 1
ATOM 6070 C C . ASP A 1 732 ? 19.710 -7.986 -30.549 1.00 91.12 732 ASP A C 1
ATOM 6072 O O . ASP A 1 732 ? 19.601 -8.820 -31.443 1.00 91.12 732 ASP A O 1
ATOM 6076 N N . ALA A 1 733 ? 18.773 -7.051 -30.354 1.00 92.50 733 ALA A N 1
ATOM 6077 C CA . ALA A 1 733 ? 17.522 -6.992 -31.110 1.00 92.50 733 ALA A CA 1
ATOM 6078 C C . ALA A 1 733 ? 17.754 -6.875 -32.626 1.00 92.50 733 ALA A C 1
ATOM 6080 O O . ALA A 1 733 ? 17.128 -7.587 -33.408 1.00 92.50 733 ALA A O 1
ATOM 6081 N N . ILE A 1 734 ? 18.693 -6.020 -33.047 1.00 93.44 734 ILE A N 1
ATOM 6082 C CA . ILE A 1 734 ? 19.067 -5.861 -34.461 1.00 93.44 734 ILE A CA 1
ATOM 6083 C C . ILE A 1 734 ? 19.685 -7.145 -35.012 1.00 93.44 734 ILE A C 1
ATOM 6085 O O . ILE A 1 734 ? 19.347 -7.562 -36.120 1.00 93.44 734 ILE A O 1
ATOM 6089 N N . GLN A 1 735 ? 20.592 -7.777 -34.263 1.00 92.50 735 GLN A N 1
ATOM 6090 C CA . GLN A 1 735 ? 21.222 -9.026 -34.685 1.00 92.50 735 GLN A CA 1
ATOM 6091 C C . GLN A 1 735 ? 20.173 -10.122 -34.913 1.00 92.50 735 GLN A C 1
ATOM 6093 O O . GLN A 1 735 ? 20.190 -10.770 -35.961 1.00 92.50 735 GLN A O 1
ATOM 6098 N N . LYS A 1 736 ? 19.239 -10.279 -33.972 1.00 92.06 736 LYS A N 1
ATOM 6099 C CA . LYS A 1 736 ? 18.134 -11.246 -34.035 1.00 92.06 736 LYS A CA 1
ATOM 6100 C C . LYS A 1 736 ? 17.175 -10.948 -35.192 1.00 92.06 736 LYS A C 1
ATOM 6102 O O . LYS A 1 736 ? 16.881 -11.830 -35.998 1.00 92.06 736 LYS A O 1
ATOM 6107 N N . ALA A 1 737 ? 16.785 -9.685 -35.374 1.00 92.38 737 ALA A N 1
ATOM 6108 C CA . ALA A 1 737 ? 15.954 -9.264 -36.502 1.00 92.38 737 ALA A CA 1
ATOM 6109 C C . ALA A 1 737 ? 16.630 -9.553 -37.856 1.00 92.38 737 ALA A C 1
ATOM 6111 O O . ALA A 1 737 ? 15.997 -10.099 -38.759 1.00 92.38 737 ALA A O 1
ATOM 6112 N N . LYS A 1 738 ? 17.934 -9.280 -37.995 1.00 90.31 738 LYS A N 1
ATOM 6113 C CA . LYS A 1 738 ? 18.701 -9.608 -39.211 1.00 90.31 738 LYS A CA 1
ATOM 6114 C C . LYS A 1 738 ? 18.846 -11.107 -39.434 1.00 90.31 738 LYS A C 1
ATOM 6116 O O . LYS A 1 738 ? 18.815 -11.550 -40.580 1.00 90.31 738 LYS A O 1
ATOM 6121 N N . ALA A 1 739 ? 18.987 -11.894 -38.371 1.00 87.25 739 ALA A N 1
ATOM 6122 C CA . ALA A 1 739 ? 19.017 -13.347 -38.476 1.00 87.25 739 ALA A CA 1
ATOM 6123 C C . ALA A 1 739 ? 17.694 -13.897 -39.037 1.00 87.25 739 ALA A C 1
ATOM 6125 O O . ALA A 1 739 ? 17.735 -14.782 -39.888 1.00 87.25 739 ALA A O 1
ATOM 6126 N N . SER A 1 740 ? 16.547 -13.311 -38.667 1.00 83.69 740 SER A N 1
ATOM 6127 C CA . SER A 1 740 ? 15.229 -13.694 -39.208 1.00 83.69 740 SER A CA 1
ATOM 6128 C C . SER A 1 740 ? 15.065 -13.432 -40.717 1.00 83.69 740 SER A C 1
ATOM 6130 O O . SER A 1 740 ? 14.220 -14.046 -41.371 1.00 83.69 740 SER A O 1
ATOM 6132 N N . LEU A 1 741 ? 15.885 -12.540 -41.294 1.00 81.94 741 LEU A N 1
ATOM 6133 C CA . LEU A 1 741 ? 15.919 -12.275 -42.737 1.00 81.94 741 LEU A CA 1
ATOM 6134 C C . LEU A 1 741 ? 16.703 -13.340 -43.513 1.00 81.94 741 LEU A C 1
ATOM 6136 O O . LEU A 1 741 ? 16.483 -13.508 -44.715 1.00 81.94 741 LEU A O 1
ATOM 6140 N N . GLN A 1 742 ? 17.621 -14.054 -42.856 1.00 76.50 742 GLN A N 1
ATOM 6141 C CA . GLN A 1 742 ? 18.378 -15.130 -43.486 1.00 76.50 742 GLN A CA 1
ATOM 6142 C C . GLN A 1 742 ? 17.557 -16.428 -43.468 1.00 76.50 742 GLN A C 1
ATOM 6144 O O . GLN A 1 742 ? 16.858 -16.700 -42.492 1.00 76.50 742 GLN A O 1
ATOM 6149 N N . PRO A 1 743 ? 17.621 -17.266 -44.521 1.00 63.81 743 PRO A N 1
ATOM 6150 C CA . PRO A 1 743 ? 16.971 -18.570 -44.487 1.00 63.81 743 PRO A CA 1
ATOM 6151 C C . PRO A 1 743 ? 17.522 -19.362 -43.300 1.00 63.81 743 PRO A C 1
ATOM 6153 O O . PRO A 1 743 ? 18.739 -19.525 -43.181 1.00 63.81 743 PRO A O 1
ATOM 6156 N N . LYS A 1 744 ? 16.622 -19.831 -42.423 1.00 59.75 744 LYS A N 1
ATOM 6157 C CA . LYS A 1 744 ? 16.957 -20.634 -41.241 1.00 59.75 744 LYS A CA 1
ATOM 6158 C C . LYS A 1 744 ? 17.883 -21.764 -41.692 1.00 59.75 744 LYS A C 1
ATOM 6160 O O . LYS A 1 744 ? 17.451 -22.664 -42.415 1.00 59.75 744 LYS A O 1
ATOM 6165 N N . LYS A 1 745 ? 19.173 -21.694 -41.337 1.00 52.31 745 LYS A N 1
ATOM 6166 C CA . LYS A 1 745 ? 20.080 -22.825 -41.549 1.00 52.31 745 LYS A CA 1
ATOM 6167 C C . LYS A 1 745 ? 19.436 -24.000 -40.828 1.00 52.31 745 LYS A C 1
ATOM 6169 O O . LYS A 1 745 ? 19.070 -23.870 -39.664 1.00 52.31 745 LYS A O 1
ATOM 6174 N N . ILE A 1 746 ? 19.233 -25.107 -41.536 1.00 55.22 746 ILE A N 1
ATOM 6175 C CA . ILE A 1 746 ? 18.734 -26.340 -40.935 1.00 55.22 746 ILE A CA 1
ATOM 6176 C C . ILE A 1 746 ? 19.817 -26.794 -39.955 1.00 55.22 746 ILE A C 1
ATOM 6178 O O . ILE A 1 746 ? 20.781 -27.453 -40.341 1.00 55.22 746 ILE A O 1
ATOM 6182 N N . GLU A 1 747 ? 19.716 -26.374 -38.700 1.00 54.22 747 GLU A N 1
ATOM 6183 C CA . GLU A 1 747 ? 20.508 -26.950 -37.628 1.00 54.22 747 GLU A CA 1
ATOM 6184 C C . GLU A 1 747 ? 19.943 -28.344 -37.379 1.00 54.22 747 GLU A C 1
ATOM 6186 O O . GLU A 1 747 ? 18.773 -28.514 -37.032 1.00 54.22 747 GLU A O 1
ATOM 6191 N N . LEU A 1 748 ? 20.763 -29.358 -37.662 1.00 57.53 748 LEU A N 1
ATOM 6192 C CA . LEU A 1 748 ? 20.416 -30.752 -37.413 1.00 57.53 748 LEU A CA 1
ATOM 6193 C C . LEU A 1 748 ? 20.047 -30.889 -35.934 1.00 57.53 748 LEU A C 1
ATOM 6195 O O . LEU A 1 748 ? 20.853 -30.571 -35.058 1.00 57.53 748 LEU A O 1
ATOM 6199 N N . ASN A 1 749 ? 18.829 -31.360 -35.662 1.00 65.25 749 ASN A N 1
ATOM 6200 C CA . ASN A 1 749 ? 18.348 -31.589 -34.302 1.00 65.25 749 ASN A CA 1
ATOM 6201 C C . ASN A 1 749 ? 19.362 -32.482 -33.558 1.00 65.25 749 ASN A C 1
ATOM 6203 O O . ASN A 1 749 ? 19.916 -33.411 -34.150 1.00 65.25 749 ASN A O 1
ATOM 6207 N N . LYS A 1 750 ? 19.601 -32.236 -32.264 1.00 67.38 750 LYS A N 1
ATOM 6208 C CA . LYS A 1 750 ? 20.500 -33.037 -31.414 1.00 67.38 750 LYS A CA 1
ATOM 6209 C C . LYS A 1 750 ? 20.269 -34.549 -31.584 1.00 67.38 750 LYS A C 1
ATOM 6211 O O . LYS A 1 750 ? 21.231 -35.304 -31.689 1.00 67.38 750 LYS A O 1
ATOM 6216 N N . SER A 1 751 ? 19.014 -34.972 -31.753 1.00 69.31 751 SER A N 1
ATOM 6217 C CA . SER A 1 751 ? 18.649 -36.371 -32.029 1.00 69.31 751 SER A CA 1
ATOM 6218 C C . SER A 1 751 ? 19.082 -36.878 -33.415 1.00 69.31 751 SER A C 1
ATOM 6220 O O . SER A 1 751 ? 19.422 -38.048 -33.570 1.00 69.31 751 SER A O 1
ATOM 6222 N N . GLN A 1 752 ? 19.102 -36.019 -34.438 1.00 75.25 752 GLN A N 1
ATOM 6223 C CA . GLN A 1 752 ? 19.613 -36.360 -35.773 1.00 75.25 752 GLN A CA 1
ATOM 6224 C C . GLN A 1 752 ? 21.142 -36.464 -35.778 1.00 75.25 752 GLN A C 1
ATOM 6226 O O . GLN A 1 752 ? 21.692 -37.344 -36.438 1.00 75.25 752 GLN A O 1
ATOM 6231 N N . LEU A 1 753 ? 21.830 -35.609 -35.016 1.00 82.12 753 LEU A N 1
ATOM 6232 C CA . LEU A 1 753 ? 23.281 -35.684 -34.850 1.00 82.12 753 LEU A CA 1
ATOM 6233 C C . LEU A 1 753 ? 23.690 -36.971 -34.115 1.00 82.12 753 LEU A C 1
ATOM 6235 O O . LEU A 1 753 ? 24.607 -37.660 -34.559 1.00 82.12 753 LEU A O 1
ATOM 6239 N N . GLU A 1 754 ? 22.976 -37.336 -33.046 1.00 81.88 754 GLU A N 1
ATOM 6240 C CA . GLU A 1 754 ? 23.174 -38.608 -32.338 1.00 81.88 754 GLU A CA 1
ATOM 6241 C C . GLU A 1 754 ? 22.969 -39.812 -33.267 1.00 81.88 754 GLU A C 1
ATOM 6243 O O . GLU A 1 754 ? 23.807 -40.716 -33.292 1.00 81.88 754 GLU A O 1
ATOM 6248 N N . LEU A 1 755 ? 21.925 -39.794 -34.104 1.00 88.94 755 LEU A N 1
ATOM 6249 C CA . LEU A 1 755 ? 21.686 -40.837 -35.104 1.00 88.94 755 LEU A CA 1
ATOM 6250 C C . LEU A 1 755 ? 22.860 -40.962 -36.091 1.00 88.94 755 LEU A C 1
ATOM 6252 O O . LEU A 1 755 ? 23.324 -42.071 -36.350 1.00 88.94 755 LEU A O 1
ATOM 6256 N N . ILE A 1 756 ? 23.366 -39.842 -36.619 1.00 89.56 756 ILE A N 1
ATOM 6257 C CA . ILE A 1 756 ? 24.497 -39.822 -37.562 1.00 89.56 756 ILE A CA 1
ATOM 6258 C C . ILE A 1 756 ? 25.772 -40.370 -36.907 1.00 89.56 756 ILE A C 1
ATOM 6260 O O . ILE A 1 756 ? 26.487 -41.158 -37.529 1.00 89.56 756 ILE A O 1
ATOM 6264 N N . ILE A 1 757 ? 26.046 -40.002 -35.652 1.00 91.75 757 ILE A N 1
ATOM 6265 C CA . ILE A 1 757 ? 27.206 -40.499 -34.896 1.00 91.75 757 ILE A CA 1
ATOM 6266 C C . ILE A 1 757 ? 27.108 -42.015 -34.691 1.00 91.75 757 ILE A C 1
ATOM 6268 O O . ILE A 1 757 ? 28.090 -42.725 -34.917 1.00 91.75 757 ILE A O 1
ATOM 6272 N N . ILE A 1 758 ? 25.929 -42.527 -34.324 1.00 92.44 758 ILE A N 1
ATOM 6273 C CA . ILE A 1 758 ? 25.692 -43.970 -34.175 1.00 92.44 758 ILE A CA 1
ATOM 6274 C C . ILE A 1 758 ? 25.929 -44.688 -35.508 1.00 92.44 758 ILE A C 1
ATOM 6276 O O . ILE A 1 758 ? 26.622 -45.705 -35.552 1.00 92.44 758 ILE A O 1
ATOM 6280 N N . LEU A 1 759 ? 25.410 -44.141 -36.608 1.00 93.50 759 LEU A N 1
ATOM 6281 C CA . LEU A 1 759 ? 25.514 -44.743 -37.937 1.00 93.50 759 LEU A CA 1
ATOM 6282 C C . LEU A 1 759 ? 26.972 -44.784 -38.427 1.00 93.50 759 LEU A C 1
ATOM 6284 O O . LEU A 1 759 ? 27.432 -45.819 -38.912 1.00 93.50 759 LEU A O 1
ATOM 6288 N N . LEU A 1 760 ? 27.736 -43.709 -38.209 1.00 93.88 760 LEU A N 1
ATOM 6289 C CA . LEU A 1 760 ? 29.178 -43.670 -38.476 1.00 93.88 760 LEU A CA 1
ATOM 6290 C C . LEU A 1 760 ? 29.955 -44.657 -37.592 1.00 93.88 760 LEU A C 1
ATOM 6292 O O . LEU A 1 760 ? 30.865 -45.329 -38.081 1.00 93.88 760 LEU A O 1
ATOM 6296 N N . GLY A 1 761 ? 29.568 -44.797 -36.321 1.00 94.94 761 GLY A N 1
ATOM 6297 C CA . GLY A 1 761 ? 30.144 -45.778 -35.401 1.00 94.94 761 GLY A CA 1
ATOM 6298 C C . GLY A 1 761 ? 29.951 -47.221 -35.879 1.00 94.94 761 GLY A C 1
ATOM 6299 O O . GLY A 1 761 ? 30.899 -48.008 -35.868 1.00 94.94 761 GLY A O 1
ATOM 6300 N N . VAL A 1 762 ? 28.756 -47.558 -36.375 1.00 94.94 762 VAL A N 1
ATOM 6301 C CA . VAL A 1 762 ? 28.453 -48.886 -36.936 1.00 94.94 762 VAL A CA 1
ATOM 6302 C C . VAL A 1 762 ? 29.279 -49.159 -38.195 1.00 94.94 762 VAL A C 1
ATOM 6304 O O . VAL A 1 762 ? 29.867 -50.234 -38.324 1.00 94.94 762 VAL A O 1
ATOM 6307 N N . VAL A 1 763 ? 29.383 -48.186 -39.104 1.00 94.88 763 VAL A N 1
ATOM 6308 C CA . VAL A 1 763 ? 30.187 -48.321 -40.331 1.00 94.88 763 VAL A CA 1
ATOM 6309 C C . VAL A 1 763 ? 31.667 -48.537 -39.998 1.00 94.88 763 VAL A C 1
ATOM 6311 O O . VAL A 1 763 ? 32.308 -49.421 -40.573 1.00 94.88 763 VAL A O 1
ATOM 6314 N N . LEU A 1 764 ? 32.206 -47.791 -39.031 1.00 93.50 764 LEU A N 1
ATOM 6315 C CA . LEU A 1 764 ? 33.590 -47.946 -38.585 1.00 93.50 764 LEU A CA 1
ATOM 6316 C C . LEU A 1 764 ? 33.836 -49.321 -37.943 1.00 93.50 764 LEU A C 1
ATOM 6318 O O . LEU A 1 764 ? 34.849 -49.962 -38.228 1.00 93.50 764 LEU A O 1
ATOM 6322 N N . ALA A 1 765 ? 32.900 -49.813 -37.127 1.00 91.50 765 ALA A N 1
ATOM 6323 C CA . ALA A 1 765 ? 32.991 -51.141 -36.525 1.00 91.50 765 ALA A CA 1
ATOM 6324 C C . ALA A 1 765 ? 33.010 -52.252 -37.590 1.00 91.50 765 ALA A C 1
ATOM 6326 O O . ALA A 1 765 ? 33.860 -53.145 -37.537 1.00 91.50 765 ALA A O 1
ATOM 6327 N N . LEU A 1 766 ? 32.138 -52.167 -38.601 1.00 93.44 766 LEU A N 1
ATOM 6328 C CA . LEU A 1 766 ? 32.115 -53.109 -39.725 1.00 93.44 766 LEU A CA 1
ATOM 6329 C C . LEU A 1 766 ? 33.421 -53.077 -40.528 1.00 93.44 766 LEU A C 1
ATOM 6331 O O . LEU A 1 766 ? 33.941 -54.132 -40.901 1.00 93.44 766 LEU A O 1
ATOM 6335 N N . PHE A 1 767 ? 33.994 -51.891 -40.740 1.00 92.81 767 PHE A N 1
ATOM 6336 C CA . PHE A 1 767 ? 35.283 -51.738 -41.412 1.00 92.81 767 PHE A CA 1
ATOM 6337 C C . PHE A 1 767 ? 36.424 -52.415 -40.635 1.00 92.81 767 PHE A C 1
ATOM 6339 O O . PHE A 1 767 ? 37.204 -53.179 -41.210 1.00 92.81 767 PHE A O 1
ATOM 6346 N N . ILE A 1 768 ? 36.487 -52.217 -39.314 1.00 93.19 768 ILE A N 1
ATOM 6347 C CA . ILE A 1 768 ? 37.493 -52.850 -38.446 1.00 93.19 768 ILE A CA 1
ATOM 6348 C C . ILE A 1 768 ? 37.337 -54.377 -38.448 1.00 93.19 768 ILE A C 1
ATOM 6350 O O . ILE A 1 768 ? 38.330 -55.094 -38.595 1.00 93.19 768 ILE A O 1
ATOM 6354 N N . ILE A 1 769 ? 36.107 -54.890 -38.349 1.00 92.38 769 ILE A N 1
ATOM 6355 C CA . ILE A 1 769 ? 35.826 -56.332 -38.433 1.00 92.38 769 ILE A CA 1
ATOM 6356 C C . ILE A 1 769 ? 36.306 -56.893 -39.779 1.00 92.38 769 ILE A C 1
ATOM 6358 O O . ILE A 1 769 ? 36.979 -57.927 -39.813 1.00 92.38 769 ILE A O 1
ATOM 6362 N N . GLY A 1 770 ? 36.044 -56.183 -40.880 1.00 92.12 770 GLY A N 1
ATOM 6363 C CA . GLY A 1 770 ? 36.536 -56.540 -42.211 1.00 92.12 770 GLY A CA 1
ATOM 6364 C C . GLY A 1 770 ? 38.063 -56.657 -42.271 1.00 92.12 770 GLY A C 1
ATOM 6365 O O . GLY A 1 770 ? 38.589 -57.660 -42.764 1.00 92.12 770 GLY A O 1
ATOM 6366 N N . LEU A 1 771 ? 38.788 -55.691 -41.699 1.00 89.69 771 LEU A N 1
ATOM 6367 C CA . LEU A 1 771 ? 40.255 -55.713 -41.634 1.00 89.69 771 LEU A CA 1
ATOM 6368 C C . LEU A 1 771 ? 40.795 -56.882 -40.797 1.00 89.69 771 LEU A C 1
ATOM 6370 O O . LEU A 1 771 ? 41.789 -57.511 -41.176 1.00 89.69 771 LEU A O 1
ATOM 6374 N N . VAL A 1 772 ? 40.140 -57.211 -39.681 1.00 89.12 772 VAL A N 1
ATOM 6375 C CA . VAL A 1 772 ? 40.521 -58.348 -38.827 1.00 89.12 772 VAL A CA 1
ATOM 6376 C C . VAL A 1 772 ? 40.332 -59.674 -39.567 1.00 89.12 772 VAL A C 1
ATOM 6378 O O . VAL A 1 772 ? 41.244 -60.508 -39.574 1.00 89.12 772 VAL A O 1
ATOM 6381 N N . ILE A 1 773 ? 39.196 -59.855 -40.246 1.00 89.44 773 ILE A N 1
ATOM 6382 C CA . ILE A 1 773 ? 38.911 -61.054 -41.049 1.00 89.44 773 ILE A CA 1
ATOM 6383 C C . ILE A 1 773 ? 39.924 -61.190 -42.192 1.00 89.44 773 ILE A C 1
ATOM 6385 O O . ILE A 1 773 ? 40.451 -62.283 -42.431 1.00 89.44 773 ILE A O 1
ATOM 6389 N N . TRP A 1 774 ? 40.245 -60.088 -42.874 1.00 87.94 774 TRP A N 1
ATOM 6390 C CA . TRP A 1 774 ? 41.244 -60.075 -43.940 1.00 87.94 774 TRP A CA 1
ATOM 6391 C C . TRP A 1 774 ? 42.629 -60.488 -43.425 1.00 87.94 774 TRP A C 1
ATOM 6393 O O . TRP A 1 774 ? 43.236 -61.423 -43.957 1.00 87.94 774 TRP A O 1
ATOM 6403 N N . LYS A 1 775 ? 43.092 -59.892 -42.319 1.00 85.31 775 LYS A N 1
ATOM 6404 C CA . LYS A 1 775 ? 44.370 -60.237 -41.673 1.00 85.31 775 LYS A CA 1
ATOM 6405 C C . LYS A 1 775 ? 44.421 -61.704 -41.237 1.00 85.31 775 LYS A C 1
ATOM 6407 O O . LYS A 1 775 ? 45.461 -62.356 -41.377 1.00 85.31 775 LYS A O 1
ATOM 6412 N N . TRP A 1 776 ? 43.311 -62.246 -40.736 1.00 82.44 776 TRP A N 1
ATOM 6413 C CA . TRP A 1 776 ? 43.212 -63.656 -40.362 1.00 82.44 776 TRP A CA 1
ATOM 6414 C C . TRP A 1 776 ? 43.321 -64.586 -41.578 1.00 82.44 776 TRP A C 1
ATOM 6416 O O . TRP A 1 776 ? 44.112 -65.533 -41.550 1.00 82.44 776 TRP A O 1
ATOM 6426 N N . ARG A 1 777 ? 42.622 -64.288 -42.682 1.00 82.88 777 ARG A N 1
ATOM 6427 C CA . ARG A 1 777 ? 42.730 -65.073 -43.926 1.00 82.88 777 ARG A CA 1
ATOM 6428 C C . ARG A 1 777 ? 44.131 -65.047 -44.526 1.00 82.88 777 ARG A C 1
ATOM 6430 O O . ARG A 1 777 ? 44.611 -66.084 -44.982 1.00 82.88 777 ARG A O 1
ATOM 6437 N N . VAL A 1 778 ? 44.798 -63.897 -44.501 1.00 83.50 778 VAL A N 1
ATOM 6438 C CA . VAL A 1 778 ? 46.175 -63.760 -44.993 1.00 83.50 778 VAL A CA 1
ATOM 6439 C C . VAL A 1 778 ? 47.135 -64.621 -44.163 1.00 83.50 778 VAL A C 1
ATOM 6441 O O . VAL A 1 778 ? 47.913 -65.390 -44.726 1.00 83.50 778 VAL A O 1
ATOM 6444 N N . ARG A 1 779 ? 47.022 -64.611 -42.825 1.00 80.56 779 ARG A N 1
ATOM 6445 C CA . ARG A 1 779 ? 47.818 -65.504 -41.958 1.00 80.56 779 ARG A CA 1
ATOM 6446 C C . ARG A 1 779 ? 47.560 -66.986 -42.228 1.00 80.56 779 ARG A C 1
ATOM 6448 O O . ARG A 1 779 ? 48.502 -67.774 -42.186 1.00 80.56 779 ARG A O 1
ATOM 6455 N N . GLN A 1 780 ? 46.316 -67.375 -42.504 1.00 75.94 780 GLN A N 1
ATOM 6456 C CA . GLN A 1 780 ? 45.983 -68.759 -42.858 1.00 75.94 780 GLN A CA 1
ATOM 6457 C C . GLN A 1 780 ? 46.641 -69.185 -44.178 1.00 75.94 780 GLN A C 1
ATOM 6459 O O . GLN A 1 780 ? 47.163 -70.295 -44.261 1.00 75.94 780 GLN A O 1
ATOM 6464 N N . ARG A 1 781 ? 46.685 -68.303 -45.188 1.00 77.12 781 ARG A N 1
ATOM 6465 C CA . ARG A 1 781 ? 47.396 -68.580 -46.449 1.00 77.12 781 ARG A CA 1
ATOM 6466 C C . ARG A 1 781 ? 48.892 -68.787 -46.224 1.00 77.12 781 ARG A C 1
ATOM 6468 O O . ARG A 1 781 ? 49.414 -69.818 -46.631 1.00 77.12 781 ARG A O 1
ATOM 6475 N N . PHE A 1 782 ? 49.544 -67.897 -45.476 1.00 75.06 782 PHE A N 1
ATOM 6476 C CA . PHE A 1 782 ? 50.971 -68.043 -45.168 1.00 75.06 782 PHE A CA 1
ATOM 6477 C C . PHE A 1 782 ? 51.290 -69.313 -44.364 1.00 75.06 782 PHE A C 1
ATOM 6479 O O . PHE A 1 782 ? 52.310 -69.954 -44.608 1.00 75.06 782 PHE A O 1
ATOM 6486 N N . ARG A 1 783 ? 50.410 -69.733 -43.443 1.00 75.75 783 ARG A N 1
ATOM 6487 C CA . ARG A 1 783 ? 50.572 -71.007 -42.719 1.00 75.75 783 ARG A CA 1
ATOM 6488 C C . ARG A 1 783 ? 50.467 -72.220 -43.645 1.00 75.75 783 ARG A C 1
ATOM 6490 O O . ARG A 1 783 ? 51.279 -73.133 -43.517 1.00 75.75 783 ARG A O 1
ATOM 6497 N N . LYS A 1 784 ? 49.521 -72.214 -44.590 1.00 74.56 784 LYS A N 1
ATOM 6498 C CA . LYS A 1 784 ? 49.393 -73.279 -45.599 1.00 74.56 784 LYS A CA 1
ATOM 6499 C C . LYS A 1 784 ? 50.616 -73.339 -46.515 1.00 74.56 784 LYS A C 1
ATOM 6501 O O . LYS A 1 784 ? 51.140 -74.419 -46.761 1.00 74.56 784 LYS A O 1
ATOM 6506 N N . GLU A 1 785 ? 51.119 -72.192 -46.965 1.00 77.38 785 GLU A N 1
ATOM 6507 C CA . GLU A 1 785 ? 52.327 -72.131 -47.797 1.00 77.38 785 GLU A CA 1
ATOM 6508 C C . GLU A 1 785 ? 53.575 -72.632 -47.057 1.00 77.38 785 GLU A C 1
ATOM 6510 O O . GLU A 1 785 ? 54.376 -73.369 -47.634 1.00 77.38 785 GLU A O 1
ATOM 6515 N N . ALA A 1 786 ? 53.720 -72.303 -45.768 1.00 73.31 786 ALA A N 1
ATOM 6516 C CA . ALA A 1 786 ? 54.809 -72.810 -44.934 1.00 73.31 786 ALA A CA 1
ATOM 6517 C C . ALA A 1 786 ? 54.736 -74.336 -44.736 1.00 73.31 786 ALA A C 1
ATOM 6519 O O . ALA A 1 786 ? 55.761 -75.014 -44.800 1.00 73.31 786 ALA A O 1
ATOM 6520 N N . GLN A 1 787 ? 53.534 -74.894 -44.555 1.00 74.06 787 GLN A N 1
ATOM 6521 C CA . GLN A 1 787 ? 53.330 -76.345 -44.463 1.00 74.06 787 GLN A CA 1
ATOM 6522 C C . GLN A 1 787 ? 53.676 -77.061 -45.778 1.00 74.06 787 GLN A C 1
ATOM 6524 O O . GLN A 1 787 ? 54.364 -78.078 -45.750 1.00 74.06 787 GLN A O 1
ATOM 6529 N N . ILE A 1 788 ? 53.283 -76.502 -46.928 1.00 74.12 788 ILE A N 1
ATOM 6530 C CA . ILE A 1 788 ? 53.605 -77.062 -48.253 1.00 74.12 788 ILE A CA 1
ATOM 6531 C C . ILE A 1 788 ? 55.113 -77.010 -48.536 1.00 74.12 788 ILE A C 1
ATOM 6533 O O . ILE A 1 788 ? 55.663 -77.942 -49.120 1.00 74.12 788 ILE A O 1
ATOM 6537 N N . ARG A 1 789 ? 55.810 -75.938 -48.133 1.00 74.62 789 ARG A N 1
ATOM 6538 C CA . ARG A 1 789 ? 57.279 -75.867 -48.259 1.00 74.62 789 ARG A CA 1
ATOM 6539 C C . ARG A 1 789 ? 57.965 -76.944 -47.421 1.00 74.62 789 ARG A C 1
ATOM 6541 O O . ARG A 1 789 ? 58.840 -77.631 -47.934 1.00 74.62 789 ARG A O 1
ATOM 6548 N N . LYS A 1 790 ? 57.512 -77.141 -46.180 1.00 72.81 790 LYS A N 1
ATOM 6549 C CA . LYS A 1 790 ? 58.058 -78.164 -45.280 1.00 72.81 790 LYS A CA 1
ATOM 6550 C C . LYS A 1 790 ? 57.809 -79.587 -45.794 1.00 72.81 790 LYS A C 1
ATOM 6552 O O . LYS A 1 790 ? 58.679 -80.438 -45.653 1.00 72.81 790 LYS A O 1
ATOM 6557 N N . LEU A 1 791 ? 56.665 -79.833 -46.439 1.00 71.50 791 LEU A N 1
ATOM 6558 C CA . LEU A 1 791 ? 56.375 -81.110 -47.099 1.00 71.50 791 LEU A CA 1
ATOM 6559 C C . LEU A 1 791 ? 57.349 -81.382 -48.260 1.00 71.50 791 LEU A C 1
ATOM 6561 O O . LEU A 1 791 ? 57.931 -82.459 -48.323 1.00 71.50 791 LEU A O 1
ATOM 6565 N N . ARG A 1 792 ? 57.605 -80.380 -49.114 1.00 70.38 792 ARG A N 1
ATOM 6566 C CA . ARG A 1 792 ? 58.562 -80.500 -50.230 1.00 70.38 792 ARG A CA 1
ATOM 6567 C C . ARG A 1 792 ? 60.005 -80.735 -49.773 1.00 70.38 792 ARG A C 1
ATOM 6569 O O . ARG A 1 792 ? 60.734 -81.479 -50.421 1.00 70.38 792 ARG A O 1
ATOM 6576 N N . GLU A 1 793 ? 60.433 -80.126 -48.668 1.00 73.25 793 GLU A N 1
ATOM 6577 C CA . GLU A 1 793 ? 61.764 -80.388 -48.097 1.00 73.25 793 GLU A CA 1
ATOM 6578 C C . GLU A 1 793 ? 61.898 -81.818 -47.559 1.00 73.25 793 GLU A C 1
ATOM 6580 O O . GLU A 1 793 ? 62.939 -82.453 -47.746 1.00 73.25 793 GLU A O 1
ATOM 6585 N N . LEU A 1 794 ? 60.842 -82.347 -46.932 1.00 71.44 794 LEU A N 1
ATOM 6586 C CA . LEU A 1 794 ? 60.809 -83.736 -46.472 1.00 71.44 794 LEU A CA 1
ATOM 6587 C C . LEU A 1 794 ? 60.839 -84.721 -47.651 1.00 71.44 794 LEU A C 1
ATOM 6589 O O . LEU A 1 794 ? 61.600 -85.685 -47.601 1.00 71.44 794 LEU A O 1
ATOM 6593 N N . GLU A 1 795 ? 60.102 -84.449 -48.732 1.00 66.31 795 GLU A N 1
ATOM 6594 C CA . GLU A 1 795 ? 60.148 -85.246 -49.969 1.00 66.31 795 GLU A CA 1
ATOM 6595 C C . GLU A 1 795 ? 61.548 -85.242 -50.604 1.00 66.31 795 GLU A C 1
ATOM 6597 O O . GLU A 1 795 ? 62.090 -86.303 -50.911 1.00 66.31 795 GLU A O 1
ATOM 6602 N N . LEU A 1 796 ? 62.190 -84.074 -50.737 1.00 65.81 796 LEU A N 1
ATOM 6603 C CA . LEU A 1 796 ? 63.556 -83.971 -51.271 1.00 65.81 796 LEU A CA 1
ATOM 6604 C C . LEU A 1 796 ? 64.590 -84.699 -50.400 1.00 65.81 796 LEU A C 1
ATOM 6606 O O . LEU A 1 796 ? 65.538 -85.285 -50.928 1.00 65.81 796 LEU A O 1
ATOM 6610 N N . THR A 1 797 ? 64.416 -84.680 -49.078 1.00 65.69 797 THR A N 1
ATOM 6611 C CA . THR A 1 797 ? 65.304 -85.386 -48.141 1.00 65.69 797 THR A CA 1
ATOM 6612 C C . THR A 1 797 ? 65.129 -86.903 -48.245 1.00 65.69 797 THR A C 1
ATOM 6614 O O . THR A 1 797 ? 66.123 -87.626 -48.267 1.00 65.69 797 THR A O 1
ATOM 6617 N N . ALA A 1 798 ? 63.891 -87.385 -48.389 1.00 62.53 798 ALA A N 1
ATOM 6618 C CA . ALA A 1 798 ? 63.598 -88.803 -48.603 1.00 62.53 798 ALA A CA 1
ATOM 6619 C C . ALA A 1 798 ? 64.113 -89.315 -49.962 1.00 62.53 798 ALA A C 1
ATOM 6621 O O . ALA A 1 798 ? 64.636 -90.423 -50.045 1.00 62.53 798 ALA A O 1
ATOM 6622 N N . ILE A 1 799 ? 64.042 -88.501 -51.022 1.00 61.00 799 ILE A N 1
ATOM 6623 C CA . ILE A 1 799 ? 64.599 -88.856 -52.339 1.00 61.00 799 ILE A CA 1
ATOM 6624 C C . ILE A 1 799 ? 66.133 -88.908 -52.288 1.00 61.00 799 ILE A C 1
ATOM 6626 O O . ILE A 1 799 ? 66.734 -89.843 -52.817 1.00 61.00 799 ILE A O 1
ATOM 6630 N N . ARG A 1 800 ? 66.790 -87.954 -51.611 1.00 60.25 800 ARG A N 1
ATOM 6631 C CA . ARG A 1 800 ? 68.255 -87.976 -51.441 1.00 60.25 800 ARG A CA 1
ATOM 6632 C C . ARG A 1 800 ? 68.743 -89.179 -50.633 1.00 60.25 800 ARG A C 1
ATOM 6634 O O . ARG A 1 800 ? 69.816 -89.681 -50.944 1.00 60.25 800 ARG A O 1
ATOM 6641 N N . SER A 1 801 ? 67.985 -89.661 -49.643 1.00 59.41 801 SER A N 1
ATOM 6642 C CA . SER A 1 801 ? 68.370 -90.859 -48.879 1.00 59.41 801 SER A CA 1
ATOM 6643 C C . SER A 1 801 ? 68.165 -92.170 -49.648 1.00 59.41 801 SER A C 1
ATOM 6645 O O . SER A 1 801 ? 68.793 -93.168 -49.303 1.00 59.41 801 SER A O 1
ATOM 6647 N N . GLN A 1 802 ? 67.348 -92.170 -50.712 1.00 55.12 802 GLN A N 1
ATOM 6648 C CA . GLN A 1 802 ? 67.187 -93.309 -51.627 1.00 55.12 802 GLN A CA 1
ATOM 6649 C C . GLN A 1 802 ? 68.180 -93.312 -52.806 1.00 55.12 802 GLN A C 1
ATOM 6651 O O . GLN A 1 802 ? 68.273 -94.314 -53.517 1.00 55.12 802 GLN A O 1
ATOM 6656 N N . MET A 1 803 ? 68.962 -92.245 -53.019 1.00 57.03 803 MET A N 1
ATOM 6657 C CA . MET A 1 803 ? 69.995 -92.225 -54.060 1.00 57.03 803 MET A CA 1
ATOM 6658 C C . MET A 1 803 ? 71.251 -92.988 -53.623 1.00 57.03 803 MET A C 1
ATOM 6660 O O . MET A 1 803 ? 72.013 -92.544 -52.767 1.00 57.03 803 MET A O 1
ATOM 6664 N N . ASN A 1 804 ? 71.489 -94.136 -54.260 1.00 52.41 804 ASN A N 1
ATOM 6665 C CA . ASN A 1 804 ? 72.657 -94.979 -54.023 1.00 52.41 804 ASN A CA 1
ATOM 6666 C C . ASN A 1 804 ? 73.944 -94.285 -54.546 1.00 52.41 804 ASN A C 1
ATOM 6668 O O . ASN A 1 804 ? 74.019 -94.004 -55.749 1.00 52.41 804 ASN A O 1
ATOM 6672 N N . PRO A 1 805 ? 74.965 -94.021 -53.699 1.00 62.38 805 PRO A N 1
ATOM 6673 C CA . PRO A 1 805 ? 76.171 -93.268 -54.072 1.00 62.38 805 PRO A CA 1
ATOM 6674 C C . PRO A 1 805 ? 76.906 -93.826 -55.293 1.00 62.38 805 PRO A C 1
ATOM 6676 O O . PRO A 1 805 ? 77.535 -93.079 -56.038 1.00 62.38 805 PRO A O 1
ATOM 6679 N N . HIS A 1 806 ? 76.783 -95.130 -55.541 1.00 61.75 806 HIS A N 1
ATOM 6680 C CA . HIS A 1 806 ? 77.401 -95.793 -56.685 1.00 61.75 806 HIS A CA 1
ATOM 6681 C C . HIS A 1 806 ? 76.934 -95.219 -58.041 1.00 61.75 806 HIS A C 1
ATOM 6683 O O . HIS A 1 806 ? 77.696 -95.201 -59.005 1.00 61.75 806 HIS A O 1
ATOM 6689 N N . PHE A 1 807 ? 75.708 -94.690 -58.130 1.00 66.44 807 PHE A N 1
ATOM 6690 C CA . PHE A 1 807 ? 75.219 -94.046 -59.354 1.00 66.44 807 PHE A CA 1
ATOM 6691 C C . PHE A 1 807 ? 75.861 -92.668 -59.589 1.00 66.44 807 PHE A C 1
ATOM 6693 O O . PHE A 1 807 ? 76.157 -92.309 -60.727 1.00 66.44 807 PHE A O 1
ATOM 6700 N N . LEU A 1 808 ? 76.140 -91.915 -58.518 1.00 61.41 808 LEU A N 1
ATOM 6701 C CA . LEU A 1 808 ? 76.824 -90.618 -58.600 1.00 61.41 808 LEU A CA 1
ATOM 6702 C C . LEU A 1 808 ? 78.243 -90.760 -59.173 1.00 61.41 808 LEU A C 1
ATOM 6704 O O . LEU A 1 808 ? 78.648 -89.937 -59.993 1.00 61.41 808 LEU A O 1
ATOM 6708 N N . PHE A 1 809 ? 78.962 -91.829 -58.816 1.00 62.66 809 PHE A N 1
ATOM 6709 C CA . PHE A 1 809 ? 80.286 -92.115 -59.379 1.00 62.66 809 PHE A CA 1
ATOM 6710 C C . PHE A 1 809 ? 80.239 -92.485 -60.874 1.00 62.66 809 PHE A C 1
ATOM 6712 O O . PHE A 1 809 ? 81.084 -92.020 -61.638 1.00 62.66 809 PHE A O 1
ATOM 6719 N N . ASN A 1 810 ? 79.227 -93.236 -61.330 1.00 63.19 810 ASN A N 1
ATOM 6720 C CA . ASN A 1 810 ? 79.076 -93.582 -62.754 1.00 63.19 810 ASN A CA 1
ATOM 6721 C C . ASN A 1 810 ? 78.818 -92.354 -63.646 1.00 63.19 810 ASN A C 1
ATOM 6723 O O . ASN A 1 810 ? 79.354 -92.262 -64.755 1.00 63.19 810 ASN A O 1
ATOM 6727 N N . SER A 1 811 ? 78.035 -91.387 -63.159 1.00 69.12 811 SER A N 1
ATOM 6728 C CA . SER A 1 811 ? 77.786 -90.138 -63.889 1.00 69.12 811 SER A CA 1
ATOM 6729 C C . SER A 1 811 ? 79.044 -89.271 -63.992 1.00 69.12 811 SER A C 1
ATOM 6731 O O . SER A 1 811 ? 79.293 -88.684 -65.042 1.00 69.12 811 SER A O 1
ATOM 6733 N N . LEU A 1 812 ? 79.874 -89.234 -62.942 1.00 66.69 812 LEU A N 1
ATOM 6734 C CA . LEU A 1 812 ? 81.135 -88.481 -62.927 1.00 66.69 812 LEU A CA 1
ATOM 6735 C C . LEU A 1 812 ? 82.151 -89.013 -63.951 1.00 66.69 812 LEU A C 1
ATOM 6737 O O . LEU A 1 812 ? 82.724 -88.219 -64.695 1.00 66.69 812 LEU A O 1
ATOM 6741 N N . ASN A 1 813 ? 82.299 -90.336 -64.077 1.00 59.56 813 ASN A N 1
ATOM 6742 C CA . ASN A 1 813 ? 83.165 -90.927 -65.107 1.00 59.56 813 ASN A CA 1
ATOM 6743 C C . ASN A 1 813 ? 82.656 -90.662 -66.536 1.00 59.56 813 ASN A C 1
ATOM 6745 O O . ASN A 1 813 ? 83.453 -90.465 -67.451 1.00 59.56 813 ASN A O 1
ATOM 6749 N N . SER A 1 814 ? 81.336 -90.610 -66.736 1.00 62.12 814 SER A N 1
ATOM 6750 C CA . SER A 1 814 ? 80.750 -90.342 -68.058 1.00 62.12 814 SER A CA 1
ATOM 6751 C C . SER A 1 814 ? 81.007 -88.906 -68.534 1.00 62.12 814 SER A C 1
ATOM 6753 O O . SER A 1 814 ? 81.196 -88.681 -69.726 1.00 62.12 814 SER A O 1
ATOM 6755 N N . VAL A 1 815 ? 81.072 -87.937 -67.612 1.00 67.31 815 VAL A N 1
ATOM 6756 C CA . VAL A 1 815 ? 81.430 -86.542 -67.931 1.00 67.31 815 VAL A CA 1
ATOM 6757 C C . VAL A 1 815 ? 82.924 -86.409 -68.233 1.00 67.31 815 VAL A C 1
ATOM 6759 O O . VAL A 1 815 ? 83.298 -85.650 -69.123 1.00 67.31 815 VAL A O 1
ATOM 6762 N N . GLN A 1 816 ? 83.781 -87.173 -67.549 1.00 61.34 816 GLN A N 1
ATOM 6763 C CA . GLN A 1 816 ? 85.230 -87.099 -67.746 1.00 61.34 816 GLN A CA 1
ATOM 6764 C C . GLN A 1 816 ? 85.671 -87.588 -69.139 1.00 61.34 816 GLN A C 1
ATOM 6766 O O . GLN A 1 816 ? 86.624 -87.049 -69.692 1.00 61.34 816 GLN A O 1
ATOM 6771 N N . ASN A 1 817 ? 84.933 -88.525 -69.745 1.00 59.09 817 ASN A N 1
ATOM 6772 C CA . ASN A 1 817 ? 85.186 -88.992 -71.115 1.00 59.09 817 ASN A CA 1
ATOM 6773 C C . ASN A 1 817 ? 84.682 -88.046 -72.220 1.00 59.09 817 ASN A C 1
ATOM 6775 O O . ASN A 1 817 ? 85.003 -88.270 -73.381 1.00 59.09 817 ASN A O 1
ATOM 6779 N N . LEU A 1 818 ? 83.892 -87.015 -71.900 1.00 62.22 818 LEU A N 1
ATOM 6780 C CA . LEU A 1 818 ? 83.308 -86.118 -72.907 1.00 62.22 818 LEU A CA 1
ATOM 6781 C C . LEU A 1 818 ? 84.111 -84.821 -73.120 1.00 62.22 818 LEU A C 1
ATOM 6783 O O . LEU A 1 818 ? 83.723 -84.000 -73.947 1.00 62.22 818 LEU A O 1
ATOM 6787 N N . VAL A 1 819 ? 85.204 -84.624 -72.371 1.00 58.56 819 VAL A N 1
ATOM 6788 C CA . VAL A 1 819 ? 86.025 -83.394 -72.377 1.00 58.56 819 VAL A CA 1
ATOM 6789 C C . VAL A 1 819 ? 87.457 -83.651 -72.899 1.00 58.56 819 VAL A C 1
ATOM 6791 O O . VAL A 1 819 ? 88.335 -82.814 -72.707 1.00 58.56 819 VAL A O 1
ATOM 6794 N N . GLN A 1 820 ? 87.710 -84.780 -73.579 1.00 46.97 820 GLN A N 1
ATOM 6795 C CA . GLN A 1 820 ? 88.979 -85.043 -74.280 1.00 46.97 820 GLN A CA 1
ATOM 6796 C C . GLN A 1 820 ? 88.854 -84.900 -75.794 1.00 46.97 820 GLN A C 1
ATOM 6798 O O . GLN A 1 820 ? 87.868 -85.431 -76.352 1.00 46.97 820 GLN A O 1
#

Foldseek 3Di:
DDAQKKFKKKKKKWKWFAFPVRDTGTFKIWIWIKMKHWHDDDPQFKTKIKIATPWTKMWGDPPPPDIDIATLQFGQQDPPPLDCPPVVSVLVSLRNLDIWIWMAGLVVRDIATDCLVVSLVSLLVLNVLLVHDPVRSVVSSVVCVVDRRSDDVVVVCQVRQQRVWDDPPVFWTATDPPRDIWGFPDDDPQKTKIWDPPPVPDDAADKTKIWIARNVVRHTFWMKIKHWHNDQDPDPVCVVRRTGTTMIMMIMGTQDMDRDFAQKEKEKEAADQFLAQKKWKWFQAALFDQDTDIFIWGADPRRIDIDIAGHHAWEKIWIFRDHPPPQAATDIAIATDGGRWYWYKYFDDPDPPTDIATDTPRRLRSVLQVCLQPVQFQDDDPPPRHYDRGPPSDALAKDWDQDPQATDIDGDLVSLVVSLVVSVVSLVVCVVVDRPVSSLLSNLLVNLSSLLNLLNSLLVLLVSCVRGPDHDPDDPVNVVSNVVNVPDQLVSSADSRRSSSNSSVVSNLSSVCSVPDPDPDFDDDPVDTDDDPDLVVSLVSLSVRDGDSSNLSNNLVSLLCLLQPVSDPDDPPCNVVSPVVSLVSLSSSLSRRSPPSSNVLSVLQVVLSVLLVPFQRDDWFWWAFLVRDIDGLQVPAAQAKEKEKEAQDPVPCQVVQLVVCVVCVRYAYEYEYEHADSVVSSVVCVVVVGPHGYIYGYCSPHACCSNNSYNIWMWIAANRSRTDGTAPDPVRNVVVRVCSVDDPDPPQPPVNVVVVVVVVVVVVVVVVVVVVVVVVVVVVVVVVVVVVVVVVVVVVVVVVVPDDVVVVVVVVVVVVVVPD